Protein AF-A0A3D1BSA5-F1 (afdb_monomer_lite)

Foldseek 3Di:
DWADDDPDPDDDDGHDDDDDDDDDPQDDPVDDPFPEADQDQDPPPRDHRPGDDHDPDPPDDDDPDDDDDPDDDDPPQFQEAWAKDAQDAEDEAQDKTKIFTDDRVVSQFQKKWKWKDQDQVCPPTDIDIGRDGMDMDHHHDLAWTKMKMKMKGAHPVVGHIYDIHNIHIYTHHYPPDAAQEEEEEEALALDPLQVLVVVLVLLQLCQFADSRYWYKYWHQHHPPQKIFIFTRPNADFDPDPPTSVVRTPDIGGRDQSQALQNVLVRQAVSCVSRGHPAYEYEQDDAADAQFAPQGGGSFNPPVPRHHRHLLRPLVSQLNHDAHQEYEYQYAQHQALLSLLSQQPDPSRPHGHQKYKDWNAGAPDSTFSNNQLSVVCNVPVVDDPLVSSVSRQCRRQVVCPQHWTKMFMFSRNPQSVCVQVLQQLLLLQQLPFPPVVQLLVLLQPFQFYAHPPPRGDSFKGAQLSSLVSCLVRGVSRVVSSVSSNVSLVRGTPDMDTHHPSCPRHSRYIYGRDSALVVDDCSSPPRPSNVSHCNNCSSNVDAAEEEEQEFADEPPDASASLVLSVLVLLQQQLFQDDPRRDGHPYHHYQYAPRFFLVNVLCCLQPPQQPDQRQAYEYEYEHRAEWDQDPVVRATWGATHPDPVPDPVRTDGLVNVCVSVDCVRRNNHAYEYEYHYFQCCCNQAPDDDPDPDDDPVVSNVRSVVVVPPPDPPDPDNRYKYKYWANHGWDFADADPNGTYTLQSVQLCQQQVSVPLFPPRNLCDPPNPQFHWSQSSQVRSQVRSCVVPVRIGMDIPPHPGRHTPGHD

Sequence (804 aa):
MDLNYNKIFDNYEYGCYNNGADVDATHNWWGASNGPSGGVSDPVTGRVADGTGDRISSNVQFDPFCTDEICSEFYEEYPNTPEISDPGASIPTGMAYTVNWTDESASGATIYLLQEDTHPNFLNPQEFYRSGISDVFQHTVLEDTNYYYRVRSENENNGLHSVWSDPVDILVQKSSGIAEWTVMVYMGVDNNREGPGWDDLAEMESIGSSDKVNFVVQFDPRGDGSTYRYYLEGASHGWLFPYFSDDIVATLPETNMSLGVSLSGFVNWATDNYSAENYMLILYDHGDGWRNNSRGTLVDDTSGSVIMTNAAIADALSYTEKIDILGFDGCVMQMIETAYALGNNIDLIYPPDYMIGSETFEYGDGWPYDIIFGDIKAWPELNPADFCLKIVNAYVSWGGLSNVNLSVLKLNEYIDDAPTIINAFSTALLNSNYQSEIASARFSAQRFTSVLTGNDPMIKDLYHFAQIINANVPDCQTESQEVMDFVSNIVLYHDFSGIELENSHGLSIYLPDTPSDYNMDYFGIPFDQDTIWSDFLSQQVDYRALFVGTDYNGVAQRHILDAQKMNDLFDHCKYGLFQTGFSSAVNLVGDYATKSEIYSWIDNYLGDTTDKNDILLFYMGCHGGYSSVLDEYVLAPYDYDGTNSDKLITVSDLEDKLSESSIGGAKVIVILNSCHTGGFIGKNGDLITAVSPEEFDNAVINTFVSKDLTQPSNRYEVITACHSSETSNAVENGEAFTWFAKYFLEGCNYEIYSAPIPADNSPKNGKVGLQEIYQYTYDHVLSEYPDQHVQVHPVDSDFTIVEY

Secondary structure (DSSP, 8-state):
--------TT--S-----SSS----TTSSS--SS-B---PBPTTT--B----BPP--TT--------SS--------PPPPPPBPP--SEEETT-EEEEEB---GGGT--EEEEEEESSTT-SS-EEEEESSSEEEEE---SS-EEEEEEEEEEETTTTEE-PPPPPEEEEEEPP-S-EEEEEEEEEEESSTTHHHHHHHHHHHHTT--BTTEEEEEEEEETTSSEEEEEE-S-----SSSSTTGGGEEEEEE---TTSHHHHHHHHHHHHHHS-EEEEEEEEES---TT--SS--EEEETTTTSEEE-HHHHHHHHTTSPPPSEEEEESTT--BHHHHHHHHS-TT-SS--SEEEE-SSPPPTTSS-HHHHHHHHHH-TT--HHHHHHHHHHHHHHHHTTSSEEEEEEEHHHHGGGHHHHHHHHHHHHHH-S-HHHHHHHHHHS-B---TTTSS-TTEEEHHHHHHHHHHH-GGGHHHHHHHHHHHHHHEEEEEEESGGGTT--S-EEE--SSGGG--GGGTTSHHHHH-SHHHHHH-PPPEEEEEEE---TTS--HHHHHHHHHHHHHHT--BTTTTB--SEEEEEEGGG--HHHHHHHIIIIIS----TT-EEEEEEE-EEEEETTTTEEEEE-TT--SS-GGGSEEHHHHHHHTSTTTTTT-EEEEEEESTTGGGGS-------SS--HHHHHHHHTTTSTTS---S--TTEEEEES-SS-----EEETTEEE-HHHHHHHHHTTTTT--SSPTT--SS-SSEEEHHHHHHHHHHHHHHH-TT---EEESTT---EEEE-

Radius of gyration: 49.4 Å; chains: 1; bounding box: 111×66×158 Å

Structure (mmCIF, N/CA/C/O backbone):
data_AF-A0A3D1BSA5-F1
#
_entry.id   AF-A0A3D1BSA5-F1
#
loop_
_atom_site.group_PDB
_atom_site.id
_atom_site.type_symbol
_atom_site.label_atom_id
_atom_site.label_alt_id
_atom_site.label_comp_id
_atom_site.label_asym_id
_atom_site.label_entity_id
_atom_site.label_seq_id
_atom_site.pdbx_PDB_ins_code
_atom_site.Cartn_x
_atom_site.Cartn_y
_atom_site.Cartn_z
_atom_site.occupancy
_atom_site.B_iso_or_equiv
_atom_site.auth_seq_id
_atom_site.auth_comp_id
_atom_site.auth_asym_id
_atom_site.auth_atom_id
_atom_site.pdbx_PDB_model_num
ATOM 1 N N . MET A 1 1 ? 40.379 42.357 -68.332 1.00 44.78 1 MET A N 1
ATOM 2 C CA . MET A 1 1 ? 41.524 42.638 -69.214 1.00 44.78 1 MET A CA 1
ATOM 3 C C . MET A 1 1 ? 42.760 42.388 -68.374 1.00 44.78 1 MET A C 1
ATOM 5 O O . MET A 1 1 ? 43.131 43.253 -67.603 1.00 44.78 1 MET A O 1
ATOM 9 N N . ASP A 1 2 ? 43.223 41.144 -68.406 1.00 23.81 2 ASP A N 1
ATOM 10 C CA . ASP A 1 2 ? 44.572 40.642 -68.128 1.00 23.81 2 ASP A CA 1
ATOM 11 C C . ASP A 1 2 ? 44.543 39.138 -68.467 1.00 23.81 2 ASP A C 1
ATOM 13 O O . ASP A 1 2 ? 43.478 38.521 -68.452 1.00 23.81 2 ASP A O 1
ATOM 17 N N . LEU A 1 3 ? 45.693 38.643 -68.919 1.00 27.36 3 LEU A N 1
ATOM 18 C CA . LEU A 1 3 ? 45.938 37.607 -69.937 1.00 27.36 3 LEU A CA 1
ATOM 19 C C . LEU A 1 3 ? 45.663 36.134 -69.547 1.00 27.36 3 LEU A C 1
ATOM 21 O O . LEU A 1 3 ? 45.026 35.888 -68.538 1.00 27.36 3 LEU A O 1
ATOM 25 N N . ASN A 1 4 ? 46.099 35.217 -70.438 1.00 30.98 4 ASN A N 1
ATOM 26 C CA . ASN A 1 4 ? 45.782 33.808 -70.791 1.00 30.98 4 ASN A CA 1
ATOM 27 C C . ASN A 1 4 ? 46.282 32.605 -69.950 1.00 30.98 4 ASN A C 1
ATOM 29 O O . ASN A 1 4 ? 47.432 32.604 -69.550 1.00 30.98 4 ASN A O 1
ATOM 33 N N . TYR A 1 5 ? 45.538 31.488 -70.005 1.00 24.83 5 TYR A N 1
ATOM 34 C CA . TYR A 1 5 ? 45.976 30.103 -70.190 1.00 24.83 5 TYR A CA 1
ATOM 35 C C . TYR A 1 5 ? 45.014 29.442 -71.146 1.00 24.83 5 TYR A C 1
ATOM 37 O O . TYR A 1 5 ? 43.819 29.717 -71.253 1.00 24.83 5 TYR A O 1
ATOM 45 N N . ASN A 1 6 ? 45.688 28.591 -71.877 1.00 32.72 6 ASN A N 1
ATOM 46 C CA . ASN A 1 6 ? 45.349 27.806 -73.017 1.00 32.72 6 ASN A CA 1
ATOM 47 C C . ASN A 1 6 ? 45.701 26.391 -72.543 1.00 32.72 6 ASN A C 1
ATOM 49 O O . ASN A 1 6 ? 46.765 26.221 -71.941 1.00 32.72 6 ASN A O 1
ATOM 53 N N . LYS A 1 7 ? 44.825 25.402 -72.748 1.00 33.28 7 LYS A N 1
ATOM 54 C CA . LYS A 1 7 ? 45.131 24.000 -72.433 1.00 33.28 7 LYS A CA 1
ATOM 55 C C . LYS A 1 7 ? 46.140 23.469 -73.456 1.00 33.28 7 LYS A C 1
ATOM 57 O O . LYS A 1 7 ? 45.796 22.755 -74.389 1.00 33.28 7 LYS A O 1
ATOM 62 N N . ILE A 1 8 ? 47.395 23.846 -73.262 1.00 34.59 8 ILE A N 1
ATOM 63 C CA . ILE A 1 8 ? 48.533 22.992 -73.575 1.00 34.59 8 ILE A CA 1
ATOM 64 C C . ILE A 1 8 ? 48.784 22.190 -72.296 1.00 34.59 8 ILE A C 1
ATOM 66 O O . ILE A 1 8 ? 48.678 22.731 -71.196 1.00 34.59 8 ILE A O 1
ATOM 70 N N . PHE A 1 9 ? 49.076 20.905 -72.443 1.00 33.34 9 PHE A N 1
ATOM 71 C CA . PHE A 1 9 ? 49.500 20.034 -71.351 1.00 33.34 9 PHE A CA 1
ATOM 72 C C . PHE A 1 9 ? 50.630 20.718 -70.532 1.00 33.34 9 PHE A C 1
ATOM 74 O O . PHE A 1 9 ? 51.618 21.151 -71.124 1.00 33.34 9 PHE A O 1
ATOM 81 N N . ASP A 1 10 ? 50.440 20.853 -69.207 1.00 35.84 10 ASP A N 1
ATOM 82 C CA . ASP A 1 10 ? 51.324 21.482 -68.191 1.00 35.84 10 ASP A CA 1
ATOM 83 C C . ASP A 1 10 ? 51.395 23.037 -68.042 1.00 35.84 10 ASP A C 1
ATOM 85 O O . ASP A 1 10 ? 52.480 23.577 -67.814 1.00 35.84 10 ASP A O 1
ATOM 89 N N . ASN A 1 11 ? 50.287 23.811 -68.077 1.00 32.78 11 ASN A N 1
ATOM 90 C CA . ASN A 1 11 ? 50.329 25.255 -67.699 1.00 32.78 11 ASN A CA 1
ATOM 91 C C . ASN A 1 11 ? 48.964 25.874 -67.228 1.00 32.78 11 ASN A C 1
ATOM 93 O O . ASN A 1 11 ? 47.995 25.760 -67.975 1.00 32.78 11 ASN A O 1
ATOM 97 N N . TYR A 1 12 ? 48.847 26.543 -66.048 1.00 37.25 12 TYR A N 1
ATOM 98 C CA . TYR A 1 12 ? 47.547 26.707 -65.305 1.00 37.25 12 TYR A CA 1
ATOM 99 C C . TYR A 1 12 ? 47.045 28.078 -64.710 1.00 37.25 12 TYR A C 1
ATOM 101 O O . TYR A 1 12 ? 45.935 28.117 -64.200 1.00 37.25 12 TYR A O 1
ATOM 109 N N . GLU A 1 13 ? 47.728 29.219 -64.702 1.00 35.47 13 GLU A N 1
ATOM 110 C CA . GLU A 1 13 ? 47.422 30.439 -63.854 1.00 35.47 13 GLU A CA 1
ATOM 111 C C . GLU A 1 13 ? 46.729 31.811 -64.364 1.00 35.47 13 GLU A C 1
ATOM 113 O O . GLU A 1 13 ? 47.016 32.842 -63.783 1.00 35.47 13 GLU A O 1
ATOM 118 N N . TYR A 1 14 ? 45.921 31.956 -65.442 1.00 31.97 14 TYR A N 1
ATOM 119 C CA . TYR A 1 14 ? 45.581 33.135 -66.334 1.00 31.97 14 TYR A CA 1
ATOM 120 C C . TYR A 1 14 ? 44.604 32.655 -67.477 1.00 31.97 14 TYR A C 1
ATOM 122 O O . TYR A 1 14 ? 44.444 31.460 -67.649 1.00 31.97 14 TYR A O 1
ATOM 130 N N . GLY A 1 15 ? 43.874 33.468 -68.267 1.00 40.97 15 GLY A N 1
ATOM 131 C CA . GLY A 1 15 ? 42.868 33.019 -69.285 1.00 40.97 15 GLY A CA 1
ATOM 132 C C . GLY A 1 15 ? 41.790 34.059 -69.623 1.00 40.97 15 GLY A C 1
ATOM 133 O O . GLY A 1 15 ? 41.120 34.500 -68.703 1.00 40.97 15 GLY A O 1
ATOM 134 N N . CYS A 1 16 ? 41.555 34.457 -70.890 1.00 34.78 16 CYS A N 1
ATOM 135 C CA . CYS A 1 16 ? 40.557 35.497 -71.249 1.00 34.78 16 CYS A CA 1
ATOM 136 C C . CYS A 1 16 ? 39.302 34.955 -71.979 1.00 34.78 16 CYS A C 1
ATOM 138 O O . CYS A 1 16 ? 39.424 34.294 -73.005 1.00 34.78 16 CYS A O 1
ATOM 140 N N . TYR A 1 17 ? 38.102 35.328 -71.502 1.00 36.81 17 TYR A N 1
ATOM 141 C CA . TYR A 1 17 ? 36.783 35.098 -72.132 1.00 36.81 17 TYR A CA 1
ATOM 142 C C . TYR A 1 17 ? 36.215 36.408 -72.722 1.00 36.81 17 TYR A C 1
ATOM 144 O O . TYR A 1 17 ? 36.393 37.472 -72.126 1.00 36.81 17 TYR A O 1
ATOM 152 N N . ASN A 1 18 ? 35.503 36.351 -73.858 1.00 36.75 18 ASN A N 1
ATOM 153 C CA . ASN A 1 18 ? 34.802 37.495 -74.465 1.00 36.75 18 ASN A CA 1
ATOM 154 C C . ASN A 1 18 ? 33.359 37.123 -74.842 1.00 36.75 18 ASN A C 1
ATOM 156 O O . ASN A 1 18 ? 33.126 36.125 -75.518 1.00 36.75 18 ASN A O 1
ATOM 160 N N . ASN A 1 19 ? 32.404 37.961 -74.438 1.00 34.41 19 ASN A N 1
ATOM 161 C CA . ASN A 1 19 ? 30.977 37.763 -74.654 1.00 34.41 19 ASN A CA 1
ATOM 162 C C . ASN A 1 19 ? 30.456 38.644 -75.810 1.00 34.41 19 ASN A C 1
ATOM 164 O O . ASN A 1 19 ? 29.711 39.599 -75.592 1.00 34.41 19 ASN A O 1
ATOM 168 N N . GLY A 1 20 ? 30.856 38.312 -77.045 1.00 41.44 20 GLY A N 1
ATOM 169 C CA . GLY A 1 20 ? 30.104 38.703 -78.248 1.00 41.44 20 GLY A CA 1
ATOM 170 C C . GLY A 1 20 ? 30.554 39.936 -79.048 1.00 41.44 20 GLY A C 1
ATOM 171 O O . GLY A 1 20 ? 29.720 40.515 -79.739 1.00 41.44 20 GLY A O 1
ATOM 172 N N . ALA A 1 21 ? 31.833 40.329 -79.028 1.00 39.25 21 ALA A N 1
ATOM 173 C CA . ALA A 1 21 ? 32.392 41.283 -80.007 1.00 39.25 21 ALA A CA 1
ATOM 174 C C . ALA A 1 21 ? 33.691 40.755 -80.649 1.00 39.25 21 ALA A C 1
ATOM 176 O O . ALA A 1 21 ? 34.385 39.957 -80.028 1.00 39.25 21 ALA A O 1
ATOM 177 N N . ASP A 1 22 ? 34.036 41.198 -81.864 1.00 40.38 22 ASP A N 1
ATOM 178 C CA . ASP A 1 22 ? 35.247 40.755 -82.577 1.00 40.38 22 ASP A CA 1
ATOM 179 C C . ASP A 1 22 ? 36.535 41.064 -81.787 1.00 40.38 22 ASP A C 1
ATOM 181 O O . ASP A 1 22 ? 36.734 42.183 -81.306 1.00 40.38 22 ASP A O 1
ATOM 185 N N . VAL A 1 23 ? 37.426 40.071 -81.665 1.00 40.38 23 VAL A N 1
ATOM 186 C CA . VAL A 1 23 ? 38.738 40.205 -81.006 1.00 40.38 23 VAL A CA 1
ATOM 187 C C . VAL A 1 23 ? 39.834 40.299 -82.063 1.00 40.38 23 VAL A C 1
ATOM 189 O O . VAL A 1 23 ? 40.058 39.350 -82.810 1.00 40.38 23 VAL A O 1
ATOM 192 N N . ASP A 1 24 ? 40.562 41.415 -82.087 1.00 41.81 24 ASP A N 1
ATOM 193 C CA . ASP A 1 24 ? 41.804 41.546 -82.852 1.00 41.81 24 ASP A CA 1
ATOM 194 C C . ASP A 1 24 ? 42.984 40.984 -82.038 1.00 41.81 24 ASP A C 1
ATOM 196 O O . ASP A 1 24 ? 43.368 41.530 -81.002 1.00 41.81 24 ASP A O 1
ATOM 200 N N . ALA A 1 25 ? 43.545 39.867 -82.508 1.00 41.81 25 ALA A N 1
ATOM 201 C CA . ALA A 1 25 ? 44.639 39.135 -81.868 1.00 41.81 25 ALA A CA 1
ATOM 202 C C . ALA A 1 25 ? 46.002 39.343 -82.557 1.00 41.81 25 ALA A C 1
ATOM 204 O O . ALA A 1 25 ? 46.923 38.547 -82.353 1.00 41.81 25 ALA A O 1
ATOM 205 N N . THR A 1 26 ? 46.163 40.404 -83.356 1.00 35.66 26 THR A N 1
ATOM 206 C CA . THR A 1 26 ? 47.385 40.663 -84.146 1.00 35.66 26 THR A CA 1
ATOM 207 C C . THR A 1 26 ? 48.688 40.732 -83.338 1.00 35.66 26 THR A C 1
ATOM 209 O O . THR A 1 26 ? 49.761 40.696 -83.944 1.00 35.66 26 THR A O 1
ATOM 212 N N . HIS A 1 27 ? 48.654 40.830 -82.003 1.00 34.56 27 HIS A N 1
ATOM 213 C CA . HIS A 1 27 ? 49.845 40.980 -81.149 1.00 34.56 27 HIS A CA 1
ATOM 214 C C . HIS A 1 27 ? 49.987 39.917 -80.036 1.00 34.56 27 HIS A C 1
ATOM 216 O O . HIS A 1 27 ? 50.688 40.158 -79.054 1.00 34.56 27 HIS A O 1
ATOM 222 N N . ASN A 1 28 ? 49.376 38.730 -80.171 1.00 35.66 28 ASN A N 1
ATOM 223 C CA . ASN A 1 28 ? 49.649 37.611 -79.252 1.00 35.66 28 ASN A CA 1
ATOM 224 C C . ASN A 1 28 ? 51.021 36.956 -79.551 1.00 35.66 28 ASN A C 1
ATOM 226 O O . ASN A 1 28 ? 51.447 36.871 -80.705 1.00 35.66 28 ASN A O 1
ATOM 230 N N . TRP A 1 29 ? 51.732 36.486 -78.521 1.00 38.09 29 TRP A N 1
ATOM 231 C CA . TRP A 1 29 ? 53.076 35.898 -78.635 1.00 38.09 29 TRP A CA 1
ATOM 232 C C . TRP A 1 29 ? 53.055 34.460 -79.182 1.00 38.09 29 TRP A C 1
ATOM 234 O O . TRP A 1 29 ? 53.304 33.502 -78.464 1.00 38.09 29 TRP A O 1
ATOM 244 N N . TRP A 1 30 ? 52.817 34.353 -80.492 1.00 35.38 30 TRP A N 1
ATOM 245 C CA . TRP A 1 30 ? 53.437 33.378 -81.411 1.00 35.38 30 TRP A CA 1
ATOM 246 C C . TRP A 1 30 ? 53.833 34.096 -82.721 1.00 35.38 30 TRP A C 1
ATOM 248 O O . TRP A 1 30 ? 53.595 33.617 -83.825 1.00 35.38 30 TRP A O 1
ATOM 258 N N . GLY A 1 31 ? 54.368 35.317 -82.603 1.00 33.84 31 GLY A N 1
ATOM 259 C CA . GLY A 1 31 ? 54.518 36.261 -83.713 1.00 33.84 31 GLY A CA 1
ATOM 260 C C . GLY A 1 31 ? 55.382 35.780 -84.887 1.00 33.84 31 GLY A C 1
ATOM 261 O O . GLY A 1 31 ? 56.595 35.683 -84.742 1.00 33.84 31 GLY A O 1
ATOM 262 N N . ALA A 1 32 ? 54.757 35.558 -86.053 1.00 33.31 32 ALA A N 1
ATOM 263 C CA . ALA A 1 32 ? 55.078 36.114 -87.384 1.00 33.31 32 ALA A CA 1
ATOM 264 C C . ALA A 1 32 ? 54.136 35.504 -88.456 1.00 33.31 32 ALA A C 1
ATOM 266 O O . ALA A 1 32 ? 53.562 34.441 -88.243 1.00 33.31 32 ALA A O 1
ATOM 267 N N . SER A 1 33 ? 53.996 36.122 -89.636 1.00 38.78 33 SER A N 1
ATOM 268 C CA . SER A 1 33 ? 53.184 35.633 -90.779 1.00 38.78 33 SER A CA 1
ATOM 269 C C . SER A 1 33 ? 53.715 34.347 -91.456 1.00 38.78 33 SER A C 1
ATOM 271 O O . SER A 1 33 ? 53.383 34.060 -92.602 1.00 38.78 33 SER A O 1
ATOM 273 N N . ASN A 1 34 ? 54.599 33.609 -90.788 1.00 46.44 34 ASN A N 1
ATOM 274 C CA . ASN A 1 34 ? 55.444 32.548 -91.329 1.00 46.44 34 ASN A CA 1
ATOM 275 C C . ASN A 1 34 ? 55.934 31.639 -90.185 1.00 46.44 34 ASN A C 1
ATOM 277 O O . ASN A 1 34 ? 57.107 31.685 -89.821 1.00 46.44 34 ASN A O 1
ATOM 281 N N . GLY A 1 35 ? 55.026 30.826 -89.627 1.00 49.41 35 GLY A N 1
ATOM 282 C CA . GLY A 1 35 ? 55.315 29.769 -88.639 1.00 49.41 35 GLY A CA 1
ATOM 283 C C . GLY A 1 35 ? 56.424 28.774 -89.060 1.00 49.41 35 GLY A C 1
ATOM 284 O O . GLY A 1 35 ? 57.033 28.941 -90.120 1.00 49.41 35 GLY A O 1
ATOM 285 N N . PRO A 1 36 ? 56.746 27.760 -88.230 1.00 43.94 36 PRO A N 1
ATOM 286 C CA . PRO A 1 36 ? 58.032 27.051 -88.277 1.00 43.94 36 PRO A CA 1
ATOM 287 C C . PRO A 1 36 ? 58.381 26.476 -89.665 1.00 43.94 36 PRO A C 1
ATOM 289 O O . PRO A 1 36 ? 57.562 25.835 -90.318 1.00 43.94 36 PRO A O 1
ATOM 292 N N . SER A 1 37 ? 59.627 26.702 -90.098 1.00 48.69 37 SER A N 1
ATOM 293 C CA . SER A 1 37 ? 60.209 26.266 -91.375 1.00 48.69 37 SER A CA 1
ATOM 294 C C . SER A 1 37 ? 61.006 24.968 -91.263 1.00 48.69 37 SER A C 1
ATOM 296 O O . SER A 1 37 ? 61.385 24.517 -90.178 1.00 48.69 37 SER A O 1
ATOM 298 N N . GLY A 1 38 ? 61.334 24.409 -92.429 1.00 50.84 38 GLY A N 1
ATOM 299 C CA . GLY A 1 38 ? 62.425 23.447 -92.544 1.00 50.84 38 GLY A CA 1
ATOM 300 C C . GLY A 1 38 ? 62.609 22.839 -93.929 1.00 50.84 38 GLY A C 1
ATOM 301 O O . GLY A 1 38 ? 63.639 22.212 -94.160 1.00 50.84 38 GLY A O 1
ATOM 302 N N . GLY A 1 39 ? 61.640 22.962 -94.849 1.00 53.56 39 GLY A N 1
ATOM 303 C CA . GLY A 1 39 ? 61.696 22.239 -96.129 1.00 53.56 39 GLY A CA 1
ATOM 304 C C . GLY A 1 39 ? 61.788 20.712 -95.961 1.00 53.56 39 GLY A C 1
ATOM 305 O O . GLY A 1 39 ? 62.072 19.992 -96.917 1.00 53.56 39 GLY A O 1
ATOM 306 N N . VAL A 1 40 ? 61.575 20.217 -94.738 1.00 51.41 40 VAL A N 1
ATOM 307 C CA . VAL A 1 40 ? 61.605 18.805 -94.384 1.00 51.41 40 VAL A CA 1
ATOM 308 C C . VAL A 1 40 ? 60.202 18.273 -94.598 1.00 51.41 40 VAL A C 1
ATOM 310 O O . VAL A 1 40 ? 59.237 18.819 -94.066 1.00 51.41 40 VAL A O 1
ATOM 313 N N . SER A 1 41 ? 60.104 17.226 -95.407 1.00 54.28 41 SER A N 1
ATOM 314 C CA . SER A 1 41 ? 58.861 16.492 -95.579 1.00 54.28 41 SER A CA 1
ATOM 315 C C . SER A 1 41 ? 58.520 15.784 -94.277 1.00 54.28 41 SER A C 1
ATOM 317 O O . SER A 1 41 ? 59.365 15.080 -93.717 1.00 54.28 41 SER A O 1
ATOM 319 N N . ASP A 1 42 ? 57.283 15.932 -93.826 1.00 50.72 42 ASP A N 1
ATOM 320 C CA . ASP A 1 42 ? 56.749 15.089 -92.770 1.00 50.72 42 ASP A CA 1
ATOM 321 C C . ASP A 1 42 ? 56.827 13.609 -93.221 1.00 50.72 42 ASP A C 1
ATOM 323 O O . ASP A 1 42 ? 56.401 13.292 -94.340 1.00 50.72 42 ASP A O 1
ATOM 327 N N . PRO A 1 43 ? 57.422 12.703 -92.421 1.00 46.97 43 PRO A N 1
ATOM 328 C CA . PRO A 1 43 ? 57.666 11.321 -92.832 1.00 46.97 43 PRO A CA 1
ATOM 329 C C . PRO A 1 43 ? 56.402 10.447 -92.854 1.00 46.97 43 PRO A C 1
ATOM 331 O O . PRO A 1 43 ? 56.463 9.334 -93.375 1.00 46.97 43 PRO A O 1
ATOM 334 N N . VAL A 1 44 ? 55.281 10.928 -92.308 1.00 45.41 44 VAL A N 1
ATOM 335 C CA . VAL A 1 44 ? 54.001 10.206 -92.249 1.00 45.41 44 VAL A CA 1
ATOM 336 C C . VAL A 1 44 ? 53.061 10.681 -93.361 1.00 45.41 44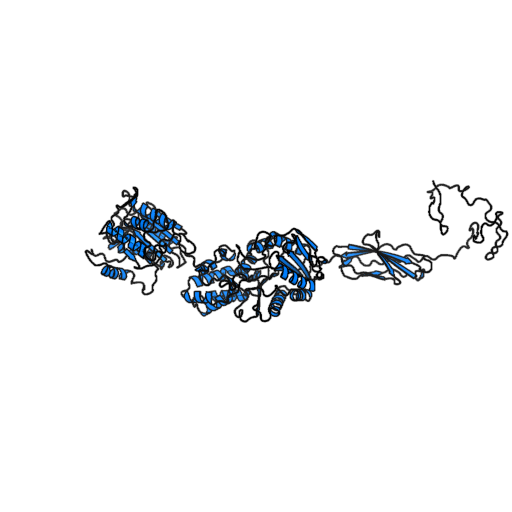 VAL A C 1
ATOM 338 O O . VAL A 1 44 ? 52.398 9.868 -93.999 1.00 45.41 44 VAL A O 1
ATOM 341 N N . THR A 1 45 ? 53.037 11.984 -93.646 1.00 50.72 45 THR A N 1
ATOM 342 C CA . THR A 1 45 ? 52.076 12.611 -94.572 1.00 50.72 45 THR A CA 1
ATOM 343 C C . THR A 1 45 ? 52.692 13.084 -95.891 1.00 50.72 45 THR A C 1
ATOM 345 O O . THR A 1 45 ? 51.967 13.318 -96.857 1.00 50.72 45 THR A O 1
ATOM 348 N N . GLY A 1 46 ? 54.019 13.234 -95.971 1.00 55.25 46 GLY A N 1
ATOM 349 C CA . GLY A 1 46 ? 54.715 13.672 -97.187 1.00 55.25 46 GLY A CA 1
ATOM 350 C C . GLY A 1 46 ? 54.599 15.171 -97.509 1.00 55.25 46 GLY A C 1
ATOM 351 O O . GLY A 1 46 ? 55.053 15.598 -98.573 1.00 55.25 46 GLY A O 1
ATOM 352 N N . ARG A 1 47 ? 53.986 15.984 -96.635 1.00 52.81 47 ARG A N 1
ATOM 353 C CA . ARG A 1 47 ? 53.835 17.437 -96.836 1.00 52.81 47 ARG A CA 1
ATOM 354 C C . ARG A 1 47 ? 55.060 18.199 -96.325 1.00 52.81 47 ARG A C 1
ATOM 356 O O . ARG A 1 47 ? 55.678 17.815 -95.336 1.00 52.81 47 ARG A O 1
ATOM 363 N N . VAL A 1 48 ? 55.418 19.278 -97.019 1.00 55.38 48 VAL A N 1
ATOM 364 C CA . VAL A 1 48 ? 56.612 20.094 -96.750 1.00 55.38 48 VAL A CA 1
ATOM 365 C C . VAL A 1 48 ? 56.175 21.446 -96.191 1.00 55.38 48 VAL A C 1
ATOM 367 O O . VAL A 1 48 ? 55.393 22.137 -96.837 1.00 55.38 48 VAL A O 1
ATOM 370 N N . ALA A 1 49 ? 56.686 21.835 -95.021 1.00 52.56 49 ALA A N 1
ATOM 371 C CA . ALA A 1 49 ? 56.417 23.152 -94.437 1.00 52.56 49 ALA A CA 1
ATOM 372 C C . ALA A 1 49 ? 57.032 24.278 -95.298 1.00 52.56 49 ALA A C 1
ATOM 374 O O . ALA A 1 49 ? 58.231 24.237 -95.597 1.00 52.56 49 ALA A O 1
ATOM 375 N N . ASP A 1 50 ? 56.231 25.280 -95.677 1.00 49.44 50 ASP A N 1
ATOM 376 C CA . ASP A 1 50 ? 56.567 26.355 -96.630 1.00 49.44 50 ASP A CA 1
ATOM 377 C C . ASP A 1 50 ? 56.847 27.732 -95.979 1.00 49.44 50 ASP A C 1
ATOM 379 O O . ASP A 1 50 ? 57.009 28.738 -96.672 1.00 49.44 50 ASP A O 1
ATOM 383 N N . GLY A 1 51 ? 56.978 27.777 -94.646 1.00 52.03 51 GLY A N 1
ATOM 384 C CA . GLY A 1 51 ? 57.398 28.960 -93.879 1.00 52.03 51 GLY A CA 1
ATOM 385 C C . GLY A 1 51 ? 58.911 29.251 -93.927 1.00 52.03 51 GLY A C 1
ATOM 386 O O . GLY A 1 51 ? 59.702 28.445 -94.413 1.00 52.03 51 GLY A O 1
ATOM 387 N N . THR A 1 52 ? 59.343 30.405 -93.390 1.00 45.47 52 THR A N 1
ATOM 388 C CA . THR A 1 52 ? 60.749 30.892 -93.432 1.00 45.47 52 THR A CA 1
ATOM 389 C C . THR A 1 52 ? 61.431 31.094 -92.061 1.00 45.47 52 THR A C 1
ATOM 391 O O . THR A 1 52 ? 62.528 31.647 -92.025 1.00 45.47 52 THR A O 1
ATOM 394 N N . GLY A 1 53 ? 60.823 30.687 -90.935 1.00 47.28 53 GLY A N 1
ATOM 395 C CA . GLY A 1 53 ? 61.399 30.837 -89.578 1.00 47.28 53 GLY A CA 1
ATOM 396 C C . GLY A 1 53 ? 62.044 29.564 -88.999 1.00 47.28 53 GLY A C 1
ATOM 397 O O . GLY A 1 53 ? 61.525 28.476 -89.202 1.00 47.28 53 GLY A O 1
ATOM 398 N N . ASP A 1 54 ? 63.153 29.651 -88.262 1.00 42.12 54 ASP A N 1
ATOM 399 C CA . ASP A 1 54 ? 63.885 28.470 -87.756 1.00 42.12 54 ASP A CA 1
ATOM 400 C C . ASP A 1 54 ? 63.083 27.595 -86.767 1.00 42.12 54 ASP A C 1
ATOM 402 O O . ASP A 1 54 ? 62.310 28.079 -85.937 1.00 42.12 54 ASP A O 1
ATOM 406 N N . ARG A 1 55 ? 63.299 26.273 -86.823 1.00 45.38 55 ARG A N 1
ATOM 407 C CA . ARG A 1 55 ? 62.668 25.294 -85.924 1.00 45.38 55 ARG A CA 1
ATOM 408 C C . ARG A 1 55 ? 63.231 25.407 -84.502 1.00 45.38 55 ARG A C 1
ATOM 410 O O . ARG A 1 55 ? 64.428 25.246 -84.294 1.00 45.38 55 ARG A O 1
ATOM 417 N N . ILE A 1 56 ? 62.352 25.600 -83.516 1.00 44.06 56 ILE A N 1
ATOM 418 C CA . ILE A 1 56 ? 62.738 25.849 -82.113 1.00 44.06 56 ILE A CA 1
ATOM 419 C C . ILE A 1 56 ? 62.938 24.538 -81.315 1.00 44.06 56 ILE A C 1
ATOM 421 O O . ILE A 1 56 ? 63.637 24.525 -80.307 1.00 44.06 56 ILE A O 1
ATOM 425 N N . SER A 1 57 ? 62.368 23.407 -81.759 1.00 45.47 57 SER A N 1
ATOM 426 C CA . SER A 1 57 ? 62.512 22.100 -81.090 1.00 45.47 57 SER A CA 1
ATOM 427 C C . SER A 1 57 ? 62.145 20.923 -81.998 1.00 45.47 57 SER A C 1
ATOM 429 O O . SER A 1 57 ? 61.297 21.051 -82.884 1.00 45.47 57 SER A O 1
ATOM 431 N N . SER A 1 58 ? 62.746 19.751 -81.746 1.00 45.31 58 SER A N 1
ATOM 432 C CA . SER A 1 58 ? 62.388 18.493 -82.408 1.00 45.31 58 SER A CA 1
ATOM 433 C C . SER A 1 58 ? 61.018 17.931 -82.034 1.00 45.31 58 SER A C 1
ATOM 435 O O . SER A 1 58 ? 60.521 17.050 -82.734 1.00 45.31 58 SER A O 1
ATOM 437 N N . ASN A 1 59 ? 60.421 18.447 -80.962 1.00 40.72 59 ASN A N 1
ATOM 438 C CA . ASN A 1 59 ? 59.231 17.878 -80.333 1.00 40.72 59 ASN A CA 1
ATOM 439 C C . ASN A 1 59 ? 57.941 18.615 -80.717 1.00 40.72 59 ASN A C 1
ATOM 441 O O . ASN A 1 59 ? 56.874 18.276 -80.225 1.00 40.72 59 ASN A O 1
ATOM 445 N N . VAL A 1 60 ? 58.030 19.626 -81.586 1.00 41.12 60 VAL A N 1
ATOM 446 C CA . VAL A 1 60 ? 56.867 20.356 -82.102 1.00 41.12 60 VAL A CA 1
ATOM 447 C C . VAL A 1 60 ? 56.503 19.787 -83.476 1.00 41.12 60 VAL A C 1
ATOM 449 O O . VAL A 1 60 ? 57.331 19.826 -84.395 1.00 41.12 60 VAL A O 1
ATOM 452 N N . GLN A 1 61 ? 55.292 19.235 -83.588 1.00 41.47 61 GLN A N 1
ATOM 453 C CA . GLN A 1 61 ? 54.623 18.861 -84.842 1.00 41.47 61 GLN A CA 1
ATOM 454 C C . GLN A 1 61 ? 53.761 20.040 -85.327 1.00 41.47 61 GLN A C 1
ATOM 456 O O . GLN A 1 61 ? 53.287 20.827 -84.510 1.00 41.47 61 GLN A O 1
ATOM 461 N N . PHE A 1 62 ? 53.591 20.201 -86.641 1.00 44.44 62 PHE A N 1
ATOM 462 C CA . PHE A 1 62 ? 52.876 21.339 -87.230 1.00 44.44 62 PHE A CA 1
ATOM 463 C C . PHE A 1 62 ? 51.880 20.886 -88.303 1.00 44.44 62 PHE A C 1
ATOM 465 O O . PHE A 1 62 ? 52.266 20.141 -89.200 1.00 44.44 62 PHE A O 1
ATOM 472 N N . ASP A 1 63 ? 50.650 21.409 -88.239 1.00 42.75 63 ASP A N 1
ATOM 473 C CA . ASP A 1 63 ? 49.676 21.442 -89.340 1.00 42.75 63 ASP A CA 1
ATOM 474 C C . ASP A 1 63 ? 48.937 22.803 -89.323 1.00 42.75 63 ASP A C 1
ATOM 476 O O . ASP A 1 63 ? 48.299 23.134 -88.316 1.00 42.75 63 ASP A O 1
ATOM 480 N N . PRO A 1 64 ? 49.056 23.651 -90.365 1.00 40.06 64 PRO A N 1
ATOM 481 C CA . PRO A 1 64 ? 48.357 24.924 -90.430 1.00 40.06 64 PRO A CA 1
ATOM 482 C C . PRO A 1 64 ? 46.970 24.748 -91.054 1.00 40.06 64 PRO A C 1
ATOM 484 O O . PRO A 1 64 ? 46.831 24.613 -92.264 1.00 40.06 64 PRO A O 1
ATOM 487 N N . PHE A 1 65 ? 45.945 24.887 -90.216 1.00 37.94 65 PHE A N 1
ATOM 488 C CA . PHE A 1 65 ? 44.544 25.100 -90.591 1.00 37.94 65 PHE A CA 1
ATOM 489 C C . PHE A 1 65 ? 43.877 23.949 -91.363 1.00 37.94 65 PHE A C 1
ATOM 491 O O . PHE A 1 65 ? 43.900 23.859 -92.589 1.00 37.94 65 PHE A O 1
ATOM 498 N N . CYS A 1 66 ? 43.165 23.125 -90.592 1.00 38.16 66 CYS A N 1
ATOM 499 C CA . CYS A 1 66 ? 42.250 22.094 -91.062 1.00 38.16 66 CYS A CA 1
ATOM 500 C C . CYS A 1 66 ? 41.159 22.712 -91.958 1.00 38.16 66 CYS A C 1
ATOM 502 O O . CYS A 1 66 ? 40.238 23.380 -91.485 1.00 38.16 66 CYS A O 1
ATOM 504 N N . THR A 1 67 ? 41.288 22.506 -93.266 1.00 41.31 67 THR A N 1
ATOM 505 C CA . THR A 1 67 ? 40.225 22.713 -94.250 1.00 41.31 67 THR A CA 1
ATOM 506 C C . THR A 1 67 ? 40.136 21.424 -95.067 1.00 41.31 67 THR A C 1
ATOM 508 O O . THR A 1 67 ? 41.121 21.007 -95.667 1.00 41.31 67 THR A O 1
ATOM 511 N N . ASP A 1 68 ? 38.966 20.790 -95.010 1.00 35.22 68 ASP A N 1
ATOM 512 C CA . ASP A 1 68 ? 38.548 19.517 -95.624 1.00 35.22 68 ASP A CA 1
ATOM 513 C C . ASP A 1 68 ? 38.800 18.199 -94.850 1.00 35.22 68 ASP A C 1
ATOM 515 O O . ASP A 1 68 ? 39.887 17.628 -94.812 1.00 35.22 68 ASP A O 1
ATOM 519 N N . GLU A 1 69 ? 37.688 17.722 -94.271 1.00 43.66 69 GLU A N 1
ATOM 520 C CA . GLU A 1 69 ? 37.102 16.362 -94.260 1.00 43.66 69 GLU A CA 1
ATOM 521 C C . GLU A 1 69 ? 37.942 15.101 -93.976 1.00 43.66 69 GLU A C 1
ATOM 523 O O . GLU A 1 69 ? 37.412 13.996 -94.080 1.00 43.66 69 GLU A O 1
ATOM 528 N N . ILE A 1 70 ? 39.194 15.210 -93.527 1.00 40.97 70 ILE A N 1
ATOM 529 C CA . ILE A 1 70 ? 39.953 14.057 -93.005 1.00 40.97 70 ILE A CA 1
ATOM 530 C C . ILE A 1 70 ? 40.694 14.443 -91.715 1.00 40.97 70 ILE A C 1
ATOM 532 O O . ILE A 1 70 ? 41.917 14.513 -91.672 1.00 40.97 70 ILE A O 1
ATOM 536 N N . CYS A 1 71 ? 39.926 14.679 -90.650 1.00 37.34 71 CYS A N 1
ATOM 537 C CA . CYS A 1 71 ? 40.374 14.566 -89.258 1.00 37.34 71 CYS A CA 1
ATOM 538 C C . CYS A 1 71 ? 39.345 13.721 -88.500 1.00 37.34 71 CYS A C 1
ATOM 540 O O . CYS A 1 71 ? 38.533 14.233 -87.736 1.00 37.34 71 CYS A O 1
ATOM 542 N N . SER A 1 72 ? 39.350 12.418 -88.754 1.00 37.72 72 SER A N 1
ATOM 543 C CA . SER A 1 72 ? 38.667 11.433 -87.922 1.00 37.72 72 SER A CA 1
ATOM 544 C C . SER A 1 72 ? 39.708 10.442 -87.419 1.00 37.72 72 SER A C 1
ATOM 546 O O . SER A 1 72 ? 40.491 9.942 -88.222 1.00 37.72 72 SER A O 1
ATOM 548 N N . GLU A 1 73 ? 39.651 10.160 -86.116 1.00 41.47 73 GLU A N 1
ATOM 549 C CA . GLU A 1 73 ? 40.403 9.128 -85.380 1.00 41.47 73 GLU A CA 1
ATOM 550 C C . GLU A 1 73 ? 41.716 9.572 -84.715 1.00 41.47 73 GLU A C 1
ATOM 552 O O . GLU A 1 73 ? 42.797 9.080 -85.007 1.00 41.47 73 GLU A O 1
ATOM 557 N N . PHE A 1 74 ? 41.579 10.457 -83.727 1.00 38.81 74 PHE A N 1
ATOM 558 C CA . PHE A 1 74 ? 42.078 10.196 -82.370 1.00 38.81 74 PHE A CA 1
ATOM 559 C C . PHE A 1 74 ? 41.026 10.745 -81.399 1.00 38.81 74 PHE A C 1
ATOM 561 O O . PHE A 1 74 ? 41.178 11.819 -80.825 1.00 38.81 74 PHE A O 1
ATOM 568 N N . TYR A 1 75 ? 39.894 10.045 -81.293 1.00 42.06 75 TYR A N 1
ATOM 569 C CA . TYR A 1 75 ? 39.013 10.243 -80.149 1.00 42.06 75 TYR A CA 1
ATOM 570 C C . TYR A 1 75 ? 39.689 9.538 -78.975 1.00 42.06 75 TYR A C 1
ATOM 572 O O . TYR A 1 75 ? 39.764 8.313 -78.943 1.00 42.06 75 TYR A O 1
ATOM 580 N N . GLU A 1 76 ? 40.224 10.308 -78.031 1.00 53.97 76 GLU A N 1
ATOM 581 C CA . GLU A 1 76 ? 40.261 9.838 -76.651 1.00 53.97 76 GLU A CA 1
ATOM 582 C C . GLU A 1 76 ? 38.795 9.645 -76.254 1.00 53.97 76 GLU A C 1
ATOM 584 O O . GLU A 1 76 ? 38.063 10.604 -76.009 1.00 53.97 76 GLU A O 1
ATOM 589 N N . GLU A 1 77 ? 38.327 8.405 -76.380 1.00 57.88 77 GLU A N 1
ATOM 590 C CA . GLU A 1 77 ? 36.952 8.030 -76.087 1.00 57.88 77 GLU A CA 1
ATOM 591 C C . GLU A 1 77 ? 36.786 8.149 -74.570 1.00 57.88 77 GLU A C 1
ATOM 593 O O . GLU A 1 77 ? 37.284 7.328 -73.797 1.00 57.88 77 GLU A O 1
ATOM 598 N N . TYR A 1 78 ? 36.189 9.261 -74.135 1.00 72.06 78 TYR A N 1
ATOM 599 C CA . TYR A 1 78 ? 35.731 9.394 -72.763 1.00 72.06 78 TYR A CA 1
ATOM 600 C C . TYR A 1 78 ? 34.690 8.305 -72.530 1.00 72.06 78 TYR A C 1
ATOM 602 O O . TYR A 1 78 ? 33.784 8.172 -73.360 1.00 72.06 78 TYR A O 1
ATOM 610 N N . PRO A 1 79 ? 34.782 7.560 -71.420 1.00 83.12 79 PRO A N 1
ATOM 611 C CA . PRO A 1 79 ? 33.706 6.657 -71.078 1.00 83.12 79 PRO A CA 1
ATOM 612 C C . PRO A 1 79 ? 32.416 7.469 -70.891 1.00 83.12 79 PRO A C 1
ATOM 614 O O . PRO A 1 79 ? 32.441 8.624 -70.445 1.00 83.12 79 PRO A O 1
ATOM 617 N N . ASN A 1 80 ? 31.296 6.889 -71.308 1.00 90.69 80 ASN A N 1
ATOM 618 C CA . ASN A 1 80 ? 29.983 7.509 -71.198 1.00 90.69 80 ASN A CA 1
ATOM 619 C C . ASN A 1 80 ? 29.601 7.687 -69.726 1.00 90.69 80 ASN A C 1
ATOM 621 O O . ASN A 1 80 ? 29.984 6.895 -68.873 1.00 90.69 80 ASN A O 1
ATOM 625 N N . THR A 1 81 ? 28.797 8.706 -69.425 1.00 93.75 81 THR A N 1
ATOM 626 C CA . THR A 1 81 ? 28.234 8.867 -68.080 1.00 93.75 81 THR A CA 1
ATOM 627 C C . THR A 1 81 ? 27.236 7.745 -67.787 1.00 93.75 81 THR A C 1
ATOM 629 O O . THR A 1 81 ? 26.274 7.619 -68.546 1.00 93.75 81 THR A O 1
ATOM 632 N N . PRO A 1 82 ? 27.415 6.977 -66.696 1.00 95.12 82 PRO A N 1
ATOM 633 C CA . PRO A 1 82 ? 26.451 5.957 -66.304 1.00 95.12 82 PRO A CA 1
ATOM 634 C C . PRO A 1 82 ? 25.121 6.582 -65.876 1.00 95.12 82 PRO A C 1
ATOM 636 O O . PRO A 1 82 ? 25.096 7.629 -65.223 1.00 95.12 82 PRO A O 1
ATOM 639 N N . GLU A 1 83 ? 24.017 5.911 -66.187 1.00 96.06 83 GLU A N 1
ATOM 640 C CA . GLU A 1 83 ? 22.699 6.235 -65.643 1.00 96.06 83 GLU A CA 1
ATOM 641 C C . GLU A 1 83 ? 22.521 5.482 -64.319 1.00 96.06 83 GLU A C 1
ATOM 643 O O . GLU A 1 83 ? 22.544 4.249 -64.283 1.00 96.06 83 GLU A O 1
ATOM 648 N N . ILE A 1 84 ? 22.395 6.223 -63.217 1.00 97.19 84 ILE A N 1
ATOM 649 C CA . ILE A 1 84 ? 22.156 5.660 -61.886 1.00 97.19 84 ILE A CA 1
ATOM 650 C C . ILE A 1 84 ? 20.654 5.424 -61.698 1.00 97.19 84 ILE A C 1
ATOM 652 O O . ILE A 1 84 ? 19.828 6.281 -62.009 1.00 97.19 84 ILE A O 1
ATOM 656 N N . SER A 1 85 ? 20.291 4.229 -61.243 1.00 95.31 85 SER A N 1
ATOM 657 C CA . SER A 1 85 ? 18.896 3.853 -61.007 1.00 95.31 85 SER A CA 1
ATOM 658 C C . SER A 1 85 ? 18.431 4.356 -59.645 1.00 95.31 85 SER A C 1
ATOM 660 O O . SER A 1 85 ? 19.183 4.279 -58.676 1.00 95.31 85 SER A O 1
ATOM 662 N N . ASP A 1 86 ? 17.178 4.806 -59.577 1.00 92.62 86 ASP A N 1
ATOM 663 C CA . ASP A 1 86 ? 16.506 5.159 -58.325 1.00 92.62 86 ASP A CA 1
ATOM 664 C C . ASP A 1 86 ? 16.533 3.955 -57.352 1.00 92.62 86 ASP A C 1
ATOM 666 O O . ASP A 1 86 ? 15.977 2.898 -57.683 1.00 92.62 86 ASP A O 1
ATOM 670 N N . PRO A 1 87 ? 17.202 4.068 -56.186 1.00 92.19 87 PRO A N 1
ATOM 671 C CA . PRO A 1 87 ? 17.267 3.002 -55.185 1.00 92.19 87 PRO A CA 1
ATOM 672 C C . PRO A 1 87 ? 15.938 2.794 -54.432 1.00 92.19 87 PRO A C 1
ATOM 674 O O . PRO A 1 87 ? 15.804 1.804 -53.707 1.00 92.19 87 PRO A O 1
ATOM 677 N N . GLY A 1 88 ? 14.953 3.678 -54.623 1.00 91.12 88 GLY A N 1
ATOM 678 C CA . GLY A 1 88 ? 13.653 3.678 -53.960 1.00 91.12 88 GLY A CA 1
ATOM 679 C C . GLY A 1 88 ? 13.429 4.950 -53.139 1.00 91.12 88 GLY A C 1
ATOM 680 O O . GLY A 1 88 ? 14.367 5.627 -52.744 1.00 91.12 88 GLY A O 1
ATOM 681 N N . ALA A 1 89 ? 12.163 5.256 -52.835 1.00 88.25 89 ALA A N 1
ATOM 682 C CA . ALA A 1 89 ? 11.805 6.489 -52.129 1.00 88.25 89 ALA A CA 1
ATOM 683 C C . ALA A 1 89 ? 12.244 6.508 -50.652 1.00 88.25 89 ALA A C 1
ATOM 685 O O . ALA A 1 89 ? 12.647 7.550 -50.142 1.00 88.25 89 ALA A O 1
ATOM 686 N N . SER A 1 90 ? 12.134 5.377 -49.949 1.00 91.81 90 SER A N 1
ATOM 687 C CA . SER A 1 90 ? 12.552 5.262 -48.552 1.00 91.81 90 SER A CA 1
ATOM 688 C C . SER A 1 90 ? 12.841 3.820 -48.135 1.00 91.81 90 SER A C 1
ATOM 690 O O . SER A 1 90 ? 12.354 2.870 -48.757 1.00 91.81 90 SER A O 1
ATOM 692 N N . ILE A 1 91 ? 13.620 3.662 -47.064 1.00 90.50 91 ILE A N 1
ATOM 693 C CA . ILE A 1 91 ? 13.912 2.377 -46.426 1.00 90.50 91 ILE A CA 1
ATOM 694 C C . ILE A 1 91 ? 14.067 2.542 -44.901 1.00 90.50 91 ILE A C 1
ATOM 696 O O . ILE A 1 91 ? 14.562 3.581 -44.465 1.00 90.50 91 ILE A O 1
ATOM 700 N N . PRO A 1 92 ? 13.657 1.567 -44.065 1.00 82.94 92 PRO A N 1
ATOM 701 C CA . PRO A 1 92 ? 13.905 1.632 -42.625 1.00 82.94 92 PRO A CA 1
ATOM 702 C C . PRO A 1 92 ? 15.398 1.607 -42.273 1.00 82.94 92 PRO A C 1
ATOM 704 O O . PRO A 1 92 ? 16.192 0.943 -42.944 1.00 82.94 92 PRO A O 1
ATOM 707 N N . THR A 1 93 ? 15.753 2.282 -41.179 1.00 86.69 93 THR A N 1
ATOM 708 C CA . THR A 1 93 ? 17.060 2.184 -40.515 1.00 86.69 93 THR A CA 1
ATOM 709 C C . THR A 1 93 ? 17.495 0.720 -40.345 1.00 86.69 93 THR A C 1
ATOM 711 O O . THR A 1 93 ? 16.672 -0.165 -40.111 1.00 86.69 93 THR A O 1
ATOM 714 N N . GLY A 1 94 ? 18.782 0.437 -40.540 1.00 77.12 94 GLY A N 1
ATOM 715 C CA . GLY A 1 94 ? 19.357 -0.903 -40.417 1.00 77.12 94 GLY A CA 1
ATOM 716 C C . GLY A 1 94 ? 19.044 -1.869 -41.569 1.00 77.12 94 GLY A C 1
ATOM 717 O O . GLY A 1 94 ? 19.630 -2.950 -41.609 1.00 77.12 94 GLY A O 1
ATOM 718 N N . MET A 1 95 ? 18.194 -1.515 -42.540 1.00 81.62 95 MET A N 1
ATOM 719 C CA . MET A 1 95 ? 17.906 -2.365 -43.703 1.00 81.62 95 MET A CA 1
ATOM 720 C C . MET A 1 95 ? 18.835 -2.051 -44.880 1.00 81.62 95 MET A C 1
ATOM 722 O O . MET A 1 95 ? 19.116 -0.897 -45.194 1.00 81.62 95 MET A O 1
ATOM 726 N N . ALA A 1 96 ? 19.304 -3.098 -45.560 1.00 90.88 96 ALA A N 1
ATOM 727 C CA . ALA A 1 96 ? 20.189 -2.948 -46.708 1.00 90.88 96 ALA A CA 1
ATOM 728 C C . ALA A 1 96 ? 19.415 -2.606 -47.994 1.00 90.88 96 ALA A C 1
ATOM 730 O O . ALA A 1 96 ? 18.392 -3.225 -48.297 1.00 90.88 96 ALA A O 1
ATOM 731 N N . TYR A 1 97 ? 19.955 -1.689 -48.795 1.00 94.12 97 TYR A N 1
ATOM 732 C CA . TYR A 1 97 ? 19.480 -1.362 -50.142 1.00 94.12 97 TYR A CA 1
ATOM 733 C C . TYR A 1 97 ? 20.631 -1.367 -51.145 1.00 94.12 97 TYR A C 1
ATOM 735 O O . TYR A 1 97 ? 21.807 -1.346 -50.787 1.00 94.12 97 TYR A O 1
ATOM 743 N N . THR A 1 98 ? 20.292 -1.452 -52.430 1.00 96.50 98 THR A N 1
ATOM 744 C CA . THR A 1 98 ? 21.275 -1.538 -53.514 1.00 96.50 98 THR A CA 1
ATOM 745 C C . THR A 1 98 ? 21.166 -0.329 -54.426 1.00 96.50 98 THR A C 1
ATOM 747 O O . THR A 1 98 ? 20.101 -0.061 -54.979 1.00 96.50 98 THR A O 1
ATOM 750 N N . VAL A 1 99 ? 22.289 0.347 -54.639 1.00 96.75 99 VAL A N 1
ATOM 751 C CA . VAL A 1 99 ? 22.434 1.398 -55.649 1.00 96.75 99 VAL A CA 1
ATOM 752 C C . VAL A 1 99 ? 23.012 0.753 -56.905 1.00 96.75 99 VAL A C 1
ATOM 754 O O . VAL A 1 99 ? 24.036 0.078 -56.830 1.00 96.75 99 VAL A O 1
ATOM 757 N N . ASN A 1 100 ? 22.351 0.926 -58.051 1.00 97.25 100 ASN A N 1
ATOM 758 C CA . ASN A 1 100 ? 22.732 0.307 -59.326 1.00 97.25 100 ASN A CA 1
ATOM 759 C C . ASN A 1 100 ? 22.941 1.374 -60.405 1.00 97.25 100 ASN A C 1
ATOM 761 O O . ASN A 1 100 ? 22.276 2.408 -60.382 1.00 97.25 100 ASN A O 1
ATOM 765 N N . TRP A 1 101 ? 23.806 1.108 -61.381 1.00 97.62 101 TRP A N 1
ATOM 766 C CA . TRP A 1 101 ? 24.018 1.978 -62.543 1.00 97.62 101 TRP A CA 1
ATOM 767 C C . TRP A 1 101 ? 24.259 1.179 -63.831 1.00 97.62 101 TRP A C 1
ATOM 769 O O . TRP A 1 101 ? 24.412 -0.042 -63.800 1.00 97.62 101 TRP A O 1
ATOM 779 N N . THR A 1 102 ? 24.237 1.846 -64.987 1.00 96.19 102 THR A N 1
ATOM 780 C CA . THR A 1 102 ? 24.460 1.195 -66.290 1.00 96.19 102 THR A CA 1
ATOM 781 C C . THR A 1 102 ? 25.916 0.770 -66.501 1.00 96.19 102 THR A C 1
ATOM 783 O O . THR A 1 102 ? 26.851 1.387 -65.994 1.00 96.19 102 THR A O 1
ATOM 786 N N . ASP A 1 103 ? 26.112 -0.313 -67.263 1.00 93.38 103 ASP A N 1
ATOM 787 C CA . ASP A 1 103 ? 27.444 -0.773 -67.662 1.00 93.38 103 ASP A CA 1
ATOM 788 C C . ASP A 1 103 ? 27.959 0.016 -68.872 1.00 93.38 103 ASP A C 1
ATOM 790 O O . ASP A 1 103 ? 27.499 -0.170 -69.999 1.00 93.38 103 ASP A O 1
ATOM 794 N N . GLU A 1 104 ? 28.970 0.844 -68.638 1.00 92.19 104 GLU A N 1
ATOM 795 C CA . GLU A 1 104 ? 29.653 1.663 -69.635 1.00 92.19 104 GLU A CA 1
ATOM 796 C C . GLU A 1 104 ? 31.003 1.074 -70.079 1.00 92.19 104 GLU A C 1
ATOM 798 O O . GLU A 1 104 ? 31.796 1.749 -70.746 1.00 92.19 104 GLU A O 1
ATOM 803 N N . SER A 1 105 ? 31.281 -0.201 -69.776 1.00 85.56 105 SER A N 1
ATOM 804 C CA . SER A 1 105 ? 32.522 -0.880 -70.188 1.00 85.56 105 SER A CA 1
ATOM 805 C C . SER A 1 105 ? 32.739 -0.877 -71.707 1.00 85.56 105 SER A C 1
ATOM 807 O O . SER A 1 105 ? 33.871 -0.760 -72.181 1.00 85.56 105 SER A O 1
ATOM 809 N N . ALA A 1 106 ? 31.655 -0.910 -72.490 1.00 84.31 106 ALA A N 1
ATOM 810 C CA . ALA A 1 106 ? 31.695 -0.813 -73.950 1.00 84.31 106 ALA A CA 1
ATOM 811 C C . ALA A 1 106 ? 32.177 0.557 -74.471 1.00 84.31 106 ALA A C 1
ATOM 813 O O . ALA A 1 106 ? 32.605 0.640 -75.619 1.00 84.31 106 ALA A O 1
ATOM 814 N N . SER A 1 107 ? 32.127 1.601 -73.637 1.00 80.75 107 SER A N 1
ATOM 815 C CA . SER A 1 107 ? 32.625 2.954 -73.935 1.00 80.75 107 SER A CA 1
ATOM 816 C C . SER A 1 107 ? 34.019 3.229 -73.353 1.00 80.75 107 SER A C 1
ATOM 818 O O . SER A 1 107 ? 34.525 4.343 -73.437 1.00 80.75 107 SER A O 1
ATOM 820 N N . GLY A 1 108 ? 34.656 2.212 -72.760 1.00 80.12 108 GLY A N 1
ATOM 821 C CA . GLY A 1 108 ? 36.008 2.309 -72.213 1.00 80.12 108 GLY A CA 1
ATOM 822 C C . GLY A 1 108 ? 36.086 2.494 -70.697 1.00 80.12 108 GLY A C 1
ATOM 823 O O . GLY A 1 108 ? 37.189 2.697 -70.193 1.00 80.12 108 GLY A O 1
ATOM 824 N N . ALA A 1 109 ? 34.973 2.404 -69.958 1.00 87.31 109 ALA A N 1
ATOM 825 C CA . ALA A 1 109 ? 35.007 2.390 -68.495 1.00 87.31 109 ALA A CA 1
ATOM 826 C C . ALA A 1 109 ? 35.715 1.123 -67.985 1.00 87.31 109 ALA A C 1
ATOM 828 O O . ALA A 1 109 ? 35.387 0.010 -68.403 1.00 87.31 109 ALA A O 1
ATOM 829 N N . THR A 1 110 ? 36.671 1.273 -67.069 1.00 90.12 110 THR A N 1
ATOM 830 C CA . THR A 1 110 ? 37.325 0.140 -66.388 1.00 90.12 110 THR A CA 1
ATOM 831 C C . THR A 1 110 ? 36.967 0.064 -64.908 1.00 90.12 110 THR A C 1
ATOM 833 O O . THR A 1 110 ? 37.076 -1.008 -64.315 1.00 90.12 110 THR A O 1
ATOM 836 N N . ILE A 1 111 ? 36.524 1.177 -64.321 1.00 93.88 111 ILE A N 1
ATOM 837 C CA . ILE A 1 111 ? 36.072 1.282 -62.933 1.00 93.88 111 ILE A CA 1
ATOM 838 C C . ILE A 1 111 ? 35.021 2.393 -62.807 1.00 93.88 111 ILE A C 1
ATOM 840 O O . ILE A 1 111 ? 34.897 3.248 -63.686 1.00 93.88 111 ILE A O 1
ATOM 844 N N . TYR A 1 112 ? 34.271 2.395 -61.710 1.00 96.88 112 TYR A N 1
ATOM 845 C CA . TYR A 1 112 ? 33.319 3.443 -61.361 1.00 96.88 112 TYR A CA 1
ATOM 846 C C . TYR A 1 112 ? 33.690 4.061 -60.018 1.00 96.88 112 TYR A C 1
ATOM 848 O O . TYR A 1 112 ? 34.013 3.339 -59.072 1.00 96.88 112 TYR A O 1
ATOM 856 N N . LEU A 1 113 ? 33.616 5.388 -59.936 1.00 96.94 113 LEU A N 1
ATOM 857 C CA . LEU A 1 113 ? 33.698 6.124 -58.679 1.00 96.94 113 LEU A CA 1
ATOM 858 C C . LEU A 1 113 ? 32.283 6.535 -58.274 1.00 96.94 113 LEU A C 1
ATOM 860 O O . LEU A 1 113 ? 31.649 7.332 -58.965 1.00 96.94 113 LEU A O 1
ATOM 864 N N . LEU A 1 114 ? 31.802 5.975 -57.169 1.00 97.50 114 LEU A N 1
ATOM 865 C CA . LEU A 1 114 ? 30.523 6.289 -56.539 1.00 97.50 114 LEU A CA 1
ATOM 866 C C . LEU A 1 114 ? 30.765 7.222 -55.348 1.00 97.50 114 LEU A C 1
ATOM 868 O O . LEU A 1 114 ? 31.695 7.006 -54.572 1.00 97.50 114 LEU A O 1
ATOM 872 N N . GLN A 1 115 ? 29.932 8.248 -55.205 1.00 98.12 115 GLN A N 1
ATOM 873 C CA . GLN A 1 115 ? 29.940 9.152 -54.059 1.00 98.12 115 GLN A CA 1
ATOM 874 C C . GLN A 1 115 ? 28.648 9.042 -53.258 1.00 98.12 115 GLN A C 1
ATOM 876 O O . GLN A 1 115 ? 27.580 8.946 -53.858 1.00 98.12 115 GLN A O 1
ATOM 881 N N . GLU A 1 116 ? 28.768 9.116 -51.933 1.00 97.50 116 GLU A N 1
ATOM 882 C CA . GLU A 1 116 ? 27.670 9.219 -50.963 1.00 97.50 116 GLU A CA 1
ATOM 883 C C . GLU A 1 116 ? 27.829 10.505 -50.142 1.00 97.50 116 GLU A C 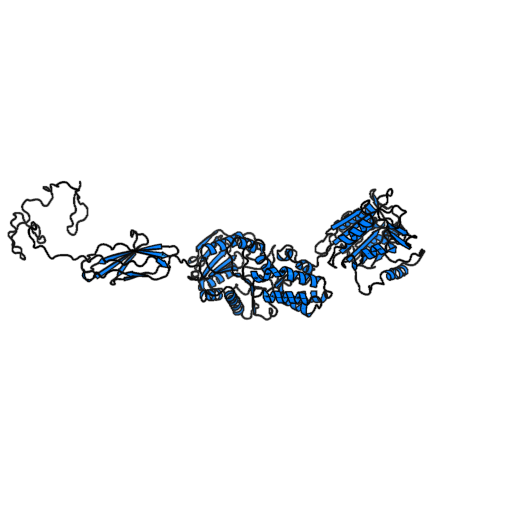1
ATOM 885 O O . GLU A 1 116 ? 28.932 10.815 -49.692 1.00 97.50 116 GLU A O 1
ATOM 890 N N . ASP A 1 117 ? 26.749 11.249 -49.923 1.00 96.12 117 ASP A N 1
ATOM 891 C CA . ASP A 1 117 ? 26.715 12.376 -48.982 1.00 96.12 117 ASP A CA 1
ATOM 892 C C . ASP A 1 117 ? 25.294 12.526 -48.412 1.00 96.12 117 ASP A C 1
ATOM 894 O O . ASP A 1 117 ? 24.319 12.145 -49.058 1.00 96.12 117 ASP A O 1
ATOM 898 N N . THR A 1 118 ? 25.146 13.112 -47.227 1.00 93.81 118 THR A N 1
ATOM 899 C CA . THR A 1 118 ? 23.837 13.501 -46.670 1.00 93.81 118 THR A CA 1
ATOM 900 C C . THR A 1 118 ? 23.402 14.898 -47.127 1.00 93.81 118 THR A C 1
ATOM 902 O O . THR A 1 118 ? 22.270 15.322 -46.887 1.00 93.81 118 THR A O 1
ATOM 905 N N . HIS A 1 119 ? 24.270 15.627 -47.841 1.00 92.38 119 HIS A N 1
ATOM 906 C CA . HIS A 1 119 ? 23.942 16.895 -48.487 1.00 92.38 119 HIS A CA 1
ATOM 907 C C . HIS A 1 119 ? 23.796 16.733 -50.017 1.00 92.38 119 HIS A C 1
ATOM 909 O O . HIS A 1 119 ? 24.743 16.298 -50.673 1.00 92.38 119 HIS A O 1
ATOM 915 N N . PRO A 1 120 ? 22.721 17.247 -50.657 1.00 91.62 120 PRO A N 1
ATOM 916 C CA . PRO A 1 120 ? 22.458 17.082 -52.103 1.00 91.62 120 PRO A CA 1
ATOM 917 C C . PRO A 1 120 ? 23.516 17.677 -53.051 1.00 91.62 120 PRO A C 1
ATOM 919 O O . PRO A 1 120 ? 23.470 17.470 -54.260 1.00 91.62 120 PRO A O 1
ATOM 922 N N . ASN A 1 121 ? 24.466 18.447 -52.515 1.00 91.44 121 ASN A N 1
ATOM 923 C CA . ASN A 1 121 ? 25.522 19.105 -53.285 1.00 91.44 121 ASN A CA 1
ATOM 924 C C . ASN A 1 121 ? 26.878 18.411 -53.120 1.00 91.44 121 ASN A C 1
ATOM 926 O O . ASN A 1 121 ? 27.859 18.909 -53.673 1.00 91.44 121 ASN A O 1
ATOM 930 N N . PHE A 1 122 ? 26.935 17.291 -52.387 1.00 94.06 122 PHE A N 1
ATOM 931 C CA . PHE A 1 122 ? 28.157 16.531 -52.127 1.00 94.06 122 PHE A CA 1
ATOM 932 C C . PHE A 1 122 ? 29.263 17.439 -51.562 1.00 94.06 122 PHE A C 1
ATOM 934 O O . PHE A 1 122 ? 30.296 17.650 -52.203 1.00 94.06 122 PHE A O 1
ATOM 941 N N . LEU A 1 123 ? 28.994 18.069 -50.410 1.00 90.94 123 LEU A N 1
ATOM 942 C CA . LEU A 1 123 ? 29.917 19.012 -49.768 1.00 90.94 123 LEU A CA 1
ATOM 943 C C . LEU A 1 123 ? 31.107 18.296 -49.120 1.00 90.94 123 LEU A C 1
ATOM 945 O O . LEU A 1 123 ? 32.208 18.844 -49.135 1.00 90.94 123 LEU A O 1
ATOM 949 N N . ASN A 1 124 ? 30.883 17.100 -48.570 1.00 89.88 124 ASN A N 1
ATOM 950 C CA . ASN A 1 124 ? 31.898 16.247 -47.951 1.00 89.88 124 ASN A CA 1
ATOM 951 C C . ASN A 1 124 ? 31.624 14.767 -48.290 1.00 89.88 124 ASN A C 1
ATOM 953 O O . ASN A 1 124 ? 31.346 13.974 -47.388 1.00 89.88 124 ASN A O 1
ATOM 957 N N . PRO A 1 125 ? 31.676 14.380 -49.577 1.00 94.88 125 PRO A N 1
ATOM 958 C CA . PRO A 1 125 ? 31.235 13.061 -49.996 1.00 94.88 125 PRO A CA 1
ATOM 959 C C . PRO A 1 125 ? 32.225 11.969 -49.586 1.00 94.88 125 PRO A C 1
ATOM 961 O O . PRO A 1 125 ? 33.442 12.146 -49.687 1.00 94.88 125 PRO A O 1
ATOM 964 N N . GLN A 1 126 ? 31.697 10.812 -49.196 1.00 95.56 126 GLN A N 1
ATOM 965 C CA . GLN A 1 126 ? 32.464 9.572 -49.133 1.00 95.56 126 GLN A CA 1
ATOM 966 C C . GLN A 1 126 ? 32.610 8.981 -50.537 1.00 95.56 126 GLN A C 1
ATOM 968 O O . GLN A 1 126 ? 31.695 9.075 -51.350 1.00 95.56 126 GLN A O 1
ATOM 973 N N . GLU A 1 127 ? 33.763 8.379 -50.830 1.00 97.31 127 GLU A N 1
ATOM 974 C CA . GLU A 1 127 ? 34.122 7.884 -52.162 1.00 97.31 127 GLU A CA 1
ATOM 975 C C . GLU A 1 127 ? 34.350 6.370 -52.174 1.00 97.31 127 GLU A C 1
ATOM 977 O O . GLU A 1 127 ? 35.129 5.827 -51.387 1.00 97.31 127 GLU A O 1
ATOM 982 N N . PHE A 1 128 ? 33.713 5.694 -53.129 1.00 95.69 128 PHE A N 1
ATOM 983 C CA . PHE A 1 128 ? 33.725 4.245 -53.277 1.00 95.69 128 PHE A CA 1
ATOM 984 C C . PHE A 1 128 ? 34.084 3.858 -54.713 1.00 95.69 128 PHE A C 1
ATOM 986 O O . PHE A 1 128 ? 33.313 4.074 -55.645 1.00 95.69 128 PHE A O 1
ATOM 993 N N . TYR A 1 129 ? 35.245 3.231 -54.901 1.00 94.88 129 TYR A N 1
ATOM 994 C CA . TYR A 1 129 ? 35.626 2.662 -56.194 1.00 94.88 129 TYR A CA 1
ATOM 995 C C . TYR A 1 129 ? 35.030 1.260 -56.351 1.00 94.88 129 TYR A C 1
ATOM 997 O O . TYR A 1 129 ? 35.172 0.412 -55.459 1.00 94.88 129 TYR A O 1
ATOM 1005 N N . ARG A 1 130 ? 34.354 1.001 -57.473 1.00 94.62 130 ARG A N 1
ATOM 1006 C CA . ARG A 1 130 ? 33.684 -0.273 -57.768 1.00 94.62 130 ARG A CA 1
ATOM 1007 C C . ARG A 1 130 ? 33.980 -0.718 -59.195 1.00 94.62 130 ARG A C 1
ATOM 1009 O O . ARG A 1 130 ? 33.876 0.057 -60.136 1.00 94.62 130 ARG A O 1
ATOM 1016 N N . SER A 1 131 ? 34.341 -1.989 -59.355 1.00 90.81 131 SER A N 1
ATOM 1017 C CA . SER A 1 131 ? 34.499 -2.633 -60.669 1.00 90.81 131 SER A CA 1
ATOM 1018 C C . SER A 1 131 ? 33.191 -3.226 -61.203 1.00 90.81 131 SER A C 1
ATOM 1020 O O . SER A 1 131 ? 33.102 -3.564 -62.379 1.00 90.81 131 SER A O 1
ATOM 1022 N N . GLY A 1 132 ? 32.188 -3.383 -60.333 1.00 90.75 132 GLY A N 1
ATOM 1023 C CA . GLY A 1 132 ? 30.831 -3.784 -60.692 1.00 90.75 132 GLY A CA 1
ATOM 1024 C C . GLY A 1 132 ? 29.928 -2.587 -60.981 1.00 90.75 132 GLY A C 1
ATOM 1025 O O . GLY A 1 132 ? 30.352 -1.441 -60.891 1.00 90.75 132 GLY A O 1
ATOM 1026 N N . ILE A 1 133 ? 28.668 -2.881 -61.295 1.00 96.12 133 ILE A N 1
ATOM 1027 C CA . ILE A 1 133 ? 27.633 -1.894 -61.645 1.00 96.12 133 ILE A CA 1
ATOM 1028 C C . ILE A 1 133 ? 26.616 -1.651 -60.519 1.00 96.12 133 ILE A C 1
ATOM 1030 O O . ILE A 1 133 ? 25.506 -1.178 -60.751 1.00 96.12 133 ILE A O 1
ATOM 1034 N N . SER A 1 134 ? 26.965 -2.058 -59.301 1.00 96.12 134 SER A N 1
ATOM 1035 C CA . SER A 1 134 ? 26.100 -1.958 -58.133 1.00 96.12 134 SER A CA 1
ATOM 1036 C C . SER A 1 134 ? 26.907 -1.945 -56.843 1.00 96.12 134 SER A C 1
ATOM 1038 O O . SER A 1 134 ? 28.005 -2.511 -56.793 1.00 96.12 134 SER A O 1
ATOM 1040 N N . ASP A 1 135 ? 26.316 -1.403 -55.786 1.00 96.94 135 ASP A N 1
ATOM 1041 C CA . ASP A 1 135 ? 26.844 -1.468 -54.428 1.00 96.94 135 ASP A CA 1
ATOM 1042 C C . ASP A 1 135 ? 25.716 -1.557 -53.394 1.00 96.94 135 ASP A C 1
ATOM 1044 O O . ASP A 1 135 ? 24.584 -1.152 -53.674 1.00 96.94 135 ASP A O 1
ATOM 1048 N N . VAL A 1 136 ? 26.010 -2.120 -52.220 1.00 95.75 136 VAL A N 1
ATOM 1049 C CA . VAL A 1 136 ? 25.024 -2.334 -51.149 1.00 95.75 136 VAL A CA 1
ATOM 1050 C C . VAL A 1 136 ? 25.356 -1.442 -49.962 1.00 95.75 136 VAL A C 1
ATOM 1052 O O . VAL A 1 136 ? 26.474 -1.482 -49.453 1.00 95.75 136 VAL A O 1
ATOM 1055 N N . PHE A 1 137 ? 24.360 -0.689 -49.509 1.00 94.69 137 PHE A N 1
ATOM 1056 C CA . PHE A 1 137 ? 24.453 0.221 -48.373 1.00 94.69 137 PHE A CA 1
ATOM 1057 C C . PHE A 1 137 ? 23.467 -0.193 -47.286 1.00 94.69 137 PHE A C 1
ATOM 1059 O O . PHE A 1 137 ? 22.402 -0.739 -47.576 1.00 94.69 137 PHE A O 1
ATOM 1066 N N . GLN A 1 138 ? 23.839 0.058 -46.035 1.00 93.38 138 GLN A N 1
ATOM 1067 C CA . GLN A 1 138 ? 23.027 -0.166 -44.846 1.00 93.38 138 GLN A CA 1
ATOM 1068 C C . GLN A 1 138 ? 23.422 0.906 -43.834 1.00 93.38 138 GLN A C 1
ATOM 1070 O O . GLN A 1 138 ? 24.594 0.995 -43.469 1.00 93.38 138 GLN A O 1
ATOM 1075 N N . HIS A 1 139 ? 22.453 1.703 -43.393 1.00 87.19 139 HIS A N 1
ATOM 1076 C CA . HIS A 1 139 ? 22.685 2.818 -42.476 1.00 87.19 139 HIS A CA 1
ATOM 1077 C C . HIS A 1 139 ? 21.772 2.709 -41.269 1.00 87.19 139 HIS A C 1
ATOM 1079 O O . HIS A 1 139 ? 20.591 2.395 -41.422 1.00 87.19 139 HIS A O 1
ATOM 1085 N N . THR A 1 140 ? 22.313 3.010 -40.092 1.00 81.88 140 THR A N 1
ATOM 1086 C CA . THR A 1 140 ? 21.544 3.149 -38.855 1.00 81.88 140 THR A CA 1
ATOM 1087 C C . THR A 1 140 ? 21.455 4.629 -38.505 1.00 81.88 140 THR A C 1
ATOM 1089 O O . THR A 1 140 ? 22.483 5.280 -38.329 1.00 81.88 140 THR A O 1
ATOM 1092 N N . VAL A 1 141 ? 20.238 5.170 -38.442 1.00 73.75 141 VAL A N 1
ATOM 1093 C CA . VAL A 1 141 ? 19.972 6.596 -38.206 1.00 73.75 141 VAL A CA 1
ATOM 1094 C C . VAL A 1 141 ? 18.969 6.792 -37.068 1.00 73.75 141 VAL A C 1
ATOM 1096 O O . VAL A 1 141 ? 17.999 6.042 -36.948 1.00 73.75 141 VAL A O 1
ATOM 1099 N N . LEU A 1 142 ? 19.207 7.816 -36.244 1.00 63.75 142 LEU A N 1
ATOM 1100 C CA . LEU A 1 142 ? 18.335 8.219 -35.128 1.00 63.75 142 LEU A CA 1
ATOM 1101 C C . LEU A 1 142 ? 17.264 9.240 -35.557 1.00 63.75 142 LEU A C 1
ATOM 1103 O O . LEU A 1 142 ? 16.261 9.443 -34.874 1.00 63.75 142 LEU A O 1
ATOM 1107 N N . GLU A 1 143 ? 17.449 9.862 -36.720 1.00 71.50 143 GLU A N 1
ATOM 1108 C CA . GLU A 1 143 ? 16.502 10.769 -37.359 1.00 71.50 143 GLU A CA 1
ATOM 1109 C C . GLU A 1 143 ? 16.401 10.475 -38.860 1.00 71.50 143 GLU A C 1
ATOM 1111 O O . GLU A 1 143 ? 17.339 9.958 -39.469 1.00 71.50 143 GLU A O 1
ATOM 1116 N N . ASP A 1 144 ? 15.251 10.796 -39.455 1.00 83.31 144 ASP A N 1
ATOM 1117 C CA . ASP A 1 144 ? 15.008 10.652 -40.892 1.00 83.31 144 ASP A CA 1
ATOM 1118 C C . ASP A 1 144 ? 16.105 11.370 -41.692 1.00 83.31 144 ASP A C 1
ATOM 1120 O O . ASP A 1 144 ? 16.212 12.598 -41.661 1.00 83.31 144 ASP A O 1
ATOM 1124 N N . THR A 1 145 ? 16.918 10.604 -42.421 1.00 92.00 145 THR A N 1
ATOM 1125 C CA . THR A 1 145 ? 18.120 11.110 -43.096 1.00 92.00 145 THR A CA 1
ATOM 1126 C C . THR A 1 145 ? 18.103 10.727 -44.570 1.00 92.00 145 THR A C 1
ATOM 1128 O O . THR A 1 145 ? 17.973 9.556 -44.920 1.00 92.00 145 THR A O 1
ATOM 1131 N N . ASN A 1 146 ? 18.267 11.712 -45.456 1.00 96.56 146 ASN A N 1
ATOM 1132 C CA . ASN A 1 146 ? 18.435 11.456 -46.886 1.00 96.56 146 ASN A CA 1
ATOM 1133 C C . ASN A 1 146 ? 19.905 11.203 -47.218 1.00 96.56 146 ASN A C 1
ATOM 1135 O O . ASN A 1 146 ? 20.763 12.019 -46.875 1.00 96.56 146 ASN A O 1
ATOM 1139 N N . TYR A 1 147 ? 20.167 10.121 -47.945 1.00 97.00 147 TYR A N 1
ATOM 1140 C CA . TYR A 1 147 ? 21.475 9.816 -48.520 1.00 97.00 147 TYR A CA 1
ATOM 1141 C C . TYR A 1 147 ? 21.426 10.019 -50.030 1.00 97.00 147 TYR A C 1
ATOM 1143 O O . TYR A 1 147 ? 20.565 9.461 -50.707 1.00 97.00 147 TYR A O 1
ATOM 1151 N N . TYR A 1 148 ? 22.357 10.817 -50.547 1.00 97.62 148 TYR A N 1
ATOM 1152 C CA . TYR A 1 148 ? 22.480 11.157 -51.959 1.00 97.62 148 TYR A CA 1
ATOM 1153 C C . TYR A 1 148 ? 23.643 10.398 -52.584 1.00 97.62 148 TYR A C 1
ATOM 1155 O O . TYR A 1 148 ? 24.748 10.381 -52.039 1.00 97.62 148 TYR A O 1
ATOM 1163 N N . TYR A 1 149 ? 23.412 9.846 -53.771 1.00 98.06 149 TYR A N 1
ATOM 1164 C CA . TYR A 1 149 ? 24.379 9.071 -54.533 1.00 98.06 149 TYR A CA 1
ATOM 1165 C C . TYR A 1 149 ? 24.580 9.637 -55.929 1.00 98.06 149 TYR A C 1
ATOM 1167 O O . TYR A 1 149 ? 23.624 10.010 -56.606 1.00 98.06 149 TYR A O 1
ATOM 1175 N N . ARG A 1 150 ? 25.830 9.648 -56.395 1.00 97.75 150 ARG A N 1
ATOM 1176 C CA . ARG A 1 150 ? 26.166 9.904 -57.804 1.00 97.75 150 ARG A CA 1
ATOM 1177 C C . ARG A 1 150 ? 27.362 9.073 -58.229 1.00 97.75 150 ARG A C 1
ATOM 1179 O O . ARG A 1 150 ? 28.257 8.820 -57.426 1.00 97.75 150 ARG A O 1
ATOM 1186 N N . VAL A 1 151 ? 27.409 8.694 -59.498 1.00 97.62 151 VAL A N 1
ATOM 1187 C CA . VAL A 1 151 ? 28.472 7.838 -60.034 1.00 97.62 151 VAL A CA 1
ATOM 1188 C C . VAL A 1 151 ? 29.074 8.439 -61.298 1.00 97.62 151 VAL A C 1
ATOM 1190 O O . VAL A 1 151 ? 28.408 9.151 -62.050 1.00 97.62 151 VAL A O 1
ATOM 1193 N N . ARG A 1 152 ? 30.353 8.165 -61.541 1.00 96.00 152 ARG A N 1
ATOM 1194 C CA . ARG A 1 152 ? 31.000 8.402 -62.834 1.00 96.00 152 ARG A CA 1
ATOM 1195 C C . ARG A 1 152 ? 31.827 7.191 -63.233 1.00 96.00 152 ARG A C 1
ATOM 1197 O O . ARG A 1 152 ? 32.345 6.476 -62.376 1.00 96.00 152 ARG A O 1
ATOM 1204 N N . SER A 1 153 ? 31.979 6.983 -64.531 1.00 95.00 153 SER A N 1
ATOM 1205 C CA . SER A 1 153 ? 32.900 5.982 -65.066 1.00 95.00 153 SER A CA 1
ATOM 1206 C C . SER A 1 153 ? 34.306 6.558 -65.191 1.00 95.00 153 SER A C 1
ATOM 1208 O O . SER A 1 153 ? 34.462 7.704 -65.622 1.00 95.00 153 SER A O 1
ATOM 1210 N N . GLU A 1 154 ? 35.318 5.749 -64.910 1.00 91.94 154 GLU A N 1
ATOM 1211 C CA . GLU A 1 154 ? 36.725 6.083 -65.110 1.00 91.94 154 GLU A CA 1
ATOM 1212 C C . GLU A 1 154 ? 37.426 4.997 -65.932 1.00 91.94 154 GLU A C 1
ATOM 1214 O O . GLU A 1 154 ? 37.099 3.809 -65.860 1.00 91.94 154 GLU A O 1
ATOM 1219 N N . ASN A 1 155 ? 38.404 5.415 -66.726 1.00 86.25 155 ASN A N 1
ATOM 1220 C CA . ASN A 1 155 ? 39.307 4.540 -67.452 1.00 86.25 155 ASN A CA 1
ATOM 1221 C C . ASN A 1 155 ? 40.698 4.653 -66.828 1.00 86.25 155 ASN A C 1
ATOM 1223 O O . ASN A 1 155 ? 41.449 5.595 -67.078 1.00 86.25 155 ASN A O 1
ATOM 1227 N N . GLU A 1 156 ? 41.064 3.665 -66.021 1.00 78.81 156 GLU A N 1
ATOM 1228 C CA . GLU A 1 156 ? 42.336 3.638 -65.293 1.00 78.81 156 GLU A CA 1
ATOM 1229 C C . GLU A 1 156 ? 43.554 3.605 -66.230 1.00 78.81 156 GLU A C 1
ATOM 1231 O O . GLU A 1 156 ? 44.651 3.994 -65.831 1.00 78.81 156 GLU A O 1
ATOM 1236 N N . ASN A 1 157 ? 43.388 3.177 -67.490 1.00 76.75 157 ASN A N 1
ATOM 1237 C CA . ASN A 1 157 ? 44.502 3.076 -68.436 1.00 76.75 157 ASN A CA 1
ATOM 1238 C C . ASN A 1 157 ? 44.975 4.438 -68.956 1.00 76.75 157 ASN A C 1
ATOM 1240 O O . ASN A 1 157 ? 46.133 4.563 -69.357 1.00 76.75 157 ASN A O 1
ATOM 1244 N N . ASN A 1 158 ? 44.092 5.440 -68.998 1.00 74.81 158 ASN A N 1
ATOM 1245 C CA . ASN A 1 158 ? 44.404 6.773 -69.524 1.00 74.81 158 ASN A CA 1
ATOM 1246 C C . ASN A 1 158 ? 43.976 7.927 -68.598 1.00 74.81 158 ASN A C 1
ATOM 1248 O O . ASN A 1 158 ? 44.272 9.080 -68.901 1.00 74.81 158 ASN A O 1
ATOM 1252 N N . GLY A 1 159 ? 43.333 7.633 -67.464 1.00 77.81 159 GLY A N 1
ATOM 1253 C CA . GLY A 1 159 ? 42.893 8.619 -66.476 1.00 77.81 159 GLY A CA 1
ATOM 1254 C C . GLY A 1 159 ? 41.688 9.457 -66.912 1.00 77.81 159 GLY A C 1
ATOM 1255 O O . GLY A 1 159 ? 41.359 10.436 -66.240 1.00 77.81 159 GLY A O 1
ATOM 1256 N N . LEU A 1 160 ? 41.039 9.114 -68.029 1.00 83.31 160 LEU A N 1
ATOM 1257 C CA . LEU A 1 160 ? 39.835 9.801 -68.490 1.00 83.31 160 LEU A CA 1
ATOM 1258 C C . LEU A 1 160 ? 38.616 9.317 -67.710 1.00 83.31 160 LEU A C 1
ATOM 1260 O O . LEU A 1 160 ? 38.498 8.141 -67.374 1.00 83.31 160 LEU A O 1
ATOM 1264 N N . HIS A 1 161 ? 37.678 10.221 -67.460 1.00 89.38 161 HIS A N 1
ATOM 1265 C CA . HIS A 1 161 ? 36.445 9.920 -66.746 1.00 89.38 161 HIS A CA 1
ATOM 1266 C C . HIS A 1 161 ? 35.267 10.679 -67.355 1.00 89.38 161 HIS A C 1
ATOM 1268 O O . HIS A 1 161 ? 35.441 11.738 -67.965 1.00 89.38 161 HIS A O 1
ATOM 1274 N N . SER A 1 162 ? 34.062 10.157 -67.157 1.00 91.44 162 SER A N 1
ATOM 1275 C CA . SER A 1 162 ? 32.832 10.839 -67.550 1.00 91.44 162 SER A CA 1
ATOM 1276 C C . SER A 1 162 ? 32.553 12.049 -66.646 1.00 91.44 162 SER A C 1
ATOM 1278 O O . SER A 1 162 ? 33.230 12.279 -65.633 1.00 91.44 162 SER A O 1
ATOM 1280 N N . VAL A 1 163 ? 31.516 12.825 -66.976 1.00 93.44 163 VAL A N 1
ATOM 1281 C CA . VAL A 1 163 ? 30.865 13.676 -65.965 1.00 93.44 163 VAL A CA 1
ATOM 1282 C C . VAL A 1 163 ? 30.082 12.799 -64.981 1.00 93.44 163 VAL A C 1
ATOM 1284 O O . VAL A 1 163 ? 29.817 11.630 -65.274 1.00 93.44 163 VAL A O 1
ATOM 1287 N N . TRP A 1 164 ? 29.733 13.354 -63.820 1.00 96.50 164 TRP A N 1
ATOM 1288 C CA . TRP A 1 164 ? 28.865 12.693 -62.845 1.00 96.50 164 TRP A CA 1
ATOM 1289 C C . TRP A 1 164 ? 27.469 12.447 -63.417 1.00 96.50 164 TRP A C 1
ATOM 1291 O O . TRP A 1 164 ? 26.971 13.270 -64.188 1.00 96.50 164 TRP A O 1
ATOM 1301 N N . SER A 1 165 ? 26.848 11.342 -63.009 1.00 96.69 165 SER A N 1
ATOM 1302 C CA . SER A 1 165 ? 25.416 11.121 -63.183 1.00 96.69 165 SER A CA 1
ATOM 1303 C C . SER A 1 165 ? 24.612 12.214 -62.474 1.00 96.69 165 SER A C 1
ATOM 1305 O O . SER A 1 165 ? 25.102 12.855 -61.534 1.00 96.69 165 SER A O 1
ATOM 1307 N N . ASP A 1 166 ? 23.353 12.382 -62.876 1.00 96.06 166 ASP A N 1
ATOM 1308 C CA . ASP A 1 166 ? 22.391 13.065 -62.015 1.00 96.06 166 ASP A CA 1
ATOM 1309 C C . ASP A 1 166 ? 22.312 12.308 -60.675 1.00 96.06 166 ASP A C 1
ATOM 1311 O O . ASP A 1 166 ? 22.411 11.074 -60.666 1.00 96.06 166 ASP A O 1
ATOM 1315 N N . PRO A 1 167 ? 22.232 13.016 -59.536 1.00 96.06 167 PRO A N 1
ATOM 1316 C CA . PRO A 1 167 ? 22.181 12.357 -58.246 1.00 96.06 167 PRO A CA 1
ATOM 1317 C C . PRO A 1 167 ? 20.816 11.707 -58.022 1.00 96.06 167 PRO A C 1
ATOM 1319 O O . PRO A 1 167 ? 19.788 12.250 -58.426 1.00 96.06 167 PRO A O 1
ATOM 1322 N N . VAL A 1 168 ? 20.824 10.573 -57.332 1.00 97.19 168 VAL A N 1
ATOM 1323 C CA . VAL A 1 168 ? 19.627 9.936 -56.768 1.00 97.19 168 VAL A CA 1
ATOM 1324 C C . VAL A 1 168 ? 19.712 9.971 -55.256 1.00 97.19 168 VAL A C 1
ATOM 1326 O O . VAL A 1 168 ? 20.804 10.079 -54.697 1.00 97.19 168 VAL A O 1
ATOM 1329 N N . ASP A 1 169 ? 18.571 9.876 -54.596 1.00 96.94 169 ASP A N 1
ATOM 1330 C CA . ASP A 1 169 ? 18.482 9.866 -53.147 1.00 96.94 169 ASP A CA 1
ATOM 1331 C C . ASP A 1 169 ? 17.620 8.715 -52.643 1.00 96.94 169 ASP A C 1
ATOM 1333 O O . ASP A 1 169 ? 16.833 8.129 -53.383 1.00 96.94 169 ASP A O 1
ATOM 1337 N N . ILE A 1 170 ? 17.816 8.387 -51.372 1.00 97.06 170 ILE A N 1
ATOM 1338 C CA . ILE A 1 170 ? 16.922 7.531 -50.605 1.00 97.06 170 ILE A CA 1
ATOM 1339 C C . ILE A 1 170 ? 16.788 8.095 -49.198 1.00 97.06 170 ILE A C 1
ATOM 1341 O O . ILE A 1 170 ? 17.781 8.467 -48.561 1.00 97.06 170 ILE A O 1
ATOM 1345 N N . LEU A 1 171 ? 15.554 8.130 -48.704 1.00 94.94 171 LEU A N 1
ATOM 1346 C CA . LEU A 1 171 ? 15.280 8.447 -47.313 1.00 94.94 171 LEU A CA 1
ATOM 1347 C C . LEU A 1 171 ? 15.500 7.200 -46.454 1.00 94.94 171 LEU A C 1
ATOM 1349 O O . LEU A 1 171 ? 14.698 6.264 -46.503 1.00 94.94 171 LEU A O 1
ATOM 1353 N N . VAL A 1 172 ? 16.544 7.196 -45.629 1.00 92.31 172 VAL A N 1
ATOM 1354 C CA . VAL A 1 172 ? 16.651 6.228 -44.535 1.00 92.31 172 VAL A CA 1
ATOM 1355 C C . VAL A 1 172 ? 15.802 6.766 -43.395 1.00 92.31 172 VAL A C 1
ATOM 1357 O O . VAL A 1 172 ? 16.121 7.784 -42.778 1.00 92.31 172 VAL A O 1
ATOM 1360 N N . GLN A 1 173 ? 14.666 6.119 -43.175 1.00 83.75 173 GLN A N 1
ATOM 1361 C CA . GLN A 1 173 ? 13.732 6.512 -42.135 1.00 83.75 173 GLN A CA 1
ATOM 1362 C C . GLN A 1 173 ? 14.275 6.028 -40.799 1.00 83.75 173 GLN A C 1
ATOM 1364 O O . GLN A 1 173 ? 14.668 4.861 -40.679 1.00 83.75 173 GLN A O 1
ATOM 1369 N N . LYS A 1 174 ? 14.237 6.891 -39.781 1.00 75.19 174 LYS A N 1
ATOM 1370 C CA . LYS A 1 174 ? 14.358 6.410 -38.402 1.00 75.19 174 LYS A CA 1
ATOM 1371 C C . LYS A 1 174 ? 13.314 5.311 -38.182 1.00 75.19 174 LYS A C 1
ATOM 1373 O O . LYS A 1 174 ? 12.304 5.269 -38.894 1.00 75.19 174 LYS A O 1
ATOM 1378 N N . SER A 1 175 ? 13.536 4.421 -37.216 1.00 62.53 175 SER A N 1
ATOM 1379 C CA . SER A 1 175 ? 12.503 3.445 -36.849 1.00 62.53 175 SER A CA 1
ATOM 1380 C C . SER A 1 175 ? 11.164 4.172 -36.669 1.00 62.53 175 SER A C 1
ATOM 1382 O O . SER A 1 175 ? 11.052 5.104 -35.873 1.00 62.53 175 SER A O 1
ATOM 1384 N N . SER A 1 176 ? 10.162 3.793 -37.466 1.00 57.62 176 SER A N 1
ATOM 1385 C CA . SER A 1 176 ? 8.802 4.323 -37.352 1.00 57.62 176 SER A CA 1
ATOM 1386 C C . SER A 1 176 ? 7.887 3.392 -36.556 1.00 57.62 176 SER A C 1
ATOM 1388 O O . SER A 1 176 ? 6.670 3.549 -36.627 1.00 57.62 176 SER A O 1
ATOM 1390 N N . GLY A 1 177 ? 8.422 2.369 -35.894 1.00 59.91 177 GLY A N 1
ATOM 1391 C CA . GLY A 1 177 ? 7.625 1.340 -35.241 1.00 59.91 177 GLY A CA 1
ATOM 1392 C C . GLY A 1 177 ? 7.822 1.423 -33.747 1.00 59.91 177 GLY A C 1
ATOM 1393 O O . GLY A 1 177 ? 8.925 1.178 -33.278 1.00 59.91 177 GLY A O 1
ATOM 1394 N N . ILE A 1 178 ? 6.756 1.778 -33.039 1.00 74.31 178 ILE A N 1
ATOM 1395 C CA . ILE A 1 178 ? 6.581 1.519 -31.613 1.00 74.31 178 ILE A CA 1
ATOM 1396 C C . ILE A 1 178 ? 7.214 0.147 -31.293 1.00 74.31 178 ILE A C 1
ATOM 1398 O O . ILE A 1 178 ? 6.895 -0.841 -31.959 1.00 74.31 178 ILE A O 1
ATOM 1402 N N . ALA A 1 179 ? 8.172 0.104 -30.364 1.00 91.81 179 ALA A N 1
ATOM 1403 C CA . ALA A 1 179 ? 8.793 -1.150 -29.936 1.00 91.81 179 ALA A CA 1
ATOM 1404 C C . ALA A 1 179 ? 7.739 -2.062 -29.283 1.00 91.81 179 ALA A C 1
ATOM 1406 O O . ALA A 1 179 ? 6.699 -1.588 -28.838 1.00 91.81 179 ALA A O 1
ATOM 1407 N N . GLU A 1 180 ? 7.982 -3.367 -29.178 1.00 95.31 180 GLU A N 1
ATOM 1408 C CA . GLU A 1 180 ? 7.053 -4.225 -28.424 1.00 95.31 180 GLU A CA 1
ATOM 1409 C C . GLU A 1 180 ? 7.102 -3.863 -26.930 1.00 95.31 180 GLU A C 1
ATOM 1411 O O . GLU A 1 180 ? 6.071 -3.834 -26.256 1.00 95.31 180 GLU A O 1
ATOM 1416 N N . TRP A 1 181 ? 8.303 -3.526 -26.440 1.00 98.06 181 TRP A N 1
ATOM 1417 C CA . TRP A 1 181 ? 8.567 -3.210 -25.041 1.00 98.06 181 TRP A CA 1
ATOM 1418 C C . TRP A 1 181 ? 9.513 -2.024 -24.866 1.00 98.06 181 TRP A C 1
ATOM 1420 O O . TRP A 1 181 ? 10.547 -1.927 -25.530 1.00 98.06 181 TRP A O 1
ATOM 1430 N N . THR A 1 182 ? 9.200 -1.183 -23.885 1.00 98.25 182 THR A N 1
ATOM 1431 C CA . THR A 1 182 ? 10.171 -0.299 -23.238 1.00 98.25 182 THR A CA 1
ATOM 1432 C C . THR A 1 182 ? 10.199 -0.640 -21.756 1.00 98.25 182 THR A C 1
ATOM 1434 O O . THR A 1 182 ? 9.196 -0.511 -21.053 1.00 98.25 182 THR A O 1
ATOM 1437 N N . VAL A 1 183 ? 11.359 -1.096 -21.290 1.00 98.69 183 VAL A N 1
ATOM 1438 C CA . VAL A 1 183 ? 11.617 -1.425 -19.888 1.00 98.69 183 VAL A CA 1
ATOM 1439 C C . VAL A 1 183 ? 12.458 -0.304 -19.286 1.00 98.69 183 VAL A C 1
ATOM 1441 O O . VAL A 1 183 ? 13.569 -0.017 -19.737 1.00 98.69 183 VAL A O 1
ATOM 1444 N N . MET A 1 184 ? 11.891 0.352 -18.281 1.00 98.81 184 MET A N 1
ATOM 1445 C CA . MET A 1 184 ? 12.450 1.499 -17.577 1.00 98.81 184 MET A CA 1
ATOM 1446 C C . MET A 1 184 ? 12.929 1.062 -16.198 1.00 98.81 184 MET A C 1
ATOM 1448 O O . MET A 1 184 ? 12.136 0.525 -15.429 1.00 98.81 184 MET A O 1
ATOM 1452 N N . VAL A 1 185 ? 14.185 1.340 -15.855 1.00 98.62 185 VAL A N 1
ATOM 1453 C CA . VAL A 1 185 ? 14.719 1.100 -14.505 1.00 98.62 185 VAL A CA 1
ATOM 1454 C C . VAL A 1 185 ? 15.070 2.434 -13.855 1.00 98.62 185 VAL A C 1
ATOM 1456 O O . VAL A 1 185 ? 15.904 3.190 -14.354 1.00 98.62 185 VAL A O 1
ATOM 1459 N N . TYR A 1 186 ? 14.400 2.746 -12.751 1.00 97.88 186 TYR A N 1
ATOM 1460 C CA . TYR A 1 186 ? 14.616 3.962 -11.975 1.00 97.88 186 TYR A CA 1
ATOM 1461 C C . TYR A 1 186 ? 15.425 3.616 -10.721 1.00 97.88 186 TYR A C 1
ATOM 1463 O O . TYR A 1 186 ? 14.879 3.105 -9.743 1.00 97.88 186 TYR A O 1
ATOM 1471 N N . MET A 1 187 ? 16.736 3.860 -10.784 1.00 95.56 187 MET A N 1
ATOM 1472 C CA . MET A 1 187 ? 17.720 3.446 -9.781 1.00 95.56 187 MET A CA 1
ATOM 1473 C C . MET A 1 187 ? 18.134 4.640 -8.916 1.00 95.56 187 MET A C 1
ATOM 1475 O O . MET A 1 187 ? 19.060 5.387 -9.250 1.00 95.56 187 MET A O 1
ATOM 1479 N N . GLY A 1 188 ? 17.420 4.825 -7.804 1.00 89.62 188 GLY A N 1
ATOM 1480 C CA . GLY A 1 188 ? 17.749 5.821 -6.784 1.00 89.62 188 GLY A CA 1
ATOM 1481 C C . GLY A 1 188 ? 18.768 5.263 -5.802 1.00 89.62 188 GLY A C 1
ATOM 1482 O O . GLY A 1 188 ? 18.389 4.796 -4.735 1.00 89.62 188 GLY A O 1
ATOM 1483 N N . VAL A 1 189 ? 20.046 5.266 -6.182 1.00 88.44 189 VAL A N 1
ATOM 1484 C CA . VAL A 1 189 ? 21.111 4.588 -5.427 1.00 88.44 189 VAL A CA 1
ATOM 1485 C C . VAL A 1 189 ? 22.094 5.547 -4.759 1.00 88.44 189 VAL A C 1
ATOM 1487 O O . VAL A 1 189 ? 23.190 5.134 -4.365 1.00 88.44 189 VAL A O 1
ATOM 1490 N N . ASP A 1 190 ? 21.688 6.802 -4.539 1.00 87.44 190 ASP A N 1
ATOM 1491 C CA . ASP A 1 190 ? 22.367 7.742 -3.643 1.00 87.44 190 ASP A CA 1
ATOM 1492 C C . ASP A 1 190 ? 22.162 7.347 -2.168 1.00 87.44 190 ASP A C 1
ATOM 1494 O O . ASP A 1 190 ? 21.592 8.056 -1.339 1.00 87.44 190 ASP A O 1
ATOM 1498 N N . ASN A 1 191 ? 22.600 6.135 -1.842 1.00 84.62 191 ASN A N 1
ATOM 1499 C CA . ASN A 1 191 ? 22.571 5.532 -0.522 1.00 84.62 191 ASN A CA 1
ATOM 1500 C C . ASN A 1 191 ? 23.607 4.384 -0.475 1.00 84.62 191 ASN A C 1
ATOM 1502 O O . ASN A 1 191 ? 24.657 4.437 -1.120 1.00 84.62 191 ASN A O 1
ATOM 1506 N N . ASN A 1 192 ? 23.403 3.356 0.348 1.00 85.12 192 ASN A N 1
ATOM 1507 C CA . ASN A 1 192 ? 24.303 2.200 0.441 1.00 85.12 192 ASN A CA 1
ATOM 1508 C C . ASN A 1 192 ? 24.105 1.130 -0.657 1.00 85.12 192 ASN A C 1
ATOM 1510 O O . ASN A 1 192 ? 24.820 0.125 -0.622 1.00 85.12 192 ASN A O 1
ATOM 1514 N N . ARG A 1 193 ? 23.173 1.324 -1.596 1.00 87.00 193 ARG A N 1
ATOM 1515 C CA . ARG A 1 193 ? 22.895 0.449 -2.749 1.00 87.00 193 ARG A CA 1
ATOM 1516 C C . ARG A 1 193 ? 23.656 0.857 -4.013 1.00 87.00 193 ARG A C 1
ATOM 1518 O O . ARG A 1 193 ? 23.560 0.151 -5.004 1.00 87.00 193 ARG A O 1
ATOM 1525 N N . GLU A 1 194 ? 24.477 1.911 -3.969 1.00 88.62 194 GLU A N 1
ATOM 1526 C CA . GLU A 1 194 ? 25.284 2.363 -5.117 1.00 88.62 194 GLU A CA 1
ATOM 1527 C C . GLU A 1 194 ? 26.149 1.242 -5.720 1.00 88.62 194 GLU A C 1
ATOM 1529 O O . GLU A 1 194 ? 26.158 1.044 -6.928 1.00 88.62 194 GLU A O 1
ATOM 1534 N N . GLY A 1 195 ? 26.869 0.495 -4.874 1.00 89.31 195 GLY A N 1
ATOM 1535 C CA . GLY A 1 195 ? 27.727 -0.610 -5.315 1.00 89.31 195 GLY A CA 1
ATOM 1536 C C . GLY A 1 195 ? 26.944 -1.696 -6.064 1.00 89.31 195 GLY A C 1
ATOM 1537 O O . GLY A 1 195 ? 27.232 -1.903 -7.239 1.00 89.31 195 GLY A O 1
ATOM 1538 N N . PRO A 1 196 ? 25.943 -2.328 -5.417 1.00 91.12 196 PRO A N 1
ATOM 1539 C CA . PRO A 1 196 ? 25.024 -3.265 -6.068 1.00 91.12 196 PRO A CA 1
ATOM 1540 C C . PRO A 1 196 ? 24.382 -2.709 -7.343 1.00 91.12 196 PRO A C 1
ATOM 1542 O O . PRO A 1 196 ? 24.379 -3.382 -8.364 1.00 91.12 196 PRO A O 1
ATOM 1545 N N . GLY A 1 197 ? 23.948 -1.445 -7.336 1.00 92.81 197 GLY A N 1
ATOM 1546 C CA . GLY A 1 197 ? 23.350 -0.817 -8.511 1.00 92.81 197 GLY A CA 1
ATOM 1547 C C . GLY A 1 197 ? 24.290 -0.782 -9.722 1.00 92.81 197 GLY A C 1
ATOM 1548 O O . GLY A 1 197 ? 23.841 -0.970 -10.850 1.00 92.81 197 GLY A O 1
ATOM 1549 N N . TRP A 1 198 ? 25.596 -0.580 -9.520 1.00 93.12 198 TRP A N 1
ATOM 1550 C CA . TRP A 1 198 ? 26.569 -0.662 -10.616 1.00 93.12 198 TRP A CA 1
ATOM 1551 C C . TRP A 1 198 ? 26.759 -2.088 -11.145 1.00 93.12 198 TRP A C 1
ATOM 1553 O O . TRP A 1 198 ? 27.001 -2.247 -12.345 1.00 93.12 198 TRP A O 1
ATOM 1563 N N . ASP A 1 199 ? 26.665 -3.097 -10.276 1.00 93.69 199 ASP A N 1
ATOM 1564 C CA . ASP A 1 199 ? 26.722 -4.507 -10.671 1.00 93.69 199 ASP A CA 1
ATOM 1565 C C . ASP A 1 199 ? 25.460 -4.886 -11.471 1.00 93.69 199 ASP A C 1
ATOM 1567 O O . ASP A 1 199 ? 25.585 -5.440 -12.564 1.00 93.69 199 ASP A O 1
ATOM 1571 N N . ASP A 1 200 ? 24.272 -4.464 -11.027 1.00 95.50 200 ASP A N 1
ATOM 1572 C CA . ASP A 1 200 ? 23.005 -4.682 -11.742 1.00 95.50 200 ASP A CA 1
ATOM 1573 C C . ASP A 1 200 ? 22.969 -3.950 -13.093 1.00 95.50 200 ASP A C 1
ATOM 1575 O O . ASP A 1 200 ? 22.563 -4.520 -14.107 1.00 95.50 200 ASP A O 1
ATOM 1579 N N . LEU A 1 201 ? 23.478 -2.712 -13.169 1.00 96.19 201 LEU A N 1
ATOM 1580 C CA . LEU A 1 201 ? 23.625 -2.019 -14.454 1.00 96.19 201 LEU A CA 1
ATOM 1581 C C . LEU A 1 201 ? 24.568 -2.787 -15.397 1.00 96.19 201 LEU A C 1
ATOM 1583 O O . LEU A 1 201 ? 24.311 -2.854 -16.598 1.00 96.19 201 LEU A O 1
ATOM 1587 N N . ALA A 1 202 ? 25.625 -3.418 -14.874 1.00 95.75 202 ALA A N 1
ATOM 1588 C CA . ALA A 1 202 ? 26.512 -4.263 -15.673 1.00 95.75 202 ALA A CA 1
ATOM 1589 C C . ALA A 1 202 ? 25.813 -5.536 -16.187 1.00 95.75 202 ALA A C 1
ATOM 1591 O O . ALA A 1 202 ? 26.084 -5.969 -17.313 1.00 95.75 202 ALA A O 1
ATOM 1592 N N . GLU A 1 203 ? 24.916 -6.130 -15.393 1.00 96.25 203 GLU A N 1
ATOM 1593 C CA . GLU A 1 203 ? 24.067 -7.246 -15.829 1.00 96.25 203 GLU A CA 1
ATOM 1594 C C . GLU A 1 203 ? 23.152 -6.826 -16.985 1.00 96.25 203 GLU A C 1
ATOM 1596 O O . GLU A 1 203 ? 23.101 -7.514 -18.011 1.00 96.25 203 GLU A O 1
ATOM 1601 N N . MET A 1 204 ? 22.507 -5.660 -16.877 1.00 97.62 204 MET A N 1
ATOM 1602 C CA . MET A 1 204 ? 21.647 -5.111 -17.934 1.00 97.62 204 MET A CA 1
ATOM 1603 C C . MET A 1 204 ? 22.435 -4.791 -19.219 1.00 97.62 204 MET A C 1
ATOM 1605 O O . MET A 1 204 ? 22.008 -5.149 -20.324 1.00 97.62 204 MET A O 1
ATOM 1609 N N . GLU A 1 205 ? 23.611 -4.170 -19.084 1.00 95.94 205 GLU A N 1
ATOM 1610 C CA . GLU A 1 205 ? 24.531 -3.866 -20.193 1.00 95.94 205 GLU A CA 1
ATOM 1611 C C . GLU A 1 205 ? 25.020 -5.131 -20.906 1.00 95.94 205 GLU A C 1
ATOM 1613 O O . GLU A 1 205 ? 25.243 -5.138 -22.114 1.00 95.94 205 GLU A O 1
ATOM 1618 N N . SER A 1 206 ? 25.121 -6.266 -20.209 1.00 96.19 206 SER A N 1
ATOM 1619 C CA . SER A 1 206 ? 25.496 -7.528 -20.861 1.00 96.19 206 SER A CA 1
ATOM 1620 C C . SER A 1 206 ? 24.492 -7.983 -21.938 1.00 96.19 206 SER A C 1
ATOM 1622 O O . SER A 1 206 ? 24.849 -8.779 -22.817 1.00 96.19 206 SER A O 1
ATOM 1624 N N . ILE A 1 207 ? 23.258 -7.462 -21.892 1.00 97.12 207 ILE A N 1
ATOM 1625 C CA . ILE A 1 207 ? 22.176 -7.767 -22.830 1.00 97.12 207 ILE A CA 1
ATOM 1626 C C . ILE A 1 207 ? 21.981 -6.644 -23.855 1.00 97.12 207 ILE A C 1
ATOM 1628 O O . ILE A 1 207 ? 21.981 -6.934 -25.059 1.00 97.12 207 ILE A O 1
ATOM 1632 N N . GLY A 1 208 ? 21.799 -5.398 -23.403 1.00 93.62 208 GLY A N 1
ATOM 1633 C CA . GLY A 1 208 ? 21.544 -4.218 -24.243 1.00 93.62 208 GLY A CA 1
ATOM 1634 C C . GLY A 1 208 ? 20.214 -4.244 -25.018 1.00 93.62 208 GLY A C 1
ATOM 1635 O O . GLY A 1 208 ? 19.547 -5.275 -25.150 1.00 93.62 208 GLY A O 1
ATOM 1636 N N . SER A 1 209 ? 19.821 -3.108 -25.583 1.00 95.69 209 SER A N 1
ATOM 1637 C CA . SER A 1 209 ? 18.565 -2.901 -26.323 1.00 95.69 209 SER A CA 1
ATOM 1638 C C . SER A 1 209 ? 18.557 -3.585 -27.701 1.00 95.69 209 SER A C 1
ATOM 1640 O O . SER A 1 209 ? 19.525 -4.229 -28.128 1.00 95.69 209 SER A O 1
ATOM 1642 N N . SER A 1 210 ? 17.419 -3.515 -28.396 1.00 91.69 210 SER A N 1
ATOM 1643 C CA . SER A 1 210 ? 17.224 -3.986 -29.775 1.00 91.69 210 SER A CA 1
ATOM 1644 C C . SER A 1 210 ? 16.129 -3.183 -30.481 1.00 91.69 210 SER A C 1
ATOM 1646 O O . SER A 1 210 ? 15.379 -2.468 -29.829 1.00 91.69 210 SER A O 1
ATOM 1648 N N . ASP A 1 211 ? 15.931 -3.403 -31.784 1.00 87.94 211 ASP A N 1
ATOM 1649 C CA . ASP A 1 211 ? 14.864 -2.746 -32.563 1.00 87.94 211 ASP A CA 1
ATOM 1650 C C . ASP A 1 211 ? 13.431 -3.003 -32.042 1.00 87.94 211 ASP A C 1
ATOM 1652 O O . ASP A 1 211 ? 12.493 -2.341 -32.480 1.00 87.94 211 ASP A O 1
ATOM 1656 N N . LYS A 1 212 ? 13.234 -3.994 -31.158 1.00 92.56 212 LYS A N 1
ATOM 1657 C CA . LYS A 1 212 ? 11.923 -4.371 -30.601 1.00 92.56 212 LYS A CA 1
ATOM 1658 C C . LYS A 1 212 ? 11.784 -4.157 -29.097 1.00 92.56 212 LYS A C 1
ATOM 1660 O O . LYS A 1 212 ? 10.666 -4.251 -28.596 1.00 92.56 212 LYS A O 1
ATOM 1665 N N . VAL A 1 213 ? 12.888 -3.939 -28.390 1.00 97.00 213 VAL A N 1
ATOM 1666 C CA . VAL A 1 213 ? 12.909 -3.818 -26.928 1.00 97.00 213 VAL A CA 1
ATOM 1667 C C . VAL A 1 213 ? 13.911 -2.746 -26.548 1.00 97.00 213 VAL A C 1
ATOM 1669 O O . VAL A 1 213 ? 15.104 -2.908 -26.817 1.00 97.00 213 VAL A O 1
ATOM 1672 N N . ASN A 1 214 ? 13.425 -1.690 -25.906 1.00 97.69 214 ASN A N 1
ATOM 1673 C CA . ASN A 1 214 ? 14.257 -0.629 -25.356 1.00 97.69 214 ASN A CA 1
ATOM 1674 C C . ASN A 1 214 ? 14.514 -0.900 -23.871 1.00 97.69 214 ASN A C 1
ATOM 1676 O O . ASN A 1 214 ? 13.564 -1.111 -23.114 1.00 97.69 214 ASN A O 1
ATOM 1680 N N . PHE A 1 215 ? 15.775 -0.832 -23.452 1.00 98.62 215 PHE A N 1
ATOM 1681 C CA . PHE A 1 215 ? 16.158 -0.790 -22.043 1.00 98.62 215 PHE A CA 1
ATOM 1682 C C . PHE A 1 215 ? 16.729 0.589 -21.729 1.00 98.62 215 PHE A C 1
ATOM 1684 O O . PHE A 1 215 ? 17.720 1.015 -22.330 1.00 98.62 215 PHE A O 1
ATOM 1691 N N . VAL A 1 216 ? 16.091 1.292 -20.795 1.00 98.56 216 VAL A N 1
ATOM 1692 C CA . VAL A 1 216 ? 16.514 2.629 -20.367 1.00 98.56 216 VAL A CA 1
ATOM 1693 C C . VAL A 1 216 ? 16.615 2.707 -18.856 1.00 98.56 216 VAL A C 1
ATOM 1695 O O . VAL A 1 216 ? 15.762 2.190 -18.134 1.00 98.56 216 VAL A O 1
ATOM 1698 N N . VAL A 1 217 ? 17.653 3.386 -18.376 1.00 98.62 217 VAL A N 1
ATOM 1699 C CA . VAL A 1 217 ? 17.963 3.471 -16.944 1.00 98.62 217 VAL A CA 1
ATOM 1700 C C . VAL A 1 217 ? 18.163 4.927 -16.554 1.00 98.62 217 VAL A C 1
ATOM 1702 O O . VAL A 1 217 ? 18.891 5.644 -17.239 1.00 98.62 217 VAL A O 1
ATOM 1705 N N . GLN A 1 218 ? 17.547 5.374 -15.458 1.00 98.19 218 GLN A N 1
ATOM 1706 C CA . GLN A 1 218 ? 17.978 6.583 -14.753 1.00 98.19 218 GLN A CA 1
ATOM 1707 C C . GLN A 1 218 ? 18.702 6.164 -13.480 1.00 98.19 218 GLN A C 1
ATOM 1709 O O . GLN A 1 218 ? 18.104 5.538 -12.611 1.00 98.19 218 GLN A O 1
ATOM 1714 N N . PHE A 1 219 ? 19.981 6.514 -13.395 1.00 96.50 219 PHE A N 1
ATOM 1715 C CA . PHE A 1 219 ? 20.884 6.110 -12.328 1.00 96.50 219 PHE A CA 1
ATOM 1716 C C . PHE A 1 219 ? 21.384 7.339 -11.582 1.00 96.50 219 PHE A C 1
ATOM 1718 O O . PHE A 1 219 ? 22.001 8.221 -12.191 1.00 96.50 219 PHE A O 1
ATOM 1725 N N . ASP A 1 220 ? 21.135 7.383 -10.279 1.00 93.88 220 ASP A N 1
ATOM 1726 C CA . ASP A 1 220 ? 21.614 8.445 -9.399 1.00 93.88 220 ASP A CA 1
ATOM 1727 C C . ASP A 1 220 ? 22.680 7.905 -8.433 1.00 93.88 220 ASP A C 1
ATOM 1729 O O . ASP A 1 220 ? 22.339 7.238 -7.455 1.00 93.88 220 ASP A O 1
ATOM 1733 N N . PRO A 1 221 ? 23.976 8.088 -8.743 1.00 90.62 221 PRO A N 1
ATOM 1734 C CA . PRO A 1 221 ? 25.077 7.595 -7.930 1.00 90.62 221 PRO A CA 1
ATOM 1735 C C . PRO A 1 221 ? 25.407 8.532 -6.772 1.00 90.62 221 PRO A C 1
ATOM 1737 O O . PRO A 1 221 ? 25.438 9.755 -6.911 1.00 90.62 221 PRO A O 1
ATOM 1740 N N . ARG A 1 222 ? 25.828 7.951 -5.649 1.00 84.25 222 ARG A N 1
ATOM 1741 C CA . ARG A 1 222 ? 26.206 8.722 -4.470 1.00 84.25 222 ARG A CA 1
ATOM 1742 C C . ARG A 1 222 ? 27.425 9.621 -4.681 1.00 84.25 222 ARG A C 1
ATOM 1744 O O . ARG A 1 222 ? 28.551 9.161 -4.869 1.00 84.25 222 ARG A O 1
ATOM 1751 N N . GLY A 1 223 ? 27.238 10.922 -4.462 1.00 70.69 223 GLY A N 1
ATOM 1752 C CA . GLY A 1 223 ? 28.336 11.876 -4.261 1.00 70.69 223 GLY A CA 1
ATOM 1753 C C . GLY A 1 223 ? 29.028 12.389 -5.528 1.00 70.69 223 GLY A C 1
ATOM 1754 O O . GLY A 1 223 ? 30.072 13.041 -5.409 1.00 70.69 223 GLY A O 1
ATOM 1755 N N . ASP A 1 224 ? 28.459 12.141 -6.708 1.00 68.75 224 ASP A N 1
ATOM 1756 C CA . ASP A 1 224 ? 28.946 12.690 -7.980 1.00 68.75 224 ASP A CA 1
ATOM 1757 C C . ASP A 1 224 ? 28.321 14.055 -8.337 1.00 68.75 224 ASP A C 1
ATOM 1759 O O . ASP A 1 224 ? 28.929 14.871 -9.038 1.00 68.75 224 ASP A O 1
ATOM 1763 N N . GLY A 1 225 ? 27.143 14.366 -7.788 1.00 79.50 225 GLY A N 1
ATOM 1764 C CA . GLY A 1 225 ? 26.445 15.627 -8.037 1.00 79.50 225 GLY A CA 1
ATOM 1765 C C . GLY A 1 225 ? 25.715 15.677 -9.386 1.00 79.50 225 GLY A C 1
ATOM 1766 O O . GLY A 1 225 ? 25.373 16.780 -9.838 1.00 79.50 225 GLY A O 1
ATOM 1767 N N . SER A 1 226 ? 25.538 14.527 -10.046 1.00 91.31 226 SER A N 1
ATOM 1768 C CA . SER A 1 226 ? 24.850 14.361 -11.329 1.00 91.31 226 SER A CA 1
ATOM 1769 C C . SER A 1 226 ? 24.091 13.035 -11.382 1.00 91.31 226 SER A C 1
ATOM 1771 O O . SER A 1 226 ? 24.599 12.007 -10.949 1.00 91.31 226 SER A O 1
ATOM 1773 N N . THR A 1 227 ? 22.936 13.050 -12.045 1.00 94.94 227 THR A N 1
ATOM 1774 C CA . THR A 1 227 ? 22.129 11.861 -12.348 1.00 94.94 227 THR A CA 1
ATOM 1775 C C . THR A 1 227 ? 22.244 11.531 -13.837 1.00 94.94 227 THR A C 1
ATOM 1777 O O . THR A 1 227 ? 22.232 12.426 -14.690 1.00 94.94 227 THR A O 1
ATOM 1780 N N . TYR A 1 228 ? 22.328 10.252 -14.189 1.00 96.50 228 TYR A N 1
ATOM 1781 C CA . TYR A 1 228 ? 22.613 9.799 -15.552 1.00 96.50 228 TYR A CA 1
ATOM 1782 C C . TYR A 1 228 ? 21.437 9.042 -16.154 1.00 96.50 228 TYR A C 1
ATOM 1784 O O . TYR A 1 228 ? 20.814 8.222 -15.486 1.00 96.50 228 TYR A O 1
ATOM 1792 N N . ARG A 1 229 ? 21.143 9.292 -17.432 1.00 97.94 229 ARG A N 1
ATOM 1793 C CA . ARG A 1 229 ? 20.196 8.494 -18.215 1.00 97.94 229 ARG A CA 1
ATOM 1794 C C . ARG A 1 229 ? 20.940 7.696 -19.268 1.00 97.94 229 ARG A C 1
ATOM 1796 O O . ARG A 1 229 ? 21.662 8.288 -20.072 1.00 97.94 229 ARG A O 1
ATOM 1803 N N . TYR A 1 230 ? 20.702 6.393 -19.277 1.00 97.94 230 TYR A N 1
ATOM 1804 C CA . TYR A 1 230 ? 21.305 5.440 -20.195 1.00 97.94 230 TYR A CA 1
ATOM 1805 C C . TYR A 1 230 ? 20.267 4.905 -21.176 1.00 97.94 230 TYR A C 1
ATOM 1807 O O . TYR A 1 230 ? 19.107 4.685 -20.812 1.00 97.94 230 TYR A O 1
ATOM 1815 N N . TYR A 1 231 ? 20.711 4.673 -22.406 1.00 97.50 231 TYR A N 1
ATOM 1816 C CA . TYR A 1 231 ? 20.068 3.763 -23.344 1.00 97.50 231 TYR A CA 1
ATOM 1817 C C . TYR A 1 231 ? 21.057 2.635 -23.597 1.00 97.50 231 TYR A C 1
ATOM 1819 O O . TYR A 1 231 ? 22.123 2.882 -24.148 1.00 97.50 231 TYR A O 1
ATOM 1827 N N . LEU A 1 232 ? 20.729 1.430 -23.136 1.00 96.69 232 LEU A N 1
ATOM 1828 C CA . LEU A 1 232 ? 21.715 0.353 -23.073 1.00 96.69 232 LEU A CA 1
ATOM 1829 C C . LEU A 1 232 ? 21.977 -0.188 -24.480 1.00 96.69 232 LEU A C 1
ATOM 1831 O O . LEU A 1 232 ? 21.060 -0.715 -25.113 1.00 96.69 232 LEU A O 1
ATOM 1835 N N . GLU A 1 233 ? 23.210 -0.099 -24.959 1.00 91.50 233 GLU A N 1
ATOM 1836 C CA . GLU A 1 233 ? 23.699 -0.635 -26.237 1.00 91.50 233 GLU A CA 1
ATOM 1837 C C . GLU A 1 233 ? 24.754 -1.735 -26.032 1.00 91.50 233 GLU A C 1
ATOM 1839 O O . GLU A 1 233 ? 25.184 -2.381 -26.997 1.00 91.50 233 GLU A O 1
ATOM 1844 N N . GLY A 1 234 ? 25.112 -2.017 -24.778 1.00 89.19 234 GLY A N 1
ATOM 1845 C CA . GLY A 1 234 ? 26.080 -3.034 -24.399 1.00 89.19 234 GLY A CA 1
ATOM 1846 C C . GLY A 1 234 ? 27.478 -2.468 -24.213 1.00 89.19 234 GLY A C 1
ATOM 1847 O O . GLY A 1 234 ? 28.468 -3.068 -24.665 1.00 89.19 234 GLY A O 1
ATOM 1848 N N . ALA A 1 235 ? 27.568 -1.302 -23.573 1.00 86.69 235 ALA A N 1
ATOM 1849 C CA . ALA A 1 235 ? 28.830 -0.653 -23.274 1.00 86.69 235 ALA A CA 1
ATOM 1850 C C . ALA A 1 235 ? 29.732 -1.532 -22.397 1.00 86.69 235 ALA A C 1
ATOM 1852 O O . ALA A 1 235 ? 29.328 -2.213 -21.454 1.00 86.69 235 ALA A O 1
ATOM 1853 N N . SER A 1 236 ? 31.035 -1.477 -22.673 1.00 87.06 236 SER A N 1
ATOM 1854 C CA . SER A 1 236 ? 32.020 -2.093 -21.786 1.00 87.06 236 SER A CA 1
ATOM 1855 C C . SER A 1 236 ? 32.220 -1.246 -20.531 1.00 87.06 236 SER A C 1
ATOM 1857 O O . SER A 1 236 ? 32.356 -0.026 -20.627 1.00 87.06 236 SER A O 1
ATOM 1859 N N . HIS A 1 237 ? 32.356 -1.891 -19.371 1.00 86.25 237 HIS A N 1
ATOM 1860 C CA . HIS A 1 237 ? 32.647 -1.197 -18.118 1.00 86.25 237 HIS A CA 1
ATOM 1861 C C . HIS A 1 237 ? 33.986 -0.437 -18.202 1.00 86.25 237 HIS A C 1
ATOM 1863 O O . HIS A 1 237 ? 35.071 -1.029 -18.250 1.00 86.25 237 HIS A O 1
ATOM 1869 N N . GLY A 1 238 ? 33.901 0.892 -18.265 1.00 81.25 238 GLY A N 1
ATOM 1870 C CA . GLY A 1 238 ? 35.049 1.792 -18.341 1.00 81.25 238 GLY A CA 1
ATOM 1871 C C . GLY A 1 238 ? 35.837 1.880 -17.029 1.00 81.25 238 GLY A C 1
ATOM 1872 O O . GLY A 1 238 ? 35.380 1.488 -15.965 1.00 81.25 238 GLY A O 1
ATOM 1873 N N . TRP A 1 239 ? 37.052 2.435 -17.089 1.00 82.06 239 TRP A N 1
ATOM 1874 C CA . TRP A 1 239 ? 37.894 2.651 -15.896 1.00 82.06 239 TRP A CA 1
ATOM 1875 C C . TRP A 1 239 ? 37.609 3.964 -15.163 1.00 82.06 239 TRP A C 1
ATOM 1877 O O . TRP A 1 239 ? 38.121 4.178 -14.063 1.00 82.06 239 TRP A O 1
ATOM 1887 N N . LEU A 1 240 ? 36.893 4.876 -15.816 1.00 83.81 240 LEU A N 1
ATOM 1888 C CA . LEU A 1 240 ? 36.587 6.199 -15.298 1.00 83.81 240 LEU A CA 1
ATOM 1889 C C . LEU A 1 240 ? 35.107 6.270 -14.975 1.00 83.81 240 LEU A C 1
ATOM 1891 O O . LEU A 1 240 ? 34.289 5.713 -15.693 1.00 83.81 240 LEU A O 1
ATOM 1895 N N . PHE A 1 241 ? 34.822 6.980 -13.895 1.00 81.50 241 PHE A N 1
ATOM 1896 C CA . PHE A 1 241 ? 33.481 7.373 -13.524 1.00 81.50 241 PHE A CA 1
ATOM 1897 C C . PHE A 1 241 ? 33.022 8.563 -14.405 1.00 81.50 241 PHE A C 1
ATOM 1899 O O . PHE A 1 241 ? 33.859 9.445 -14.658 1.00 81.50 241 PHE A O 1
ATOM 1906 N N . PRO A 1 242 ? 31.744 8.636 -14.837 1.00 87.38 242 PRO A N 1
ATOM 1907 C CA . PRO A 1 242 ? 30.686 7.630 -14.655 1.00 87.38 242 PRO A CA 1
ATOM 1908 C C . PRO A 1 242 ? 30.940 6.368 -15.492 1.00 87.38 242 PRO A C 1
ATOM 1910 O O . PRO A 1 242 ? 31.506 6.446 -16.584 1.00 87.38 242 PRO A O 1
ATOM 1913 N N . TYR A 1 243 ? 30.557 5.201 -14.965 1.00 90.19 243 TYR A N 1
ATOM 1914 C CA . TYR A 1 243 ? 30.720 3.932 -15.677 1.00 90.19 243 TYR A CA 1
ATOM 1915 C C . TYR A 1 243 ? 29.744 3.826 -16.853 1.00 90.19 243 TYR A C 1
ATOM 1917 O O . TYR A 1 243 ? 28.727 4.506 -16.876 1.00 90.19 243 TYR A O 1
ATOM 1925 N N . PHE A 1 244 ? 30.088 3.001 -17.849 1.00 92.12 244 PHE A N 1
ATOM 1926 C CA . PHE A 1 244 ? 29.287 2.817 -19.071 1.00 92.12 244 PHE A CA 1
ATOM 1927 C C . PHE A 1 244 ? 28.993 4.132 -19.818 1.00 92.12 244 PHE A C 1
ATOM 1929 O O . PHE A 1 244 ? 27.942 4.315 -20.419 1.00 92.12 244 PHE A O 1
ATOM 1936 N N . SER A 1 245 ? 29.949 5.069 -19.799 1.00 90.38 245 SER A N 1
ATOM 1937 C CA . SER A 1 245 ? 29.761 6.430 -20.317 1.00 90.38 245 SER A CA 1
ATOM 1938 C C . SER A 1 245 ? 29.381 6.527 -21.796 1.00 90.38 245 SER A C 1
ATOM 1940 O O . SER A 1 245 ? 28.898 7.575 -22.218 1.00 90.38 245 SER A O 1
ATOM 1942 N N . ASP A 1 246 ? 29.653 5.480 -22.576 1.00 88.75 246 ASP A N 1
ATOM 1943 C CA . ASP A 1 246 ? 29.337 5.424 -24.006 1.00 88.75 246 ASP A CA 1
ATOM 1944 C C . ASP A 1 246 ? 27.815 5.377 -24.254 1.00 88.75 246 ASP A C 1
ATOM 1946 O O . ASP A 1 246 ? 27.361 5.917 -25.260 1.00 88.75 246 ASP A O 1
ATOM 1950 N N . ASP A 1 247 ? 27.044 4.863 -23.288 1.00 93.19 247 ASP A N 1
ATOM 1951 C CA . ASP A 1 247 ? 25.591 4.656 -23.385 1.00 93.19 247 ASP A CA 1
ATOM 1952 C C . ASP A 1 247 ? 24.788 5.757 -22.657 1.00 93.19 247 ASP A C 1
ATOM 1954 O O . ASP A 1 247 ? 23.553 5.740 -22.610 1.00 93.19 247 ASP A O 1
ATOM 1958 N N . ILE A 1 248 ? 25.475 6.766 -22.101 1.00 94.94 248 ILE A N 1
ATOM 1959 C CA . ILE A 1 248 ? 24.837 7.935 -21.482 1.00 94.94 248 ILE A CA 1
ATOM 1960 C C . ILE A 1 248 ? 24.229 8.821 -22.571 1.00 94.94 248 ILE A C 1
ATOM 1962 O O . ILE A 1 248 ? 24.927 9.497 -23.329 1.00 94.94 248 ILE A O 1
ATOM 1966 N N . VAL A 1 249 ? 22.901 8.910 -22.570 1.00 94.56 249 VAL A N 1
ATOM 1967 C CA . VAL A 1 249 ? 22.118 9.742 -23.497 1.00 94.56 249 VAL A CA 1
ATOM 1968 C C . VAL A 1 249 ? 21.701 11.083 -22.891 1.00 94.56 249 VAL A C 1
ATOM 1970 O O . VAL A 1 249 ? 21.387 12.023 -23.625 1.00 94.56 249 VAL A O 1
ATOM 1973 N N . ALA A 1 250 ? 21.718 11.214 -21.560 1.00 93.44 250 ALA A N 1
ATOM 1974 C CA . ALA A 1 250 ? 21.575 12.503 -20.888 1.00 93.44 250 ALA A CA 1
ATOM 1975 C C . ALA A 1 250 ? 22.274 12.532 -19.521 1.00 93.44 250 ALA A C 1
ATOM 1977 O O . ALA A 1 250 ? 22.240 11.565 -18.765 1.00 93.44 250 ALA A O 1
ATOM 1978 N N . THR A 1 251 ? 22.842 13.689 -19.180 1.00 95.31 251 THR A N 1
ATOM 1979 C CA . THR A 1 251 ? 23.363 13.993 -17.842 1.00 95.31 251 THR A CA 1
ATOM 1980 C C . THR A 1 251 ? 22.527 15.109 -17.234 1.00 95.31 251 THR A C 1
ATOM 1982 O O . THR A 1 251 ? 22.420 16.202 -17.801 1.00 95.31 251 THR A O 1
ATOM 1985 N N . LEU A 1 252 ? 21.922 14.823 -16.091 1.00 93.69 252 LEU A N 1
ATOM 1986 C CA . LEU A 1 252 ? 21.137 15.748 -15.291 1.00 93.69 252 LEU A CA 1
ATOM 1987 C C . LEU A 1 252 ? 21.990 16.254 -14.119 1.00 93.69 252 LEU A C 1
ATOM 1989 O O . LEU A 1 252 ? 22.938 15.580 -13.715 1.00 93.69 252 LEU A O 1
ATOM 1993 N N . PRO A 1 253 ? 21.675 17.429 -13.548 1.00 92.38 253 PRO A N 1
ATOM 1994 C CA . PRO A 1 253 ? 22.179 17.755 -12.215 1.00 92.38 253 PRO A CA 1
ATOM 1995 C C . PRO A 1 253 ? 21.706 16.708 -11.194 1.00 92.38 253 PRO A C 1
ATOM 1997 O O . PRO A 1 253 ? 20.744 15.993 -11.474 1.00 92.38 253 PRO A O 1
ATOM 2000 N N . GLU A 1 254 ? 22.341 16.674 -10.018 1.00 90.19 254 GLU A N 1
ATOM 2001 C CA . GLU A 1 254 ? 21.876 15.870 -8.877 1.00 90.19 254 GLU A CA 1
ATOM 2002 C C . GLU A 1 254 ? 20.355 15.971 -8.724 1.00 90.19 254 GLU A C 1
ATOM 2004 O O . GLU A 1 254 ? 19.798 17.072 -8.580 1.00 90.19 254 GLU A O 1
ATOM 2009 N N . THR A 1 255 ? 19.689 14.826 -8.815 1.00 90.69 255 THR A N 1
ATOM 2010 C CA . THR A 1 255 ? 18.235 14.730 -8.835 1.00 90.69 255 THR A CA 1
ATOM 2011 C C . THR A 1 255 ? 17.787 14.013 -7.585 1.00 90.69 255 THR A C 1
ATOM 2013 O O . THR A 1 255 ? 18.149 12.869 -7.390 1.00 90.69 255 THR A O 1
ATOM 2016 N N . ASN A 1 256 ? 16.921 14.641 -6.786 1.00 90.75 256 ASN A N 1
ATOM 2017 C CA . ASN A 1 256 ? 16.334 13.931 -5.658 1.00 90.75 256 ASN A CA 1
ATOM 2018 C C . ASN A 1 256 ? 15.426 12.808 -6.177 1.00 90.75 256 ASN A C 1
ATOM 2020 O O . ASN A 1 256 ? 14.342 13.088 -6.717 1.00 90.75 256 ASN A O 1
ATOM 2024 N N . MET A 1 257 ? 15.869 11.561 -6.028 1.00 90.75 257 MET A N 1
ATOM 2025 C CA . MET A 1 257 ? 15.190 10.408 -6.621 1.00 90.75 257 MET A CA 1
ATOM 2026 C C . MET A 1 257 ? 13.910 10.028 -5.876 1.00 90.75 257 MET A C 1
ATOM 2028 O O . MET A 1 257 ? 13.048 9.374 -6.462 1.00 90.75 257 MET A O 1
ATOM 2032 N N . SER A 1 258 ? 13.727 10.521 -4.650 1.00 89.50 258 SER A N 1
ATOM 2033 C CA . SER A 1 258 ? 12.550 10.302 -3.802 1.00 89.50 258 SER A CA 1
ATOM 2034 C C . SER A 1 258 ? 11.372 11.241 -4.103 1.00 89.50 258 SER A C 1
ATOM 2036 O O . SER A 1 258 ? 10.340 11.172 -3.432 1.00 89.50 258 SER A O 1
ATOM 2038 N N . LEU A 1 259 ? 11.492 12.143 -5.087 1.00 90.25 259 LEU A N 1
ATOM 2039 C CA . LEU A 1 259 ? 10.418 13.061 -5.484 1.00 90.25 259 LEU A CA 1
ATOM 2040 C C . LEU A 1 259 ? 9.598 12.523 -6.661 1.00 90.25 259 LEU A C 1
ATOM 2042 O O . LEU A 1 259 ? 10.145 12.149 -7.697 1.00 90.25 259 LEU A O 1
ATOM 2046 N N . GLY A 1 260 ? 8.267 12.609 -6.562 1.00 90.44 260 GLY A N 1
ATOM 2047 C CA . GLY A 1 260 ? 7.365 12.201 -7.648 1.00 90.44 260 GLY A CA 1
ATOM 2048 C C . GLY A 1 260 ? 7.594 12.958 -8.968 1.00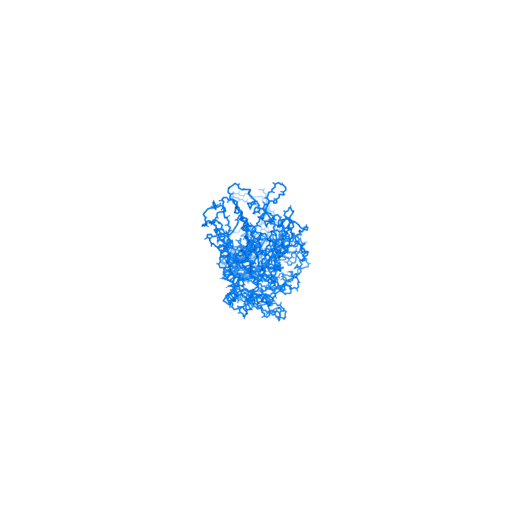 90.44 260 GLY A C 1
ATOM 2049 O O . GLY A 1 260 ? 7.396 12.413 -10.053 1.00 90.44 260 GLY A O 1
ATOM 2050 N N . VAL A 1 261 ? 8.103 14.196 -8.908 1.00 91.50 261 VAL A N 1
ATOM 2051 C CA . VAL A 1 261 ? 8.456 14.982 -10.108 1.00 91.50 261 VAL A CA 1
ATOM 2052 C C . VAL A 1 261 ? 9.642 14.380 -10.868 1.00 91.50 261 VAL A C 1
ATOM 2054 O O . VAL A 1 261 ? 9.704 14.472 -12.092 1.00 91.50 261 VAL A O 1
ATOM 2057 N N . SER A 1 262 ? 10.582 13.765 -10.148 1.00 94.00 262 SER A N 1
ATOM 2058 C CA . SER A 1 262 ? 11.759 13.114 -10.723 1.00 94.00 262 SER A CA 1
ATOM 2059 C C . SER A 1 262 ? 11.355 11.814 -11.413 1.00 94.00 262 SER A C 1
ATOM 2061 O O . SER A 1 262 ? 11.762 11.573 -12.550 1.00 94.00 262 SER A O 1
ATOM 2063 N N . LEU A 1 263 ? 10.475 11.037 -10.768 1.00 96.06 263 LEU A N 1
ATOM 2064 C CA . LEU A 1 263 ? 9.930 9.798 -11.317 1.00 96.06 263 LEU A CA 1
ATOM 2065 C C . LEU A 1 263 ? 9.092 10.049 -12.578 1.00 96.06 263 LEU A C 1
ATOM 2067 O O . LEU A 1 263 ? 9.396 9.510 -13.641 1.00 96.06 263 LEU A O 1
ATOM 2071 N N . SER A 1 264 ? 8.085 10.923 -12.496 1.00 94.69 264 SER A N 1
ATOM 2072 C CA . SER A 1 264 ? 7.255 11.281 -13.659 1.00 94.69 264 SER A CA 1
ATOM 2073 C C . SER A 1 264 ? 8.088 11.888 -14.794 1.00 94.69 264 SER A C 1
ATOM 2075 O O . SER A 1 264 ? 7.879 11.570 -15.963 1.00 94.69 264 SER A O 1
ATOM 2077 N N . GLY A 1 265 ? 9.098 12.705 -14.469 1.00 96.00 265 GLY A N 1
ATOM 2078 C CA . GLY A 1 265 ? 10.033 13.264 -15.445 1.00 96.00 265 GLY A CA 1
ATOM 2079 C C . GLY A 1 265 ? 10.929 12.225 -16.130 1.00 96.00 265 GLY A C 1
ATOM 2080 O O . GLY A 1 265 ? 11.378 12.462 -17.256 1.00 96.00 265 GLY A O 1
ATOM 2081 N N . PHE A 1 266 ? 11.212 11.093 -15.483 1.00 98.00 266 PHE A N 1
ATOM 2082 C CA . PHE A 1 266 ? 11.902 9.962 -16.106 1.00 98.00 266 PHE A CA 1
ATOM 2083 C C . PHE A 1 266 ? 10.970 9.171 -17.019 1.00 98.00 266 PHE A C 1
ATOM 2085 O O . PHE A 1 266 ? 11.304 8.979 -18.186 1.00 98.00 266 PHE A O 1
ATOM 2092 N N . VAL A 1 267 ? 9.791 8.787 -16.526 1.00 97.56 267 VAL A N 1
ATOM 2093 C CA . VAL A 1 267 ? 8.812 8.007 -17.299 1.00 97.56 267 VAL A CA 1
ATOM 2094 C C . VAL A 1 267 ? 8.374 8.762 -18.556 1.00 97.56 267 VAL A C 1
ATOM 2096 O O . VAL A 1 267 ? 8.369 8.198 -19.649 1.00 97.56 267 VAL A O 1
ATOM 2099 N N . ASN A 1 268 ? 8.085 10.061 -18.440 1.00 94.31 268 ASN A N 1
ATOM 2100 C CA . ASN A 1 268 ? 7.710 10.892 -19.588 1.00 94.31 268 ASN A CA 1
ATOM 2101 C C . ASN A 1 268 ? 8.855 11.027 -20.594 1.00 94.31 268 ASN A C 1
ATOM 2103 O O . ASN A 1 268 ? 8.651 10.900 -21.794 1.00 94.31 268 ASN A O 1
ATOM 2107 N N . TRP A 1 269 ? 10.092 11.201 -20.121 1.00 95.62 269 TRP A N 1
ATOM 2108 C CA . TRP A 1 269 ? 11.241 11.197 -21.023 1.00 95.62 269 TRP A CA 1
ATOM 2109 C C . TRP A 1 269 ? 11.412 9.853 -21.739 1.00 95.62 269 TRP A C 1
ATOM 2111 O O . TRP A 1 269 ? 11.680 9.839 -22.940 1.00 95.62 269 TRP A O 1
ATOM 2121 N N . ALA A 1 270 ? 11.264 8.738 -21.028 1.00 96.50 270 ALA A N 1
ATOM 2122 C CA . ALA A 1 270 ? 11.421 7.412 -21.605 1.00 96.50 270 ALA A CA 1
ATOM 2123 C C . ALA A 1 270 ? 10.343 7.137 -22.664 1.00 96.50 270 ALA A C 1
ATOM 2125 O O . ALA A 1 270 ? 10.671 6.725 -23.771 1.00 96.50 270 ALA A O 1
ATOM 2126 N N . THR A 1 271 ? 9.081 7.439 -22.366 1.00 92.12 271 THR A N 1
ATOM 2127 C CA . THR A 1 271 ? 7.942 7.239 -23.282 1.00 92.12 271 THR A CA 1
ATOM 2128 C C . THR A 1 271 ? 7.993 8.170 -24.505 1.00 92.12 271 THR A C 1
ATOM 2130 O O . THR A 1 271 ? 7.709 7.723 -25.622 1.00 92.12 271 THR A O 1
ATOM 2133 N N . ASP A 1 272 ? 8.456 9.417 -24.336 1.00 88.69 272 ASP A N 1
ATOM 2134 C CA . ASP A 1 272 ? 8.651 10.387 -25.429 1.00 88.69 272 ASP A CA 1
ATOM 2135 C C . ASP A 1 272 ? 9.783 9.992 -26.397 1.00 88.69 272 ASP A C 1
ATOM 2137 O O . ASP A 1 272 ? 9.706 10.277 -27.595 1.00 88.69 272 ASP A O 1
ATOM 2141 N N . ASN A 1 273 ? 10.863 9.381 -25.891 1.00 88.06 273 ASN A N 1
ATOM 2142 C CA . ASN A 1 273 ? 12.053 9.056 -26.693 1.00 88.06 273 ASN A CA 1
ATOM 2143 C C . ASN A 1 273 ? 12.067 7.602 -27.190 1.00 88.06 273 ASN A C 1
ATOM 2145 O O . ASN A 1 273 ? 12.640 7.328 -28.244 1.00 88.06 273 ASN A O 1
ATOM 2149 N N . TYR A 1 274 ? 11.417 6.691 -26.465 1.00 92.69 274 TYR A N 1
ATOM 2150 C CA . TYR A 1 274 ? 11.444 5.246 -26.690 1.00 92.69 274 TYR A CA 1
ATOM 2151 C C . TYR A 1 274 ? 10.027 4.673 -26.595 1.00 92.69 274 TYR A C 1
ATOM 2153 O O . TYR A 1 274 ? 9.687 3.930 -25.673 1.00 92.69 274 TYR A O 1
ATOM 2161 N N . SER A 1 275 ? 9.168 5.046 -27.543 1.00 90.62 275 SER A N 1
ATOM 2162 C CA . SER A 1 275 ? 7.774 4.602 -27.541 1.00 90.62 275 SER A CA 1
ATOM 2163 C C . SER A 1 275 ? 7.644 3.091 -27.791 1.00 90.62 275 SER A C 1
ATOM 2165 O O . SER A 1 275 ? 8.273 2.550 -28.706 1.00 90.62 275 SER A O 1
ATOM 2167 N N . ALA A 1 276 ? 6.788 2.429 -27.013 1.00 94.50 276 ALA A N 1
ATOM 2168 C CA . ALA A 1 276 ? 6.494 1.001 -27.088 1.00 94.50 276 ALA A CA 1
ATOM 2169 C C . ALA A 1 276 ? 4.997 0.687 -26.906 1.00 94.50 276 ALA A C 1
ATOM 2171 O O . ALA A 1 276 ? 4.226 1.540 -26.467 1.00 94.50 276 ALA A O 1
ATOM 2172 N N . GLU A 1 277 ? 4.597 -0.526 -27.293 1.00 94.12 277 GLU A N 1
ATOM 2173 C CA . GLU A 1 277 ? 3.237 -1.047 -27.118 1.00 94.12 277 GLU A CA 1
ATOM 2174 C C . GLU A 1 277 ? 2.989 -1.413 -25.652 1.00 94.12 277 GLU A C 1
ATOM 2176 O O . GLU A 1 277 ? 1.871 -1.257 -25.170 1.00 94.12 277 GLU A O 1
ATOM 2181 N N . ASN A 1 278 ? 4.034 -1.873 -24.951 1.00 96.94 278 ASN A N 1
ATOM 2182 C CA . ASN A 1 278 ? 3.990 -2.188 -23.530 1.00 96.94 278 ASN A CA 1
ATOM 2183 C C . ASN A 1 278 ? 5.116 -1.472 -22.773 1.00 96.94 278 ASN A C 1
ATOM 2185 O O . ASN A 1 278 ? 6.271 -1.440 -23.222 1.00 96.94 278 ASN A O 1
ATOM 2189 N N . TYR A 1 279 ? 4.793 -0.959 -21.589 1.00 98.06 279 TYR A N 1
ATOM 2190 C CA . TYR A 1 279 ? 5.744 -0.300 -20.699 1.00 98.06 279 TYR A CA 1
ATOM 2191 C C . TYR A 1 279 ? 5.881 -1.050 -19.379 1.00 98.06 279 TYR A C 1
ATOM 2193 O O . TYR A 1 279 ? 4.901 -1.326 -18.683 1.00 98.06 279 TYR A O 1
ATOM 2201 N N . MET A 1 280 ? 7.127 -1.320 -19.004 1.00 98.62 280 MET A N 1
ATOM 2202 C CA . MET A 1 280 ? 7.478 -1.802 -17.674 1.00 98.62 280 MET A CA 1
ATOM 2203 C C . MET A 1 280 ? 8.300 -0.738 -16.958 1.00 98.62 280 MET A C 1
ATOM 2205 O O . MET A 1 280 ? 9.263 -0.223 -17.521 1.00 98.62 280 MET A O 1
ATOM 2209 N N . LEU A 1 281 ? 7.939 -0.435 -15.716 1.00 98.62 281 LEU A N 1
ATOM 2210 C CA . LEU A 1 281 ? 8.697 0.441 -14.831 1.00 98.62 281 LEU A CA 1
ATOM 2211 C C . LEU A 1 281 ? 9.170 -0.358 -13.622 1.00 98.62 281 LEU A C 1
ATOM 2213 O O . LEU A 1 281 ? 8.352 -0.936 -12.914 1.00 98.62 281 LEU A O 1
ATOM 2217 N N . ILE A 1 282 ? 10.475 -0.365 -13.381 1.00 98.56 282 ILE A N 1
ATOM 2218 C CA . ILE A 1 282 ? 11.107 -0.992 -12.224 1.00 98.56 282 ILE A CA 1
ATOM 2219 C C . ILE A 1 282 ? 11.620 0.112 -11.308 1.00 98.56 282 ILE A C 1
ATOM 2221 O O . ILE A 1 282 ? 12.424 0.951 -11.724 1.00 98.56 282 ILE A O 1
ATOM 2225 N N . LEU A 1 283 ? 11.142 0.114 -10.068 1.00 97.19 283 LEU A N 1
ATOM 2226 C CA . LEU A 1 283 ? 11.644 0.969 -9.000 1.00 97.19 283 LEU A CA 1
ATOM 2227 C C . LEU A 1 283 ? 12.674 0.165 -8.208 1.00 97.19 283 LEU A C 1
ATOM 2229 O O . LEU A 1 283 ? 12.315 -0.819 -7.560 1.00 97.19 283 LEU A O 1
ATOM 2233 N N . TYR A 1 284 ? 13.938 0.572 -8.311 1.00 94.56 284 TYR A N 1
ATOM 2234 C CA . TYR A 1 284 ? 15.074 -0.105 -7.692 1.00 94.56 284 TYR A CA 1
ATOM 2235 C C . TYR A 1 284 ? 15.596 0.738 -6.539 1.00 94.56 284 TYR A C 1
ATOM 2237 O O . TYR A 1 284 ? 16.129 1.823 -6.792 1.00 94.56 284 TYR A O 1
ATOM 2245 N N . ASP A 1 285 ? 15.439 0.233 -5.311 1.00 88.25 285 ASP A N 1
ATOM 2246 C CA . ASP A 1 285 ? 16.148 0.668 -4.101 1.00 88.25 285 ASP A CA 1
ATOM 2247 C C . ASP A 1 285 ? 15.681 -0.165 -2.873 1.00 88.25 285 ASP A C 1
ATOM 2249 O O . ASP A 1 285 ? 15.121 -1.252 -2.995 1.00 88.25 285 ASP A O 1
ATOM 2253 N N . HIS A 1 286 ? 15.883 0.323 -1.647 1.00 86.62 286 HIS A N 1
ATOM 2254 C CA . HIS A 1 286 ? 15.179 -0.143 -0.456 1.00 86.62 286 HIS A CA 1
ATOM 2255 C C . HIS A 1 286 ? 13.655 -0.099 -0.618 1.00 86.62 286 HIS A C 1
ATOM 2257 O O . HIS A 1 286 ? 13.090 0.686 -1.380 1.00 86.62 286 HIS A O 1
ATOM 2263 N N . GLY A 1 287 ? 12.984 -0.917 0.186 1.00 85.31 287 GLY A N 1
ATOM 2264 C CA . GLY A 1 287 ? 11.540 -0.888 0.368 1.00 85.31 287 GLY A CA 1
ATOM 2265 C C . GLY A 1 287 ? 11.181 -1.207 1.816 1.00 85.31 287 GLY A C 1
ATOM 2266 O O . GLY A 1 287 ? 11.932 -1.888 2.523 1.00 85.31 287 GLY A O 1
ATOM 2267 N N . ASP A 1 288 ? 10.053 -0.669 2.274 1.00 84.94 288 ASP A N 1
ATOM 2268 C CA . ASP A 1 288 ? 9.498 -0.953 3.604 1.00 84.94 288 ASP A CA 1
ATOM 2269 C C . ASP A 1 288 ? 7.958 -0.853 3.605 1.00 84.94 288 ASP A C 1
ATOM 2271 O O . ASP A 1 288 ? 7.336 -0.418 4.579 1.00 84.94 288 ASP A O 1
ATOM 2275 N N . GLY A 1 289 ? 7.346 -1.232 2.477 1.00 87.50 289 GLY A N 1
ATOM 2276 C CA . GLY A 1 289 ? 5.899 -1.356 2.315 1.00 87.50 289 GLY A CA 1
ATOM 2277 C C . GLY A 1 289 ? 5.124 -0.049 2.492 1.00 87.50 289 GLY A C 1
ATOM 2278 O O . GLY A 1 289 ? 5.323 0.916 1.758 1.00 87.50 289 GLY A O 1
ATOM 2279 N N . TRP A 1 290 ? 4.195 -0.030 3.451 1.00 86.88 290 TRP A N 1
ATOM 2280 C CA . TRP A 1 290 ? 3.236 1.063 3.670 1.00 86.88 290 TRP A CA 1
ATOM 2281 C C . TRP A 1 290 ? 3.799 2.298 4.391 1.00 86.88 290 TRP A C 1
ATOM 2283 O O . TRP A 1 290 ? 3.123 3.327 4.464 1.00 86.88 290 TRP A O 1
ATOM 2293 N N . ARG A 1 291 ? 4.994 2.205 4.982 1.00 82.88 291 ARG A N 1
ATOM 2294 C CA . ARG A 1 291 ? 5.535 3.241 5.879 1.00 82.88 291 ARG A CA 1
ATOM 2295 C C . ARG A 1 291 ? 5.811 4.549 5.121 1.00 82.88 291 ARG A C 1
ATOM 2297 O O . ARG A 1 291 ? 6.116 4.536 3.931 1.00 82.88 291 ARG A O 1
ATOM 2304 N N . ASN A 1 292 ? 5.648 5.690 5.806 1.00 67.06 292 ASN A N 1
ATOM 2305 C CA . ASN A 1 292 ? 5.618 7.024 5.177 1.00 67.06 292 ASN A CA 1
ATOM 2306 C C . ASN A 1 292 ? 6.435 8.131 5.889 1.00 67.06 292 ASN A C 1
ATOM 2308 O O . ASN A 1 292 ? 6.818 9.094 5.232 1.00 67.06 292 ASN A O 1
ATOM 2312 N N . ASN A 1 293 ? 6.733 8.015 7.192 1.00 57.38 293 ASN A N 1
ATOM 2313 C CA . ASN A 1 293 ? 7.332 9.105 7.994 1.00 57.38 293 ASN A CA 1
ATOM 2314 C C . ASN A 1 293 ? 8.791 8.876 8.419 1.00 57.38 293 ASN A C 1
ATOM 2316 O O . ASN A 1 293 ? 9.398 9.707 9.096 1.00 57.38 293 ASN A O 1
ATOM 2320 N N . SER A 1 294 ? 9.374 7.743 8.037 1.00 56.34 294 SER A N 1
ATOM 2321 C CA . SER A 1 294 ? 10.794 7.450 8.285 1.00 56.34 294 SER A CA 1
ATOM 2322 C C . SER A 1 294 ? 11.377 6.367 7.379 1.00 56.34 294 SER A C 1
ATOM 2324 O O . SER A 1 294 ? 12.593 6.173 7.372 1.00 56.34 294 SER A O 1
ATOM 2326 N N . ARG A 1 295 ? 10.520 5.616 6.677 1.00 60.69 295 ARG A N 1
ATOM 2327 C CA . ARG A 1 295 ? 10.852 4.462 5.833 1.00 60.69 295 ARG A CA 1
ATOM 2328 C C . ARG A 1 295 ? 9.846 4.387 4.685 1.00 60.69 295 ARG A C 1
ATOM 2330 O O . ARG A 1 295 ? 8.696 4.730 4.918 1.00 60.69 295 ARG A O 1
ATOM 2337 N N . GLY A 1 296 ? 10.294 4.019 3.493 1.00 70.62 296 GLY A N 1
ATOM 2338 C CA . GLY A 1 296 ? 9.541 3.986 2.236 1.00 70.62 296 GLY A CA 1
ATOM 2339 C C . GLY A 1 296 ? 10.438 3.369 1.159 1.00 70.62 296 GLY A C 1
ATOM 2340 O O . GLY A 1 296 ? 11.380 2.657 1.513 1.00 70.62 296 GLY A O 1
ATOM 2341 N N . THR A 1 297 ? 10.198 3.652 -0.120 1.00 82.31 297 THR A N 1
ATOM 2342 C CA . THR A 1 297 ? 11.109 3.232 -1.202 1.00 82.31 297 THR A CA 1
ATOM 2343 C C . THR A 1 297 ? 11.905 4.411 -1.762 1.00 82.31 297 THR A C 1
ATOM 2345 O O . THR A 1 297 ? 11.570 5.562 -1.471 1.00 82.31 297 THR A O 1
ATOM 2348 N N . LEU A 1 298 ? 12.957 4.140 -2.544 1.00 84.56 298 LEU A N 1
ATOM 2349 C CA . LEU A 1 298 ? 13.777 5.150 -3.231 1.00 84.56 298 LEU A CA 1
ATOM 2350 C C . LEU A 1 298 ? 14.332 6.206 -2.255 1.00 84.56 298 LEU A C 1
ATOM 2352 O O . LEU A 1 298 ? 13.998 7.387 -2.344 1.00 84.56 298 LEU A O 1
ATOM 2356 N N . VAL A 1 299 ? 15.117 5.763 -1.276 1.00 80.88 299 VAL A N 1
ATOM 2357 C CA . VAL A 1 299 ? 15.824 6.557 -0.268 1.00 80.88 299 VAL A CA 1
ATOM 2358 C C . VAL A 1 299 ? 16.974 7.334 -0.907 1.00 80.88 299 VAL A C 1
ATOM 2360 O O . VAL A 1 299 ? 17.884 6.754 -1.495 1.00 80.88 299 VAL A O 1
ATOM 2363 N N . ASP A 1 300 ? 16.987 8.644 -0.689 1.00 80.38 300 ASP A N 1
ATOM 2364 C CA . ASP A 1 300 ? 18.056 9.536 -1.141 1.00 80.38 300 ASP A CA 1
ATOM 2365 C C . ASP A 1 300 ? 18.755 10.180 0.073 1.00 80.38 300 ASP A C 1
ATOM 2367 O O . ASP A 1 300 ? 18.201 11.047 0.772 1.00 80.38 300 ASP A O 1
ATOM 2371 N N . ASP A 1 301 ? 19.964 9.695 0.383 1.00 79.94 301 ASP A N 1
ATOM 2372 C CA . ASP A 1 301 ? 20.701 10.063 1.595 1.00 79.94 301 ASP A CA 1
ATOM 2373 C C . ASP A 1 301 ? 21.230 11.502 1.538 1.00 79.94 301 ASP A C 1
ATOM 2375 O O . ASP A 1 301 ? 21.323 12.155 2.590 1.00 79.94 301 ASP A O 1
ATOM 2379 N N . THR A 1 302 ? 21.618 12.014 0.363 1.00 76.31 302 THR A N 1
ATOM 2380 C CA . THR A 1 302 ? 22.270 13.332 0.272 1.00 76.31 302 THR A CA 1
ATOM 2381 C C . THR A 1 302 ? 21.296 14.476 0.002 1.00 76.31 302 THR A C 1
ATOM 2383 O O . THR A 1 302 ? 21.592 15.618 0.379 1.00 76.31 302 THR A O 1
ATOM 2386 N N . SER A 1 303 ? 20.083 14.180 -0.474 1.00 70.38 303 SER A N 1
ATOM 2387 C CA . SER A 1 303 ? 19.002 15.157 -0.675 1.00 70.38 303 SER A CA 1
ATOM 2388 C C . SER A 1 303 ? 18.131 15.415 0.563 1.00 70.38 303 SER A C 1
ATOM 2390 O O . SER A 1 303 ? 17.070 16.042 0.467 1.00 70.38 303 SER A O 1
ATOM 2392 N N . GLY A 1 304 ? 18.584 14.996 1.749 1.00 57.28 304 GLY A N 1
ATOM 2393 C CA . GLY A 1 304 ? 17.922 15.271 3.029 1.00 57.28 304 GLY A CA 1
ATOM 2394 C C . GLY A 1 304 ? 17.145 14.096 3.624 1.00 57.28 304 GLY A C 1
ATOM 2395 O O . GLY A 1 304 ? 16.259 14.345 4.443 1.00 57.28 304 GLY A O 1
ATOM 2396 N N . SER A 1 305 ? 17.487 12.854 3.251 1.00 56.47 305 SER A N 1
ATOM 2397 C CA . SER A 1 305 ? 16.841 11.619 3.726 1.00 56.47 305 SER A CA 1
ATOM 2398 C C . SER A 1 305 ? 15.340 11.599 3.435 1.00 56.47 305 SER A C 1
ATOM 2400 O O . SER A 1 305 ? 14.523 11.311 4.313 1.00 56.47 305 SER A O 1
ATOM 2402 N N . VAL A 1 306 ? 14.973 11.970 2.207 1.00 63.66 306 VAL A N 1
ATOM 2403 C CA . VAL A 1 306 ? 13.589 11.860 1.738 1.00 63.66 306 VAL A CA 1
ATOM 2404 C C . VAL A 1 306 ? 13.358 10.409 1.313 1.00 63.66 306 VAL A C 1
ATOM 2406 O O . VAL A 1 306 ? 14.252 9.742 0.807 1.00 63.66 306 VAL A O 1
ATOM 2409 N N . ILE A 1 307 ? 12.162 9.911 1.587 1.00 80.31 307 ILE A N 1
ATOM 2410 C CA . ILE A 1 307 ? 11.661 8.607 1.156 1.00 80.31 307 ILE A CA 1
ATOM 2411 C C . ILE A 1 307 ? 10.493 8.851 0.214 1.00 80.31 307 ILE A C 1
ATOM 2413 O O . ILE A 1 307 ? 9.685 9.755 0.458 1.00 80.31 307 ILE A O 1
ATOM 2417 N N . MET A 1 308 ? 10.377 8.055 -0.844 1.00 87.38 308 MET A N 1
ATOM 2418 C CA . MET A 1 308 ? 9.193 8.097 -1.687 1.00 87.38 308 MET A CA 1
ATOM 2419 C C . MET A 1 308 ? 8.092 7.250 -1.048 1.00 87.38 308 MET A C 1
ATOM 2421 O O . MET A 1 308 ? 8.267 6.061 -0.775 1.00 87.38 308 MET A O 1
ATOM 2425 N N . THR A 1 309 ? 6.950 7.881 -0.780 1.00 87.75 309 THR A N 1
ATOM 2426 C CA . THR A 1 309 ? 5.758 7.199 -0.266 1.00 87.75 309 THR A CA 1
ATOM 2427 C C . THR A 1 309 ? 4.953 6.599 -1.417 1.00 87.75 309 THR A C 1
ATOM 2429 O O . THR A 1 309 ? 4.991 7.107 -2.538 1.00 87.75 309 THR A O 1
ATOM 2432 N N . ASN A 1 310 ? 4.140 5.576 -1.140 1.00 88.81 310 ASN A N 1
ATOM 2433 C CA . ASN A 1 310 ? 3.255 4.987 -2.155 1.00 88.81 310 ASN A CA 1
ATOM 2434 C C . ASN A 1 310 ? 2.298 6.025 -2.768 1.00 88.81 310 ASN A C 1
ATOM 2436 O O . ASN A 1 310 ? 2.040 6.001 -3.967 1.00 88.81 310 ASN A O 1
ATOM 2440 N N . ALA A 1 311 ? 1.840 6.994 -1.966 1.00 85.00 311 ALA A N 1
ATOM 2441 C CA . ALA A 1 311 ? 1.030 8.110 -2.449 1.00 85.00 311 ALA A CA 1
ATOM 2442 C C . ALA A 1 311 ? 1.798 9.018 -3.427 1.00 85.00 311 ALA A C 1
ATOM 2444 O O . ALA A 1 311 ? 1.221 9.470 -4.410 1.00 85.00 311 ALA A O 1
ATOM 2445 N N . ALA A 1 312 ? 3.093 9.260 -3.193 1.00 87.56 312 ALA A N 1
ATOM 2446 C CA . ALA A 1 312 ? 3.929 10.045 -4.101 1.00 87.56 312 ALA A CA 1
ATOM 2447 C C . ALA A 1 312 ? 4.213 9.309 -5.422 1.00 87.56 312 ALA A C 1
ATOM 2449 O O . ALA A 1 312 ? 4.276 9.955 -6.466 1.00 87.56 312 ALA A O 1
ATOM 2450 N N . ILE A 1 313 ? 4.347 7.977 -5.391 1.00 91.44 313 ILE A N 1
ATOM 2451 C CA . ILE A 1 313 ? 4.449 7.154 -6.608 1.00 91.44 313 ILE A CA 1
ATOM 2452 C C . ILE A 1 313 ? 3.145 7.248 -7.402 1.00 91.44 313 ILE A C 1
ATOM 2454 O O . ILE A 1 313 ? 3.176 7.551 -8.591 1.00 91.44 313 ILE A O 1
ATOM 2458 N N . ALA A 1 314 ? 1.999 7.040 -6.748 1.00 90.12 314 ALA A N 1
ATOM 2459 C CA . ALA A 1 314 ? 0.698 7.124 -7.405 1.00 90.12 314 ALA A CA 1
ATOM 2460 C C . ALA A 1 314 ? 0.444 8.518 -8.012 1.00 90.12 314 ALA A C 1
ATOM 2462 O O . ALA A 1 314 ? 0.048 8.620 -9.170 1.00 90.12 314 ALA A O 1
ATOM 2463 N N . ASP A 1 315 ? 0.745 9.594 -7.276 1.00 88.19 315 ASP A N 1
ATOM 2464 C CA . ASP A 1 315 ? 0.661 10.964 -7.802 1.00 88.19 315 ASP A CA 1
ATOM 2465 C C . ASP A 1 315 ? 1.586 11.154 -9.012 1.00 88.19 315 ASP A C 1
ATOM 2467 O O . ASP A 1 315 ? 1.144 11.656 -10.042 1.00 88.19 315 ASP A O 1
ATOM 2471 N N . ALA A 1 316 ? 2.835 10.679 -8.956 1.00 90.50 316 ALA A N 1
ATOM 2472 C CA . ALA A 1 316 ? 3.762 10.772 -10.084 1.00 90.50 316 ALA A CA 1
ATOM 2473 C C . ALA A 1 316 ? 3.225 10.083 -11.347 1.00 90.50 316 ALA A C 1
ATOM 2475 O O . ALA A 1 316 ? 3.269 10.668 -12.431 1.00 90.50 316 ALA A O 1
ATOM 2476 N N . LEU A 1 317 ? 2.697 8.866 -11.205 1.00 91.75 317 LEU A N 1
ATOM 2477 C CA . LEU A 1 317 ? 2.164 8.075 -12.316 1.00 91.75 317 LEU A CA 1
ATOM 2478 C C . LEU A 1 317 ? 0.856 8.649 -12.888 1.00 91.75 317 LEU A C 1
ATOM 2480 O O . LEU A 1 317 ? 0.516 8.371 -14.035 1.00 91.75 317 LEU A O 1
ATOM 2484 N N . SER A 1 318 ? 0.148 9.518 -12.156 1.00 89.69 318 SER A N 1
ATOM 2485 C CA . SER A 1 318 ? -1.034 10.217 -12.693 1.00 89.69 318 SER A CA 1
ATOM 2486 C C . SER A 1 318 ? -0.702 11.176 -13.849 1.00 89.69 318 SER A C 1
ATOM 2488 O O . SER A 1 318 ? -1.582 11.533 -14.638 1.00 89.69 318 SER A O 1
ATOM 2490 N N . TYR A 1 319 ? 0.572 11.569 -13.980 1.00 87.56 319 TYR A N 1
ATOM 2491 C CA . TYR A 1 319 ? 1.076 12.482 -15.010 1.00 87.56 319 TYR A CA 1
ATOM 2492 C C . TYR A 1 319 ? 1.850 11.778 -16.132 1.00 87.56 319 TYR A C 1
ATOM 2494 O O . TYR A 1 319 ? 2.563 12.457 -16.881 1.00 87.56 319 TYR A O 1
ATOM 2502 N N . THR A 1 320 ? 1.762 10.450 -16.231 1.00 88.06 320 THR A N 1
ATOM 2503 C CA . THR A 1 320 ? 2.516 9.661 -17.212 1.00 88.06 320 THR A CA 1
ATOM 2504 C C . THR A 1 320 ? 1.611 8.908 -18.177 1.00 88.06 320 THR A C 1
ATOM 2506 O O . THR A 1 320 ? 0.409 8.761 -17.953 1.00 88.06 320 THR A O 1
ATOM 2509 N N . GLU A 1 321 ? 2.200 8.406 -19.264 1.00 85.06 321 GLU A N 1
ATOM 2510 C CA . GLU A 1 321 ? 1.577 7.342 -20.055 1.00 85.06 321 GLU A CA 1
ATOM 2511 C C . GLU A 1 321 ? 1.320 6.100 -19.186 1.00 85.06 321 GLU A C 1
ATOM 2513 O O . GLU A 1 321 ? 1.931 5.920 -18.124 1.00 85.06 321 GLU A O 1
ATOM 2518 N N . LYS A 1 322 ? 0.400 5.244 -19.643 1.00 88.25 322 LYS A N 1
ATOM 2519 C CA . LYS A 1 322 ? 0.055 4.007 -18.939 1.00 88.25 322 LYS A CA 1
ATOM 2520 C C . LYS A 1 322 ? 1.286 3.106 -18.818 1.00 88.25 322 LYS A C 1
ATOM 2522 O O . LYS A 1 322 ? 1.945 2.802 -19.808 1.00 88.25 322 LYS A O 1
ATOM 2527 N N . ILE A 1 323 ? 1.529 2.632 -17.601 1.00 94.75 323 ILE A N 1
ATOM 2528 C CA . ILE A 1 323 ? 2.477 1.559 -17.308 1.00 94.75 323 ILE A CA 1
ATOM 2529 C C . ILE A 1 323 ? 1.703 0.245 -17.257 1.00 94.75 323 ILE A C 1
ATOM 2531 O O . ILE A 1 323 ? 0.683 0.169 -16.581 1.00 94.75 323 ILE A O 1
ATOM 2535 N N . ASP A 1 324 ? 2.161 -0.795 -17.948 1.00 96.88 324 ASP A N 1
ATOM 2536 C CA . ASP A 1 324 ? 1.498 -2.104 -17.915 1.00 96.88 324 ASP A CA 1
ATOM 2537 C C . ASP A 1 324 ? 1.995 -2.944 -16.736 1.00 96.88 324 ASP A C 1
ATOM 2539 O O . ASP A 1 324 ? 1.201 -3.614 -16.076 1.00 96.88 324 ASP A O 1
ATOM 2543 N N . ILE A 1 325 ? 3.298 -2.879 -16.442 1.00 98.50 325 ILE A N 1
ATOM 2544 C CA . ILE A 1 325 ? 3.927 -3.608 -15.334 1.00 98.50 325 ILE A CA 1
ATOM 2545 C C . ILE A 1 325 ? 4.704 -2.635 -14.446 1.00 98.50 325 ILE A C 1
ATOM 2547 O O . ILE A 1 325 ? 5.676 -2.023 -14.891 1.00 98.50 325 ILE A O 1
ATOM 2551 N N . LEU A 1 326 ? 4.323 -2.550 -13.173 1.00 98.06 326 LEU A N 1
ATOM 2552 C CA . LEU A 1 326 ? 5.098 -1.879 -12.132 1.00 98.06 326 LEU A CA 1
ATOM 2553 C C . LEU A 1 326 ? 5.840 -2.923 -11.289 1.00 98.06 326 LEU A C 1
ATOM 2555 O O . LEU A 1 326 ? 5.224 -3.719 -10.584 1.00 98.06 326 LEU A O 1
ATOM 2559 N N . GLY A 1 327 ? 7.165 -2.935 -11.375 1.00 97.81 327 GLY A N 1
ATOM 2560 C CA . GLY A 1 327 ? 8.038 -3.791 -10.581 1.00 97.81 327 GLY A CA 1
ATOM 2561 C C . GLY A 1 327 ? 8.686 -3.028 -9.432 1.00 97.81 327 GLY A C 1
ATOM 2562 O O . GLY A 1 327 ? 9.170 -1.913 -9.618 1.00 97.81 327 GLY A O 1
ATOM 2563 N N . PHE A 1 328 ? 8.730 -3.651 -8.263 1.00 96.50 328 PHE A N 1
ATOM 2564 C CA . PHE A 1 328 ? 9.532 -3.206 -7.133 1.00 96.50 328 PHE A CA 1
ATOM 2565 C C . PHE A 1 328 ? 10.689 -4.180 -6.937 1.00 96.50 328 PHE A C 1
ATOM 2567 O O . PHE A 1 328 ? 10.475 -5.281 -6.431 1.00 96.50 328 PHE A O 1
ATOM 2574 N N . ASP A 1 329 ? 11.894 -3.756 -7.318 1.00 94.69 329 ASP A N 1
ATOM 2575 C CA . ASP A 1 329 ? 13.140 -4.406 -6.900 1.00 94.69 329 ASP A CA 1
ATOM 2576 C C . ASP A 1 329 ? 13.541 -3.787 -5.558 1.00 94.69 329 ASP A C 1
ATOM 2578 O O . ASP A 1 329 ? 14.354 -2.862 -5.461 1.00 94.69 329 ASP A O 1
ATOM 2582 N N . GLY A 1 330 ? 12.793 -4.198 -4.534 1.00 88.44 330 GLY A N 1
ATOM 2583 C CA . GLY A 1 330 ? 12.772 -3.564 -3.227 1.00 88.44 330 GLY A CA 1
ATOM 2584 C C . GLY A 1 330 ? 12.046 -4.418 -2.193 1.00 88.44 330 GLY A C 1
ATOM 2585 O O . GLY A 1 330 ? 11.054 -5.095 -2.467 1.00 88.44 330 GLY A O 1
ATOM 2586 N N . CYS A 1 331 ? 12.557 -4.390 -0.964 1.00 87.62 331 CYS A N 1
ATOM 2587 C CA . CYS A 1 331 ? 12.079 -5.258 0.107 1.00 87.62 331 CYS A CA 1
ATOM 2588 C C . CYS A 1 331 ? 10.632 -4.936 0.510 1.00 87.62 331 CYS A C 1
ATOM 2590 O O . CYS A 1 331 ? 10.266 -3.774 0.670 1.00 87.62 331 CYS A O 1
ATOM 2592 N N . VAL A 1 332 ? 9.840 -5.973 0.791 1.00 88.25 332 VAL A N 1
ATOM 2593 C CA . VAL A 1 332 ? 8.524 -5.860 1.448 1.00 88.25 332 VAL A CA 1
ATOM 2594 C C . VAL A 1 332 ? 7.539 -4.925 0.727 1.00 88.25 332 VAL A C 1
ATOM 2596 O O . VAL A 1 332 ? 6.714 -4.256 1.347 1.00 88.25 332 VAL A O 1
ATOM 2599 N N . MET A 1 333 ? 7.622 -4.849 -0.599 1.00 93.19 333 MET A N 1
ATOM 2600 C CA . MET A 1 333 ? 6.733 -3.992 -1.389 1.00 93.19 333 MET A CA 1
ATOM 2601 C C . MET A 1 333 ? 5.424 -4.689 -1.770 1.00 93.19 333 MET A C 1
ATOM 2603 O O . MET A 1 333 ? 4.447 -4.008 -2.075 1.00 93.19 333 MET A O 1
ATOM 2607 N N . GLN A 1 334 ? 5.351 -6.019 -1.664 1.00 95.69 334 GLN A N 1
ATOM 2608 C CA . GLN A 1 334 ? 4.158 -6.809 -1.979 1.00 95.69 334 GLN A CA 1
ATOM 2609 C C . GLN A 1 334 ? 3.135 -6.835 -0.829 1.00 95.69 334 GLN A C 1
ATOM 2611 O O . GLN A 1 334 ? 2.790 -7.886 -0.272 1.00 95.69 334 GLN A O 1
ATOM 2616 N N . MET A 1 335 ? 2.672 -5.648 -0.445 1.00 95.25 335 MET A N 1
ATOM 2617 C CA . MET A 1 335 ? 1.656 -5.440 0.587 1.00 95.25 335 MET A CA 1
ATOM 2618 C C . MET A 1 335 ? 0.340 -4.967 -0.031 1.00 95.25 335 MET A C 1
ATOM 2620 O O . MET A 1 335 ? 0.353 -4.203 -1.000 1.00 95.25 335 MET A O 1
ATOM 2624 N N . ILE A 1 336 ? -0.795 -5.351 0.557 1.00 97.19 336 ILE A N 1
ATOM 2625 C CA . ILE A 1 336 ? -2.116 -4.877 0.119 1.00 97.19 336 ILE A CA 1
ATOM 2626 C C . ILE A 1 336 ? -2.242 -3.356 0.241 1.00 97.19 336 ILE A C 1
ATOM 2628 O O . ILE A 1 336 ? -2.848 -2.729 -0.618 1.00 97.19 336 ILE A O 1
ATOM 2632 N N . GLU A 1 337 ? -1.609 -2.741 1.239 1.00 94.62 337 GLU A N 1
ATOM 2633 C CA . GLU A 1 337 ? -1.580 -1.289 1.410 1.00 94.62 337 GLU A CA 1
ATOM 2634 C C . GLU A 1 337 ? -0.832 -0.585 0.273 1.00 94.62 337 GLU A C 1
ATOM 2636 O O . GLU A 1 337 ? -1.262 0.470 -0.199 1.00 94.62 337 GLU A O 1
ATOM 2641 N N . THR A 1 338 ? 0.281 -1.174 -0.179 1.00 94.00 338 THR A N 1
ATOM 2642 C CA . THR A 1 338 ? 1.053 -0.681 -1.327 1.00 94.00 338 THR A CA 1
ATOM 2643 C C . THR A 1 338 ? 0.254 -0.850 -2.610 1.00 94.00 338 THR A C 1
ATOM 2645 O O . THR A 1 338 ? 0.080 0.118 -3.346 1.00 94.00 338 THR A O 1
ATOM 2648 N N . ALA A 1 339 ? -0.292 -2.047 -2.841 1.00 95.38 339 ALA A N 1
ATOM 2649 C CA . ALA A 1 339 ? -1.145 -2.326 -3.989 1.00 95.38 339 ALA A CA 1
ATOM 2650 C C . ALA A 1 339 ? -2.335 -1.354 -4.038 1.00 95.38 339 ALA A C 1
ATOM 2652 O O . ALA A 1 339 ? -2.556 -0.697 -5.048 1.00 95.38 339 ALA A O 1
ATOM 2653 N N . TYR A 1 340 ? -3.048 -1.171 -2.928 1.00 94.12 340 TYR A N 1
ATOM 2654 C CA . TYR A 1 340 ? -4.214 -0.292 -2.868 1.00 94.12 340 TYR A CA 1
ATOM 2655 C C . TYR A 1 340 ? -3.871 1.164 -3.187 1.00 94.12 340 TYR A C 1
ATOM 2657 O O . TYR A 1 340 ? -4.539 1.785 -4.012 1.00 94.12 340 TYR A O 1
ATOM 2665 N N . ALA A 1 341 ? -2.784 1.692 -2.615 1.00 90.31 341 ALA A N 1
ATOM 2666 C CA . ALA A 1 341 ? -2.339 3.057 -2.890 1.00 90.31 341 ALA A CA 1
ATOM 2667 C C . ALA A 1 341 ? -1.976 3.297 -4.369 1.00 90.31 341 ALA A C 1
ATOM 2669 O O . ALA A 1 341 ? -2.099 4.424 -4.847 1.00 90.31 341 ALA A O 1
ATOM 2670 N N . LEU A 1 342 ? -1.531 2.257 -5.080 1.00 90.81 342 LEU A N 1
ATOM 2671 C CA . LEU A 1 342 ? -1.096 2.320 -6.481 1.00 90.81 342 LEU A CA 1
ATOM 2672 C C . LEU A 1 342 ? -2.176 1.881 -7.479 1.00 90.81 342 LEU A C 1
ATOM 2674 O O . LEU A 1 342 ? -2.025 2.113 -8.674 1.00 90.81 342 LEU A O 1
ATOM 2678 N N . GLY A 1 343 ? -3.233 1.223 -7.002 1.00 84.62 343 GLY A N 1
ATOM 2679 C CA . GLY A 1 343 ? -4.294 0.653 -7.825 1.00 84.62 343 GLY A CA 1
ATOM 2680 C C . GLY A 1 343 ? -5.627 1.399 -7.741 1.00 84.62 343 GLY A C 1
ATOM 2681 O O . GLY A 1 343 ? -6.302 1.509 -8.756 1.00 84.62 343 GLY A O 1
ATOM 2682 N N . ASN A 1 344 ? -5.972 1.960 -6.574 1.00 72.88 344 ASN A N 1
ATOM 2683 C CA . ASN A 1 344 ? -7.245 2.652 -6.329 1.00 72.88 344 ASN A CA 1
ATOM 2684 C C . ASN A 1 344 ? -7.035 4.101 -5.850 1.00 72.88 344 ASN A C 1
ATOM 2686 O O . ASN A 1 344 ? -7.594 4.550 -4.849 1.00 72.88 344 ASN A O 1
ATOM 2690 N N . ASN A 1 345 ? -6.177 4.851 -6.542 1.00 63.59 345 ASN A N 1
ATOM 2691 C CA . ASN A 1 345 ? -6.020 6.280 -6.288 1.00 63.59 345 ASN A CA 1
ATOM 2692 C C . ASN A 1 345 ? -6.946 7.071 -7.222 1.00 63.59 345 ASN A C 1
ATOM 2694 O O . ASN A 1 345 ? -6.847 6.948 -8.440 1.00 63.59 345 ASN A O 1
ATOM 2698 N N . ILE A 1 346 ? -7.822 7.904 -6.649 1.00 56.91 346 ILE A N 1
ATOM 2699 C CA . ILE A 1 346 ? -8.837 8.689 -7.375 1.00 56.91 346 ILE A CA 1
ATOM 2700 C C . ILE A 1 346 ? -8.261 9.586 -8.485 1.00 56.91 346 ILE A C 1
ATOM 2702 O O . ILE A 1 346 ? -8.973 9.908 -9.438 1.00 56.91 346 ILE A O 1
ATOM 2706 N N . ASP A 1 347 ? -6.986 9.966 -8.376 1.00 58.94 347 ASP A N 1
ATOM 2707 C CA . ASP A 1 347 ? -6.300 10.822 -9.346 1.00 58.94 347 ASP A CA 1
ATOM 2708 C C . ASP A 1 347 ? -5.498 10.026 -10.398 1.00 58.94 347 ASP A C 1
ATOM 2710 O O . ASP A 1 347 ? -5.067 10.586 -11.409 1.00 58.94 347 ASP A O 1
ATOM 2714 N N . LEU A 1 348 ? -5.331 8.711 -10.221 1.00 68.19 348 LEU A N 1
ATOM 2715 C CA . LEU A 1 348 ? -4.596 7.844 -11.140 1.00 68.19 348 LEU A CA 1
ATOM 2716 C C . LEU A 1 348 ? -5.514 7.378 -12.283 1.00 68.19 348 LEU A C 1
ATOM 2718 O O . LEU A 1 348 ? -6.314 6.460 -12.138 1.00 68.19 348 LEU A O 1
ATOM 2722 N N . ILE A 1 349 ? -5.398 8.021 -13.450 1.00 70.44 349 ILE A N 1
ATOM 2723 C CA . ILE A 1 349 ? -6.261 7.738 -14.616 1.00 70.44 349 ILE A CA 1
ATOM 2724 C C . ILE A 1 349 ? -6.018 6.328 -15.183 1.00 70.44 349 ILE A C 1
ATOM 2726 O O . ILE A 1 349 ? -6.954 5.690 -15.668 1.00 70.44 349 ILE A O 1
ATOM 2730 N N . TYR A 1 350 ? -4.771 5.854 -15.135 1.00 79.56 350 TYR A N 1
ATOM 2731 C CA . TYR A 1 350 ? -4.359 4.552 -15.656 1.00 79.56 350 TYR A CA 1
ATOM 2732 C C . TYR A 1 350 ? -3.522 3.797 -14.609 1.00 79.56 350 TYR A C 1
ATOM 2734 O O . TYR A 1 350 ? -2.293 3.895 -14.638 1.00 79.56 350 TYR A O 1
ATOM 2742 N N . PRO A 1 351 ? -4.152 3.061 -13.675 1.00 87.12 351 PRO A N 1
ATOM 2743 C CA . PRO A 1 351 ? -3.427 2.142 -12.801 1.00 87.12 351 PRO A CA 1
ATOM 2744 C C . PRO A 1 351 ? -2.645 1.091 -13.597 1.00 87.12 351 PRO A C 1
ATOM 2746 O O . PRO A 1 351 ? -3.119 0.661 -14.655 1.00 87.12 351 PRO A O 1
ATOM 2749 N N . PRO A 1 352 ? -1.476 0.645 -13.094 1.00 94.19 352 PRO A N 1
ATOM 2750 C CA . PRO A 1 352 ? -0.768 -0.479 -13.684 1.00 94.19 352 PRO A CA 1
ATOM 2751 C C . PRO A 1 352 ? -1.637 -1.734 -13.730 1.00 94.19 352 PRO A C 1
ATOM 2753 O O . PRO A 1 352 ? -2.346 -2.040 -12.769 1.00 94.19 352 PRO A O 1
ATOM 2756 N N . ASP A 1 353 ? -1.562 -2.491 -14.825 1.00 94.81 353 ASP A N 1
ATOM 2757 C CA . ASP A 1 353 ? -2.297 -3.757 -14.923 1.00 94.81 353 ASP A CA 1
ATOM 2758 C C . ASP A 1 353 ? -1.702 -4.800 -13.971 1.00 94.81 353 ASP A C 1
ATOM 2760 O O . ASP A 1 353 ? -2.441 -5.537 -13.310 1.00 94.81 353 ASP A O 1
ATOM 2764 N N . TYR A 1 354 ? -0.368 -4.832 -13.880 1.00 98.25 354 TYR A N 1
ATOM 2765 C CA . TYR A 1 354 ? 0.371 -5.766 -13.044 1.00 98.25 354 TYR A CA 1
ATOM 2766 C C . TYR A 1 354 ? 1.315 -5.059 -12.078 1.00 98.25 354 TYR A C 1
ATOM 2768 O O . TYR A 1 354 ? 2.013 -4.113 -12.444 1.00 98.25 354 TYR A O 1
ATOM 2776 N N . MET A 1 355 ? 1.387 -5.583 -10.855 1.00 98.06 355 MET A N 1
ATOM 2777 C CA . MET A 1 355 ? 2.396 -5.210 -9.864 1.00 98.06 355 MET A CA 1
ATOM 2778 C C . MET A 1 355 ? 3.235 -6.431 -9.498 1.00 98.06 355 MET A C 1
ATOM 2780 O O . MET A 1 355 ? 2.675 -7.490 -9.212 1.00 98.06 355 MET A O 1
ATOM 2784 N N . ILE A 1 356 ? 4.559 -6.283 -9.498 1.00 98.44 356 ILE A N 1
ATOM 2785 C CA . ILE A 1 356 ? 5.507 -7.333 -9.114 1.00 98.44 356 ILE A CA 1
ATOM 2786 C C . ILE A 1 356 ? 6.312 -6.871 -7.906 1.00 98.44 356 ILE A C 1
ATOM 2788 O O . ILE A 1 356 ? 6.829 -5.755 -7.898 1.00 98.44 356 ILE A O 1
ATOM 2792 N N . GLY A 1 357 ? 6.465 -7.748 -6.922 1.00 96.19 357 GLY A N 1
ATOM 2793 C CA . GLY A 1 357 ? 7.265 -7.472 -5.739 1.00 96.19 357 GLY A CA 1
ATOM 2794 C C . GLY A 1 357 ? 7.375 -8.669 -4.803 1.00 96.19 357 GLY A C 1
ATOM 2795 O O . GLY A 1 357 ? 6.740 -9.717 -4.994 1.00 96.19 357 GLY A O 1
ATOM 2796 N N . SER A 1 358 ? 8.200 -8.488 -3.776 1.00 94.31 358 SER A N 1
ATOM 2797 C CA . SER A 1 358 ? 8.450 -9.459 -2.710 1.00 94.31 358 SER A CA 1
ATOM 2798 C C . SER A 1 358 ? 7.660 -9.116 -1.443 1.00 94.31 358 SER A C 1
ATOM 2800 O O . SER A 1 358 ? 7.537 -7.946 -1.067 1.00 94.31 358 SER A O 1
ATOM 2802 N N . GLU A 1 359 ? 7.131 -10.135 -0.756 1.00 92.75 359 GLU A N 1
ATOM 2803 C CA . GLU A 1 359 ? 6.531 -9.953 0.581 1.00 92.75 359 GLU A CA 1
ATOM 2804 C C . GLU A 1 359 ? 7.616 -9.868 1.664 1.00 92.75 359 GLU A C 1
ATOM 2806 O O . GLU A 1 359 ? 7.334 -9.545 2.818 1.00 92.75 359 GLU A O 1
ATOM 2811 N N . THR A 1 360 ? 8.866 -10.189 1.317 1.00 88.12 360 THR A N 1
ATOM 2812 C CA . THR A 1 360 ? 9.978 -10.282 2.257 1.00 88.12 360 THR A CA 1
ATOM 2813 C C . THR A 1 360 ? 11.195 -9.473 1.812 1.00 88.12 360 THR A C 1
ATOM 2815 O O . THR A 1 360 ? 11.118 -8.601 0.950 1.00 88.12 360 THR A O 1
ATOM 2818 N N . PHE A 1 361 ? 12.314 -9.692 2.496 1.00 81.94 361 PHE A N 1
ATOM 2819 C CA . PHE A 1 361 ? 13.603 -9.119 2.148 1.00 81.94 361 PHE A CA 1
ATOM 2820 C C . PHE A 1 361 ? 14.069 -9.640 0.776 1.00 81.94 361 PHE A C 1
ATOM 2822 O O . PHE A 1 361 ? 14.124 -10.852 0.567 1.00 81.94 361 PHE A O 1
ATOM 2829 N N . GLU A 1 362 ? 14.418 -8.725 -0.130 1.00 76.56 362 GLU A N 1
ATOM 2830 C CA . GLU A 1 362 ? 15.034 -9.021 -1.431 1.00 76.56 362 GLU A CA 1
ATOM 2831 C C . GLU A 1 362 ? 16.397 -9.701 -1.231 1.00 76.56 362 GLU A C 1
ATOM 2833 O O . GLU A 1 362 ? 17.213 -9.264 -0.419 1.00 76.56 362 GLU A O 1
ATOM 2838 N N . TYR A 1 363 ? 16.660 -10.794 -1.943 1.00 66.50 363 TYR A N 1
ATOM 2839 C CA . TYR A 1 363 ? 17.908 -11.542 -1.792 1.00 66.50 363 TYR A CA 1
ATOM 2840 C C . TYR A 1 363 ? 19.032 -10.988 -2.667 1.00 66.50 363 TYR A C 1
ATOM 2842 O O . TYR A 1 363 ? 18.840 -10.725 -3.845 1.00 66.50 363 TYR A O 1
ATOM 2850 N N . GLY A 1 364 ? 20.247 -10.940 -2.115 1.00 70.75 364 GLY A N 1
ATOM 2851 C CA . GLY A 1 364 ? 21.440 -10.564 -2.872 1.00 70.75 364 GLY A CA 1
ATOM 2852 C C . GLY A 1 364 ? 21.447 -9.083 -3.239 1.00 70.75 364 GLY A C 1
ATOM 2853 O O . GLY A 1 364 ? 21.208 -8.238 -2.374 1.00 70.75 364 GLY A O 1
ATOM 2854 N N . ASP A 1 365 ? 21.776 -8.795 -4.496 1.00 77.75 365 ASP A N 1
ATOM 2855 C CA . ASP A 1 365 ? 21.913 -7.432 -5.006 1.00 77.75 365 ASP A CA 1
ATOM 2856 C C . ASP A 1 365 ? 20.605 -6.896 -5.619 1.00 77.75 365 ASP A C 1
ATOM 2858 O O . ASP A 1 365 ? 20.349 -5.702 -5.489 1.00 77.75 365 ASP A O 1
ATOM 2862 N N . GLY A 1 366 ? 19.690 -7.768 -6.053 1.00 86.12 366 GLY A N 1
ATOM 2863 C CA . GLY A 1 366 ? 18.381 -7.409 -6.600 1.00 86.12 366 GLY A CA 1
ATOM 2864 C C . GLY A 1 366 ? 17.862 -8.508 -7.524 1.00 86.12 366 GLY A C 1
ATOM 2865 O O . GLY A 1 366 ? 18.129 -9.698 -7.310 1.00 86.12 366 GLY A O 1
ATOM 2866 N N . TRP A 1 367 ? 17.123 -8.124 -8.562 1.00 94.75 367 TRP A N 1
ATOM 2867 C CA . TRP A 1 367 ? 16.637 -9.053 -9.584 1.00 94.75 367 TRP A CA 1
ATOM 2868 C C . TRP A 1 367 ? 17.756 -9.490 -10.554 1.00 94.75 367 TRP A C 1
ATOM 2870 O O . TRP A 1 367 ? 18.627 -8.691 -10.863 1.00 94.75 367 TRP A O 1
ATOM 2880 N N . PRO A 1 368 ? 17.734 -10.725 -11.106 1.00 95.50 368 PRO A N 1
ATOM 2881 C CA . PRO A 1 368 ? 18.735 -11.176 -12.081 1.00 95.50 368 PRO A CA 1
ATOM 2882 C C . PRO A 1 368 ? 18.475 -10.554 -13.464 1.00 95.50 368 PRO A C 1
ATOM 2884 O O . PRO A 1 368 ? 17.773 -11.134 -14.310 1.00 95.50 368 PRO A O 1
ATOM 2887 N N . TYR A 1 369 ? 18.993 -9.346 -13.683 1.00 97.50 369 TYR A N 1
ATOM 2888 C CA . TYR A 1 369 ? 18.649 -8.520 -14.841 1.00 97.50 369 TYR A CA 1
ATOM 2889 C C . TYR A 1 369 ? 19.138 -9.115 -16.159 1.00 97.50 369 TYR A C 1
ATOM 2891 O O . TYR A 1 369 ? 18.437 -9.008 -17.166 1.00 97.50 369 TYR A O 1
ATOM 2899 N N . ASP A 1 370 ? 20.280 -9.801 -16.165 1.00 96.75 370 ASP A N 1
ATOM 2900 C CA . ASP A 1 370 ? 20.802 -10.488 -17.351 1.00 96.75 370 ASP A CA 1
ATOM 2901 C C . ASP A 1 370 ? 19.829 -11.568 -17.871 1.00 96.75 370 ASP A C 1
ATOM 2903 O O . ASP A 1 370 ? 19.589 -11.680 -19.079 1.00 96.75 370 ASP A O 1
ATOM 2907 N N . ILE A 1 371 ? 19.203 -12.325 -16.963 1.00 97.19 371 ILE A N 1
ATOM 2908 C CA . ILE A 1 371 ? 18.196 -13.343 -17.291 1.00 97.19 371 ILE A CA 1
ATOM 2909 C C . ILE A 1 371 ? 16.890 -12.678 -17.732 1.00 97.19 371 ILE A C 1
ATOM 2911 O O . ILE A 1 371 ? 16.341 -13.045 -18.773 1.00 97.19 371 ILE A O 1
ATOM 2915 N N . ILE A 1 372 ? 16.387 -11.704 -16.968 1.00 97.75 372 ILE A N 1
ATOM 2916 C CA . ILE A 1 372 ? 15.091 -11.059 -17.241 1.00 97.75 372 ILE A CA 1
ATOM 2917 C C . ILE A 1 372 ? 15.129 -10.294 -18.570 1.00 97.75 372 ILE A C 1
ATOM 2919 O O . ILE A 1 372 ? 14.235 -10.457 -19.408 1.00 97.75 372 ILE A O 1
ATOM 2923 N N . PHE A 1 373 ? 16.173 -9.492 -18.795 1.00 98.19 373 PHE A N 1
ATOM 2924 C CA . PHE A 1 373 ? 16.327 -8.716 -20.026 1.00 98.19 373 PHE A CA 1
ATOM 2925 C C . PHE A 1 373 ? 16.625 -9.641 -21.207 1.00 98.19 373 PHE A C 1
ATOM 2927 O O . PHE A 1 373 ? 16.110 -9.427 -22.308 1.00 98.19 373 PHE A O 1
ATOM 2934 N N . GLY A 1 374 ? 17.394 -10.712 -20.982 1.00 97.75 374 GLY A N 1
ATOM 2935 C CA . GLY A 1 374 ? 17.628 -11.757 -21.975 1.00 97.75 374 GLY A CA 1
ATOM 2936 C C . GLY A 1 374 ? 16.334 -12.433 -22.438 1.00 97.75 374 GLY A C 1
ATOM 2937 O O . GLY A 1 374 ? 16.138 -12.612 -23.643 1.00 97.75 374 GLY A O 1
ATOM 2938 N N . ASP A 1 375 ? 15.432 -12.753 -21.506 1.00 97.00 375 ASP A N 1
ATOM 2939 C CA . ASP A 1 375 ? 14.139 -13.378 -21.790 1.00 97.00 375 ASP A CA 1
ATOM 2940 C C . ASP A 1 375 ? 13.256 -12.475 -22.671 1.00 97.00 375 ASP A C 1
ATOM 2942 O O . ASP A 1 375 ? 12.805 -12.909 -23.735 1.00 97.00 375 ASP A O 1
ATOM 2946 N N . ILE A 1 376 ? 13.044 -11.208 -22.297 1.00 97.81 376 ILE A N 1
ATOM 2947 C CA . ILE A 1 376 ? 12.172 -10.315 -23.083 1.00 97.81 376 ILE A CA 1
ATOM 2948 C C . ILE A 1 376 ? 12.797 -9.896 -24.419 1.00 97.81 376 ILE A C 1
ATOM 2950 O O . ILE A 1 376 ? 12.090 -9.755 -25.415 1.00 97.81 376 ILE A O 1
ATOM 2954 N N . LYS A 1 377 ? 14.131 -9.790 -24.496 1.00 95.75 377 LYS A N 1
ATOM 2955 C CA . LYS A 1 377 ? 14.838 -9.564 -25.767 1.00 95.75 377 LYS A CA 1
ATOM 2956 C C . LYS A 1 377 ? 14.718 -10.764 -26.711 1.00 95.75 377 LYS A C 1
ATOM 2958 O O . LYS A 1 377 ? 14.649 -10.582 -27.927 1.00 95.75 377 LYS A O 1
ATOM 2963 N N . ALA A 1 378 ? 14.705 -11.987 -26.175 1.00 94.31 378 ALA A N 1
ATOM 2964 C CA . ALA A 1 378 ? 14.544 -13.206 -26.965 1.00 94.31 378 ALA A CA 1
ATOM 2965 C C . ALA A 1 378 ? 13.099 -13.423 -27.446 1.00 94.31 378 ALA A C 1
ATOM 2967 O O . ALA A 1 378 ? 12.908 -13.975 -28.535 1.00 94.31 378 ALA A O 1
ATOM 2968 N N . TRP A 1 379 ? 12.110 -12.986 -26.660 1.00 94.62 379 TRP A N 1
ATOM 2969 C CA . TRP A 1 379 ? 10.677 -13.135 -26.944 1.00 94.62 379 TRP A CA 1
ATOM 2970 C C . TRP A 1 379 ? 9.930 -11.803 -26.777 1.00 94.62 379 TRP A C 1
ATOM 2972 O O . TRP A 1 379 ? 9.109 -11.660 -25.871 1.00 94.62 379 TRP A O 1
ATOM 2982 N N . PRO A 1 380 ? 10.188 -10.815 -27.647 1.00 94.69 380 PRO A N 1
ATOM 2983 C CA . PRO A 1 380 ? 9.586 -9.489 -27.528 1.00 94.69 380 PRO A CA 1
ATOM 2984 C C . PRO A 1 380 ? 8.061 -9.503 -27.708 1.00 94.69 380 PRO A C 1
ATOM 2986 O O . PRO A 1 380 ? 7.384 -8.592 -27.262 1.00 94.69 380 PRO A O 1
ATOM 2989 N N . GLU A 1 381 ? 7.498 -10.544 -28.323 1.00 91.50 381 GLU A N 1
ATOM 2990 C CA . GLU A 1 381 ? 6.054 -10.727 -28.491 1.00 91.50 381 GLU A CA 1
ATOM 2991 C C . GLU A 1 381 ? 5.312 -11.226 -27.236 1.00 91.50 381 GLU A C 1
ATOM 2993 O O . GLU A 1 381 ? 4.107 -11.494 -27.309 1.00 91.50 381 GLU A O 1
ATOM 2998 N N . LEU A 1 382 ? 6.009 -11.429 -26.109 1.00 92.94 382 LEU A N 1
ATOM 2999 C CA . LEU A 1 382 ? 5.362 -11.816 -24.856 1.00 92.94 382 LEU A CA 1
ATOM 3000 C C . LEU A 1 382 ? 4.342 -10.750 -24.454 1.00 92.94 382 LEU A C 1
ATOM 3002 O O . LEU A 1 382 ? 4.647 -9.560 -24.411 1.00 92.94 382 LEU A O 1
ATOM 3006 N N . ASN A 1 383 ? 3.128 -11.195 -24.128 1.00 95.50 383 ASN A N 1
ATOM 3007 C CA . ASN A 1 383 ? 2.173 -10.319 -23.462 1.00 95.50 383 ASN A CA 1
ATOM 3008 C C . ASN A 1 383 ? 2.643 -10.040 -22.019 1.00 95.50 383 ASN A C 1
ATOM 3010 O O . ASN A 1 383 ? 3.427 -10.826 -21.472 1.00 95.50 383 ASN A O 1
ATOM 3014 N N . PRO A 1 384 ? 2.138 -8.971 -21.376 1.00 97.44 384 PRO A N 1
ATOM 3015 C CA . PRO A 1 384 ? 2.587 -8.593 -20.040 1.00 97.44 384 PRO A CA 1
ATOM 3016 C C . PRO A 1 384 ? 2.502 -9.707 -18.991 1.00 97.44 384 PRO A C 1
ATOM 3018 O O . PRO A 1 384 ? 3.473 -9.937 -18.278 1.00 97.44 384 PRO A O 1
ATOM 3021 N N . ALA A 1 385 ? 1.404 -10.468 -18.942 1.00 97.38 385 ALA A N 1
ATOM 3022 C CA . ALA A 1 385 ? 1.239 -11.552 -17.971 1.00 97.38 385 ALA A CA 1
ATOM 3023 C C . ALA A 1 385 ? 2.300 -12.655 -18.133 1.00 97.38 385 ALA A C 1
ATOM 3025 O O . ALA A 1 385 ? 2.890 -13.102 -17.148 1.00 97.38 385 ALA A O 1
ATOM 3026 N N . ASP A 1 386 ? 2.567 -13.094 -19.365 1.00 97.56 386 ASP A N 1
ATOM 3027 C CA . ASP A 1 386 ? 3.581 -14.120 -19.620 1.00 97.56 386 ASP A CA 1
ATOM 3028 C C . ASP A 1 386 ? 4.993 -13.611 -19.294 1.00 97.56 386 ASP A C 1
ATOM 3030 O O . ASP A 1 386 ? 5.821 -14.379 -18.796 1.00 97.56 386 ASP A O 1
ATOM 3034 N N . PHE A 1 387 ? 5.266 -12.318 -19.507 1.00 98.44 387 PHE A N 1
ATOM 3035 C CA . PHE A 1 387 ? 6.528 -11.718 -19.081 1.00 98.44 387 PHE A CA 1
ATOM 3036 C C . PHE A 1 387 ? 6.647 -11.661 -17.548 1.00 98.44 387 PHE A C 1
ATOM 3038 O O . PHE A 1 387 ? 7.675 -12.071 -17.006 1.00 98.44 387 PHE A O 1
ATOM 3045 N N . CYS A 1 388 ? 5.582 -11.292 -16.825 1.00 98.50 388 CYS A N 1
ATOM 3046 C CA . CYS A 1 388 ? 5.560 -11.357 -15.359 1.00 98.50 388 CYS A CA 1
ATOM 3047 C C . CYS A 1 388 ? 5.878 -12.771 -14.833 1.00 98.50 388 CYS A C 1
ATOM 3049 O O . CYS A 1 388 ? 6.648 -12.925 -13.884 1.00 98.50 388 CYS A O 1
ATOM 3051 N N . LEU A 1 389 ? 5.342 -13.821 -15.472 1.00 97.75 389 LEU A N 1
ATOM 3052 C CA . LEU A 1 389 ? 5.658 -15.211 -15.121 1.00 97.75 389 LEU A CA 1
ATOM 3053 C C . LEU A 1 389 ? 7.148 -15.532 -15.314 1.00 97.75 389 LEU A C 1
ATOM 3055 O O . LEU A 1 389 ? 7.733 -16.261 -14.508 1.00 97.75 389 LEU A O 1
ATOM 3059 N N . LYS A 1 390 ? 7.775 -15.025 -16.383 1.00 97.62 390 LYS A N 1
ATOM 3060 C CA . LYS A 1 390 ? 9.218 -15.208 -16.606 1.00 97.62 390 LYS A CA 1
ATOM 3061 C C . LYS A 1 390 ? 10.043 -14.568 -15.496 1.00 97.62 390 LYS A C 1
ATOM 3063 O O . LYS A 1 390 ? 10.961 -15.220 -15.005 1.00 97.62 390 LYS A O 1
ATOM 3068 N N . ILE A 1 391 ? 9.669 -13.365 -15.062 1.00 98.19 391 ILE A N 1
ATOM 3069 C CA . ILE A 1 391 ? 10.348 -12.633 -13.984 1.00 98.19 391 ILE A CA 1
ATOM 3070 C C . ILE A 1 391 ? 10.307 -13.428 -12.672 1.00 98.19 391 ILE A C 1
ATOM 3072 O O . ILE A 1 391 ? 11.361 -13.711 -12.104 1.00 98.19 391 ILE A O 1
ATOM 3076 N N . VAL A 1 392 ? 9.121 -13.877 -12.237 1.00 97.56 392 VAL A N 1
ATOM 3077 C CA . VAL A 1 392 ? 8.976 -14.682 -11.004 1.00 97.56 392 VAL A CA 1
ATOM 3078 C C . VAL A 1 392 ? 9.827 -15.950 -11.060 1.00 97.56 392 VAL A C 1
ATOM 3080 O O . VAL A 1 392 ? 10.589 -16.230 -10.135 1.00 97.56 392 VAL A O 1
ATOM 3083 N N . ASN A 1 393 ? 9.754 -16.693 -12.169 1.00 96.44 393 ASN A N 1
ATOM 3084 C CA . ASN A 1 393 ? 10.528 -17.925 -12.325 1.00 96.44 393 ASN A CA 1
ATOM 3085 C C . ASN A 1 393 ? 12.040 -17.669 -12.321 1.00 96.44 393 ASN A C 1
ATOM 3087 O O . ASN A 1 393 ? 12.783 -18.462 -11.737 1.00 96.44 393 ASN A O 1
ATOM 3091 N N . ALA A 1 394 ? 12.499 -16.602 -12.985 1.00 95.75 394 ALA A N 1
ATOM 3092 C CA . ALA A 1 394 ? 13.910 -16.234 -13.038 1.00 95.75 394 ALA A CA 1
ATOM 3093 C C . ALA A 1 394 ? 14.438 -15.907 -11.638 1.00 95.75 394 ALA A C 1
ATOM 3095 O O . ALA A 1 394 ? 15.437 -16.493 -11.220 1.00 95.75 394 ALA A O 1
ATOM 3096 N N . TYR A 1 395 ? 13.722 -15.061 -10.892 1.00 95.06 395 TYR A N 1
ATOM 3097 C CA . TYR A 1 395 ? 14.112 -14.642 -9.547 1.00 95.06 395 TYR A CA 1
ATOM 3098 C C . TYR A 1 395 ? 14.175 -15.812 -8.559 1.00 95.06 395 TYR A C 1
ATOM 3100 O O . TYR A 1 395 ? 15.207 -16.040 -7.925 1.00 95.06 395 TYR A O 1
ATOM 3108 N N . VAL A 1 396 ? 13.111 -16.619 -8.469 1.00 93.69 396 VAL A N 1
ATOM 3109 C CA . VAL A 1 396 ? 13.063 -17.751 -7.526 1.00 93.69 396 VAL A CA 1
ATOM 3110 C C . VAL A 1 396 ? 14.087 -18.829 -7.896 1.00 93.69 396 VAL A C 1
ATOM 3112 O O . VAL A 1 396 ? 14.770 -19.369 -7.023 1.00 93.69 396 VAL A O 1
ATOM 3115 N N . SER A 1 397 ? 14.279 -19.100 -9.193 1.00 93.44 397 SER A N 1
ATOM 3116 C CA . SER A 1 397 ? 15.314 -20.041 -9.646 1.00 93.44 397 SER A CA 1
ATOM 3117 C C . SER A 1 397 ? 16.726 -19.554 -9.322 1.00 93.44 397 SER A C 1
ATOM 3119 O O . SER A 1 397 ? 17.579 -20.364 -8.950 1.00 93.44 397 SER A O 1
ATOM 3121 N N . TRP A 1 398 ? 16.975 -18.250 -9.464 1.00 91.12 398 TRP A N 1
ATOM 3122 C CA . TRP A 1 398 ? 18.255 -17.619 -9.150 1.00 91.12 398 TRP A CA 1
ATOM 3123 C C . TRP A 1 398 ? 18.541 -17.618 -7.640 1.00 91.12 398 TRP A C 1
ATOM 3125 O O . TRP A 1 398 ? 19.644 -17.988 -7.230 1.00 91.12 398 TRP A O 1
ATOM 3135 N N . GLY A 1 399 ? 17.535 -17.330 -6.805 1.00 85.31 399 GLY A N 1
ATOM 3136 C CA . GLY A 1 399 ? 17.641 -17.386 -5.340 1.00 85.31 399 GLY A CA 1
ATOM 3137 C C . GLY A 1 399 ? 17.899 -18.796 -4.782 1.00 85.31 399 GLY A C 1
ATOM 3138 O O . GLY A 1 399 ? 18.512 -18.960 -3.718 1.00 85.31 399 GLY A O 1
ATOM 3139 N N . GLY A 1 400 ? 17.511 -19.842 -5.518 1.00 84.88 400 GLY A N 1
ATOM 3140 C CA . GLY A 1 400 ? 17.918 -21.224 -5.273 1.00 84.88 400 GLY A CA 1
ATOM 3141 C C . GLY A 1 400 ? 17.343 -21.832 -3.988 1.00 84.88 400 GLY A C 1
ATOM 3142 O O . GLY A 1 400 ? 16.189 -22.237 -3.946 1.00 84.88 400 GLY A O 1
ATOM 3143 N N . LEU A 1 401 ? 18.179 -22.014 -2.956 1.00 79.88 401 LEU A N 1
ATOM 3144 C CA . LEU A 1 401 ? 17.749 -22.531 -1.639 1.00 79.88 401 LEU A CA 1
ATOM 3145 C C . LEU A 1 401 ? 17.591 -21.425 -0.588 1.00 79.88 401 LEU A C 1
ATOM 3147 O O . LEU A 1 401 ? 17.333 -21.725 0.581 1.00 79.88 401 LEU A O 1
ATOM 3151 N N . SER A 1 402 ? 17.800 -20.172 -0.983 1.00 85.19 402 SER A N 1
ATOM 3152 C CA . SER A 1 402 ? 17.605 -19.011 -0.122 1.00 85.19 402 SER A CA 1
ATOM 3153 C C . SER A 1 402 ? 16.114 -18.763 0.109 1.00 85.19 402 SER A C 1
ATOM 3155 O O . SER A 1 402 ? 15.276 -19.251 -0.648 1.00 85.19 402 SER A O 1
ATOM 3157 N N . ASN A 1 403 ? 15.783 -18.019 1.163 1.00 87.19 403 ASN A N 1
ATOM 3158 C CA . ASN A 1 403 ? 14.408 -17.607 1.432 1.00 87.19 403 ASN A CA 1
ATOM 3159 C C . ASN A 1 403 ? 14.060 -16.428 0.515 1.00 87.19 403 ASN A C 1
ATOM 3161 O O . ASN A 1 403 ? 14.330 -15.286 0.876 1.00 87.19 403 ASN A O 1
ATOM 3165 N N . VAL A 1 404 ? 13.510 -16.715 -0.663 1.00 90.62 404 VAL A N 1
ATOM 3166 C CA . VAL A 1 404 ? 13.016 -15.706 -1.611 1.00 90.62 404 VAL A CA 1
ATOM 3167 C C . VAL A 1 404 ? 11.573 -15.994 -1.972 1.00 90.62 404 VAL A C 1
ATOM 3169 O O . VAL A 1 404 ? 11.185 -17.155 -2.086 1.00 90.62 404 VAL A O 1
ATOM 3172 N N . ASN A 1 405 ? 10.788 -14.945 -2.184 1.00 93.31 405 ASN A N 1
ATOM 3173 C CA . ASN A 1 405 ? 9.504 -15.037 -2.857 1.00 93.31 405 ASN A CA 1
ATOM 3174 C C . ASN A 1 405 ? 9.339 -13.867 -3.823 1.00 93.31 405 ASN A C 1
ATOM 3176 O O . ASN A 1 405 ? 9.942 -12.808 -3.650 1.00 93.31 405 ASN A O 1
ATOM 3180 N N . LEU A 1 406 ? 8.531 -14.085 -4.852 1.00 96.56 406 LEU A N 1
ATOM 3181 C CA . LEU A 1 406 ? 8.087 -13.027 -5.745 1.00 96.56 406 LEU A CA 1
ATOM 3182 C C . LEU A 1 406 ? 6.686 -13.366 -6.232 1.00 96.56 406 LEU A C 1
ATOM 3184 O O . LEU A 1 406 ? 6.342 -14.536 -6.432 1.00 96.56 406 LEU A O 1
ATOM 3188 N N . SER A 1 407 ? 5.864 -12.345 -6.423 1.00 98.25 407 SER A N 1
ATOM 3189 C CA . SER A 1 407 ? 4.515 -12.539 -6.942 1.00 98.25 407 SER A CA 1
ATOM 3190 C C . SER A 1 407 ? 4.058 -11.389 -7.816 1.00 98.25 407 SER A C 1
ATOM 3192 O O . SER A 1 407 ? 4.674 -10.327 -7.855 1.00 98.25 407 SER A O 1
ATOM 3194 N N . VAL A 1 408 ? 2.975 -11.647 -8.542 1.00 98.69 408 VAL A N 1
ATOM 3195 C CA . VAL A 1 408 ? 2.379 -10.770 -9.542 1.00 98.69 408 VAL A CA 1
ATOM 3196 C C . VAL A 1 408 ? 0.923 -10.562 -9.166 1.00 98.69 408 VAL A C 1
ATOM 3198 O O . VAL A 1 408 ? 0.163 -11.530 -9.112 1.00 98.69 408 VAL A O 1
ATOM 3201 N N . LEU A 1 409 ? 0.521 -9.313 -8.951 1.00 98.56 409 LEU A N 1
ATOM 3202 C CA . LEU A 1 409 ? -0.876 -8.939 -8.733 1.00 98.56 409 LEU A CA 1
ATOM 3203 C C . LEU A 1 409 ? -1.503 -8.493 -10.051 1.00 98.56 409 LEU A C 1
ATOM 3205 O O . LEU A 1 409 ? -0.896 -7.699 -10.764 1.00 98.56 409 LEU A O 1
ATOM 3209 N N . LYS A 1 410 ? -2.730 -8.934 -10.342 1.00 97.19 410 LYS A N 1
ATOM 3210 C CA . LYS A 1 410 ? -3.633 -8.299 -11.320 1.00 97.19 410 LYS A CA 1
ATOM 3211 C C . LYS A 1 410 ? -4.245 -7.062 -10.672 1.00 97.19 410 LYS A C 1
ATOM 3213 O O . LYS A 1 410 ? -5.382 -7.096 -10.198 1.00 97.19 410 LYS A O 1
ATOM 3218 N N . LEU A 1 411 ? -3.438 -6.012 -10.580 1.00 93.94 411 LEU A N 1
ATOM 3219 C CA . LEU A 1 411 ? -3.699 -4.857 -9.732 1.00 93.94 411 LEU A CA 1
ATOM 3220 C C . LEU A 1 411 ? -5.011 -4.164 -10.127 1.00 93.94 411 LEU A C 1
ATOM 3222 O O . LEU A 1 411 ? -5.960 -4.172 -9.349 1.00 93.94 411 LEU A O 1
ATOM 3226 N N . ASN A 1 412 ? -5.093 -3.676 -11.365 1.00 89.00 412 ASN A N 1
ATOM 3227 C CA . ASN A 1 412 ? -6.251 -2.957 -11.912 1.00 89.00 412 ASN A CA 1
ATOM 3228 C C . ASN A 1 412 ? -7.551 -3.797 -11.986 1.00 89.00 412 ASN A C 1
ATOM 3230 O O . ASN A 1 412 ? -8.636 -3.254 -12.149 1.00 89.00 412 ASN A O 1
ATOM 3234 N N . GLU A 1 413 ? -7.479 -5.130 -11.897 1.00 92.06 413 GLU A N 1
ATOM 3235 C CA . GLU A 1 413 ? -8.669 -5.985 -12.047 1.00 92.06 413 GLU A CA 1
ATOM 3236 C C . GLU A 1 413 ? -9.403 -6.243 -10.724 1.00 92.06 413 GLU A C 1
ATOM 3238 O O . GLU A 1 413 ? -10.625 -6.374 -10.740 1.00 92.06 413 GLU A O 1
ATOM 3243 N N . TYR A 1 414 ? -8.686 -6.328 -9.595 1.00 94.56 414 TYR A N 1
ATOM 3244 C CA . TYR A 1 414 ? -9.267 -6.800 -8.326 1.00 94.56 414 TYR A CA 1
ATOM 3245 C C . TYR A 1 414 ? -9.092 -5.846 -7.144 1.00 94.56 414 TYR A C 1
ATOM 3247 O O . TYR A 1 414 ? -9.789 -6.008 -6.146 1.00 94.56 414 TYR A O 1
ATOM 3255 N N . ILE A 1 415 ? -8.169 -4.882 -7.195 1.00 94.56 415 ILE A N 1
ATOM 3256 C CA . ILE A 1 415 ? -7.806 -4.105 -5.998 1.00 94.56 415 ILE A CA 1
ATOM 3257 C C . ILE A 1 415 ? -8.962 -3.263 -5.430 1.00 94.56 415 ILE A C 1
ATOM 3259 O O . ILE A 1 415 ? -9.029 -3.072 -4.217 1.00 94.56 415 ILE A O 1
ATOM 3263 N N . ASP A 1 416 ? -9.915 -2.850 -6.269 1.00 92.38 416 ASP A N 1
ATOM 3264 C CA . ASP A 1 416 ? -11.112 -2.093 -5.869 1.00 92.38 416 ASP A CA 1
ATOM 3265 C C . ASP A 1 416 ? -12.062 -2.892 -4.959 1.00 92.38 416 ASP A C 1
ATOM 3267 O O . ASP A 1 416 ? -12.841 -2.309 -4.201 1.00 92.38 416 ASP A O 1
ATOM 3271 N N . ASP A 1 417 ? -11.991 -4.228 -4.986 1.00 94.56 417 ASP A N 1
ATOM 3272 C CA . ASP A 1 417 ? -12.788 -5.086 -4.104 1.00 94.56 417 ASP A CA 1
ATOM 3273 C C . ASP A 1 417 ? -12.224 -5.124 -2.671 1.00 94.56 417 ASP A C 1
ATOM 3275 O O . ASP A 1 417 ? -12.946 -5.472 -1.726 1.00 94.56 417 ASP A O 1
ATOM 3279 N N . ALA A 1 418 ? -10.950 -4.743 -2.486 1.00 96.06 418 ALA A N 1
ATOM 3280 C CA . ALA A 1 418 ? -10.237 -4.887 -1.219 1.00 96.06 418 ALA A CA 1
ATOM 3281 C C . ALA A 1 418 ? -10.956 -4.218 -0.034 1.00 96.06 418 ALA A C 1
ATOM 3283 O O . ALA A 1 418 ? -11.140 -4.902 0.977 1.00 96.06 418 ALA A O 1
ATOM 3284 N N . PRO A 1 419 ? -11.444 -2.960 -0.111 1.00 94.31 419 PRO A N 1
ATOM 3285 C CA . PRO A 1 419 ? -12.092 -2.330 1.034 1.00 94.31 419 PRO A CA 1
ATOM 3286 C C . PRO A 1 419 ? -13.343 -3.067 1.493 1.00 94.31 419 PRO A C 1
ATOM 3288 O O . PRO A 1 419 ? -13.555 -3.256 2.686 1.00 94.31 419 PRO A O 1
ATOM 3291 N N . THR A 1 420 ? -14.160 -3.542 0.552 1.00 95.75 420 THR A N 1
ATOM 3292 C CA . THR A 1 420 ? -15.396 -4.263 0.881 1.00 95.75 420 THR A CA 1
ATOM 3293 C C . THR A 1 420 ? -15.088 -5.555 1.636 1.00 95.75 420 THR A C 1
ATOM 3295 O O . THR A 1 420 ? -15.684 -5.819 2.682 1.00 95.75 420 THR A O 1
ATOM 3298 N N . ILE A 1 421 ? -14.133 -6.335 1.127 1.00 98.25 421 ILE A N 1
ATOM 3299 C CA . ILE A 1 421 ? -13.776 -7.651 1.671 1.00 98.25 421 ILE A CA 1
ATOM 3300 C C . ILE A 1 421 ? -13.068 -7.504 3.021 1.00 98.25 421 ILE A C 1
ATOM 3302 O O . ILE A 1 421 ? -13.417 -8.180 3.991 1.00 98.25 421 ILE A O 1
ATOM 3306 N N . ILE A 1 422 ? -12.118 -6.573 3.116 1.00 98.38 422 ILE A N 1
ATOM 3307 C CA . ILE A 1 422 ? -11.364 -6.339 4.349 1.00 98.38 422 ILE A CA 1
ATOM 3308 C C . ILE A 1 422 ? -12.262 -5.732 5.429 1.00 98.38 422 ILE A C 1
ATOM 3310 O O . ILE A 1 422 ? -12.172 -6.160 6.574 1.00 98.38 422 ILE A O 1
ATOM 3314 N N . ASN A 1 423 ? -13.204 -4.842 5.098 1.00 93.94 423 ASN A N 1
ATOM 3315 C CA . ASN A 1 423 ? -14.153 -4.302 6.081 1.00 93.94 423 ASN A CA 1
ATOM 3316 C C . ASN A 1 423 ? -15.101 -5.364 6.637 1.00 93.94 423 ASN A C 1
ATOM 3318 O O . ASN A 1 423 ? -15.362 -5.383 7.845 1.00 93.94 423 ASN A O 1
ATOM 3322 N N . ALA A 1 424 ? -15.596 -6.266 5.784 1.00 94.50 424 ALA A N 1
ATOM 3323 C CA . ALA A 1 424 ? -16.400 -7.399 6.232 1.00 94.50 424 ALA A CA 1
ATOM 3324 C C . ALA A 1 424 ? -15.597 -8.288 7.194 1.00 94.50 424 ALA A C 1
ATOM 3326 O O . ALA A 1 424 ? -16.076 -8.622 8.282 1.00 94.50 424 ALA A O 1
ATOM 3327 N N . PHE A 1 425 ? -14.343 -8.583 6.844 1.00 98.50 425 PHE A N 1
ATOM 3328 C CA . PHE A 1 425 ? -13.452 -9.377 7.679 1.00 98.50 425 PHE A CA 1
ATOM 3329 C C . PHE A 1 425 ? -13.111 -8.699 9.013 1.00 98.50 425 PHE A C 1
ATOM 3331 O O . PHE A 1 425 ? -13.299 -9.313 10.062 1.00 98.50 425 PHE A O 1
ATOM 3338 N N . SER A 1 426 ? -12.710 -7.424 9.009 1.00 95.06 426 SER A N 1
ATOM 3339 C CA . SER A 1 426 ? -12.467 -6.625 10.221 1.00 95.06 426 SER A CA 1
ATOM 3340 C C . SER A 1 426 ? -13.682 -6.597 11.142 1.00 95.06 426 SER A C 1
ATOM 3342 O O . SER A 1 426 ? -13.553 -6.832 12.343 1.00 95.06 426 SER A O 1
ATOM 3344 N N . THR A 1 427 ? -14.878 -6.373 10.583 1.00 84.81 427 THR A N 1
ATOM 3345 C CA . THR A 1 427 ? -16.133 -6.351 11.350 1.00 84.81 427 THR A CA 1
ATOM 3346 C C . THR A 1 427 ? -16.391 -7.699 12.019 1.00 84.81 427 THR A C 1
ATOM 3348 O O . THR A 1 427 ? -16.785 -7.741 13.188 1.00 84.81 427 THR A O 1
ATOM 3351 N N . ALA A 1 428 ? -16.177 -8.806 11.300 1.00 89.62 428 ALA A N 1
ATOM 3352 C CA . ALA A 1 428 ? -16.342 -10.147 11.850 1.00 89.62 428 ALA A CA 1
ATOM 3353 C C . ALA A 1 428 ? -15.339 -10.413 12.983 1.00 89.62 428 ALA A C 1
ATOM 3355 O O . ALA A 1 428 ? -15.733 -10.897 14.044 1.00 89.62 428 ALA A O 1
ATOM 3356 N N . LEU A 1 429 ? -14.071 -10.032 12.797 1.00 90.75 429 LEU A N 1
ATOM 3357 C CA . LEU A 1 429 ? -13.019 -10.188 13.804 1.00 90.75 429 LEU A CA 1
ATOM 3358 C C . LEU A 1 429 ? -13.305 -9.375 15.076 1.00 90.75 429 LEU A C 1
ATOM 3360 O O . LEU A 1 429 ? -13.196 -9.911 16.179 1.00 90.75 429 LEU A O 1
ATOM 3364 N N . LEU A 1 430 ? -13.724 -8.113 14.939 1.00 81.75 430 LEU A N 1
ATOM 3365 C CA . LEU A 1 430 ? -14.098 -7.247 16.066 1.00 81.75 430 LEU A CA 1
ATOM 3366 C C . LEU A 1 430 ? -15.300 -7.799 16.850 1.00 81.75 430 LEU A C 1
ATOM 3368 O O . LEU A 1 430 ? -15.330 -7.736 18.078 1.00 81.75 430 LEU A O 1
ATOM 3372 N N . ASN A 1 431 ? -16.277 -8.390 16.157 1.00 79.69 431 ASN A N 1
ATOM 3373 C CA . ASN A 1 431 ? -17.509 -8.892 16.771 1.00 79.69 431 ASN A CA 1
ATOM 3374 C C . ASN A 1 431 ? -17.449 -10.349 17.252 1.00 79.69 431 ASN A C 1
ATOM 3376 O O . ASN A 1 431 ? -18.401 -10.811 17.895 1.00 79.69 431 ASN A O 1
ATOM 3380 N N . SER A 1 432 ? -16.370 -11.070 16.939 1.00 81.81 432 SER A N 1
ATOM 3381 C CA . SER A 1 432 ? -16.224 -12.493 17.244 1.00 81.81 432 SER A CA 1
ATOM 3382 C C . SER A 1 432 ? -16.195 -12.770 18.746 1.00 81.81 432 SER A C 1
ATOM 3384 O O . SER A 1 432 ? -15.607 -12.025 19.538 1.00 81.81 432 SER A O 1
ATOM 3386 N N . ASN A 1 433 ? -16.768 -13.910 19.138 1.00 79.81 433 ASN A N 1
ATOM 3387 C CA . ASN A 1 433 ? -16.685 -14.417 20.511 1.00 79.81 433 ASN A CA 1
ATOM 3388 C C . ASN A 1 433 ? -15.353 -15.138 20.812 1.00 79.81 433 ASN A C 1
ATOM 3390 O O . ASN A 1 433 ? -15.138 -15.558 21.950 1.00 79.81 433 ASN A O 1
ATOM 3394 N N . TYR A 1 434 ? -14.466 -15.293 19.820 1.00 83.50 434 TYR A N 1
ATOM 3395 C CA . TYR A 1 434 ? -13.231 -16.090 19.889 1.00 83.50 434 TYR A CA 1
ATOM 3396 C C . TYR A 1 434 ? -11.968 -15.211 19.837 1.00 83.50 434 TYR A C 1
ATOM 3398 O O . TYR A 1 434 ? -11.024 -15.463 19.085 1.00 83.50 434 TYR A O 1
ATOM 3406 N N . GLN A 1 435 ? -11.935 -14.147 20.646 1.00 82.12 435 GLN A N 1
ATOM 3407 C CA . GLN A 1 435 ? -10.833 -13.170 20.651 1.00 82.12 435 GLN A CA 1
ATOM 3408 C C . GLN A 1 435 ? -9.461 -13.793 20.982 1.00 82.12 435 GLN A C 1
ATOM 3410 O O . GLN A 1 435 ? -8.436 -13.349 20.465 1.00 82.12 435 GLN A O 1
ATOM 3415 N N . SER A 1 436 ? -9.411 -14.856 21.796 1.00 80.12 436 SER A N 1
ATOM 3416 C CA . SER A 1 436 ? -8.162 -15.576 22.102 1.00 80.12 436 SER A CA 1
ATOM 3417 C C . SER A 1 436 ? -7.573 -16.309 20.895 1.00 80.12 436 SER A C 1
ATOM 3419 O O . SER A 1 436 ? -6.352 -16.344 20.707 1.00 80.12 436 SER A O 1
ATOM 3421 N N . GLU A 1 437 ? -8.432 -16.904 20.077 1.00 92.00 437 GLU A N 1
ATOM 3422 C CA . GLU A 1 437 ? -8.080 -17.611 18.854 1.00 92.00 437 GLU A CA 1
ATOM 3423 C C . GLU A 1 437 ? -7.631 -16.614 17.788 1.00 92.00 437 GLU A C 1
ATOM 3425 O O . GLU A 1 437 ? -6.624 -16.858 17.127 1.00 92.00 437 GLU A O 1
ATOM 3430 N N . ILE A 1 438 ? -8.295 -15.456 17.697 1.00 91.19 438 ILE A N 1
ATOM 3431 C CA . ILE A 1 438 ? -7.871 -14.344 16.837 1.00 91.19 438 ILE A CA 1
ATOM 3432 C C . ILE A 1 438 ? -6.483 -13.844 17.249 1.00 91.19 438 ILE A C 1
ATOM 3434 O O . ILE A 1 438 ? -5.592 -13.759 16.406 1.00 91.19 438 ILE A O 1
ATOM 3438 N N . ALA A 1 439 ? -6.246 -13.586 18.540 1.00 85.38 439 ALA A N 1
ATOM 3439 C CA . ALA A 1 439 ? -4.928 -13.178 19.033 1.00 85.38 439 ALA A CA 1
ATOM 3440 C C . ALA A 1 439 ? -3.843 -14.231 18.727 1.00 85.38 439 ALA A C 1
ATOM 3442 O O . ALA A 1 439 ? -2.732 -13.895 18.314 1.00 85.38 439 ALA A O 1
ATOM 3443 N N . SER A 1 440 ? -4.178 -15.519 18.855 1.00 90.50 440 SER A N 1
ATOM 3444 C CA . SER A 1 440 ? -3.272 -16.617 18.489 1.00 90.50 440 SER A CA 1
ATOM 3445 C C . SER A 1 440 ? -3.005 -16.671 16.982 1.00 90.50 440 SER A C 1
ATOM 3447 O O . SER A 1 440 ? -1.874 -16.939 16.569 1.00 90.50 440 SER A O 1
ATOM 3449 N N . ALA A 1 441 ? -4.018 -16.395 16.157 1.00 96.62 441 ALA A N 1
ATOM 3450 C CA . ALA A 1 441 ? -3.899 -16.338 14.705 1.00 96.62 441 ALA A CA 1
ATOM 3451 C C . ALA A 1 441 ? -3.002 -15.180 14.254 1.00 96.62 441 ALA A C 1
ATOM 3453 O O . ALA A 1 441 ? -2.148 -15.392 13.395 1.00 96.62 441 ALA A O 1
ATOM 3454 N N . ARG A 1 442 ? -3.114 -14.002 14.892 1.00 93.50 442 ARG A N 1
ATOM 3455 C CA . ARG A 1 442 ? -2.212 -12.864 14.644 1.00 93.50 442 ARG A CA 1
ATOM 3456 C C . ARG A 1 442 ? -0.759 -13.279 14.828 1.00 93.50 442 ARG A C 1
ATOM 3458 O O . ARG A 1 442 ? 0.044 -13.018 13.946 1.00 93.50 442 ARG A O 1
ATOM 3465 N N . PHE A 1 443 ? -0.432 -13.967 15.921 1.00 90.50 443 PHE A N 1
ATOM 3466 C CA . PHE A 1 443 ? 0.935 -14.424 16.200 1.00 90.50 443 PHE A CA 1
ATOM 3467 C C . PHE A 1 443 ? 1.413 -15.556 15.272 1.00 90.50 443 PHE A C 1
ATOM 3469 O O . PHE A 1 443 ? 2.604 -15.671 14.989 1.00 90.50 443 PHE A O 1
ATOM 3476 N N . SER A 1 444 ? 0.497 -16.423 14.831 1.00 93.94 444 SER A N 1
ATOM 3477 C CA . SER A 1 444 ? 0.835 -17.656 14.100 1.00 93.94 444 SER A CA 1
ATOM 3478 C C . SER A 1 444 ? 0.901 -17.482 12.584 1.00 93.94 444 SER A C 1
ATOM 3480 O O . SER A 1 444 ? 1.468 -18.339 11.905 1.00 93.94 444 SER A O 1
ATOM 3482 N N . ALA A 1 445 ? 0.306 -16.414 12.050 1.00 95.75 445 ALA A N 1
ATOM 3483 C CA . ALA A 1 445 ? 0.358 -16.122 10.628 1.00 95.75 445 ALA A CA 1
ATOM 3484 C C . ALA A 1 445 ? 1.805 -15.917 10.153 1.00 95.75 445 ALA A C 1
ATOM 3486 O O . ALA A 1 445 ? 2.691 -15.497 10.902 1.00 95.75 445 ALA A O 1
ATOM 3487 N N . GLN A 1 446 ? 2.033 -16.266 8.888 1.00 94.06 446 GLN A N 1
ATOM 3488 C CA . GLN A 1 446 ? 3.353 -16.259 8.267 1.00 94.06 446 GLN A CA 1
ATOM 3489 C C . GLN A 1 446 ? 3.872 -14.833 8.298 1.00 94.06 446 GLN A C 1
ATOM 3491 O O . GLN A 1 446 ? 3.214 -13.944 7.776 1.00 94.06 446 GLN A O 1
ATOM 3496 N N . ARG A 1 447 ? 5.027 -14.622 8.921 1.00 91.00 447 ARG A N 1
ATOM 3497 C CA . ARG A 1 447 ? 5.637 -13.300 9.065 1.00 91.00 447 ARG A CA 1
ATOM 3498 C C . ARG A 1 447 ? 6.811 -13.141 8.119 1.00 91.00 447 ARG A C 1
ATOM 3500 O O . ARG A 1 447 ? 7.507 -14.116 7.828 1.00 91.00 447 ARG A O 1
ATOM 3507 N N . PHE A 1 448 ? 7.082 -11.905 7.738 1.00 87.69 448 PHE A N 1
ATOM 3508 C CA . PHE A 1 448 ? 8.193 -11.571 6.863 1.00 87.69 448 PHE A CA 1
ATOM 3509 C C . PHE A 1 448 ? 9.217 -10.684 7.575 1.00 87.69 448 PHE A C 1
ATOM 3511 O O . PHE A 1 448 ? 8.903 -9.887 8.457 1.00 87.69 448 PHE A O 1
ATOM 3518 N N . THR A 1 449 ? 10.489 -10.854 7.223 1.00 69.62 449 THR A N 1
ATOM 3519 C CA . THR A 1 449 ? 11.577 -10.077 7.828 1.00 69.62 449 THR A CA 1
ATOM 3520 C C . THR A 1 449 ? 11.711 -8.726 7.119 1.00 69.62 449 THR A C 1
ATOM 3522 O O . THR A 1 449 ? 11.967 -8.710 5.921 1.00 69.62 449 THR A O 1
ATOM 3525 N N . SER A 1 450 ? 11.597 -7.603 7.847 1.00 59.19 450 SER A N 1
ATOM 3526 C CA . SER A 1 450 ? 12.045 -6.284 7.354 1.00 59.19 450 SER A CA 1
ATOM 3527 C C . SER A 1 450 ? 13.564 -6.142 7.504 1.00 59.19 450 SER A C 1
ATOM 3529 O O . SER A 1 450 ? 14.153 -6.600 8.494 1.00 59.19 450 SER A O 1
ATOM 3531 N N . VAL A 1 451 ? 14.173 -5.429 6.549 1.00 52.09 451 VAL A N 1
ATOM 3532 C CA . VAL A 1 451 ? 15.596 -5.037 6.473 1.00 52.09 451 VAL A CA 1
ATOM 3533 C C . VAL A 1 451 ? 16.103 -4.417 7.786 1.00 52.09 451 VAL A C 1
ATOM 3535 O O . VAL A 1 451 ? 17.286 -4.493 8.115 1.00 52.09 451 VAL A O 1
ATOM 3538 N N . LEU A 1 452 ? 15.214 -3.786 8.557 1.00 47.50 452 LEU A N 1
ATOM 3539 C CA . LEU A 1 452 ? 15.602 -2.809 9.573 1.00 47.50 452 LEU A CA 1
ATOM 3540 C C . LEU A 1 452 ? 15.550 -3.318 11.019 1.00 47.50 452 LEU A C 1
ATOM 3542 O O . LEU A 1 452 ? 16.157 -2.700 11.894 1.00 47.50 452 LEU A O 1
ATOM 3546 N N . THR A 1 453 ? 14.842 -4.415 11.303 1.00 49.66 453 THR A N 1
ATOM 3547 C CA . THR A 1 453 ? 14.674 -4.937 12.678 1.00 49.66 453 THR A CA 1
ATOM 3548 C C . THR A 1 453 ? 15.240 -6.341 12.881 1.00 49.66 453 THR A C 1
ATOM 3550 O O . THR A 1 453 ? 15.394 -6.772 14.024 1.00 49.66 453 THR A O 1
ATOM 3553 N N . GLY A 1 454 ? 15.570 -7.067 11.805 1.00 52.50 454 GLY A N 1
ATOM 3554 C CA . GLY A 1 454 ? 15.997 -8.472 11.897 1.00 52.50 454 GLY A CA 1
ATOM 3555 C C . GLY A 1 454 ? 14.874 -9.448 12.290 1.00 52.50 454 GLY A C 1
ATOM 3556 O O . GLY A 1 454 ? 15.152 -10.561 12.739 1.00 52.50 454 GLY A O 1
ATOM 3557 N N . ASN A 1 455 ? 13.622 -9.004 12.169 1.00 54.41 455 ASN A N 1
ATOM 3558 C CA . ASN A 1 455 ? 12.346 -9.728 12.150 1.00 54.41 455 ASN A CA 1
ATOM 3559 C C . ASN A 1 455 ? 11.297 -8.641 12.369 1.00 54.41 455 ASN A C 1
ATOM 3561 O O . ASN A 1 455 ? 11.292 -8.014 13.431 1.00 54.41 455 ASN A O 1
ATOM 3565 N N . ASP A 1 456 ? 10.439 -8.384 11.391 1.00 65.31 456 ASP A N 1
ATOM 3566 C CA . ASP A 1 456 ? 9.307 -7.496 11.610 1.00 65.31 456 ASP A CA 1
ATOM 3567 C C . ASP A 1 456 ? 8.108 -8.366 11.978 1.00 65.31 456 ASP A C 1
ATOM 3569 O O . ASP A 1 456 ? 7.576 -9.062 11.115 1.00 65.31 456 ASP A O 1
ATOM 3573 N N . PRO A 1 457 ? 7.690 -8.418 13.254 1.00 63.03 457 PRO A N 1
ATOM 3574 C CA . PRO A 1 457 ? 6.575 -9.274 13.643 1.00 63.03 457 PRO A CA 1
ATOM 3575 C C . PRO A 1 457 ? 5.235 -8.776 13.083 1.00 63.03 457 PRO A C 1
ATOM 3577 O O . PRO A 1 457 ? 4.201 -9.367 13.375 1.00 63.03 457 PRO A O 1
ATOM 3580 N N . MET A 1 458 ? 5.228 -7.683 12.320 1.00 84.50 458 MET A N 1
ATOM 3581 C CA . MET A 1 458 ? 4.025 -6.935 11.991 1.00 84.50 458 MET A CA 1
ATOM 3582 C C . MET A 1 458 ? 3.667 -6.989 10.510 1.00 84.50 458 MET A C 1
ATOM 3584 O O . MET A 1 458 ? 2.655 -6.411 10.140 1.00 84.50 458 MET A O 1
ATOM 3588 N N . ILE A 1 459 ? 4.461 -7.646 9.663 1.00 90.38 459 ILE A N 1
ATOM 3589 C CA . ILE A 1 459 ? 4.146 -7.827 8.241 1.00 90.38 459 ILE A CA 1
ATOM 3590 C C . ILE A 1 459 ? 3.905 -9.306 8.007 1.00 90.38 459 ILE A C 1
ATOM 3592 O O . ILE A 1 459 ? 4.790 -10.130 8.267 1.00 90.38 459 ILE A O 1
ATOM 3596 N N . LYS A 1 460 ? 2.683 -9.645 7.594 1.00 94.75 460 LYS A N 1
ATOM 3597 C CA . LYS A 1 460 ? 2.225 -11.032 7.561 1.00 94.75 460 LYS A CA 1
ATOM 3598 C C . LYS A 1 460 ? 1.443 -11.357 6.311 1.00 94.75 460 LYS A C 1
ATOM 3600 O O . LYS A 1 460 ? 0.790 -10.496 5.741 1.00 94.75 460 LYS A O 1
ATOM 3605 N N . ASP A 1 461 ? 1.493 -12.620 5.928 1.00 97.50 461 ASP A N 1
ATOM 3606 C CA . ASP A 1 461 ? 0.731 -13.158 4.811 1.00 97.50 461 ASP A CA 1
ATOM 3607 C C . ASP A 1 461 ? -0.775 -13.078 5.101 1.00 97.50 461 ASP A C 1
ATOM 3609 O O . ASP A 1 461 ? -1.269 -13.631 6.096 1.00 97.50 461 ASP A O 1
ATOM 3613 N N . LEU A 1 462 ? -1.498 -12.363 4.237 1.00 98.56 462 LEU A N 1
ATOM 3614 C CA . LEU A 1 462 ? -2.924 -12.102 4.411 1.00 98.56 462 LEU A CA 1
ATOM 3615 C C . LEU A 1 462 ? -3.750 -13.385 4.253 1.00 98.56 462 LEU A C 1
ATOM 3617 O O . LEU A 1 462 ? -4.669 -13.631 5.041 1.00 98.56 462 LEU A O 1
ATOM 3621 N N . TYR A 1 463 ? -3.400 -14.229 3.278 1.00 98.81 463 TYR A N 1
ATOM 3622 C CA . TYR A 1 463 ? -4.102 -15.487 3.029 1.00 98.81 463 TYR A CA 1
ATOM 3623 C C . TYR A 1 463 ? -3.931 -16.447 4.206 1.00 98.81 463 TYR A C 1
ATOM 3625 O O . TYR A 1 463 ? -4.910 -17.005 4.696 1.00 98.81 463 TYR A O 1
ATOM 3633 N N . HIS A 1 464 ? -2.709 -16.630 4.702 1.00 98.62 464 HIS A N 1
ATOM 3634 C CA . HIS A 1 464 ? -2.421 -17.540 5.802 1.00 98.62 464 HIS A CA 1
ATOM 3635 C C . HIS A 1 464 ? -3.074 -17.063 7.104 1.00 98.62 464 HIS A C 1
ATOM 3637 O O . HIS A 1 464 ? -3.616 -17.886 7.845 1.00 98.62 464 HIS A O 1
ATOM 3643 N N . PHE A 1 465 ? -3.110 -15.750 7.372 1.00 98.69 465 PHE A N 1
ATOM 3644 C CA . PHE A 1 465 ? -3.892 -15.226 8.495 1.00 98.69 465 PHE A CA 1
ATOM 3645 C C . PHE A 1 465 ? -5.375 -15.593 8.361 1.00 98.69 465 PHE A C 1
ATOM 3647 O O . PHE A 1 465 ? -5.943 -16.191 9.280 1.00 98.69 465 PHE A O 1
ATOM 3654 N N . ALA A 1 466 ? -5.982 -15.323 7.203 1.00 98.81 466 ALA A N 1
ATOM 3655 C CA . ALA A 1 466 ? -7.371 -15.682 6.938 1.00 98.81 466 ALA A CA 1
ATOM 3656 C C . ALA A 1 466 ? -7.609 -17.200 7.040 1.00 98.81 466 ALA A C 1
ATOM 3658 O O . ALA A 1 466 ? -8.595 -17.629 7.633 1.00 98.81 466 ALA A O 1
ATOM 3659 N N . GLN A 1 467 ? -6.674 -18.027 6.573 1.00 98.81 467 GLN A N 1
ATOM 3660 C CA . GLN A 1 467 ? -6.739 -19.485 6.666 1.00 98.81 467 GLN A CA 1
ATOM 3661 C C . GLN A 1 467 ? -6.751 -19.976 8.121 1.00 98.81 467 GLN A C 1
ATOM 3663 O O . GLN A 1 467 ? -7.539 -20.862 8.471 1.00 98.81 467 GLN A O 1
ATOM 3668 N N . ILE A 1 468 ? -5.912 -19.400 8.988 1.00 98.75 468 ILE A N 1
ATOM 3669 C CA . ILE A 1 468 ? -5.899 -19.743 10.417 1.00 98.75 468 ILE A CA 1
ATOM 3670 C C . ILE A 1 468 ? -7.216 -19.317 11.075 1.00 98.75 468 ILE A C 1
ATOM 3672 O O . ILE A 1 468 ? -7.771 -20.089 11.864 1.00 98.75 468 ILE A O 1
ATOM 3676 N N . ILE A 1 469 ? -7.738 -18.131 10.742 1.00 98.75 469 ILE A N 1
ATOM 3677 C CA . ILE A 1 469 ? -9.038 -17.660 11.240 1.00 98.75 469 ILE A CA 1
ATOM 3678 C C . ILE A 1 469 ? -10.158 -18.602 10.786 1.00 98.75 469 ILE A C 1
ATOM 3680 O O . ILE A 1 469 ? -10.911 -19.097 11.622 1.00 98.75 469 ILE A O 1
ATOM 3684 N N . ASN A 1 470 ? -10.210 -18.950 9.500 1.00 98.69 470 ASN A N 1
ATOM 3685 C CA . ASN A 1 470 ? -11.205 -19.860 8.934 1.00 98.69 470 ASN A CA 1
ATOM 3686 C C . ASN A 1 470 ? -11.234 -21.222 9.649 1.00 98.69 470 ASN A C 1
ATOM 3688 O O . ASN A 1 470 ? -12.300 -21.793 9.899 1.00 98.69 470 ASN A O 1
ATOM 3692 N N . ALA A 1 471 ? -10.059 -21.733 10.023 1.00 98.50 471 ALA A N 1
ATOM 3693 C CA . ALA A 1 471 ? -9.927 -23.016 10.700 1.00 98.50 471 ALA A CA 1
ATOM 3694 C C . ALA A 1 471 ? -10.337 -22.985 12.184 1.00 98.50 471 ALA A C 1
ATOM 3696 O O . ALA A 1 471 ? -10.771 -24.016 12.706 1.00 98.50 471 ALA A O 1
ATOM 3697 N N . ASN A 1 472 ? -10.184 -21.845 12.869 1.00 97.75 472 ASN A N 1
ATOM 3698 C CA . ASN A 1 472 ? -10.242 -21.782 14.336 1.00 97.75 472 ASN A CA 1
ATOM 3699 C C . ASN A 1 472 ? -11.317 -20.844 14.906 1.00 97.75 472 ASN A C 1
ATOM 3701 O O . ASN A 1 472 ? -11.596 -20.931 16.100 1.00 97.75 472 ASN A O 1
ATOM 3705 N N . VAL A 1 473 ? -11.937 -19.988 14.089 1.00 97.31 473 VAL A N 1
ATOM 3706 C CA . VAL A 1 473 ? -12.913 -18.972 14.516 1.00 97.31 473 VAL A CA 1
ATOM 3707 C C . VAL A 1 473 ? -14.248 -19.206 13.789 1.00 97.31 473 VAL A C 1
ATOM 3709 O O . VAL A 1 473 ? -14.451 -18.711 12.677 1.00 97.31 473 VAL A O 1
ATOM 3712 N N . PRO A 1 474 ? -15.171 -19.998 14.376 1.00 96.81 474 PRO A N 1
ATOM 3713 C CA . PRO A 1 474 ? -16.405 -20.426 13.710 1.00 96.81 474 PRO A CA 1
ATOM 3714 C C . PRO A 1 474 ? -17.323 -19.300 13.222 1.00 96.81 474 PRO A C 1
ATOM 3716 O O . PRO A 1 474 ? -18.043 -19.493 12.246 1.00 96.81 474 PRO A O 1
ATOM 3719 N N . ASP A 1 475 ? -17.329 -18.147 13.893 1.00 92.50 475 ASP A N 1
ATOM 3720 C CA . ASP A 1 475 ? -18.177 -17.002 13.545 1.00 92.50 475 ASP A CA 1
ATOM 3721 C C . ASP A 1 475 ? -17.538 -16.032 12.530 1.00 92.50 475 ASP A C 1
ATOM 3723 O O . ASP A 1 475 ? -18.197 -15.073 12.148 1.00 92.50 475 ASP A O 1
ATOM 3727 N N . CYS A 1 476 ? -16.325 -16.317 12.029 1.00 97.56 476 CYS A N 1
ATOM 3728 C CA . CYS A 1 476 ? -15.648 -15.539 10.974 1.00 97.56 476 CYS A CA 1
ATOM 3729 C C . CYS A 1 476 ? -15.325 -16.367 9.713 1.00 97.56 476 CYS A C 1
ATOM 3731 O O . CYS A 1 476 ? -14.507 -15.961 8.883 1.00 97.56 476 CYS A O 1
ATOM 3733 N N . GLN A 1 477 ? -15.884 -17.576 9.573 1.00 98.38 477 GLN A N 1
ATOM 3734 C CA . GLN A 1 477 ? -15.507 -18.500 8.492 1.00 98.38 477 GLN A CA 1
ATOM 3735 C C . GLN A 1 477 ? -15.884 -17.992 7.096 1.00 98.38 477 GLN A C 1
ATOM 3737 O O . GLN A 1 477 ? -15.156 -18.248 6.142 1.00 98.38 477 GLN A O 1
ATOM 3742 N N . THR A 1 478 ? -17.003 -17.284 6.958 1.00 98.44 478 THR A N 1
ATOM 3743 C CA . THR A 1 478 ? -17.437 -16.760 5.655 1.00 98.44 478 THR A CA 1
ATOM 3744 C C . THR A 1 478 ? -16.479 -15.672 5.184 1.00 98.44 478 THR A C 1
ATOM 3746 O O . THR A 1 478 ? -15.913 -15.772 4.102 1.00 98.44 478 THR A O 1
ATOM 3749 N N . GLU A 1 479 ? -16.227 -14.685 6.037 1.00 98.62 479 GLU A N 1
ATOM 3750 C CA . GLU A 1 479 ? -15.440 -13.497 5.719 1.00 98.62 479 GLU A CA 1
ATOM 3751 C C . GLU A 1 479 ? -13.955 -13.849 5.538 1.00 98.62 479 GLU A C 1
ATOM 3753 O O . GLU A 1 479 ? -13.298 -13.356 4.626 1.00 98.62 479 GLU A O 1
ATOM 3758 N N . SER A 1 480 ? -13.425 -14.783 6.337 1.00 98.75 480 SER A N 1
ATOM 3759 C CA . SER A 1 480 ? -12.073 -15.317 6.109 1.00 98.75 480 SER A CA 1
ATOM 3760 C C . SER A 1 480 ? -11.946 -16.099 4.796 1.00 98.75 480 SER A C 1
ATOM 3762 O O . SER A 1 480 ? -10.888 -16.064 4.170 1.00 98.75 480 SER A O 1
ATOM 3764 N N . GLN A 1 481 ? -12.999 -16.796 4.351 1.00 98.81 481 GLN A N 1
ATOM 3765 C CA . GLN A 1 481 ? -12.992 -17.451 3.040 1.00 98.81 481 GLN A CA 1
ATOM 3766 C C . GLN A 1 481 ? -12.996 -16.424 1.905 1.00 98.81 481 GLN A C 1
ATOM 3768 O O . GLN A 1 481 ? -12.257 -16.601 0.942 1.00 98.81 481 GLN A O 1
ATOM 3773 N N . GLU A 1 482 ? -13.758 -15.337 2.036 1.00 98.75 482 GLU A N 1
ATOM 3774 C CA . GLU A 1 482 ? -13.771 -14.248 1.052 1.00 98.75 482 GLU A CA 1
ATOM 3775 C C . GLU A 1 482 ? -12.391 -13.586 0.907 1.00 98.75 482 GLU A C 1
ATOM 3777 O O . GLU A 1 482 ? -11.967 -13.306 -0.213 1.00 98.75 482 GLU A O 1
ATOM 3782 N N . VAL A 1 483 ? -11.639 -13.424 2.004 1.00 98.88 483 VAL A N 1
ATOM 3783 C CA . VAL A 1 483 ? -10.243 -12.949 1.949 1.00 98.88 483 VAL A CA 1
ATOM 3784 C C . VAL A 1 483 ? -9.332 -13.943 1.220 1.00 98.88 483 VAL A C 1
ATOM 3786 O O . VAL A 1 483 ? -8.534 -13.538 0.376 1.00 98.88 483 VAL A O 1
ATOM 3789 N N . MET A 1 484 ? -9.446 -15.245 1.504 1.00 98.88 484 MET A N 1
ATOM 3790 C CA . MET A 1 484 ? -8.660 -16.270 0.800 1.00 98.88 484 MET A CA 1
ATOM 3791 C C . MET A 1 484 ? -8.967 -16.297 -0.707 1.00 98.88 484 MET A C 1
ATOM 3793 O O . MET A 1 484 ? -8.052 -16.400 -1.531 1.00 98.88 484 MET A O 1
ATOM 3797 N N . ASP A 1 485 ? -10.243 -16.166 -1.073 1.00 98.75 485 ASP A N 1
ATOM 3798 C CA . ASP A 1 485 ? -10.687 -16.109 -2.466 1.00 98.75 485 ASP A CA 1
ATOM 3799 C C . ASP A 1 485 ? -10.181 -14.829 -3.154 1.00 98.75 485 ASP A C 1
ATOM 3801 O O . ASP A 1 485 ? -9.699 -14.892 -4.285 1.00 98.75 485 ASP A O 1
ATOM 3805 N N . PHE A 1 486 ? -10.216 -13.683 -2.463 1.00 98.69 486 PHE A N 1
ATOM 3806 C CA . PHE A 1 486 ? -9.649 -12.420 -2.943 1.00 98.69 486 PHE A CA 1
ATOM 3807 C C . PHE A 1 486 ? -8.161 -12.547 -3.264 1.00 98.69 486 PHE A C 1
ATOM 3809 O O . PHE A 1 486 ? -7.764 -12.266 -4.395 1.00 98.69 486 PHE A O 1
ATOM 3816 N N . VAL A 1 487 ? -7.350 -13.027 -2.312 1.00 98.75 487 VAL A N 1
ATOM 3817 C CA . VAL A 1 487 ? -5.902 -13.182 -2.524 1.00 98.75 487 VAL A CA 1
ATOM 3818 C C . VAL A 1 487 ? -5.630 -14.145 -3.687 1.00 98.75 487 VAL A C 1
ATOM 3820 O O . VAL A 1 487 ? -4.814 -13.843 -4.551 1.00 98.75 487 VAL A O 1
ATOM 3823 N N . SER A 1 488 ? -6.383 -15.246 -3.789 1.00 98.38 488 SER A N 1
ATOM 3824 C CA . SER A 1 488 ? -6.258 -16.203 -4.904 1.00 98.38 488 SER A CA 1
ATOM 3825 C C . SER A 1 488 ? -6.622 -15.612 -6.272 1.00 98.38 488 SER A C 1
ATOM 3827 O O . SER A 1 488 ? -6.165 -16.110 -7.300 1.00 98.38 488 SER A O 1
ATOM 3829 N N . ASN A 1 489 ? -7.479 -14.588 -6.305 1.00 98.06 489 ASN A N 1
ATOM 3830 C CA . ASN A 1 489 ? -7.904 -13.936 -7.540 1.00 98.06 489 ASN A CA 1
ATOM 3831 C C . ASN A 1 489 ? -6.948 -12.818 -7.958 1.00 98.06 489 ASN A C 1
ATOM 3833 O O . ASN A 1 489 ? -6.622 -12.729 -9.146 1.00 98.06 489 ASN A O 1
ATOM 3837 N N . ILE A 1 490 ? -6.505 -11.987 -7.007 1.00 98.12 490 ILE A N 1
ATOM 3838 C CA . ILE A 1 490 ? -5.591 -10.874 -7.279 1.00 98.12 490 ILE A CA 1
ATOM 3839 C C . ILE A 1 490 ? -4.170 -11.369 -7.561 1.00 98.12 490 ILE A C 1
ATOM 3841 O O . ILE A 1 490 ? -3.536 -10.848 -8.474 1.00 98.12 490 ILE A O 1
ATOM 3845 N N . VAL A 1 491 ? -3.683 -12.402 -6.865 1.00 98.62 491 VAL A N 1
ATOM 3846 C CA . VAL A 1 491 ? -2.358 -12.990 -7.109 1.00 98.62 491 VAL A CA 1
ATOM 3847 C C . VAL A 1 491 ? -2.422 -13.887 -8.345 1.00 98.62 491 VAL A C 1
ATOM 3849 O O . VAL A 1 491 ? -2.977 -14.983 -8.325 1.00 98.62 491 VAL A O 1
ATOM 3852 N N . LEU A 1 492 ? -1.851 -13.417 -9.453 1.00 98.38 492 LEU A N 1
ATOM 3853 C CA . LEU A 1 492 ? -1.792 -14.162 -10.710 1.00 98.38 492 LEU A CA 1
ATOM 3854 C C . LEU A 1 492 ? -0.716 -15.245 -10.685 1.00 98.38 492 LEU A C 1
ATOM 3856 O O . LEU A 1 492 ? -0.966 -16.382 -11.083 1.00 98.38 492 LEU A O 1
ATOM 3860 N N . TYR A 1 493 ? 0.478 -14.871 -10.237 1.00 98.12 493 TYR A N 1
ATOM 3861 C CA . TYR A 1 493 ? 1.614 -15.768 -10.098 1.00 98.12 493 TYR A CA 1
ATOM 3862 C C . TYR A 1 493 ? 2.276 -15.513 -8.759 1.00 98.12 493 TYR A C 1
ATOM 3864 O O . TYR A 1 493 ? 2.421 -14.369 -8.341 1.00 98.12 493 TYR A O 1
ATOM 3872 N N . HIS A 1 494 ? 2.701 -16.580 -8.108 1.00 97.44 494 HIS A N 1
ATOM 3873 C CA . HIS A 1 494 ? 3.483 -16.540 -6.887 1.00 97.44 494 HIS A CA 1
ATOM 3874 C C . HIS A 1 494 ? 4.364 -17.778 -6.873 1.00 97.44 494 HIS A C 1
ATOM 3876 O O . HIS A 1 494 ? 3.912 -18.870 -7.230 1.00 97.44 494 HIS A O 1
ATOM 3882 N N . ASP A 1 495 ? 5.624 -17.581 -6.517 1.00 96.31 495 ASP A N 1
ATOM 3883 C CA . ASP A 1 495 ? 6.546 -18.674 -6.259 1.00 96.31 495 ASP A CA 1
ATOM 3884 C C . ASP A 1 495 ? 7.517 -18.271 -5.146 1.00 96.31 495 ASP A C 1
ATOM 3886 O O . ASP A 1 495 ? 7.731 -17.083 -4.865 1.00 96.31 495 ASP A O 1
ATOM 3890 N N . PHE A 1 496 ? 8.089 -19.273 -4.490 1.00 94.44 496 PHE A N 1
ATOM 3891 C CA . PHE A 1 496 ? 9.019 -19.080 -3.390 1.00 94.44 496 PHE A CA 1
ATOM 3892 C C . PHE A 1 496 ? 10.013 -20.235 -3.279 1.00 94.44 496 PHE A C 1
ATOM 3894 O O . PHE A 1 496 ? 9.753 -21.376 -3.664 1.00 94.44 496 PHE A O 1
ATOM 3901 N N . SER A 1 497 ? 11.153 -19.954 -2.658 1.00 91.38 497 SER A N 1
ATOM 3902 C CA . SER A 1 497 ? 12.084 -20.970 -2.183 1.00 91.38 497 SER A CA 1
ATOM 3903 C C . SER A 1 497 ? 12.434 -20.736 -0.720 1.00 91.38 497 SER A C 1
ATOM 3905 O O . SER A 1 497 ? 12.330 -19.627 -0.203 1.00 91.38 497 SER A O 1
ATOM 3907 N N . GLY A 1 498 ? 12.875 -21.800 -0.048 1.00 85.88 498 GLY A N 1
ATOM 3908 C CA . GLY A 1 498 ? 13.258 -21.753 1.359 1.00 85.88 498 GLY A CA 1
ATOM 3909 C C . GLY A 1 498 ? 12.130 -22.158 2.313 1.00 85.88 498 GLY A C 1
ATOM 3910 O O . GLY A 1 498 ? 10.962 -21.830 2.133 1.00 85.88 498 GLY A O 1
ATOM 3911 N N . ILE A 1 499 ? 12.498 -22.915 3.351 1.00 83.62 499 ILE A N 1
ATOM 3912 C CA . ILE A 1 499 ? 11.556 -23.514 4.315 1.00 83.62 499 ILE A CA 1
ATOM 3913 C C . ILE A 1 499 ? 10.827 -22.461 5.161 1.00 83.62 499 ILE A C 1
ATOM 3915 O O . ILE A 1 499 ? 9.766 -22.720 5.717 1.00 83.62 499 ILE A O 1
ATOM 3919 N N . GLU A 1 500 ? 11.401 -21.266 5.294 1.00 86.31 500 GLU A N 1
ATOM 3920 C CA . GLU A 1 500 ? 10.814 -20.217 6.126 1.00 86.31 500 GLU A CA 1
ATOM 3921 C C . GLU A 1 500 ? 9.648 -19.507 5.436 1.00 86.31 500 GLU A C 1
ATOM 3923 O O . GLU A 1 500 ? 8.983 -18.724 6.099 1.00 86.31 500 GLU A O 1
ATOM 3928 N N . LEU A 1 501 ? 9.383 -19.790 4.153 1.00 90.25 501 LEU A N 1
ATOM 3929 C CA . LEU A 1 501 ? 8.345 -19.149 3.339 1.00 90.25 501 LEU A CA 1
ATOM 3930 C C . LEU A 1 501 ? 7.229 -20.117 2.902 1.00 90.25 501 LEU A C 1
ATOM 3932 O O . LEU A 1 501 ? 6.430 -19.768 2.045 1.00 90.25 501 LEU A O 1
ATOM 3936 N N . GLU A 1 502 ? 7.124 -21.309 3.505 1.00 92.06 502 GLU A N 1
ATOM 3937 C CA . GLU A 1 502 ? 6.156 -22.356 3.107 1.00 92.06 502 GLU A CA 1
ATOM 3938 C C . GLU A 1 502 ? 4.682 -21.923 3.103 1.00 92.06 502 GLU A C 1
ATOM 3940 O O . GLU A 1 502 ? 3.871 -22.547 2.423 1.00 92.06 502 GLU A O 1
ATOM 3945 N N . ASN A 1 503 ? 4.337 -20.883 3.866 1.00 95.25 503 ASN A N 1
ATOM 3946 C CA . ASN A 1 503 ? 2.979 -20.343 3.960 1.00 95.25 503 ASN A CA 1
ATOM 3947 C C . ASN A 1 503 ? 2.865 -18.929 3.365 1.00 95.25 503 ASN A C 1
ATOM 3949 O O . ASN A 1 503 ? 1.989 -18.169 3.771 1.00 95.25 503 ASN A O 1
ATOM 3953 N N . SER A 1 504 ? 3.784 -18.557 2.472 1.00 95.38 504 SER A N 1
ATOM 3954 C CA . SER A 1 504 ? 3.669 -17.368 1.626 1.00 95.38 504 SER A CA 1
ATOM 3955 C C . SER A 1 504 ? 2.675 -17.646 0.492 1.00 95.38 504 SER A C 1
ATOM 3957 O O . SER A 1 504 ? 2.661 -18.749 -0.055 1.00 95.38 504 SER A O 1
ATOM 3959 N N . HIS A 1 505 ? 1.855 -16.657 0.154 1.00 97.69 505 HIS A N 1
ATOM 3960 C CA . HIS A 1 505 ? 0.799 -16.716 -0.860 1.00 97.69 505 HIS A CA 1
ATOM 3961 C C . HIS A 1 505 ? 0.812 -15.488 -1.785 1.00 97.69 505 HIS A C 1
ATOM 3963 O O . HIS A 1 505 ? -0.073 -15.355 -2.629 1.00 97.69 505 HIS A O 1
ATOM 3969 N N . GLY A 1 506 ? 1.807 -14.601 -1.664 1.00 97.00 506 GLY A N 1
ATOM 3970 C CA . GLY A 1 506 ? 2.056 -13.513 -2.612 1.00 97.00 506 GLY A CA 1
ATOM 3971 C C . GLY A 1 506 ? 1.365 -12.190 -2.289 1.00 97.00 506 GLY A C 1
ATOM 3972 O O . GLY A 1 506 ? 1.400 -11.278 -3.113 1.00 97.00 506 GLY A O 1
ATOM 3973 N N . LEU A 1 507 ? 0.739 -12.052 -1.118 1.00 98.25 507 LEU A N 1
ATOM 3974 C CA . LEU A 1 507 ? 0.211 -10.769 -0.666 1.00 98.25 507 LEU A CA 1
ATOM 3975 C C . LEU A 1 507 ? 0.219 -10.671 0.859 1.00 98.25 507 LEU A C 1
ATOM 3977 O O . LEU A 1 507 ? -0.493 -11.393 1.566 1.00 98.25 507 LEU A O 1
ATOM 3981 N N . SER A 1 508 ? 0.977 -9.698 1.350 1.00 96.88 508 SER A N 1
ATOM 3982 C CA . SER A 1 508 ? 1.100 -9.422 2.776 1.00 96.88 508 SER A CA 1
ATOM 3983 C C . SER A 1 508 ? 0.244 -8.231 3.218 1.00 96.88 508 SER A C 1
ATOM 3985 O O . SER A 1 508 ? -0.257 -7.458 2.402 1.00 96.88 508 SER A O 1
ATOM 3987 N N . ILE A 1 509 ? 0.051 -8.097 4.527 1.00 97.12 509 ILE A N 1
ATOM 3988 C CA . ILE A 1 509 ? -0.687 -7.016 5.184 1.00 97.12 509 ILE A CA 1
ATOM 3989 C C . ILE A 1 509 ? 0.018 -6.620 6.484 1.00 97.12 509 ILE A C 1
ATOM 3991 O O . ILE A 1 509 ? 0.700 -7.438 7.122 1.00 97.12 509 ILE A O 1
ATOM 3995 N N . TYR A 1 510 ? -0.157 -5.371 6.909 1.00 95.00 510 TYR A N 1
ATOM 3996 C CA . TYR A 1 510 ? 0.230 -4.946 8.245 1.00 95.00 510 TYR A CA 1
ATOM 3997 C C . TYR A 1 510 ? -0.676 -5.589 9.303 1.00 95.00 510 TYR A C 1
ATOM 3999 O O . TYR A 1 510 ? -1.883 -5.362 9.349 1.00 95.00 510 TYR A O 1
ATOM 4007 N N . LEU A 1 511 ? -0.087 -6.405 10.173 1.00 95.06 511 LEU A N 1
ATOM 4008 C CA . LEU A 1 511 ? -0.769 -7.159 11.216 1.00 95.06 511 LEU A CA 1
ATOM 4009 C C . LEU A 1 511 ? 0.113 -7.278 12.475 1.00 95.06 511 LEU A C 1
ATOM 4011 O O . LEU A 1 511 ? 0.795 -8.294 12.664 1.00 95.06 511 LEU A O 1
ATOM 4015 N N . PRO A 1 512 ? 0.117 -6.265 13.363 1.00 91.06 512 PRO A N 1
ATOM 4016 C CA . PRO A 1 512 ? 0.782 -6.342 14.664 1.00 91.06 512 PRO A CA 1
ATOM 4017 C C . PRO A 1 512 ? 0.319 -7.549 15.494 1.00 91.06 512 PRO A C 1
ATOM 4019 O O . PRO A 1 512 ? -0.859 -7.912 15.463 1.00 91.06 512 PRO A O 1
ATOM 4022 N N . ASP A 1 513 ? 1.223 -8.146 16.278 1.00 86.00 513 ASP A N 1
ATOM 4023 C CA . ASP A 1 513 ? 0.898 -9.262 17.184 1.00 86.00 513 ASP A CA 1
ATOM 4024 C C . ASP A 1 513 ? -0.158 -8.861 18.221 1.00 86.00 513 ASP A C 1
ATOM 4026 O O . ASP A 1 513 ? -1.106 -9.611 18.467 1.00 86.00 513 ASP A O 1
ATOM 4030 N N . THR A 1 514 ? -0.026 -7.659 18.786 1.00 81.44 514 THR A N 1
ATOM 4031 C CA . THR A 1 514 ? -0.959 -7.114 19.776 1.00 81.44 514 THR A CA 1
ATOM 4032 C C . THR A 1 514 ? -1.396 -5.692 19.417 1.00 81.44 514 THR A C 1
ATOM 4034 O O . THR A 1 514 ? -0.650 -4.981 18.744 1.00 81.44 514 THR A O 1
ATOM 4037 N N . PRO A 1 515 ? -2.561 -5.225 19.902 1.00 79.31 515 PRO A N 1
ATOM 4038 C CA . PRO A 1 515 ? -2.972 -3.832 19.724 1.00 79.31 515 PRO A CA 1
ATOM 4039 C C . PRO A 1 515 ? -1.948 -2.813 20.245 1.00 79.31 515 PRO A C 1
ATOM 4041 O O . PRO A 1 515 ? -1.780 -1.749 19.660 1.00 79.31 515 PRO A O 1
ATOM 4044 N N . SER A 1 516 ? -1.195 -3.157 21.298 1.00 72.12 516 SER A N 1
ATOM 4045 C CA . SER A 1 516 ? -0.126 -2.302 21.832 1.00 72.12 516 SER A CA 1
ATOM 4046 C C . SER A 1 516 ? 1.078 -2.137 20.907 1.00 72.12 516 SER A C 1
ATOM 4048 O O . SER A 1 516 ? 1.853 -1.205 21.108 1.00 72.12 516 SER A O 1
ATOM 4050 N N . ASP A 1 517 ? 1.240 -3.014 19.915 1.00 80.56 517 ASP A N 1
ATOM 4051 C CA . ASP A 1 517 ? 2.302 -2.885 18.920 1.00 80.56 517 ASP A CA 1
ATOM 4052 C C . ASP A 1 517 ? 1.886 -1.968 17.758 1.00 80.56 517 ASP A C 1
ATOM 4054 O O . ASP A 1 517 ? 2.725 -1.645 16.926 1.00 80.56 517 ASP A O 1
ATOM 4058 N N . TYR A 1 518 ? 0.620 -1.536 17.673 1.00 83.94 518 TYR A N 1
ATOM 4059 C CA . TYR A 1 518 ? 0.129 -0.704 16.572 1.00 83.94 518 TYR A CA 1
ATOM 4060 C C . TYR A 1 518 ? 0.973 0.567 16.376 1.00 83.94 518 TYR A C 1
ATOM 4062 O O . TYR A 1 518 ? 1.233 1.329 17.309 1.00 83.94 518 TYR A O 1
ATOM 4070 N N . ASN A 1 519 ? 1.393 0.803 15.135 1.00 83.62 519 ASN A N 1
ATOM 4071 C CA . ASN A 1 519 ? 2.186 1.951 14.736 1.00 83.62 519 ASN A CA 1
ATOM 4072 C C . ASN A 1 519 ? 1.260 3.041 14.190 1.00 83.62 519 ASN A C 1
ATOM 4074 O O . ASN A 1 519 ? 0.612 2.855 13.163 1.00 83.62 519 ASN A O 1
ATOM 4078 N N . MET A 1 520 ? 1.252 4.197 14.857 1.00 79.25 520 MET A N 1
ATOM 4079 C CA . MET A 1 520 ? 0.395 5.328 14.497 1.00 79.25 520 MET A CA 1
ATOM 4080 C C . MET A 1 520 ? 0.682 5.924 13.115 1.00 79.25 520 MET A C 1
ATOM 4082 O O . MET A 1 520 ? -0.195 6.588 12.578 1.00 79.25 520 MET A O 1
ATOM 4086 N N . ASP A 1 521 ? 1.846 5.665 12.510 1.00 80.94 521 ASP A N 1
ATOM 4087 C CA . ASP A 1 521 ? 2.122 6.083 11.126 1.00 80.94 521 ASP A CA 1
ATOM 4088 C C . ASP A 1 521 ? 1.192 5.401 10.102 1.00 80.94 521 ASP A C 1
ATOM 4090 O O . ASP A 1 521 ? 1.084 5.868 8.968 1.00 80.94 521 ASP A O 1
ATOM 4094 N N . TYR A 1 522 ? 0.536 4.295 10.487 1.00 85.75 522 TYR A N 1
ATOM 4095 C CA . TYR A 1 522 ? -0.454 3.607 9.652 1.00 85.75 522 TYR A CA 1
ATOM 4096 C C . TYR A 1 522 ? -1.740 4.426 9.510 1.00 85.75 522 TYR A C 1
ATOM 4098 O O . TYR A 1 522 ? -2.434 4.318 8.503 1.00 85.75 522 TYR A O 1
ATOM 4106 N N . PHE A 1 523 ? -2.043 5.276 10.496 1.00 82.19 523 PHE A N 1
ATOM 4107 C CA . PHE A 1 523 ? -3.241 6.102 10.477 1.00 82.19 523 PHE A CA 1
ATOM 4108 C C . PHE A 1 523 ? -3.180 7.128 9.338 1.00 82.19 523 PHE A C 1
ATOM 4110 O O . PHE A 1 523 ? -2.222 7.897 9.210 1.00 82.19 523 PHE A O 1
ATOM 4117 N N . GLY A 1 524 ? -4.231 7.167 8.526 1.00 76.94 524 GLY A N 1
ATOM 4118 C CA . GLY A 1 524 ? -4.405 8.101 7.424 1.00 76.94 524 GLY A CA 1
ATOM 4119 C C . GLY A 1 524 ? -3.732 7.702 6.110 1.00 76.94 524 GLY A C 1
ATOM 4120 O O . GLY A 1 524 ? -3.779 8.505 5.175 1.00 76.94 524 GLY A O 1
ATOM 4121 N N . ILE A 1 525 ? -3.134 6.510 5.984 1.00 84.75 525 ILE A N 1
ATOM 4122 C CA . ILE A 1 525 ? -2.720 6.000 4.662 1.00 84.75 525 ILE A CA 1
ATOM 4123 C C . ILE A 1 525 ? -3.961 5.696 3.797 1.00 84.75 525 ILE A C 1
ATOM 4125 O O . ILE A 1 525 ? -5.029 5.456 4.355 1.00 84.75 525 ILE A O 1
ATOM 4129 N N . PRO A 1 526 ? -3.862 5.647 2.453 1.00 86.31 526 PRO A N 1
ATOM 4130 C CA . PRO A 1 526 ? -5.036 5.441 1.595 1.00 86.31 526 PRO A CA 1
ATOM 4131 C C . PRO A 1 526 ? -5.880 4.214 1.968 1.00 86.31 526 PRO A C 1
ATOM 4133 O O . PRO A 1 526 ? -7.097 4.301 2.050 1.00 86.31 526 PRO A O 1
ATOM 4136 N N . PHE A 1 527 ? -5.231 3.088 2.277 1.00 90.44 527 PHE A N 1
ATOM 4137 C CA . PHE A 1 527 ? -5.927 1.867 2.687 1.00 90.44 527 PHE A CA 1
ATOM 4138 C C . PHE A 1 527 ? -6.650 2.007 4.037 1.00 90.44 527 PHE A C 1
ATOM 4140 O O . PHE A 1 527 ? -7.733 1.464 4.212 1.00 90.44 527 PHE A O 1
ATOM 4147 N N . ASP A 1 528 ? -6.087 2.763 4.981 1.00 88.56 528 ASP A N 1
ATOM 4148 C CA . ASP A 1 528 ? -6.716 3.055 6.274 1.00 88.56 528 ASP A CA 1
ATOM 4149 C C . ASP A 1 528 ? -7.923 3.993 6.135 1.00 88.56 528 ASP A C 1
ATOM 4151 O O . ASP A 1 528 ? -8.907 3.859 6.845 1.00 88.56 528 ASP A O 1
ATOM 4155 N N . GLN A 1 529 ? -7.892 4.926 5.181 1.00 85.94 529 GLN A N 1
ATOM 4156 C CA . GLN A 1 529 ? -9.002 5.865 4.980 1.00 85.94 529 GLN A CA 1
ATOM 4157 C C . GLN A 1 529 ? -10.276 5.190 4.453 1.00 85.94 529 GLN A C 1
ATOM 4159 O O . GLN A 1 529 ? -11.378 5.653 4.752 1.00 85.94 529 GLN A O 1
ATOM 4164 N N . ASP A 1 530 ? -10.125 4.108 3.688 1.00 86.31 530 ASP A N 1
ATOM 4165 C CA . ASP A 1 530 ? -11.239 3.387 3.064 1.00 86.31 530 ASP A CA 1
ATOM 4166 C C . ASP A 1 530 ? -11.568 2.058 3.763 1.00 86.31 530 ASP A C 1
ATOM 4168 O O . ASP A 1 530 ? -12.536 1.376 3.397 1.00 86.31 530 ASP A O 1
ATOM 4172 N N . THR A 1 531 ? -10.797 1.681 4.789 1.00 90.12 531 THR A N 1
ATOM 4173 C CA . THR A 1 531 ? -11.031 0.460 5.562 1.00 90.12 531 THR A CA 1
ATOM 4174 C C . THR A 1 531 ? -11.081 0.691 7.064 1.00 90.12 531 THR A C 1
ATOM 4176 O O . THR A 1 531 ? -10.478 1.605 7.596 1.00 90.12 531 THR A O 1
ATOM 4179 N N . ILE A 1 532 ? -11.758 -0.203 7.776 1.00 85.25 532 ILE A N 1
ATOM 4180 C CA . ILE A 1 532 ? -11.761 -0.282 9.242 1.00 85.25 532 ILE A CA 1
ATOM 4181 C C . ILE A 1 532 ? -10.722 -1.301 9.742 1.00 85.25 532 ILE A C 1
ATOM 4183 O O . ILE A 1 532 ? -10.885 -1.936 10.786 1.00 85.25 532 ILE A O 1
ATOM 4187 N N . TRP A 1 533 ? -9.675 -1.565 8.952 1.00 94.44 533 TRP A N 1
ATOM 4188 C CA . TRP A 1 533 ? -8.626 -2.504 9.350 1.00 94.44 533 TRP A CA 1
ATOM 4189 C C . TRP A 1 533 ? -7.867 -1.991 10.575 1.00 94.44 533 TRP A C 1
ATOM 4191 O O . TRP A 1 533 ? -7.628 -2.760 11.507 1.00 94.44 533 TRP A O 1
ATOM 4201 N N . SER A 1 534 ? -7.561 -0.692 10.638 1.00 87.25 534 SER A N 1
ATOM 4202 C CA . SER A 1 534 ? -6.925 -0.082 11.812 1.00 87.25 534 SER A CA 1
ATOM 4203 C C . SER A 1 534 ? -7.774 -0.176 13.073 1.00 87.25 534 SER A C 1
ATOM 4205 O O . SER A 1 534 ? -7.198 -0.387 14.140 1.00 87.25 534 SER A O 1
ATOM 4207 N N . ASP A 1 535 ? -9.105 -0.126 12.977 1.00 81.06 535 ASP A N 1
ATOM 4208 C CA . ASP A 1 535 ? -10.003 -0.350 14.117 1.00 81.06 535 ASP A CA 1
ATOM 4209 C C . ASP A 1 535 ? -9.796 -1.757 14.694 1.00 81.06 535 ASP A C 1
ATOM 4211 O O . ASP A 1 535 ? -9.605 -1.925 15.897 1.00 81.06 535 ASP A O 1
ATOM 4215 N N . PHE A 1 536 ? -9.703 -2.785 13.841 1.00 88.50 536 PHE A N 1
ATOM 4216 C CA . PHE A 1 536 ? -9.345 -4.142 14.276 1.00 88.50 536 PHE A CA 1
ATOM 4217 C C . PHE A 1 536 ? -7.909 -4.240 14.818 1.00 88.50 536 PHE A C 1
ATOM 4219 O O . PHE A 1 536 ? -7.637 -4.969 15.784 1.00 88.50 536 PHE A O 1
ATOM 4226 N N . LEU A 1 537 ? -6.955 -3.555 14.186 1.00 89.56 537 LEU A N 1
ATOM 4227 C CA . LEU A 1 537 ? -5.553 -3.634 14.581 1.00 89.56 537 LEU A CA 1
ATOM 4228 C C . LEU A 1 537 ? -5.290 -2.978 15.934 1.00 89.56 537 LEU A C 1
ATOM 4230 O O . LEU A 1 537 ? -4.589 -3.580 16.750 1.00 89.56 537 LEU A O 1
ATOM 4234 N N . SER A 1 538 ? -5.819 -1.770 16.122 1.00 77.75 538 SER A N 1
ATOM 4235 C CA . SER A 1 538 ? -5.626 -0.905 17.287 1.00 77.75 538 SER A CA 1
ATOM 4236 C C . SER A 1 538 ? -6.615 -1.199 18.411 1.00 77.75 538 SER A C 1
ATOM 4238 O O . SER A 1 538 ? -6.287 -0.955 19.573 1.00 77.75 538 SER A O 1
ATOM 4240 N N . GLN A 1 539 ? -7.801 -1.727 18.071 1.00 70.69 539 GLN A N 1
ATOM 4241 C CA . GLN A 1 539 ? -8.950 -1.849 18.973 1.00 70.69 539 GLN A CA 1
ATOM 4242 C C . GLN A 1 539 ? -9.218 -0.527 19.702 1.00 70.69 539 GLN A C 1
ATOM 4244 O O . GLN A 1 539 ? -9.414 -0.500 20.920 1.00 70.69 539 GLN A O 1
ATOM 4249 N N . GLN A 1 540 ? -9.119 0.585 18.965 1.00 62.88 540 GLN A N 1
ATOM 4250 C CA . GLN A 1 540 ? -9.291 1.918 19.518 1.00 62.88 540 GLN A CA 1
ATOM 4251 C C . GLN A 1 540 ? -10.717 2.071 20.052 1.00 62.88 540 GLN A C 1
ATOM 4253 O O . GLN A 1 540 ? -11.692 1.780 19.374 1.00 62.88 540 GLN A O 1
ATOM 4258 N N . VAL A 1 541 ? -10.816 2.517 21.300 1.00 67.69 541 VAL A N 1
ATOM 4259 C CA . VAL A 1 541 ? -12.081 2.666 22.016 1.00 67.69 541 VAL A CA 1
ATOM 4260 C C . VAL A 1 541 ? -12.605 4.085 21.838 1.00 67.69 541 VAL A C 1
ATOM 4262 O O . VAL A 1 541 ? -11.860 5.032 22.121 1.00 67.69 541 VAL A O 1
ATOM 4265 N N . ASP A 1 542 ? -13.868 4.246 21.432 1.00 73.69 542 ASP A N 1
ATOM 4266 C CA . ASP A 1 542 ? -14.524 5.550 21.484 1.00 73.69 542 ASP A CA 1
ATOM 4267 C C . ASP A 1 542 ? -15.044 5.842 22.899 1.00 73.69 542 ASP A C 1
ATOM 4269 O O . ASP A 1 542 ? -15.687 5.014 23.550 1.00 73.69 542 ASP A O 1
ATOM 4273 N N . TYR A 1 543 ? -14.766 7.049 23.381 1.00 80.88 543 TYR A N 1
ATOM 4274 C CA . TYR A 1 543 ? -15.215 7.536 24.678 1.00 80.88 543 TYR A CA 1
ATOM 4275 C C . TYR A 1 543 ? -16.275 8.611 24.454 1.00 80.88 543 TYR A C 1
ATOM 4277 O O . TYR A 1 543 ? -15.974 9.700 23.961 1.00 80.88 543 TYR A O 1
ATOM 4285 N N . ARG A 1 544 ? -17.518 8.350 24.870 1.00 88.88 544 ARG A N 1
ATOM 4286 C CA . ARG A 1 544 ? -18.620 9.327 24.779 1.00 88.88 544 ARG A CA 1
ATOM 4287 C C . ARG A 1 544 ? -19.245 9.566 26.134 1.00 88.88 544 ARG A C 1
ATOM 4289 O O . ARG A 1 544 ? -19.488 8.625 26.884 1.00 88.88 544 ARG A O 1
ATOM 4296 N N . ALA A 1 545 ? -19.539 10.823 26.442 1.00 92.62 545 ALA A N 1
ATOM 4297 C CA . ALA A 1 545 ? -20.143 11.184 27.716 1.00 92.62 545 ALA A CA 1
ATOM 4298 C C . ALA A 1 545 ? -21.407 12.027 27.563 1.00 92.62 545 ALA A C 1
ATOM 4300 O O . ALA A 1 545 ? -21.483 12.913 26.709 1.00 92.62 545 ALA A O 1
ATOM 4301 N N . LEU A 1 546 ? -22.380 11.778 28.439 1.00 95.50 546 LEU A N 1
ATOM 4302 C CA . LEU A 1 546 ? -23.560 12.607 28.652 1.00 95.50 546 LEU A CA 1
ATOM 4303 C C . LEU A 1 546 ? -23.619 13.021 30.127 1.00 95.50 546 LEU A C 1
ATOM 4305 O O . LEU A 1 546 ? -23.849 12.195 31.011 1.00 95.50 546 LEU A O 1
ATOM 4309 N N . PHE A 1 547 ? -23.445 14.315 30.378 1.00 96.62 547 PHE A N 1
ATOM 4310 C CA . PHE A 1 547 ? -23.548 14.936 31.693 1.00 96.62 547 PHE A CA 1
ATOM 4311 C C . PHE A 1 547 ? -24.891 15.639 31.824 1.00 96.62 547 PHE A C 1
ATOM 4313 O O . PHE A 1 547 ? -25.172 16.606 31.121 1.00 96.62 547 PHE A O 1
ATOM 4320 N N . VAL A 1 548 ? -25.730 15.161 32.736 1.00 96.25 548 VAL A N 1
ATOM 4321 C CA . VAL A 1 548 ? -27.050 15.721 33.019 1.00 96.25 548 VAL A CA 1
ATOM 4322 C C . VAL A 1 548 ? -27.016 16.449 34.358 1.00 96.25 548 VAL A C 1
ATOM 4324 O O . VAL A 1 548 ? -26.610 15.876 35.366 1.00 96.25 548 VAL A O 1
ATOM 4327 N N . GLY A 1 549 ? -27.467 17.703 34.393 1.00 93.12 549 GLY A N 1
ATOM 4328 C CA . GLY A 1 549 ? -27.549 18.488 35.629 1.00 93.12 549 GLY A CA 1
ATOM 4329 C C . GLY A 1 549 ? -28.874 19.227 35.754 1.00 93.12 549 GLY A C 1
ATOM 4330 O O . GLY A 1 549 ? -29.160 20.132 34.964 1.00 93.12 549 GLY A O 1
ATOM 4331 N N . THR A 1 550 ? -29.691 18.875 36.749 1.00 88.62 550 THR A N 1
ATOM 4332 C CA . THR A 1 550 ? -31.025 19.467 36.931 1.00 88.62 550 THR A CA 1
ATOM 4333 C C . THR A 1 550 ? -31.227 20.039 38.328 1.00 88.62 550 THR A C 1
ATOM 4335 O O . THR A 1 550 ? -30.952 19.413 39.345 1.00 88.62 550 THR A O 1
ATOM 4338 N N . ASP A 1 551 ? -31.786 21.246 38.370 1.00 79.75 551 ASP A N 1
ATOM 4339 C CA . ASP A 1 551 ? -32.348 21.849 39.574 1.00 79.75 551 ASP A CA 1
ATOM 4340 C C . ASP A 1 551 ? -33.672 22.513 39.196 1.00 79.75 551 ASP A C 1
ATOM 4342 O O . ASP A 1 551 ? -33.766 23.195 38.171 1.00 79.75 551 ASP A O 1
ATOM 4346 N N . TYR A 1 552 ? -34.710 22.327 40.014 1.00 66.25 552 TYR A N 1
ATOM 4347 C CA . TYR A 1 552 ? -35.987 22.995 39.780 1.00 66.25 552 TYR A CA 1
ATOM 4348 C C . TYR A 1 552 ? -35.910 24.482 40.168 1.00 66.25 552 TYR A C 1
ATOM 4350 O O . TYR A 1 552 ? -35.107 24.921 40.996 1.00 66.25 552 TYR A O 1
ATOM 4358 N N . ASN A 1 553 ? -36.760 25.288 39.533 1.00 51.06 553 ASN A N 1
ATOM 4359 C CA . ASN A 1 553 ? -36.674 26.747 39.544 1.00 51.06 553 ASN A CA 1
ATOM 4360 C C . ASN A 1 553 ? -36.728 27.341 40.975 1.00 51.06 553 ASN A C 1
ATOM 4362 O O . ASN A 1 553 ? -37.707 27.146 41.697 1.00 51.06 553 ASN A O 1
ATOM 4366 N N . GLY A 1 554 ? -35.695 28.096 41.376 1.00 52.62 554 GLY A N 1
ATOM 4367 C CA . GLY A 1 554 ? -35.609 28.767 42.686 1.00 52.62 554 GLY A CA 1
ATOM 4368 C C . GLY A 1 554 ? -34.741 28.079 43.752 1.00 52.62 554 GLY A C 1
ATOM 4369 O O . GLY A 1 554 ? -34.657 28.594 44.869 1.00 52.62 554 GLY A O 1
ATOM 4370 N N . VAL A 1 555 ? -34.082 26.963 43.425 1.00 59.41 555 VAL A N 1
ATOM 4371 C CA . VAL A 1 555 ? -33.048 26.313 44.257 1.00 59.41 555 VAL A CA 1
ATOM 4372 C C . VAL A 1 555 ? -31.651 26.706 43.758 1.00 59.41 555 VAL A C 1
ATOM 4374 O O . VAL A 1 555 ? -31.492 27.153 42.623 1.00 59.41 555 VAL A O 1
ATOM 4377 N N . ALA A 1 556 ? -30.634 26.613 44.621 1.00 61.25 556 ALA A N 1
ATOM 4378 C CA . ALA A 1 556 ? -29.242 26.800 44.215 1.00 61.25 556 ALA A CA 1
ATOM 4379 C C . ALA A 1 556 ? -28.895 25.797 43.099 1.00 61.25 556 ALA A C 1
ATOM 4381 O O . ALA A 1 556 ? -29.098 24.606 43.304 1.00 61.25 556 ALA A O 1
ATOM 4382 N N . GLN A 1 557 ? -28.395 26.295 41.961 1.00 73.12 557 GLN A N 1
ATOM 4383 C CA . GLN A 1 557 ? -28.079 25.548 40.729 1.00 73.12 557 GLN A CA 1
ATOM 4384 C C . GLN A 1 557 ? -26.836 24.646 40.878 1.00 73.12 557 GLN A C 1
ATOM 4386 O O . GLN A 1 557 ? -25.883 24.743 40.107 1.00 73.12 557 GLN A O 1
ATOM 4391 N N . ARG A 1 558 ? -26.806 23.828 41.930 1.00 80.50 558 ARG A N 1
ATOM 4392 C CA . ARG A 1 558 ? -25.642 23.034 42.333 1.00 80.50 558 ARG A CA 1
ATOM 4393 C C . ARG A 1 558 ? -25.454 21.818 41.448 1.00 80.50 558 ARG A C 1
ATOM 4395 O O . ARG A 1 558 ? -24.351 21.609 40.979 1.00 80.50 558 ARG A O 1
ATOM 4402 N N . HIS A 1 559 ? -26.514 21.071 41.143 1.00 87.19 559 HIS A N 1
ATOM 4403 C CA . HIS A 1 559 ? -26.380 19.884 40.295 1.00 87.19 559 HIS A CA 1
ATOM 4404 C C . HIS A 1 559 ? -26.032 20.257 38.850 1.00 87.19 559 HIS A C 1
ATOM 4406 O O . HIS A 1 559 ? -25.349 19.507 38.156 1.00 87.19 559 HIS A O 1
ATOM 4412 N N . ILE A 1 560 ? -26.472 21.445 38.412 1.00 88.19 560 ILE A N 1
ATOM 4413 C CA . ILE A 1 560 ? -26.045 22.053 37.146 1.00 88.19 560 ILE A CA 1
ATOM 4414 C C . ILE A 1 560 ? -24.533 22.308 37.163 1.00 88.19 560 ILE A C 1
ATOM 4416 O O . ILE A 1 560 ? -23.846 21.940 36.212 1.00 88.19 560 ILE A O 1
ATOM 4420 N N . LEU A 1 561 ? -24.015 22.909 38.238 1.00 88.25 561 LEU A N 1
ATOM 4421 C CA . LEU A 1 561 ? -22.584 23.170 38.382 1.00 88.25 561 LEU A CA 1
ATOM 4422 C C . LEU A 1 561 ? -21.774 21.871 38.500 1.00 88.25 561 LEU A C 1
ATOM 4424 O O . LEU A 1 561 ? -20.750 21.739 37.837 1.00 88.25 561 LEU A O 1
ATOM 4428 N N . ASP A 1 562 ? -22.246 20.904 39.285 1.00 91.06 562 ASP A N 1
ATOM 4429 C CA . ASP A 1 562 ? -21.596 19.603 39.443 1.00 91.06 562 ASP A CA 1
ATOM 4430 C C . ASP A 1 562 ? -21.466 18.899 38.082 1.00 91.06 562 ASP A C 1
ATOM 4432 O O . ASP A 1 562 ? -20.379 18.451 37.729 1.00 91.06 562 ASP A O 1
ATOM 4436 N N . ALA A 1 563 ? -22.533 18.874 37.269 1.00 93.38 563 ALA A N 1
ATOM 4437 C CA . ALA A 1 563 ? -22.493 18.316 35.912 1.00 93.38 563 ALA A CA 1
ATOM 4438 C C . ALA A 1 563 ? -21.476 19.030 35.011 1.00 93.38 563 ALA A C 1
ATOM 4440 O O . ALA A 1 563 ? -20.719 18.382 34.293 1.00 93.38 563 ALA A O 1
ATOM 4441 N N . GLN A 1 564 ? -21.419 20.364 35.077 1.00 91.81 564 GLN A N 1
ATOM 4442 C CA . GLN A 1 564 ? -20.447 21.161 34.325 1.00 91.81 564 GLN A CA 1
ATOM 4443 C C . GLN A 1 564 ? -19.002 20.857 34.720 1.00 91.81 564 GLN A C 1
ATOM 4445 O O . GLN A 1 564 ? -18.145 20.774 33.845 1.00 91.81 564 GLN A O 1
ATOM 4450 N N . LYS A 1 565 ? -18.731 20.677 36.013 1.00 91.75 565 LYS A N 1
ATOM 4451 C CA . LYS A 1 565 ? -17.383 20.403 36.530 1.00 91.75 565 LYS A CA 1
ATOM 4452 C C . LYS A 1 565 ? -16.951 18.965 36.275 1.00 91.75 565 LYS A C 1
ATOM 4454 O O . LYS A 1 565 ? -15.794 18.731 35.957 1.00 91.75 565 LYS A O 1
ATOM 4459 N N . MET A 1 566 ? -17.881 18.018 36.355 1.00 93.88 566 MET A N 1
ATOM 4460 C CA . MET A 1 566 ? -17.635 16.636 35.945 1.00 93.88 566 MET A CA 1
ATOM 4461 C C . MET A 1 566 ? -17.323 16.569 34.448 1.00 93.88 566 MET A C 1
ATOM 4463 O O . MET A 1 566 ? -16.335 15.952 34.070 1.00 93.88 566 MET A O 1
ATOM 4467 N N . ASN A 1 567 ? -18.088 17.275 33.610 1.00 94.25 567 ASN A N 1
ATOM 4468 C CA . ASN A 1 567 ? -17.785 17.389 32.185 1.00 94.25 567 ASN A CA 1
ATOM 4469 C C . ASN A 1 567 ? -16.377 17.951 31.938 1.00 94.25 567 ASN A C 1
ATOM 4471 O O . ASN A 1 567 ? -15.632 17.380 31.154 1.00 94.25 567 ASN A O 1
ATOM 4475 N N . ASP A 1 568 ? -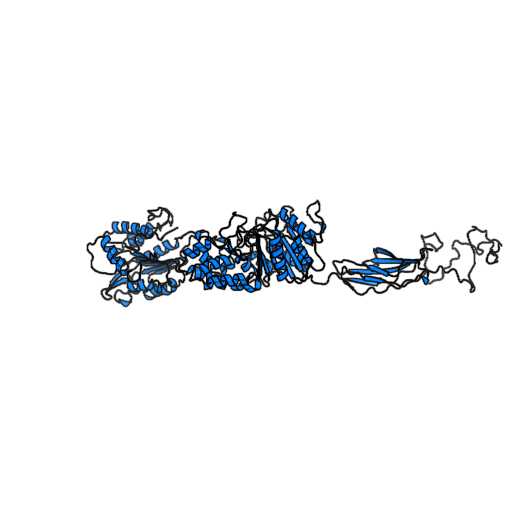15.999 19.026 32.638 1.00 92.69 568 ASP A N 1
ATOM 4476 C CA . ASP A 1 568 ? -14.655 19.619 32.552 1.00 92.69 568 ASP A CA 1
ATOM 4477 C C . ASP A 1 568 ? -13.558 18.620 32.962 1.00 92.69 568 ASP A C 1
ATOM 4479 O O . ASP A 1 568 ? -12.578 18.458 32.243 1.00 92.69 568 ASP A O 1
ATOM 4483 N N . LEU A 1 569 ? -13.746 17.877 34.060 1.00 93.00 569 LEU A N 1
ATOM 4484 C CA . LEU A 1 569 ? -12.807 16.838 34.500 1.00 93.00 569 LEU A CA 1
ATOM 4485 C C . LEU A 1 569 ? -12.573 15.768 33.424 1.00 93.00 569 LEU A C 1
ATOM 4487 O O . LEU A 1 569 ? -11.428 15.426 33.124 1.00 93.00 569 LEU A O 1
ATOM 4491 N N . PHE A 1 570 ? -13.650 15.220 32.864 1.00 91.44 570 PHE A N 1
ATOM 4492 C CA . PHE A 1 570 ? -13.554 14.134 31.889 1.00 91.44 570 PHE A CA 1
ATOM 4493 C C . PHE A 1 570 ? -13.052 14.610 30.519 1.00 91.44 570 PHE A C 1
ATOM 4495 O O . PHE A 1 570 ? -12.353 13.855 29.849 1.00 91.44 570 PHE A O 1
ATOM 4502 N N . ASP A 1 571 ? -13.305 15.865 30.134 1.00 90.38 571 ASP A N 1
ATOM 4503 C CA . ASP A 1 571 ? -12.741 16.475 28.915 1.00 90.38 571 ASP A CA 1
ATOM 4504 C C . ASP A 1 571 ? -11.200 16.557 28.960 1.00 90.38 571 ASP A C 1
ATOM 4506 O O . ASP A 1 571 ? -10.520 16.476 27.933 1.00 90.38 571 ASP A O 1
ATOM 4510 N N . HIS A 1 572 ? -10.630 16.638 30.168 1.00 90.62 572 HIS A N 1
ATOM 4511 C CA . HIS A 1 572 ? -9.183 16.625 30.395 1.00 90.62 572 HIS A CA 1
ATOM 4512 C C . HIS A 1 572 ? -8.585 15.216 30.520 1.00 90.62 572 HIS A C 1
ATOM 4514 O O . HIS A 1 572 ? -7.362 15.095 30.581 1.00 90.62 572 HIS A O 1
ATOM 4520 N N . CYS A 1 573 ? -9.399 14.157 30.541 1.00 87.81 573 CYS A N 1
ATOM 4521 C CA . CYS A 1 573 ? -8.889 12.791 30.628 1.00 87.81 573 CYS A CA 1
ATOM 4522 C C . CYS A 1 573 ? -8.310 12.304 29.286 1.00 87.81 573 CYS A C 1
ATOM 4524 O O . CYS A 1 573 ? -8.799 12.652 28.204 1.00 87.81 573 CYS A O 1
ATOM 4526 N N . LYS A 1 574 ? -7.262 11.481 29.368 1.00 85.06 574 LYS A N 1
ATOM 4527 C CA . LYS A 1 574 ? -6.542 10.874 28.244 1.00 85.06 574 LYS A CA 1
ATOM 4528 C C . LYS A 1 574 ? -6.249 9.413 28.561 1.00 85.06 574 LYS A C 1
ATOM 4530 O O . LYS A 1 574 ? -5.386 9.102 29.372 1.00 85.06 574 LYS A O 1
ATOM 4535 N N . TYR A 1 575 ? -6.980 8.506 27.927 1.00 78.19 575 TYR A N 1
ATOM 4536 C CA . TYR A 1 575 ? -6.939 7.086 28.254 1.00 78.19 575 TYR A CA 1
ATOM 4537 C C . TYR A 1 575 ? -5.989 6.299 27.354 1.00 78.19 575 TYR A C 1
ATOM 4539 O O . TYR A 1 575 ? -5.952 6.470 26.131 1.00 78.19 575 TYR A O 1
ATOM 4547 N N . GLY A 1 576 ? -5.262 5.369 27.974 1.00 66.56 576 GLY A N 1
ATOM 4548 C CA . GLY A 1 576 ? -4.476 4.360 27.272 1.00 66.56 576 GLY A CA 1
ATOM 4549 C C . GLY A 1 576 ? -3.298 4.910 26.458 1.00 66.56 576 GLY A C 1
ATOM 4550 O O . GLY A 1 576 ? -2.839 6.041 26.628 1.00 66.56 576 GLY A O 1
ATOM 4551 N N . LEU A 1 577 ? -2.775 4.063 25.565 1.00 55.38 577 LEU A N 1
ATOM 4552 C CA . LEU A 1 577 ? -1.592 4.369 24.747 1.00 55.38 577 LEU A CA 1
ATOM 4553 C C . LEU A 1 577 ? -1.832 5.529 23.773 1.00 55.38 577 LEU A C 1
ATOM 4555 O O . LEU A 1 577 ? -0.928 6.325 23.539 1.00 55.38 577 LEU A O 1
ATOM 4559 N N . PHE A 1 578 ? -3.053 5.638 23.252 1.00 56.78 578 PHE A N 1
ATOM 4560 C CA . PHE A 1 578 ? -3.455 6.670 22.298 1.00 56.78 578 PHE A CA 1
ATOM 4561 C C . PHE A 1 578 ? -3.768 8.016 22.954 1.00 56.78 578 PHE A C 1
ATOM 4563 O O . PHE A 1 578 ? -4.035 8.982 22.243 1.00 56.78 578 PHE A O 1
ATOM 4570 N N . GLN A 1 579 ? -3.728 8.095 24.295 1.00 72.12 579 GLN A N 1
ATOM 4571 C CA . GLN A 1 579 ? -4.118 9.295 25.038 1.00 72.12 579 GLN A CA 1
ATOM 4572 C C . GLN A 1 579 ? -5.510 9.772 24.587 1.00 72.12 579 GLN A C 1
ATOM 4574 O O . GLN A 1 579 ? -5.757 10.963 24.383 1.00 72.12 579 GLN A O 1
ATOM 4579 N N . THR A 1 580 ? -6.417 8.816 24.369 1.00 72.56 580 THR A N 1
ATOM 4580 C CA . THR A 1 580 ? -7.738 9.071 23.799 1.00 72.56 580 THR A CA 1
ATOM 4581 C C . THR A 1 580 ? -8.560 9.847 24.816 1.00 72.56 580 THR A C 1
ATOM 4583 O O . THR A 1 580 ? -8.760 9.387 25.936 1.00 72.56 580 THR A O 1
ATOM 4586 N N . GLY A 1 581 ? -9.005 11.047 24.451 1.00 79.50 581 GLY A N 1
ATOM 4587 C CA . GLY A 1 581 ? -10.022 11.755 25.226 1.00 79.50 581 GLY A CA 1
ATOM 4588 C C . GLY A 1 581 ? -11.420 11.335 24.796 1.00 79.50 581 GLY A C 1
ATOM 4589 O O . GLY A 1 581 ? -11.580 10.582 23.839 1.00 79.50 581 GLY A O 1
ATOM 4590 N N . PHE A 1 582 ? -12.435 11.886 25.451 1.00 82.31 582 PHE A N 1
ATOM 4591 C CA . PHE A 1 582 ? -13.798 11.765 24.949 1.00 82.31 582 PHE A CA 1
ATOM 4592 C C . PHE A 1 582 ? -13.893 12.377 23.547 1.00 82.31 582 PHE A C 1
ATOM 4594 O O . PHE A 1 582 ? -13.538 13.541 23.354 1.00 82.31 582 PHE A O 1
ATOM 4601 N N . SER A 1 583 ? -14.361 11.605 22.564 1.00 80.06 583 SER A N 1
ATOM 4602 C CA . SER A 1 583 ? -14.622 12.117 21.211 1.00 80.06 583 SER A CA 1
ATOM 4603 C C . SER A 1 583 ? -15.709 13.185 21.242 1.00 80.06 583 SER A C 1
ATOM 4605 O O . SER A 1 583 ? -15.682 14.155 20.479 1.00 80.06 583 SER A O 1
ATOM 4607 N N . SER A 1 584 ? -16.656 13.025 22.168 1.00 77.81 584 SER A N 1
ATOM 4608 C CA . SER A 1 584 ? -17.681 14.001 22.464 1.00 77.81 584 SER A CA 1
ATOM 4609 C C . SER A 1 584 ? -18.176 13.862 23.908 1.00 77.81 584 SER A C 1
ATOM 4611 O O . SER A 1 584 ? -18.434 12.769 24.425 1.00 77.81 584 SER A O 1
ATOM 4613 N N . ALA A 1 585 ? -18.312 15.005 24.576 1.00 86.38 585 ALA A N 1
ATOM 4614 C CA . ALA A 1 585 ? -18.851 15.125 25.921 1.00 86.38 585 ALA A CA 1
ATOM 4615 C C . ALA A 1 585 ? -19.990 16.155 25.901 1.00 86.38 585 ALA A C 1
ATOM 4617 O O . ALA A 1 585 ? -19.785 17.352 25.680 1.00 86.38 585 ALA A O 1
ATOM 4618 N N . VAL A 1 586 ? -21.223 15.673 26.056 1.00 91.62 586 VAL A N 1
ATOM 4619 C CA . VAL A 1 586 ? -22.436 16.491 25.962 1.00 91.62 586 VAL A CA 1
ATOM 4620 C C . VAL A 1 586 ? -22.880 16.892 27.354 1.00 91.62 586 VAL A C 1
ATOM 4622 O O . VAL A 1 586 ? -23.078 16.049 28.223 1.00 91.62 586 VAL A O 1
ATOM 4625 N N . ASN A 1 587 ? -23.112 18.187 27.546 1.00 93.31 587 ASN A N 1
ATOM 4626 C CA . ASN A 1 587 ? -23.599 18.725 28.806 1.00 93.31 587 ASN A CA 1
ATOM 4627 C C . ASN A 1 587 ? -25.053 19.204 28.669 1.00 93.31 587 ASN A C 1
ATOM 4629 O O . ASN A 1 587 ? -25.327 20.255 28.082 1.00 93.31 587 ASN A O 1
ATOM 4633 N N . LEU A 1 588 ? -25.990 18.422 29.204 1.00 94.69 588 LEU A N 1
ATOM 4634 C CA . LEU A 1 588 ? -27.430 18.660 29.176 1.00 94.69 588 LEU A CA 1
ATOM 4635 C C . LEU A 1 588 ? -27.892 19.186 30.543 1.00 94.69 588 LEU A C 1
ATOM 4637 O O . LEU A 1 588 ? -28.180 18.422 31.465 1.00 94.69 588 LEU A O 1
ATOM 4641 N N . VAL A 1 589 ? -27.969 20.510 30.688 1.00 93.06 589 VAL A N 1
ATOM 4642 C CA . VAL A 1 589 ? -28.239 21.161 31.981 1.00 93.06 589 VAL A CA 1
ATOM 4643 C C . VAL A 1 589 ? -29.431 22.106 31.952 1.00 93.06 589 VAL A C 1
ATOM 4645 O O . VAL A 1 589 ? -29.770 22.683 30.919 1.00 93.06 589 VAL A O 1
ATOM 4648 N N . GLY A 1 590 ? -30.040 22.312 33.121 1.00 88.44 590 GLY A N 1
ATOM 4649 C CA . GLY A 1 590 ? -31.091 23.312 33.300 1.00 88.44 590 GLY A CA 1
ATOM 4650 C C . GLY A 1 590 ? -32.310 23.034 32.422 1.00 88.44 590 GLY A C 1
ATOM 4651 O O . GLY A 1 590 ? -32.784 21.904 32.363 1.00 88.44 590 GLY A O 1
ATOM 4652 N N . ASP A 1 591 ? -32.820 24.059 31.738 1.00 88.56 591 ASP A N 1
ATOM 4653 C CA . ASP A 1 591 ? -34.060 23.994 30.956 1.00 88.56 591 ASP A CA 1
ATOM 4654 C C . ASP A 1 591 ? -34.027 23.054 29.747 1.00 88.56 591 ASP A C 1
ATOM 4656 O O . ASP A 1 591 ? -35.086 22.666 29.251 1.00 88.56 591 ASP A O 1
ATOM 4660 N N . TYR A 1 592 ? -32.838 22.616 29.334 1.00 90.50 592 TYR A N 1
ATOM 4661 C CA . TYR A 1 592 ? -32.658 21.604 28.294 1.00 90.50 592 TYR A CA 1
ATOM 4662 C C . TYR A 1 592 ? -32.779 20.168 28.827 1.00 90.50 592 TYR A C 1
ATOM 4664 O O . TYR A 1 592 ? -33.112 19.256 28.078 1.00 90.50 592 TYR A O 1
ATOM 4672 N N . ALA A 1 593 ? -32.577 19.949 30.126 1.00 93.19 593 ALA A N 1
ATOM 4673 C CA . ALA A 1 593 ? -32.546 18.625 30.746 1.00 93.19 593 ALA A CA 1
ATOM 4674 C C . ALA A 1 593 ? -33.940 18.127 31.168 1.00 93.19 593 ALA A C 1
ATOM 4676 O O . ALA A 1 593 ? -34.196 17.801 32.333 1.00 93.19 593 ALA A O 1
ATOM 4677 N N . THR A 1 594 ? -34.873 18.102 30.215 1.00 94.06 594 THR A N 1
ATOM 4678 C CA . THR A 1 594 ? -36.212 17.523 30.420 1.00 94.06 594 THR A CA 1
ATOM 4679 C C . THR A 1 594 ? -36.169 15.996 30.331 1.00 94.06 594 THR A C 1
ATOM 4681 O O . THR A 1 594 ? -35.265 15.444 29.702 1.00 94.06 594 THR A O 1
ATOM 4684 N N . LYS A 1 595 ? -37.168 15.294 30.889 1.00 94.00 595 LYS A N 1
ATOM 4685 C CA . LYS A 1 595 ? -37.259 13.820 30.793 1.00 94.00 595 LYS A CA 1
ATOM 4686 C C . LYS A 1 595 ? -37.111 13.313 29.351 1.00 94.00 595 LYS A C 1
ATOM 4688 O O . LYS A 1 595 ? -36.389 12.354 29.100 1.00 94.00 595 LYS A O 1
ATOM 4693 N N . SER A 1 596 ? -37.797 13.968 28.411 1.00 94.88 596 SER A N 1
ATOM 4694 C CA . SER A 1 596 ? -37.788 13.583 26.994 1.00 94.88 596 SER A CA 1
ATOM 4695 C C . SER A 1 596 ? -36.424 13.794 26.343 1.00 94.88 596 SER A C 1
ATOM 4697 O O . SER A 1 596 ? -35.996 12.955 25.557 1.00 94.88 596 SER A O 1
ATOM 4699 N N . GLU A 1 597 ? -35.754 14.903 26.656 1.00 96.00 597 GLU A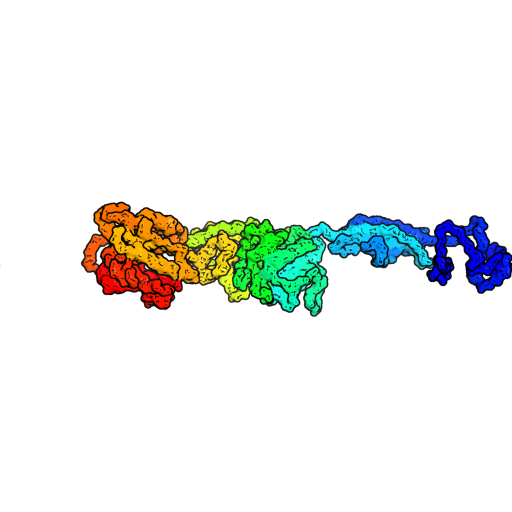 N 1
ATOM 4700 C CA . GLU A 1 597 ? -34.431 15.203 26.103 1.00 96.00 597 GLU A CA 1
ATOM 4701 C C . GLU A 1 597 ? -33.380 14.244 26.659 1.00 96.00 597 GLU A C 1
ATOM 4703 O O . GLU A 1 597 ? -32.608 13.689 25.886 1.00 96.00 597 GLU A O 1
ATOM 4708 N N . ILE A 1 598 ? -33.404 13.960 27.967 1.00 95.44 598 ILE A N 1
ATOM 4709 C CA . ILE A 1 598 ? -32.492 12.986 28.589 1.00 95.44 598 ILE A CA 1
ATOM 4710 C C . ILE A 1 598 ? -32.602 11.628 27.886 1.00 95.44 598 ILE A C 1
ATOM 4712 O O . ILE A 1 598 ? -31.592 11.075 27.465 1.00 95.44 598 ILE A O 1
ATOM 4716 N N . TYR A 1 599 ? -33.819 11.109 27.694 1.00 95.00 599 TYR A N 1
ATOM 4717 C CA . TYR A 1 599 ? -34.006 9.843 26.978 1.00 95.00 599 TYR A CA 1
ATOM 4718 C C . TYR A 1 599 ? -33.583 9.919 25.514 1.00 95.00 599 TYR A C 1
ATOM 4720 O O . TYR A 1 599 ? -32.969 8.979 25.026 1.00 95.00 599 TYR A O 1
ATOM 4728 N N . SER A 1 600 ? -33.861 11.028 24.826 1.00 94.00 600 SER A N 1
ATOM 4729 C CA . SER A 1 600 ? -33.443 11.210 23.434 1.00 94.00 600 SER A CA 1
ATOM 4730 C C . SER A 1 600 ? -31.920 11.198 23.283 1.00 94.00 600 SER A C 1
ATOM 4732 O O . SER A 1 600 ? -31.415 10.603 22.334 1.00 94.00 600 SER A O 1
ATOM 4734 N N . TRP A 1 601 ? -31.189 11.826 24.206 1.00 93.75 601 TRP A N 1
ATOM 4735 C CA . TRP A 1 601 ? -29.724 11.804 24.219 1.00 93.75 601 TRP A CA 1
ATOM 4736 C C . TRP A 1 601 ? -29.165 10.433 24.618 1.00 93.75 601 TRP A C 1
ATOM 4738 O O . TRP A 1 601 ? -28.150 10.009 24.076 1.00 93.75 601 TRP A O 1
ATOM 4748 N N . ILE A 1 602 ? -29.827 9.690 25.507 1.00 91.00 602 ILE A N 1
ATOM 4749 C CA . ILE A 1 602 ? -29.418 8.303 25.768 1.00 91.00 602 ILE A CA 1
ATOM 4750 C C . ILE A 1 602 ? -29.633 7.449 24.511 1.00 91.00 602 ILE A C 1
ATOM 4752 O O . ILE A 1 602 ? -28.691 6.820 24.051 1.00 91.00 602 ILE A O 1
ATOM 4756 N N . ASP A 1 603 ? -30.823 7.478 23.911 1.00 89.06 603 ASP A N 1
ATOM 4757 C CA . ASP A 1 603 ? -31.173 6.605 22.783 1.00 89.06 603 ASP A CA 1
ATOM 4758 C C . ASP A 1 603 ? -30.369 6.904 21.513 1.00 89.06 603 ASP A C 1
ATOM 4760 O O . ASP A 1 603 ? -29.915 5.986 20.840 1.00 89.06 603 ASP A O 1
ATOM 4764 N N . ASN A 1 604 ? -30.225 8.184 21.159 1.00 87.44 604 ASN A N 1
ATOM 4765 C CA . ASN A 1 604 ? -29.701 8.578 19.847 1.00 87.44 604 ASN A CA 1
ATOM 4766 C C . ASN A 1 604 ? -28.234 9.006 19.870 1.00 87.44 604 ASN A C 1
ATOM 4768 O O . ASN A 1 604 ? -27.673 9.242 18.808 1.00 87.44 604 ASN A O 1
ATOM 4772 N N . TYR A 1 605 ? -27.641 9.192 21.049 1.00 87.25 605 TYR A N 1
ATOM 4773 C CA . TYR A 1 605 ? -26.250 9.625 21.159 1.00 87.25 605 TYR A CA 1
ATOM 4774 C C . TYR A 1 605 ? -25.407 8.612 21.926 1.00 87.25 605 TYR A C 1
ATOM 4776 O O . TYR A 1 605 ? -24.431 8.122 21.373 1.00 87.25 605 TYR A O 1
ATOM 4784 N N . LEU A 1 606 ? -25.802 8.206 23.138 1.00 83.94 606 LEU A N 1
ATOM 4785 C CA . LEU A 1 606 ? -25.116 7.081 23.790 1.00 83.94 606 LEU A CA 1
ATOM 4786 C C . LEU A 1 606 ? -25.433 5.749 23.091 1.00 83.94 606 LEU A C 1
ATOM 4788 O O . LEU A 1 606 ? -24.555 4.902 22.966 1.00 83.94 606 LEU A O 1
ATOM 4792 N N . GLY A 1 607 ? -26.667 5.580 22.612 1.00 78.00 607 GLY A N 1
ATOM 4793 C CA . GLY A 1 607 ? -27.141 4.367 21.949 1.00 78.00 607 GLY A CA 1
ATOM 4794 C C . GLY A 1 607 ? -26.730 4.213 20.486 1.00 78.00 607 GLY A C 1
ATOM 4795 O O . GLY A 1 607 ? -26.896 3.131 19.929 1.00 78.00 607 GLY A O 1
ATOM 4796 N N . ASP A 1 608 ? -26.142 5.244 19.874 1.00 78.25 608 ASP A N 1
ATOM 4797 C CA . ASP A 1 608 ? -25.600 5.192 18.510 1.00 78.25 608 ASP A CA 1
ATOM 4798 C C . ASP A 1 608 ? -24.194 4.575 18.509 1.00 78.25 608 ASP A C 1
ATOM 4800 O O . ASP A 1 608 ? -23.216 5.216 18.141 1.00 78.25 608 ASP A O 1
ATOM 4804 N N . THR A 1 609 ? -24.041 3.383 19.087 1.00 67.25 609 THR A N 1
ATOM 4805 C CA . THR A 1 609 ? -22.794 2.604 19.022 1.00 67.25 609 THR A 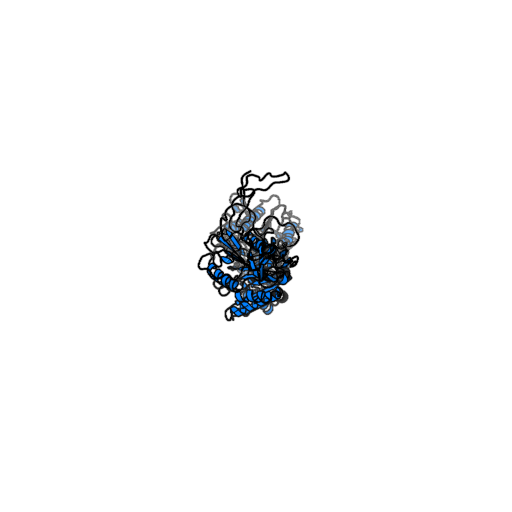CA 1
ATOM 4806 C C . THR A 1 609 ? -23.073 1.226 18.446 1.00 67.25 609 THR A C 1
ATOM 4808 O O . THR A 1 609 ? -24.085 0.585 18.750 1.00 67.25 609 THR A O 1
ATOM 4811 N N . THR A 1 610 ? -22.149 0.773 17.607 1.00 61.66 610 THR A N 1
ATOM 4812 C CA . THR A 1 610 ? -22.084 -0.597 17.100 1.00 61.66 610 THR A CA 1
ATOM 4813 C C . THR A 1 610 ? -20.864 -1.354 17.623 1.00 61.66 610 THR A C 1
ATOM 4815 O O . THR A 1 610 ? -20.787 -2.561 17.394 1.00 61.66 610 THR A O 1
ATOM 4818 N N . ASP A 1 611 ? -19.938 -0.680 18.317 1.00 65.75 611 ASP A N 1
ATOM 4819 C CA . ASP A 1 611 ? -18.733 -1.287 18.882 1.00 65.75 611 ASP A CA 1
ATOM 4820 C C . ASP A 1 611 ? -18.921 -1.564 20.381 1.00 65.75 611 ASP A C 1
ATOM 4822 O O . ASP A 1 611 ? -19.193 -0.689 21.201 1.00 65.75 611 ASP A O 1
ATOM 4826 N N . LYS A 1 612 ? -18.760 -2.832 20.761 1.00 66.38 612 LYS A N 1
ATOM 4827 C CA . LYS A 1 612 ? -18.892 -3.281 22.153 1.00 66.38 612 LYS A CA 1
ATOM 4828 C C . LYS A 1 612 ? -17.727 -2.826 23.035 1.00 66.38 612 LYS A C 1
ATOM 4830 O O . LYS A 1 612 ? -17.830 -2.946 24.259 1.00 66.38 612 LYS A O 1
ATOM 4835 N N . ASN A 1 613 ? -16.638 -2.351 22.435 1.00 67.12 613 ASN A N 1
ATOM 4836 C CA . ASN A 1 613 ? -15.468 -1.846 23.142 1.00 67.12 613 ASN A CA 1
ATOM 4837 C C . ASN A 1 613 ? -15.615 -0.379 23.555 1.00 67.12 613 ASN A C 1
ATOM 4839 O O . ASN A 1 613 ? -14.887 0.038 24.456 1.00 67.12 613 ASN A O 1
ATOM 4843 N N . ASP A 1 614 ? -16.567 0.360 22.972 1.00 75.94 614 ASP A N 1
ATOM 4844 C CA . ASP A 1 614 ? -16.854 1.751 23.328 1.00 75.94 614 ASP A CA 1
ATOM 4845 C C . ASP A 1 614 ? -17.127 1.914 24.826 1.00 75.94 614 ASP A C 1
ATOM 4847 O O . ASP A 1 614 ? -17.722 1.052 25.490 1.00 75.94 614 ASP A O 1
ATOM 4851 N N . ILE A 1 615 ? -16.713 3.063 25.355 1.00 81.88 615 ILE A N 1
ATOM 4852 C CA . ILE A 1 615 ? -16.923 3.450 26.746 1.00 81.88 615 ILE A CA 1
ATOM 4853 C C . ILE A 1 615 ? -17.882 4.637 26.788 1.00 81.88 615 ILE A C 1
ATOM 4855 O O . ILE A 1 615 ? -17.571 5.761 26.389 1.00 81.88 615 ILE A O 1
ATOM 4859 N N . LEU A 1 616 ? -19.069 4.377 27.326 1.00 88.00 616 LEU A N 1
ATOM 4860 C CA . LEU A 1 616 ? -20.138 5.355 27.472 1.00 88.00 616 LEU A CA 1
ATOM 4861 C C . LEU A 1 616 ? -20.217 5.817 28.924 1.00 88.00 616 LEU A C 1
ATOM 4863 O O . LEU A 1 616 ? -20.470 5.015 29.819 1.00 88.00 616 LEU A O 1
ATOM 4867 N N . LEU A 1 617 ? -20.052 7.111 29.174 1.00 91.94 617 LEU A N 1
ATOM 4868 C CA . LEU A 1 617 ? -20.218 7.698 30.499 1.00 91.94 617 LEU A CA 1
ATOM 4869 C C . LEU A 1 617 ? -21.555 8.435 30.594 1.00 91.94 617 LEU A C 1
ATOM 4871 O O . LEU A 1 617 ? -21.813 9.393 29.869 1.00 91.94 617 LEU A O 1
ATOM 4875 N N . PHE A 1 618 ? -22.396 8.023 31.536 1.00 94.31 618 PHE A N 1
ATOM 4876 C CA . PHE A 1 618 ? -23.614 8.731 31.904 1.00 94.31 618 PHE A CA 1
ATOM 4877 C C . PHE A 1 618 ? -23.480 9.290 33.319 1.00 94.31 618 PHE A C 1
ATOM 4879 O O . PHE A 1 618 ? -23.448 8.543 34.299 1.00 94.31 618 PHE A O 1
ATOM 4886 N N . TYR A 1 619 ? -23.433 10.615 33.430 1.00 95.94 619 TYR A N 1
ATOM 4887 C CA . TYR A 1 619 ? -23.501 11.321 34.704 1.00 95.94 619 TYR A CA 1
ATOM 4888 C C . TYR A 1 619 ? -24.866 11.991 34.848 1.00 95.94 619 TYR A C 1
ATOM 4890 O O . TYR A 1 619 ? -25.309 12.689 33.936 1.00 95.94 619 TYR A O 1
ATOM 4898 N N . MET A 1 620 ? -25.506 11.863 36.011 1.00 93.62 620 MET A N 1
ATOM 4899 C CA . MET A 1 620 ? -26.709 12.637 36.325 1.00 93.62 620 MET A CA 1
ATOM 4900 C C . MET A 1 620 ? -26.674 13.201 37.742 1.00 93.62 620 MET A C 1
ATOM 4902 O O . MET A 1 620 ? -26.778 12.465 38.723 1.00 93.62 620 MET A O 1
ATOM 4906 N N . GLY A 1 621 ? -26.592 14.528 37.827 1.00 91.25 621 GLY A N 1
ATOM 4907 C CA . GLY A 1 621 ? -26.829 15.319 39.027 1.00 91.25 621 GLY A CA 1
ATOM 4908 C C . GLY A 1 621 ? -28.265 15.833 39.059 1.00 91.25 621 GLY A C 1
ATOM 4909 O O . GLY A 1 621 ? -28.673 16.547 38.141 1.00 91.25 621 GLY A O 1
ATOM 4910 N N . CYS A 1 622 ? -29.041 15.510 40.093 1.00 88.31 622 CYS A N 1
ATOM 4911 C CA . CYS A 1 622 ? -30.418 16.005 40.212 1.00 88.31 622 CYS A CA 1
ATOM 4912 C C . CYS A 1 622 ? -30.983 15.886 41.631 1.00 88.31 622 CYS A C 1
ATOM 4914 O O . CYS A 1 622 ? -30.359 15.340 42.536 1.00 88.31 622 CYS A O 1
ATOM 4916 N N . HIS A 1 623 ? -32.233 16.306 41.821 1.00 85.44 623 HIS A N 1
ATOM 4917 C CA . HIS A 1 623 ? -33.018 15.897 42.985 1.00 85.44 623 HIS A CA 1
ATOM 4918 C C . HIS A 1 623 ? -33.636 14.506 42.798 1.00 85.44 623 HIS A C 1
ATOM 4920 O O . HIS A 1 623 ? -34.094 14.166 41.712 1.00 85.44 623 HIS A O 1
ATOM 4926 N N . GLY A 1 624 ? -33.727 13.742 43.885 1.00 83.50 624 GLY A N 1
ATOM 4927 C CA . GLY A 1 624 ? -34.225 12.371 43.863 1.00 83.50 624 GLY A CA 1
ATOM 4928 C C . GLY A 1 624 ? -34.965 12.004 45.143 1.00 83.50 624 GLY A C 1
ATOM 4929 O O . GLY A 1 624 ? -34.957 12.741 46.137 1.00 83.50 624 GLY A O 1
ATOM 4930 N N . GLY A 1 625 ? -35.683 10.889 45.114 1.00 79.75 625 GLY A N 1
ATOM 4931 C CA . GLY A 1 625 ? -36.553 10.492 46.214 1.00 79.75 625 GLY A CA 1
ATOM 4932 C C . GLY A 1 625 ? -37.225 9.149 46.002 1.00 79.75 625 GLY A C 1
ATOM 4933 O O . GLY A 1 625 ? -37.095 8.534 44.951 1.00 79.75 625 GLY A O 1
ATOM 4934 N N . TYR A 1 626 ? -37.996 8.719 46.999 1.00 80.44 626 TYR A N 1
ATOM 4935 C CA . TYR A 1 626 ? -38.961 7.635 46.835 1.00 80.44 626 TYR A CA 1
ATOM 4936 C C . TYR A 1 626 ? -40.333 8.211 46.475 1.00 80.44 626 TYR A C 1
ATOM 4938 O O . TYR A 1 626 ? -40.901 9.009 47.230 1.00 80.44 626 TYR A O 1
ATOM 4946 N N . SER A 1 627 ? -40.883 7.806 45.334 1.00 81.00 627 SER A N 1
ATOM 4947 C CA . SER A 1 627 ? -42.236 8.170 44.924 1.00 81.00 627 SER A CA 1
ATOM 4948 C C . SER A 1 627 ? -43.218 7.122 45.423 1.00 81.00 627 SER A C 1
ATOM 4950 O O . SER A 1 627 ? -43.303 6.033 44.872 1.00 81.00 627 SER A O 1
ATOM 4952 N N . SER A 1 628 ? -44.041 7.460 46.415 1.00 80.94 628 SER A N 1
ATOM 4953 C CA . SER A 1 628 ? -45.114 6.566 46.878 1.00 80.94 628 SER A CA 1
ATOM 4954 C C . SER A 1 628 ? -46.239 6.367 45.854 1.00 80.94 628 SER A C 1
ATOM 4956 O O . SER A 1 628 ? -47.050 5.459 46.007 1.00 80.94 628 SER A O 1
ATOM 4958 N N . VAL A 1 629 ? -46.315 7.226 44.830 1.00 85.75 629 VAL A N 1
ATOM 4959 C CA . VAL A 1 629 ? -47.280 7.101 43.726 1.00 85.75 629 VAL A CA 1
ATOM 4960 C C . VAL A 1 629 ? -46.830 6.036 42.730 1.00 85.75 629 VAL A C 1
ATOM 4962 O O . VAL A 1 629 ? -47.667 5.293 42.225 1.00 85.75 629 VAL A O 1
ATOM 4965 N N . LEU A 1 630 ? -45.525 5.982 42.453 1.00 83.62 630 LEU A N 1
ATOM 4966 C CA . LEU A 1 630 ? -44.922 5.021 41.527 1.00 83.62 630 LEU A CA 1
ATOM 4967 C C . LEU A 1 630 ? -44.409 3.761 42.241 1.00 83.62 630 LEU A C 1
ATOM 4969 O O . LEU A 1 630 ? -44.156 2.765 41.581 1.00 83.62 630 LEU A O 1
ATOM 4973 N N . ASP A 1 631 ? -44.319 3.806 43.573 1.00 81.94 631 ASP A N 1
ATOM 4974 C CA . ASP A 1 631 ? -43.730 2.773 44.430 1.00 81.94 631 ASP A CA 1
ATOM 4975 C C . ASP A 1 631 ? -42.264 2.472 44.070 1.00 81.94 631 ASP A C 1
ATOM 4977 O O . ASP A 1 631 ? -41.832 1.325 44.034 1.00 81.94 631 ASP A O 1
ATOM 4981 N N . GLU A 1 632 ? -41.502 3.526 43.755 1.00 76.12 632 GLU A N 1
ATOM 4982 C CA . GLU A 1 632 ? -40.150 3.400 43.209 1.00 76.12 632 GLU A CA 1
ATOM 4983 C C . GLU A 1 632 ? -39.265 4.618 43.519 1.00 76.12 632 GLU A C 1
ATOM 4985 O O . GLU A 1 632 ? -39.751 5.735 43.745 1.00 76.12 632 GLU A O 1
ATOM 4990 N N . TYR A 1 633 ? -37.948 4.405 43.496 1.00 81.06 633 TYR A N 1
ATOM 4991 C CA . TYR A 1 633 ? -36.950 5.468 43.495 1.00 81.06 633 TYR A CA 1
ATOM 4992 C C . TYR A 1 633 ? -36.942 6.228 42.169 1.00 81.06 633 TYR A C 1
ATOM 4994 O O . TYR A 1 633 ? -37.007 5.651 41.081 1.00 81.06 633 TYR A O 1
ATOM 5002 N N . VAL A 1 634 ? -36.875 7.549 42.279 1.00 84.94 634 VAL A N 1
ATOM 5003 C CA . VAL A 1 634 ? -37.066 8.474 41.169 1.00 84.94 634 VAL A CA 1
ATOM 5004 C C . VAL A 1 634 ? -36.022 9.576 41.168 1.00 84.94 634 VAL A C 1
ATOM 5006 O O . VAL A 1 634 ? -35.602 10.061 42.219 1.00 84.94 634 VAL A O 1
ATOM 5009 N N . LEU A 1 635 ? -35.684 10.014 39.964 1.00 88.81 635 LEU A N 1
ATOM 5010 C CA . LEU A 1 635 ? -34.864 11.175 39.658 1.00 88.81 635 LEU A CA 1
ATOM 5011 C C . LEU A 1 635 ? -35.764 12.264 39.072 1.00 88.81 635 LEU A C 1
ATOM 5013 O O . LEU A 1 635 ? -36.743 11.966 38.379 1.00 88.81 635 LEU A O 1
ATOM 5017 N N . ALA A 1 636 ? -35.454 13.525 39.362 1.00 89.81 636 ALA A N 1
ATOM 5018 C CA . ALA A 1 636 ? -36.235 14.681 38.940 1.00 89.81 636 ALA A CA 1
ATOM 5019 C C . ALA A 1 636 ? -35.534 15.448 37.805 1.00 89.81 636 ALA A C 1
ATOM 5021 O O . ALA A 1 636 ? -34.635 16.253 38.063 1.00 89.81 636 ALA A O 1
ATOM 5022 N N . PRO A 1 637 ? -35.962 15.257 36.546 1.00 91.06 637 PRO A N 1
ATOM 5023 C CA . PRO A 1 637 ? -35.595 16.130 35.437 1.00 91.06 637 PRO A CA 1
ATOM 5024 C C . PRO A 1 637 ? -36.061 17.570 35.651 1.00 91.06 637 PRO A C 1
ATOM 5026 O O . PRO A 1 637 ? -36.913 17.847 36.499 1.00 91.06 637 PRO A O 1
ATOM 5029 N N . TYR A 1 638 ? -35.555 18.493 34.834 1.00 89.50 638 TYR A N 1
ATOM 5030 C CA . TYR A 1 638 ? -35.867 19.916 34.972 1.00 89.50 638 TYR A CA 1
ATOM 5031 C C . TYR A 1 638 ? -37.363 20.232 34.851 1.00 89.50 638 TYR A C 1
ATOM 5033 O O . TYR A 1 638 ? -37.872 21.138 35.511 1.00 89.50 638 TYR A O 1
ATOM 5041 N N . ASP A 1 639 ? -38.087 19.495 34.007 1.00 90.25 639 ASP A N 1
ATOM 5042 C CA . ASP A 1 639 ? -39.502 19.744 33.757 1.00 90.25 639 ASP A CA 1
ATOM 5043 C C . ASP A 1 639 ? -40.430 19.212 34.861 1.00 90.25 639 ASP A C 1
ATOM 5045 O O . ASP A 1 639 ? -41.638 19.489 34.813 1.00 90.25 639 ASP A O 1
ATOM 5049 N N . TYR A 1 640 ? -39.902 18.506 35.869 1.00 88.75 640 TYR A N 1
ATOM 5050 C CA . TYR A 1 640 ? -40.664 18.112 37.051 1.00 88.75 640 TYR A CA 1
ATOM 5051 C C . TYR A 1 640 ? -41.038 19.335 37.901 1.00 88.75 640 TYR A C 1
ATOM 5053 O O . TYR A 1 640 ? -40.197 20.095 38.371 1.00 88.75 640 TYR A O 1
ATOM 5061 N N . ASP A 1 641 ? -42.338 19.511 38.133 1.00 83.25 641 ASP A N 1
ATOM 5062 C CA . ASP A 1 641 ? -42.901 20.674 38.830 1.00 83.25 641 ASP A CA 1
ATOM 5063 C C . ASP A 1 641 ? -43.207 20.415 40.315 1.00 83.25 641 ASP A C 1
ATOM 5065 O O . ASP A 1 641 ? -43.853 21.234 40.973 1.00 83.25 641 ASP A O 1
ATOM 5069 N N . GLY A 1 642 ? -42.774 19.268 40.849 1.00 80.88 642 GLY A N 1
ATOM 5070 C CA . GLY A 1 642 ? -43.080 18.842 42.215 1.00 80.88 642 GLY A CA 1
ATOM 5071 C C . GLY A 1 642 ? -44.428 18.134 42.377 1.00 80.88 642 GLY A C 1
ATOM 5072 O O . GLY A 1 642 ? -44.744 17.708 43.488 1.00 80.88 642 GLY A O 1
ATOM 5073 N N . THR A 1 643 ? -45.236 18.024 41.315 1.00 82.69 643 THR A N 1
ATOM 5074 C CA . THR A 1 643 ? -46.607 17.489 41.402 1.00 82.69 643 THR A CA 1
ATOM 5075 C C . THR A 1 643 ? -46.919 16.390 40.393 1.00 82.69 643 THR A C 1
ATOM 5077 O O . THR A 1 643 ? -47.639 15.452 40.735 1.00 82.69 643 THR A O 1
ATOM 5080 N N . ASN A 1 644 ? -46.400 16.480 39.165 1.00 86.88 644 ASN A N 1
ATOM 5081 C CA . ASN A 1 644 ? -46.681 15.501 38.119 1.00 86.88 644 ASN A CA 1
ATOM 5082 C C . ASN A 1 644 ? -45.649 14.363 38.117 1.00 86.88 644 ASN A C 1
ATOM 5084 O O . ASN A 1 644 ? -44.554 14.517 37.573 1.00 86.88 644 ASN A O 1
ATOM 5088 N N . SER A 1 645 ? -46.016 13.212 38.688 1.00 87.00 645 SER A N 1
ATOM 5089 C CA . SER A 1 645 ? -45.147 12.033 38.767 1.00 87.00 645 SER A CA 1
ATOM 5090 C C . SER A 1 645 ? -44.736 11.464 37.406 1.00 87.00 645 SER A C 1
ATOM 5092 O O . SER A 1 645 ? -43.686 10.840 37.326 1.00 87.00 645 SER A O 1
ATOM 5094 N N . ASP A 1 646 ? -45.490 11.712 36.329 1.00 88.50 646 ASP A N 1
ATOM 5095 C CA . ASP A 1 646 ? -45.172 11.188 34.987 1.00 88.50 646 ASP A CA 1
ATOM 5096 C C . ASP A 1 646 ? -43.865 11.770 34.420 1.00 88.50 646 ASP A C 1
ATOM 5098 O O . ASP A 1 646 ? -43.228 11.179 33.541 1.00 88.50 646 ASP A O 1
ATOM 5102 N N . LYS A 1 647 ? -43.455 12.935 34.939 1.00 90.25 647 LYS A N 1
ATOM 5103 C CA . LYS A 1 647 ? -42.222 13.628 34.549 1.00 90.25 647 LYS A CA 1
ATOM 5104 C C . LYS A 1 647 ? -40.979 13.148 35.295 1.00 90.25 647 LYS A C 1
ATOM 5106 O O . LYS A 1 647 ? -39.876 13.529 34.925 1.00 90.25 647 LYS A O 1
ATOM 5111 N N . LEU A 1 648 ? -41.141 12.333 36.334 1.00 91.06 648 LEU A N 1
ATOM 5112 C CA . LEU A 1 648 ? -40.018 11.722 37.037 1.00 91.06 648 LEU A CA 1
ATOM 5113 C C . LEU A 1 648 ? -39.403 10.618 36.174 1.00 91.06 648 LEU A C 1
ATOM 5115 O O . LEU A 1 648 ? -40.121 9.917 35.458 1.00 91.06 648 LEU A O 1
ATOM 5119 N N . ILE A 1 649 ? -38.087 10.454 36.246 1.00 91.62 649 ILE A N 1
ATOM 5120 C CA . ILE A 1 649 ? -37.395 9.286 35.692 1.00 91.62 649 ILE A CA 1
ATOM 5121 C C . ILE A 1 649 ? -37.346 8.243 36.800 1.00 91.62 649 ILE A C 1
ATOM 5123 O O . ILE A 1 649 ? -36.826 8.526 37.877 1.00 91.62 649 ILE A O 1
ATOM 5127 N N . THR A 1 650 ? -37.915 7.064 36.566 1.00 85.94 650 THR A N 1
ATOM 5128 C CA . THR A 1 650 ? -37.739 5.948 37.498 1.00 85.94 650 THR A CA 1
ATOM 5129 C C . THR A 1 650 ? -36.346 5.357 37.324 1.00 85.94 650 THR A C 1
ATOM 5131 O O . THR A 1 650 ? -35.763 5.413 36.237 1.00 85.94 650 THR A O 1
ATOM 5134 N N . VAL A 1 651 ? -35.804 4.795 38.399 1.00 79.12 651 VAL A N 1
ATOM 5135 C CA . VAL A 1 651 ? -34.540 4.055 38.343 1.00 79.12 651 VAL A CA 1
ATOM 5136 C C . VAL A 1 651 ? -34.626 2.902 37.332 1.00 79.12 651 VAL A C 1
ATOM 5138 O O . VAL A 1 651 ? -33.701 2.740 36.542 1.00 79.12 651 VAL A O 1
ATOM 5141 N N . SER A 1 652 ? -35.746 2.169 37.273 1.00 76.12 652 SER A N 1
ATOM 5142 C CA . SER A 1 652 ? -35.933 1.078 36.301 1.00 76.12 652 SER A CA 1
ATOM 5143 C C . SER A 1 652 ? -35.960 1.561 34.851 1.00 76.12 652 SER A C 1
ATOM 5145 O O . SER A 1 652 ? -35.320 0.947 34.004 1.00 76.12 652 SER A O 1
ATOM 5147 N N . ASP A 1 653 ? -36.647 2.670 34.550 1.00 83.50 653 ASP A N 1
ATOM 5148 C CA . ASP A 1 653 ? -36.664 3.209 33.182 1.00 83.50 653 ASP A CA 1
ATOM 5149 C C . ASP A 1 653 ? -35.251 3.614 32.735 1.00 83.50 653 ASP A C 1
ATOM 5151 O O . ASP A 1 653 ? -34.888 3.444 31.570 1.00 83.50 653 ASP A O 1
ATOM 5155 N N . LEU A 1 654 ? -34.453 4.169 33.653 1.00 85.31 654 LEU A N 1
ATOM 5156 C CA . LEU A 1 654 ? -33.070 4.543 33.369 1.00 85.31 654 LEU A CA 1
ATOM 5157 C C . LEU A 1 654 ? -32.180 3.309 33.154 1.00 85.31 654 LEU A C 1
ATOM 5159 O O . LEU A 1 654 ? -31.399 3.292 32.204 1.00 85.31 654 LEU A O 1
ATOM 5163 N N . GLU A 1 655 ? -32.321 2.271 33.983 1.00 75.81 655 GLU A N 1
ATOM 5164 C CA . GLU A 1 655 ? -31.641 0.978 33.797 1.00 75.81 655 GLU A CA 1
ATOM 5165 C C . GLU A 1 655 ? -31.968 0.360 32.428 1.00 75.81 655 GLU A C 1
ATOM 5167 O O . GLU A 1 655 ? -31.063 -0.054 31.703 1.00 75.81 655 GLU A O 1
ATOM 5172 N N . ASP A 1 656 ? -33.244 0.340 32.035 1.00 78.38 656 ASP A N 1
ATOM 5173 C CA . ASP A 1 656 ? -33.677 -0.202 30.743 1.00 78.38 656 ASP A CA 1
ATOM 5174 C C . ASP A 1 656 ? -33.091 0.596 29.567 1.00 78.38 656 ASP A C 1
ATOM 5176 O O . ASP A 1 656 ? -32.661 0.017 28.558 1.00 78.38 656 ASP A O 1
ATOM 5180 N N . LYS A 1 657 ? -33.012 1.925 29.699 1.00 82.50 657 LYS A N 1
ATOM 5181 C CA . LYS A 1 657 ? -32.399 2.811 28.698 1.00 82.50 657 LYS A CA 1
ATOM 5182 C C . LYS A 1 657 ? -30.892 2.616 28.558 1.00 82.50 657 LYS A C 1
ATOM 5184 O O . LYS A 1 657 ? -30.381 2.740 27.453 1.00 82.50 657 LYS A O 1
ATOM 5189 N N . LEU A 1 658 ? -30.201 2.261 29.637 1.00 80.88 658 LEU A N 1
ATOM 5190 C CA . LEU A 1 658 ? -28.761 1.976 29.640 1.00 80.88 658 LEU A CA 1
ATOM 5191 C C . LEU A 1 658 ? -28.448 0.475 29.475 1.00 80.88 658 LEU A C 1
ATOM 5193 O O . LEU A 1 658 ? -27.298 0.053 29.609 1.00 80.88 658 LEU A O 1
ATOM 5197 N N . SER A 1 659 ? -29.456 -0.357 29.202 1.00 74.12 659 SER A N 1
ATOM 5198 C CA . SER A 1 659 ? -29.285 -1.804 29.045 1.00 74.12 659 SER A CA 1
ATOM 5199 C C . SER A 1 659 ? -28.532 -2.170 27.760 1.00 74.12 659 SER A C 1
ATOM 5201 O O . SER A 1 659 ? -28.615 -1.459 26.765 1.00 74.12 659 SER A O 1
ATOM 5203 N N . GLU A 1 660 ? -27.868 -3.330 27.738 1.00 66.00 660 GLU A N 1
ATOM 5204 C CA . GLU A 1 660 ? -27.152 -3.854 26.558 1.00 66.00 660 GLU A CA 1
ATOM 5205 C C . GLU A 1 660 ? -27.970 -3.771 25.257 1.00 66.00 660 GLU A C 1
ATOM 5207 O O . GLU A 1 660 ? -27.434 -3.407 24.216 1.00 66.00 660 GLU A O 1
ATOM 5212 N N . SER A 1 661 ? -29.275 -4.055 25.313 1.00 67.50 661 SER A N 1
ATOM 5213 C CA . SER A 1 661 ? -30.159 -3.982 24.142 1.00 67.50 661 SER A CA 1
ATOM 5214 C C . SER A 1 661 ? -30.423 -2.565 23.629 1.00 67.50 661 SER A C 1
ATOM 5216 O O . SER A 1 661 ? -30.870 -2.417 22.495 1.00 67.50 661 SER A O 1
ATOM 5218 N N . SER A 1 662 ? -30.198 -1.550 24.459 1.00 68.56 662 SER A N 1
ATOM 5219 C CA . SER A 1 662 ? -30.479 -0.143 24.159 1.00 68.56 662 SER A CA 1
ATOM 5220 C C . SER A 1 662 ? -29.237 0.623 23.699 1.00 68.56 662 SER A C 1
ATOM 5222 O O . SER A 1 662 ? -29.374 1.607 22.985 1.00 68.56 662 SER A O 1
ATOM 5224 N N . ILE A 1 663 ? -28.039 0.169 24.078 1.00 69.19 663 ILE A N 1
ATOM 5225 C CA . ILE A 1 663 ? -26.763 0.865 23.828 1.00 69.19 663 ILE A CA 1
ATOM 5226 C C . ILE A 1 663 ? -25.721 -0.007 23.108 1.00 69.19 663 ILE A C 1
ATOM 5228 O O . ILE A 1 663 ? -24.533 0.048 23.408 1.00 69.19 663 ILE A O 1
ATOM 5232 N N . GLY A 1 664 ? -26.167 -0.901 22.223 1.00 67.12 664 GLY A N 1
ATOM 5233 C CA . GLY A 1 664 ? -25.280 -1.674 21.338 1.00 67.12 664 GLY A CA 1
ATOM 5234 C C . GLY A 1 664 ? -24.351 -2.697 22.014 1.00 67.12 664 GLY A C 1
ATOM 5235 O O . GLY A 1 664 ? -23.618 -3.404 21.330 1.00 67.12 664 GLY A O 1
ATOM 5236 N N . GLY A 1 665 ? -24.399 -2.836 23.343 1.00 64.31 665 GLY A N 1
ATOM 5237 C CA . GLY A 1 665 ? -23.553 -3.750 24.118 1.00 64.31 665 GLY A CA 1
ATOM 5238 C C . GLY A 1 665 ? -22.197 -3.198 24.563 1.00 64.31 665 GLY A C 1
ATOM 5239 O O . GLY A 1 665 ? -21.400 -3.987 25.085 1.00 64.31 665 GLY A O 1
ATOM 5240 N N . ALA A 1 666 ? -21.985 -1.885 24.416 1.00 69.50 666 ALA A N 1
ATOM 5241 C CA . ALA A 1 666 ? -20.833 -1.135 24.917 1.00 69.50 666 ALA A CA 1
ATOM 5242 C C . ALA A 1 666 ? -20.669 -1.208 26.449 1.00 69.50 666 ALA A C 1
ATOM 5244 O O . ALA A 1 666 ? -21.587 -1.597 27.188 1.00 69.50 666 ALA A O 1
ATOM 5245 N N . LYS A 1 667 ? -19.489 -0.812 26.939 1.00 76.44 667 LYS A N 1
ATOM 5246 C CA . LYS A 1 667 ? -19.220 -0.636 28.371 1.00 76.44 667 LYS A CA 1
ATOM 5247 C C . LYS A 1 667 ? -19.810 0.692 28.852 1.00 76.44 667 LYS A C 1
ATOM 5249 O O . LYS A 1 667 ? -19.677 1.716 28.188 1.00 76.44 667 LYS A O 1
ATOM 5254 N N . VAL A 1 668 ? -20.430 0.689 30.033 1.00 82.25 668 VAL A N 1
ATOM 5255 C CA . VAL A 1 668 ? -21.111 1.867 30.590 1.00 82.25 668 VAL A CA 1
ATOM 5256 C C . VAL A 1 668 ? -20.571 2.221 31.959 1.00 82.25 668 VAL A C 1
ATOM 5258 O O . VAL A 1 668 ? -20.589 1.399 32.873 1.00 82.25 668 VAL A O 1
ATOM 5261 N N . ILE A 1 669 ? -20.187 3.481 32.117 1.00 87.62 669 ILE A N 1
ATOM 5262 C CA . ILE A 1 669 ? -19.889 4.106 33.398 1.00 87.62 669 ILE A CA 1
ATOM 5263 C C . ILE A 1 669 ? -21.109 4.933 33.804 1.00 87.62 669 ILE A C 1
ATOM 5265 O O . ILE A 1 669 ? -21.509 5.848 33.086 1.00 87.62 669 ILE A O 1
ATOM 5269 N N . VAL A 1 670 ? -21.712 4.631 34.951 1.00 88.81 670 VAL A N 1
ATOM 5270 C CA . VAL A 1 670 ? -22.907 5.321 35.452 1.00 88.81 670 VAL A CA 1
ATOM 5271 C C . VAL A 1 670 ? -22.579 6.021 36.767 1.00 88.81 670 VAL A C 1
ATOM 5273 O O . VAL A 1 670 ? -22.308 5.377 37.779 1.00 88.81 670 VAL A O 1
ATOM 5276 N N . ILE A 1 671 ? -22.641 7.351 36.769 1.00 92.62 671 ILE A N 1
ATOM 5277 C CA . ILE A 1 671 ? -22.374 8.184 37.946 1.00 92.62 671 ILE A CA 1
ATOM 5278 C C . ILE A 1 671 ? -23.656 8.929 38.325 1.00 92.62 671 ILE A C 1
ATOM 5280 O O . ILE A 1 671 ? -24.071 9.860 37.632 1.00 92.62 671 ILE A O 1
ATOM 5284 N N . LEU A 1 672 ? -24.295 8.546 39.435 1.00 89.56 672 LEU A N 1
ATOM 5285 C CA . LEU A 1 672 ? -25.555 9.166 39.871 1.00 89.56 672 LEU A CA 1
ATOM 5286 C C . LEU A 1 672 ? -25.385 9.983 41.146 1.00 89.56 672 LEU A C 1
ATOM 5288 O O . LEU A 1 672 ? -25.199 9.445 42.241 1.00 89.56 672 LEU A O 1
ATOM 5292 N N . ASN A 1 673 ? -25.550 11.292 41.003 1.00 88.94 673 ASN A N 1
ATOM 5293 C CA . ASN A 1 673 ? -25.421 12.265 42.070 1.00 88.94 673 ASN A CA 1
ATOM 5294 C C . ASN A 1 673 ? -26.790 12.840 42.459 1.00 88.94 673 ASN A C 1
ATOM 5296 O O . ASN A 1 673 ? -27.249 13.845 41.913 1.00 88.94 673 ASN A O 1
ATOM 5300 N N . SER A 1 674 ? -27.501 12.128 43.331 1.00 82.56 674 SER A N 1
ATOM 5301 C CA . SER A 1 674 ? -28.809 12.558 43.812 1.00 82.56 674 SER A CA 1
ATOM 5302 C C . SER A 1 674 ? -29.197 11.875 45.123 1.00 82.56 674 SER A C 1
ATOM 5304 O O . SER A 1 674 ? -28.689 10.807 45.475 1.00 82.56 674 SER A O 1
ATOM 5306 N N . CYS A 1 675 ? -30.177 12.450 45.823 1.00 76.06 675 CYS A N 1
ATOM 5307 C CA . CYS A 1 675 ? -30.854 11.795 46.934 1.00 76.06 675 CYS A CA 1
ATOM 5308 C C . CYS A 1 675 ? -31.469 10.454 46.493 1.00 76.06 675 CYS A C 1
ATOM 5310 O O . CYS A 1 675 ? -32.210 10.397 45.514 1.00 76.06 675 CYS A O 1
ATOM 5312 N N . HIS A 1 676 ? -31.279 9.407 47.292 1.00 69.75 676 HIS A N 1
ATOM 5313 C CA . HIS A 1 676 ? -31.849 8.069 47.106 1.00 69.75 676 HIS A CA 1
ATOM 5314 C C . HIS A 1 676 ? -31.408 7.334 45.820 1.00 69.75 676 HIS A C 1
ATOM 5316 O O . HIS A 1 676 ? -32.065 6.369 45.422 1.00 69.75 676 HIS A O 1
ATOM 5322 N N . THR A 1 677 ? -30.303 7.730 45.171 1.00 66.44 677 THR A N 1
ATOM 5323 C CA . THR A 1 677 ? -29.775 7.017 43.987 1.00 66.44 677 THR A CA 1
ATOM 5324 C C . THR A 1 677 ? -29.221 5.642 44.289 1.00 66.44 677 THR A C 1
ATOM 5326 O O . THR A 1 677 ? -29.114 4.837 43.375 1.00 66.44 677 THR A O 1
ATOM 5329 N N . GLY A 1 678 ? -28.952 5.315 45.548 1.00 55.22 678 GLY A N 1
ATOM 5330 C CA . GLY A 1 678 ? -28.607 3.954 45.933 1.00 55.22 678 GLY A CA 1
ATOM 5331 C C . GLY A 1 678 ? -29.742 2.957 45.711 1.00 55.22 678 GLY A C 1
ATOM 5332 O O . GLY A 1 678 ? -29.479 1.770 45.664 1.00 55.22 678 GLY A O 1
ATOM 5333 N N . GLY A 1 679 ? -30.980 3.404 45.453 1.00 56.84 679 GLY A N 1
ATOM 5334 C CA . GLY A 1 679 ? -32.031 2.534 44.910 1.00 56.84 679 GLY A CA 1
ATOM 5335 C C . GLY A 1 679 ? -31.732 1.982 43.505 1.00 56.84 679 GLY A C 1
ATOM 5336 O O . GLY A 1 679 ? -32.323 0.976 43.116 1.00 56.84 679 GLY A O 1
ATOM 5337 N N . PHE A 1 680 ? -30.803 2.608 42.766 1.00 60.84 680 PHE A N 1
ATOM 5338 C CA . PHE A 1 680 ? -30.196 2.095 41.524 1.00 60.84 680 PHE A CA 1
ATOM 5339 C C . PHE A 1 680 ? -29.271 0.898 41.792 1.00 60.84 680 PHE A C 1
ATOM 5341 O O . PHE A 1 680 ? -29.041 0.059 40.929 1.00 60.84 680 PHE A O 1
ATOM 5348 N N . ILE A 1 681 ? -28.777 0.781 43.026 1.00 59.97 681 ILE A N 1
ATOM 5349 C CA . ILE A 1 681 ? -27.967 -0.320 43.537 1.00 59.97 681 ILE A CA 1
ATOM 5350 C C . ILE A 1 681 ? -28.821 -1.051 44.602 1.00 59.97 681 ILE A C 1
ATOM 5352 O O . ILE A 1 681 ? -28.596 -0.940 45.800 1.00 59.97 681 ILE A O 1
ATOM 5356 N N . GLY A 1 682 ? -29.845 -1.802 44.164 1.00 54.88 682 GLY A N 1
ATOM 5357 C CA . GLY A 1 682 ? -30.696 -2.656 45.021 1.00 54.88 682 GLY A CA 1
ATOM 5358 C C . GLY A 1 682 ? -32.026 -2.031 45.491 1.00 54.88 682 GLY A C 1
ATOM 5359 O O . GLY A 1 682 ? -32.057 -1.037 46.206 1.00 54.88 682 GLY A O 1
ATOM 5360 N N . LYS A 1 683 ? -33.159 -2.661 45.130 1.00 49.03 683 LYS A N 1
ATOM 5361 C CA . LYS A 1 683 ? -34.508 -2.038 45.094 1.00 49.03 683 LYS A CA 1
ATOM 5362 C C . LYS A 1 683 ? -35.448 -2.202 46.313 1.00 49.03 683 LYS A C 1
ATOM 5364 O O . LYS A 1 683 ? -36.616 -1.846 46.199 1.00 49.03 683 LYS A O 1
ATOM 5369 N N . ASN A 1 684 ? -35.042 -2.707 47.482 1.00 39.53 684 ASN A N 1
ATOM 5370 C CA . ASN A 1 684 ? -36.026 -3.025 48.544 1.00 39.53 684 ASN A CA 1
ATOM 5371 C C . ASN A 1 684 ? -36.096 -1.977 49.670 1.00 39.53 684 ASN A C 1
ATOM 5373 O O . ASN A 1 684 ? -35.349 -2.032 50.645 1.00 39.53 684 ASN A O 1
ATOM 5377 N N . GLY A 1 685 ? -37.045 -1.046 49.530 1.00 40.12 685 GLY A N 1
ATOM 5378 C CA . GLY A 1 685 ? -37.264 0.119 50.391 1.00 40.12 685 GLY A CA 1
ATOM 5379 C C . GLY A 1 685 ? -37.881 -0.154 51.767 1.00 40.12 685 GLY A C 1
ATOM 5380 O O . GLY A 1 685 ? -38.970 0.334 52.064 1.00 40.12 685 GLY A O 1
ATOM 5381 N N . ASP A 1 686 ? -37.152 -0.832 52.650 1.00 34.41 686 ASP A N 1
ATOM 5382 C CA . ASP A 1 686 ? -37.392 -0.728 54.092 1.00 34.41 686 ASP A CA 1
ATOM 5383 C C . ASP A 1 686 ? -36.393 0.259 54.719 1.00 34.41 686 ASP A C 1
ATOM 5385 O O . ASP A 1 686 ? -35.217 0.308 54.364 1.00 34.41 686 ASP A O 1
ATOM 5389 N N . LEU A 1 687 ? -36.860 1.081 55.663 1.00 36.47 687 LEU A N 1
ATOM 5390 C CA . LEU A 1 687 ? -36.017 1.969 56.472 1.00 36.47 687 LEU A CA 1
ATOM 5391 C C . LEU A 1 687 ? -35.009 1.132 57.277 1.00 36.47 687 LEU A C 1
ATOM 5393 O O . LEU A 1 687 ? -35.310 0.666 58.378 1.00 36.47 687 LEU A O 1
ATOM 5397 N N . ILE A 1 688 ? -33.804 0.948 56.739 1.00 37.06 688 ILE A N 1
ATOM 5398 C CA . ILE A 1 688 ? -32.740 0.193 57.397 1.00 37.06 688 ILE A CA 1
ATOM 5399 C C . ILE A 1 688 ? -31.994 1.111 58.371 1.00 37.06 688 ILE A C 1
ATOM 5401 O O . ILE A 1 688 ? -30.947 1.685 58.086 1.00 37.06 688 ILE A O 1
ATOM 5405 N N . THR A 1 689 ? -32.539 1.243 59.578 1.00 34.81 689 THR A N 1
ATOM 5406 C CA . THR A 1 689 ? -31.718 1.588 60.739 1.00 34.81 689 THR A CA 1
ATOM 5407 C C . THR A 1 689 ? -30.940 0.340 61.148 1.00 34.81 689 THR A C 1
ATOM 5409 O O . THR A 1 689 ? -31.517 -0.564 61.748 1.00 34.81 689 THR A O 1
ATOM 5412 N N . ALA A 1 690 ? -29.640 0.333 60.853 1.00 38.88 690 ALA A N 1
ATOM 5413 C CA . ALA A 1 690 ? -28.643 -0.644 61.298 1.00 38.88 690 ALA A CA 1
ATOM 5414 C C . ALA A 1 690 ? -28.722 -2.042 60.663 1.00 38.88 690 ALA A C 1
ATOM 5416 O O . ALA A 1 690 ? -29.297 -2.969 61.230 1.00 38.88 690 ALA A O 1
ATOM 5417 N N . VAL A 1 691 ? -28.018 -2.214 59.545 1.00 33.88 691 VAL A N 1
ATOM 5418 C CA . VAL A 1 691 ? -27.520 -3.517 59.093 1.00 33.88 691 VAL A CA 1
ATOM 5419 C C . VAL A 1 691 ? -26.083 -3.295 58.594 1.00 33.88 691 VAL A C 1
ATOM 5421 O O . VAL A 1 691 ? -25.800 -2.256 57.998 1.00 33.88 691 VAL A O 1
ATOM 5424 N N . SER A 1 692 ? -25.142 -4.176 58.945 1.00 41.38 692 SER A N 1
ATOM 5425 C CA . SER A 1 692 ? -23.719 -4.003 58.609 1.00 41.38 692 SER A CA 1
ATOM 5426 C C . SER A 1 692 ? -23.491 -3.981 57.090 1.00 41.38 692 SER A C 1
ATOM 5428 O O . SER A 1 692 ? -24.220 -4.685 56.391 1.00 41.38 692 SER A O 1
ATOM 5430 N N . PRO A 1 693 ? -22.454 -3.272 56.590 1.00 39.22 693 PRO A N 1
ATOM 5431 C CA . PRO A 1 693 ? -22.094 -3.208 55.164 1.00 39.22 693 PRO A CA 1
ATOM 5432 C C . PRO A 1 693 ? -22.129 -4.565 54.429 1.00 39.22 693 PRO A C 1
ATOM 5434 O O . PRO A 1 693 ? -22.574 -4.654 53.296 1.00 39.22 693 PRO A O 1
ATOM 5437 N N . GLU A 1 694 ? -21.787 -5.650 55.127 1.00 38.69 694 GLU A N 1
ATOM 5438 C CA . GLU A 1 694 ? -21.730 -7.023 54.601 1.00 38.69 694 GLU A CA 1
ATOM 5439 C C . GLU A 1 694 ? -23.110 -7.677 54.320 1.00 38.69 694 GLU A C 1
ATOM 5441 O O . GLU A 1 694 ? -23.233 -8.568 53.482 1.00 38.69 694 GLU A O 1
ATOM 5446 N N . GLU A 1 695 ? -24.184 -7.251 54.993 1.00 37.44 695 GLU A N 1
ATOM 5447 C CA . GLU A 1 695 ? -25.558 -7.729 54.729 1.00 37.44 695 GLU A CA 1
ATOM 5448 C C . GLU A 1 695 ? -26.279 -6.842 53.690 1.00 37.44 695 GLU A C 1
ATOM 5450 O O . GLU A 1 695 ? -27.242 -7.291 53.066 1.00 37.44 695 GLU A O 1
ATOM 5455 N N . PHE A 1 696 ? -25.772 -5.623 53.456 1.00 38.56 696 PHE A N 1
ATOM 5456 C CA . PHE A 1 696 ? -26.214 -4.700 52.407 1.00 38.56 696 PHE A CA 1
ATOM 5457 C C . PHE A 1 696 ? -25.773 -5.188 51.014 1.00 38.56 696 PHE A C 1
ATOM 5459 O O . PHE A 1 696 ? -26.622 -5.342 50.133 1.00 38.56 696 PHE A O 1
ATOM 5466 N N . ASP A 1 697 ? -24.503 -5.582 50.854 1.00 42.56 697 ASP A N 1
ATOM 5467 C CA . ASP A 1 697 ? -23.973 -6.126 49.590 1.00 42.56 697 ASP A CA 1
ATOM 5468 C C . ASP A 1 697 ? -24.790 -7.330 49.084 1.00 42.56 697 ASP A C 1
ATOM 5470 O O . ASP A 1 697 ? -25.130 -7.430 47.906 1.00 42.56 697 ASP A O 1
ATOM 5474 N N . ASN A 1 698 ? -25.223 -8.214 49.988 1.00 39.34 698 ASN A N 1
ATOM 5475 C CA . ASN A 1 698 ? -25.960 -9.431 49.633 1.00 39.34 698 ASN A CA 1
ATOM 5476 C C . ASN A 1 698 ? -27.405 -9.192 49.138 1.00 39.34 698 ASN A C 1
ATOM 5478 O O . ASN A 1 698 ? -27.967 -10.045 48.443 1.00 39.34 698 ASN A O 1
ATOM 5482 N N . ALA A 1 699 ? -28.027 -8.057 49.474 1.00 37.66 699 ALA A N 1
ATOM 5483 C CA . ALA A 1 699 ? -29.383 -7.710 49.027 1.00 37.66 699 ALA A CA 1
ATOM 5484 C C . ALA A 1 699 ? -29.378 -6.934 47.698 1.00 37.66 699 ALA A C 1
ATOM 5486 O O . ALA A 1 699 ? -30.256 -7.144 46.857 1.00 37.66 699 ALA A O 1
ATOM 5487 N N . VAL A 1 700 ? -28.347 -6.111 47.486 1.00 39.72 700 VAL A N 1
ATOM 5488 C CA . VAL A 1 700 ? -28.054 -5.393 46.237 1.00 39.72 700 VAL A CA 1
ATOM 5489 C C . VAL A 1 700 ? -27.768 -6.355 45.087 1.00 39.72 700 VAL A C 1
ATOM 5491 O O . VAL A 1 700 ? -28.329 -6.208 43.996 1.00 39.72 700 VAL A O 1
ATOM 5494 N N . ILE A 1 701 ? -26.975 -7.396 45.363 1.00 40.69 701 ILE A N 1
ATOM 5495 C CA . ILE A 1 701 ? -26.573 -8.416 44.387 1.00 40.69 701 ILE A CA 1
ATOM 5496 C C . ILE A 1 701 ? -27.789 -9.057 43.696 1.00 40.69 701 ILE A C 1
ATOM 5498 O O . ILE A 1 701 ? -27.719 -9.360 42.515 1.00 40.69 701 ILE A O 1
ATOM 5502 N N . ASN A 1 702 ? -28.948 -9.187 44.351 1.00 38.19 702 ASN A N 1
ATOM 5503 C CA . ASN A 1 702 ? -30.088 -9.923 43.788 1.00 38.19 702 ASN A CA 1
ATOM 5504 C C . ASN A 1 702 ? -30.939 -9.168 42.744 1.00 38.19 702 ASN A C 1
ATOM 5506 O O . ASN A 1 702 ? -31.819 -9.788 42.144 1.00 38.19 702 ASN A O 1
ATOM 5510 N N . THR A 1 703 ? -30.695 -7.878 42.479 1.00 42.19 703 THR A N 1
ATOM 5511 C CA . THR A 1 703 ? -31.501 -7.110 41.497 1.00 42.19 703 THR A CA 1
ATOM 5512 C C . THR A 1 703 ? -30.888 -7.129 40.088 1.00 42.19 703 THR A C 1
ATOM 5514 O O . THR A 1 703 ? -31.620 -7.123 39.102 1.00 42.19 703 THR A O 1
ATOM 5517 N N . PHE A 1 704 ? -29.569 -7.325 39.983 1.00 41.09 704 PHE A N 1
ATOM 5518 C CA . PHE A 1 704 ? -28.867 -7.601 38.719 1.00 41.09 704 PHE A CA 1
ATOM 5519 C C . PHE A 1 704 ? -28.876 -9.099 38.326 1.00 41.09 704 PHE A C 1
ATOM 5521 O O . PHE A 1 704 ? -28.439 -9.471 37.243 1.00 41.09 704 PHE A O 1
ATOM 5528 N N . VAL A 1 705 ? -29.433 -9.981 39.169 1.00 38.78 705 VAL A N 1
ATOM 5529 C CA . VAL A 1 705 ? -29.337 -11.455 39.041 1.00 38.78 705 VAL A CA 1
ATOM 5530 C C . VAL A 1 705 ? -30.379 -12.098 38.108 1.00 38.78 705 VAL A C 1
ATOM 5532 O O . VAL A 1 705 ? -30.342 -13.307 37.888 1.00 38.78 705 VAL A O 1
ATOM 5535 N N . SER A 1 706 ? -31.288 -11.342 37.479 1.00 39.41 706 SER A N 1
ATOM 5536 C CA . SER A 1 706 ? -32.236 -11.944 36.513 1.00 39.41 706 SER A CA 1
ATOM 5537 C C . SER A 1 706 ? -31.737 -12.026 35.062 1.00 39.41 706 SER A C 1
ATOM 5539 O O . SER A 1 706 ? -32.420 -12.615 34.221 1.00 39.41 706 SER A O 1
ATOM 5541 N N . LYS A 1 707 ? -30.532 -11.525 34.764 1.00 41.78 707 LYS A N 1
ATOM 5542 C CA . LYS A 1 707 ? -29.829 -11.753 33.493 1.00 41.78 707 LYS A CA 1
ATOM 5543 C C . LYS A 1 707 ? -28.399 -12.187 33.822 1.00 41.78 707 LYS A C 1
ATOM 5545 O O . LYS A 1 707 ? -27.612 -11.386 34.285 1.00 41.78 707 LYS A O 1
ATOM 5550 N N . ASP A 1 708 ? -28.145 -13.484 33.689 1.00 37.03 708 ASP A N 1
ATOM 5551 C CA . ASP A 1 708 ? -26.929 -14.234 34.044 1.00 37.03 708 ASP A CA 1
ATOM 5552 C C . ASP A 1 708 ? -25.593 -13.444 34.023 1.00 37.03 708 ASP A C 1
ATOM 5554 O O . ASP A 1 708 ? -24.971 -13.282 32.978 1.00 37.03 708 ASP A O 1
ATOM 5558 N N . LEU A 1 709 ? -25.137 -13.011 35.208 1.00 42.47 709 LEU A N 1
ATOM 5559 C CA . LEU A 1 709 ? -23.818 -12.413 35.481 1.00 42.47 709 LEU A CA 1
ATOM 5560 C C . LEU A 1 709 ? -22.857 -13.411 36.159 1.00 42.47 709 LEU A C 1
ATOM 5562 O O . LEU A 1 709 ? -21.940 -13.024 36.879 1.00 42.47 709 LEU A O 1
ATOM 5566 N N . THR A 1 710 ? -23.053 -14.723 35.969 1.00 34.38 710 THR A N 1
ATOM 5567 C CA . THR A 1 710 ? -22.039 -15.715 36.389 1.00 34.38 710 THR A CA 1
ATOM 5568 C C . THR A 1 710 ? -20.822 -15.745 35.457 1.00 34.38 710 THR A C 1
ATOM 5570 O O . THR A 1 710 ? -19.846 -16.446 35.728 1.00 34.38 710 THR A O 1
ATOM 5573 N N . GLN A 1 711 ? -20.864 -14.943 34.391 1.00 35.25 711 GLN A N 1
ATOM 5574 C CA . GLN A 1 711 ? -19.719 -14.557 33.583 1.00 35.25 711 GLN A CA 1
ATOM 5575 C C . GLN A 1 711 ? -19.177 -13.211 34.099 1.00 35.25 711 GLN A C 1
ATOM 5577 O O . GLN A 1 711 ? -19.972 -12.305 34.352 1.00 35.25 711 GLN A O 1
ATOM 5582 N N . PRO A 1 712 ? -17.853 -13.045 34.242 1.00 35.03 712 PRO A N 1
ATOM 5583 C CA . PRO A 1 712 ? -17.228 -11.796 34.666 1.00 35.03 712 PRO A CA 1
ATOM 5584 C C . PRO A 1 712 ? -17.319 -10.756 33.540 1.00 35.03 712 PRO A C 1
ATOM 5586 O O . PRO A 1 712 ? -16.345 -10.488 32.844 1.00 35.03 712 PRO A O 1
ATOM 5589 N N . SER A 1 713 ? -18.503 -10.194 33.297 1.00 43.78 713 SER A N 1
ATOM 5590 C CA . SER A 1 713 ? -18.640 -9.053 32.398 1.00 43.78 713 SER A CA 1
ATOM 5591 C C . SER A 1 713 ? -18.492 -7.776 33.222 1.00 43.78 713 SER A C 1
ATOM 5593 O O . SER A 1 713 ? -19.472 -7.294 33.791 1.00 43.78 713 SER A O 1
ATOM 5595 N N . ASN A 1 714 ? -17.278 -7.222 33.274 1.00 55.94 714 ASN A N 1
ATOM 5596 C CA . ASN A 1 714 ? -16.967 -5.875 33.777 1.00 55.94 714 ASN A CA 1
ATOM 5597 C C . ASN A 1 714 ? -17.623 -4.801 32.884 1.00 55.94 714 ASN A C 1
ATOM 5599 O O . ASN A 1 714 ? -16.927 -3.946 32.364 1.00 55.94 714 ASN A O 1
ATOM 5603 N N . ARG A 1 715 ? -18.915 -4.906 32.546 1.00 65.56 715 ARG A N 1
ATOM 5604 C CA . ARG A 1 715 ? -19.573 -4.054 31.538 1.00 65.56 715 ARG A CA 1
ATOM 5605 C C . ARG A 1 715 ? -20.172 -2.788 32.147 1.00 65.56 715 ARG A C 1
ATOM 5607 O O . ARG A 1 715 ? -20.190 -1.764 31.479 1.00 65.56 715 ARG A O 1
ATOM 5614 N N . TYR A 1 716 ? -20.672 -2.866 33.377 1.00 72.62 716 TYR A N 1
ATOM 5615 C CA . TYR A 1 716 ? -21.283 -1.741 34.079 1.00 72.62 716 TYR A CA 1
ATOM 5616 C C . TYR A 1 716 ? -20.403 -1.323 35.249 1.00 72.62 716 TYR A C 1
ATOM 5618 O O . TYR A 1 716 ? -20.159 -2.126 36.142 1.00 72.62 716 TYR A O 1
ATOM 5626 N N . GLU A 1 717 ? -19.978 -0.066 35.241 1.00 78.81 717 GLU A N 1
ATOM 5627 C CA . GLU A 1 717 ? -19.150 0.565 36.267 1.00 78.81 717 GLU A CA 1
ATOM 5628 C C . GLU A 1 717 ? -19.984 1.685 36.909 1.00 78.81 717 GLU A C 1
ATOM 5630 O O . GLU A 1 717 ? -20.162 2.757 36.337 1.00 78.81 717 GLU A O 1
ATOM 5635 N N . VAL A 1 718 ? -20.588 1.425 38.066 1.00 83.25 718 VAL A N 1
ATOM 5636 C CA . VAL A 1 718 ? -21.599 2.291 38.689 1.00 83.25 718 VAL A CA 1
ATOM 5637 C C . VAL A 1 718 ? -21.080 2.867 40.001 1.00 83.25 718 VAL A C 1
ATOM 5639 O O . VAL A 1 718 ? -20.613 2.126 40.860 1.00 83.25 718 VAL A O 1
ATOM 5642 N N . ILE A 1 719 ? -21.237 4.175 40.209 1.00 87.62 719 ILE A N 1
ATOM 5643 C CA . ILE A 1 719 ? -21.023 4.837 41.504 1.00 87.62 719 ILE A CA 1
ATOM 5644 C C . ILE A 1 719 ? -22.170 5.811 41.794 1.00 87.62 719 ILE A C 1
ATOM 5646 O O . ILE A 1 719 ? -22.605 6.569 40.924 1.00 87.62 719 ILE A O 1
ATOM 5650 N N . THR A 1 720 ? -22.698 5.787 43.018 1.00 85.56 720 THR A N 1
ATOM 5651 C CA . THR A 1 720 ? -23.847 6.619 43.413 1.00 85.56 720 THR A CA 1
ATOM 5652 C C . THR A 1 720 ? -23.588 7.384 44.707 1.00 85.56 720 THR A C 1
ATOM 5654 O O . THR A 1 720 ? -22.919 6.895 45.619 1.00 85.56 720 THR A O 1
ATOM 5657 N N . ALA A 1 721 ? -24.121 8.606 44.787 1.00 81.56 721 ALA A N 1
ATOM 5658 C CA . ALA A 1 721 ? -23.841 9.544 45.873 1.00 81.56 721 ALA A CA 1
ATOM 5659 C C . ALA A 1 721 ? -24.425 9.148 47.235 1.00 81.56 721 ALA A C 1
ATOM 5661 O O . ALA A 1 721 ? -23.811 9.460 48.262 1.00 81.56 721 ALA A O 1
ATOM 5662 N N . CYS A 1 722 ? -25.614 8.528 47.281 1.00 71.06 722 CYS A N 1
ATOM 5663 C CA . CYS A 1 722 ? -26.215 8.111 48.549 1.00 71.06 722 CYS A CA 1
ATOM 5664 C C . CYS A 1 722 ? -27.332 7.057 48.429 1.00 71.06 722 CYS A C 1
ATOM 5666 O O . CYS A 1 722 ? -28.132 7.086 47.499 1.00 71.06 722 CYS A O 1
ATOM 5668 N N . HIS A 1 723 ? -27.487 6.205 49.451 1.00 60.88 723 HIS A N 1
ATOM 5669 C CA . HIS A 1 723 ? -28.645 5.302 49.592 1.00 60.88 723 HIS A CA 1
ATOM 5670 C C . HIS A 1 723 ? -29.965 6.008 49.946 1.00 60.88 723 HIS A C 1
ATOM 5672 O O . HIS A 1 723 ? -31.043 5.555 49.566 1.00 60.88 723 HIS A O 1
ATOM 5678 N N . SER A 1 724 ? -29.908 7.093 50.722 1.00 62.00 724 SER A N 1
ATOM 5679 C CA . SER A 1 724 ? -31.092 7.721 51.319 1.00 62.00 724 SER A CA 1
ATOM 5680 C C . SER A 1 724 ? -31.106 9.230 51.093 1.00 62.00 724 SER A C 1
ATOM 5682 O O . SER A 1 724 ? -31.578 9.690 50.065 1.00 62.00 724 SER A O 1
ATOM 5684 N N . SER A 1 725 ? -30.585 10.035 52.011 1.00 62.88 725 SER A N 1
ATOM 5685 C CA . SER A 1 725 ? -30.564 11.486 51.846 1.00 62.88 725 SER A CA 1
ATOM 5686 C C . SER A 1 725 ? -29.176 11.965 51.475 1.00 62.88 725 SER A C 1
ATOM 5688 O O . SER A 1 725 ? -28.192 11.622 52.126 1.00 62.88 725 SER A O 1
ATOM 5690 N N . GLU A 1 726 ? -29.125 12.849 50.491 1.00 66.56 726 GLU A N 1
ATOM 5691 C CA . GLU A 1 726 ? -27.938 13.632 50.205 1.00 66.56 726 GLU A CA 1
ATOM 5692 C C . GLU A 1 726 ? -28.017 14.967 50.955 1.00 66.56 726 GLU A C 1
ATOM 5694 O O . GLU A 1 726 ? -29.087 15.586 51.021 1.00 66.56 726 GLU A O 1
ATOM 5699 N N . THR A 1 727 ? -26.905 15.426 51.536 1.00 62.53 727 THR A N 1
ATOM 5700 C CA . THR A 1 727 ? -26.812 16.795 52.065 1.00 62.53 727 THR A CA 1
ATOM 5701 C C . THR A 1 727 ? -25.934 17.627 51.142 1.00 62.53 727 THR A C 1
ATOM 5703 O O . THR A 1 727 ? -24.753 17.363 50.985 1.00 62.53 727 THR A O 1
ATOM 5706 N N . SER A 1 728 ? -26.493 18.677 50.547 1.00 61.47 728 SER A N 1
ATOM 5707 C CA . SER A 1 728 ? -25.840 19.435 49.471 1.00 61.47 728 SER A CA 1
ATOM 5708 C C . SER A 1 728 ? -25.447 20.852 49.919 1.00 61.47 728 SER A C 1
ATOM 5710 O O . SER A 1 728 ? -26.108 21.823 49.539 1.00 61.47 728 SER A O 1
ATOM 5712 N N . ASN A 1 729 ? -24.436 20.985 50.787 1.00 63.38 729 ASN A N 1
ATOM 5713 C CA . ASN A 1 729 ? -23.953 22.290 51.282 1.00 63.38 729 ASN A CA 1
ATOM 5714 C C . ASN A 1 729 ? -22.419 22.354 51.419 1.00 63.38 729 ASN A C 1
ATOM 5716 O O . ASN A 1 729 ? -21.905 22.984 52.348 1.00 63.38 729 ASN A O 1
ATOM 5720 N N . ALA A 1 730 ? -21.685 21.734 50.496 1.00 59.88 730 ALA A N 1
ATOM 5721 C CA . ALA A 1 730 ? -20.260 22.005 50.363 1.00 59.88 730 ALA A CA 1
ATOM 5722 C C . ALA A 1 730 ? -20.083 23.383 49.700 1.00 59.88 730 ALA A C 1
ATOM 5724 O O . ALA A 1 730 ? -20.754 23.678 48.711 1.00 59.88 730 ALA A O 1
ATOM 5725 N N . VAL A 1 731 ? -19.227 24.249 50.249 1.00 62.16 731 VAL A N 1
ATOM 5726 C CA . VAL A 1 731 ? -18.889 25.541 49.628 1.00 62.16 731 VAL A CA 1
ATOM 5727 C C . VAL A 1 731 ? -17.386 25.609 49.429 1.00 62.16 731 VAL A C 1
ATOM 5729 O O . VAL A 1 731 ? -16.637 25.584 50.405 1.00 62.16 731 VAL A O 1
ATOM 5732 N N . GLU A 1 732 ? -16.961 25.741 48.179 1.00 63.44 732 GLU A N 1
ATOM 5733 C CA . GLU A 1 732 ? -15.557 25.842 47.789 1.00 63.44 732 GLU A CA 1
ATOM 5734 C C . GLU A 1 732 ? -15.377 27.052 46.877 1.00 63.44 732 GLU A C 1
ATOM 5736 O O . GLU A 1 732 ? -16.130 27.249 45.931 1.00 63.44 732 GLU A O 1
ATOM 5741 N N . ASN A 1 733 ? -14.449 27.947 47.230 1.00 59.91 733 ASN A N 1
ATOM 5742 C CA . ASN A 1 733 ? -14.193 29.198 46.502 1.00 59.91 733 ASN A CA 1
ATOM 5743 C C . ASN A 1 733 ? -15.435 30.089 46.231 1.00 59.91 733 ASN A C 1
ATOM 5745 O O . ASN A 1 733 ? -15.396 30.982 45.389 1.00 59.91 733 ASN A O 1
ATOM 5749 N N . GLY A 1 734 ? -16.518 29.913 46.999 1.00 62.16 734 GLY A N 1
ATOM 5750 C CA . GLY A 1 734 ? -17.781 30.649 46.843 1.00 62.16 734 GLY A CA 1
ATOM 5751 C C . GLY A 1 734 ? -18.810 29.972 45.931 1.00 62.16 734 GLY A C 1
ATOM 5752 O O . GLY A 1 734 ? -19.925 30.482 45.812 1.00 62.16 734 GLY A O 1
ATOM 5753 N N . GLU A 1 735 ? -18.467 28.827 45.344 1.00 68.88 735 GLU A N 1
ATOM 5754 C CA . GLU A 1 735 ? -19.352 27.950 44.578 1.00 68.88 735 GLU A CA 1
ATOM 5755 C C . GLU A 1 735 ? -19.939 26.863 45.492 1.00 68.88 735 GLU A C 1
ATOM 5757 O O . GLU A 1 735 ? -19.296 26.429 46.450 1.00 68.88 735 GLU A O 1
ATOM 5762 N N . ALA A 1 736 ? -21.189 26.462 45.249 1.00 71.69 736 ALA A N 1
ATOM 5763 C CA . ALA A 1 736 ? -21.878 25.466 46.063 1.00 71.69 736 ALA A CA 1
ATOM 5764 C C . ALA A 1 736 ? -21.932 24.124 45.323 1.00 71.69 736 ALA A C 1
ATOM 5766 O O . ALA A 1 736 ? -22.478 24.065 44.225 1.00 71.69 736 ALA A O 1
ATOM 5767 N N . PHE A 1 737 ? -21.421 23.074 45.963 1.00 75.44 737 PHE A N 1
ATOM 5768 C CA . PHE A 1 737 ? -21.332 21.712 45.437 1.00 75.44 737 PHE A CA 1
ATOM 5769 C C . PHE A 1 737 ? -22.157 20.738 46.284 1.00 75.44 737 PHE A C 1
ATOM 5771 O O . PHE A 1 737 ? -22.478 20.995 47.458 1.00 75.44 737 PHE A O 1
ATOM 5778 N N . THR A 1 738 ? -22.462 19.584 45.703 1.00 84.31 738 THR A N 1
ATOM 5779 C CA . THR A 1 738 ? -22.743 18.375 46.488 1.00 84.31 738 THR A CA 1
ATOM 5780 C C . THR A 1 738 ? -21.457 17.834 47.122 1.00 84.31 738 THR A C 1
ATOM 5782 O O . THR A 1 738 ? -20.366 17.996 46.576 1.00 84.31 738 THR A O 1
ATOM 5785 N N . TRP A 1 739 ? -21.550 17.190 48.293 1.00 84.75 739 TRP A N 1
ATOM 5786 C CA . TRP A 1 739 ? -20.364 16.582 48.919 1.00 84.75 739 TRP A CA 1
ATOM 5787 C C . TRP A 1 739 ? -19.767 15.474 48.050 1.00 84.75 739 TRP A C 1
ATOM 5789 O O . TRP A 1 739 ? -18.547 15.356 47.979 1.00 84.75 739 TRP A O 1
ATOM 5799 N N . PHE A 1 740 ? -20.617 14.703 47.366 1.00 88.31 740 PHE A N 1
ATOM 5800 C CA . PHE A 1 740 ? -20.171 13.656 46.456 1.00 88.31 740 PHE A CA 1
ATOM 5801 C C . PHE A 1 740 ? -19.363 14.234 45.292 1.00 88.31 740 PHE A C 1
ATOM 5803 O O . PHE A 1 740 ? -18.203 13.861 45.135 1.00 88.31 740 PHE A O 1
ATOM 5810 N N . ALA A 1 741 ? -19.923 15.183 44.527 1.00 90.25 741 ALA A N 1
ATOM 5811 C CA . ALA A 1 741 ? -19.208 15.763 43.390 1.00 90.25 741 ALA A CA 1
ATOM 5812 C C . ALA A 1 741 ? -17.930 16.476 43.834 1.00 90.25 741 ALA A C 1
ATOM 5814 O O . ALA A 1 741 ? -16.896 16.302 43.198 1.00 90.25 741 ALA A O 1
ATOM 5815 N N . LYS A 1 742 ? -17.963 17.206 44.960 1.00 89.06 742 LYS A N 1
ATOM 5816 C CA . LYS A 1 742 ? -16.764 17.851 45.507 1.00 89.06 742 LYS A CA 1
ATOM 5817 C C . LYS A 1 742 ? -15.632 16.844 45.716 1.00 89.06 742 LYS A C 1
ATOM 5819 O O . LYS A 1 742 ? -14.548 17.037 45.178 1.00 89.06 742 LYS A O 1
ATOM 5824 N N . TYR A 1 743 ? -15.864 15.787 46.496 1.00 91.75 743 TYR A N 1
ATOM 5825 C CA . TYR A 1 743 ? -14.797 14.834 46.813 1.00 91.75 743 TYR A CA 1
ATOM 5826 C C . TYR A 1 743 ? -14.439 13.928 45.639 1.00 91.75 743 TYR A C 1
ATOM 5828 O O . TYR A 1 743 ? -13.321 13.424 45.594 1.00 91.75 743 TYR A O 1
ATOM 5836 N N . PHE A 1 744 ? -15.340 13.751 44.671 1.00 94.06 744 PHE A N 1
ATOM 5837 C CA . PHE A 1 744 ? -15.005 13.089 43.415 1.00 94.06 744 PHE A CA 1
ATOM 5838 C C . PHE A 1 744 ? -13.998 13.943 42.633 1.00 94.06 744 PHE A C 1
ATOM 5840 O O . PHE A 1 744 ? -12.908 13.483 42.306 1.00 94.06 744 PHE A O 1
ATOM 5847 N N . LEU A 1 745 ? -14.316 15.222 42.421 1.00 93.56 745 LEU A N 1
ATOM 5848 C CA . LEU A 1 745 ? -13.452 16.179 41.728 1.00 93.56 745 LEU A CA 1
ATOM 5849 C C . LEU A 1 745 ? -12.106 16.365 42.453 1.00 93.56 745 LEU A C 1
ATOM 5851 O O . LEU A 1 745 ? -11.050 16.341 41.817 1.00 93.56 745 LEU A O 1
ATOM 5855 N N . GLU A 1 746 ? -12.123 16.507 43.782 1.00 93.19 746 GLU A N 1
ATOM 5856 C CA . GLU A 1 746 ? -10.914 16.606 44.615 1.00 93.19 746 GLU A CA 1
ATOM 5857 C C . GLU A 1 746 ? -10.064 15.332 44.507 1.00 93.19 746 GLU A C 1
ATOM 5859 O O . GLU A 1 746 ? -8.863 15.412 44.246 1.00 93.19 746 GLU A O 1
ATOM 5864 N N . GLY A 1 747 ? -10.695 14.158 44.614 1.00 93.81 747 GLY A N 1
ATOM 5865 C CA . GLY A 1 747 ? -10.049 12.854 44.463 1.00 93.81 747 GLY A CA 1
ATOM 5866 C C . GLY A 1 747 ? -9.337 12.697 43.125 1.00 93.81 747 GLY A C 1
ATOM 5867 O O . GLY A 1 747 ? -8.257 12.108 43.063 1.00 93.81 747 GLY A O 1
ATOM 5868 N N . CYS A 1 748 ? -9.895 13.288 42.072 1.00 94.38 748 CYS A N 1
ATOM 5869 C CA . CYS A 1 748 ? -9.331 13.271 40.730 1.00 94.38 748 CYS A CA 1
ATOM 5870 C C . CYS A 1 748 ? -8.324 14.400 40.457 1.00 94.38 748 CYS A C 1
ATOM 5872 O O . CYS A 1 748 ? -7.707 14.390 39.402 1.00 94.38 748 CYS A O 1
ATOM 5874 N N . ASN A 1 749 ? -8.073 15.335 41.378 1.00 92.00 749 ASN A N 1
ATOM 5875 C CA . ASN A 1 749 ? -7.206 16.508 41.162 1.00 92.00 749 ASN A CA 1
ATOM 5876 C C . ASN A 1 749 ? -7.696 17.486 40.071 1.00 92.00 749 ASN A C 1
ATOM 5878 O O . ASN A 1 749 ? -6.902 17.972 39.257 1.00 92.00 749 ASN A O 1
ATOM 5882 N N . TYR A 1 750 ? -8.998 17.792 40.063 1.00 88.31 750 TYR A N 1
ATOM 5883 C CA . TYR A 1 750 ? -9.636 18.613 39.022 1.00 88.31 750 TYR A CA 1
ATOM 5884 C C . TYR A 1 750 ? -9.063 20.038 38.850 1.00 88.31 750 TYR A C 1
ATOM 5886 O O . TYR A 1 750 ? -9.323 20.681 37.845 1.00 88.31 750 TYR A O 1
ATOM 5894 N N . GLU A 1 751 ? -8.307 20.586 39.807 1.00 85.81 751 GLU A N 1
ATOM 5895 C CA . GLU A 1 751 ? -7.766 21.950 39.666 1.00 85.81 751 GLU A CA 1
ATOM 5896 C C . GLU A 1 751 ? -6.528 22.027 38.755 1.00 85.81 751 GLU A C 1
ATOM 5898 O O . GLU A 1 751 ? -6.196 23.104 38.255 1.00 85.81 751 GLU A O 1
ATOM 5903 N N . ILE A 1 752 ? -5.804 20.913 38.590 1.00 85.81 752 ILE A N 1
ATOM 5904 C CA . ILE A 1 752 ? -4.485 20.886 37.930 1.00 85.81 752 ILE A CA 1
ATOM 5905 C C . ILE A 1 752 ? -4.428 19.847 36.804 1.00 85.81 752 ILE A C 1
ATOM 5907 O O . ILE A 1 752 ? -3.625 20.015 35.888 1.00 85.81 752 ILE A O 1
ATOM 5911 N N . TYR A 1 753 ? -5.265 18.804 36.850 1.00 88.25 753 TYR A N 1
ATOM 5912 C CA . TYR A 1 753 ? -5.285 17.727 35.852 1.00 88.25 753 TYR A CA 1
ATOM 5913 C C . TYR A 1 753 ? -3.921 17.037 35.692 1.00 88.25 753 TYR A C 1
ATOM 5915 O O . TYR A 1 753 ? -3.431 16.808 34.590 1.00 88.25 753 TYR A O 1
ATOM 5923 N N . SER A 1 754 ? -3.237 16.771 36.810 1.00 84.38 754 SER A N 1
ATOM 5924 C CA . SER A 1 754 ? -1.921 16.131 36.786 1.00 84.38 754 SER A CA 1
ATOM 5925 C C . SER A 1 754 ? -1.660 15.278 38.021 1.00 84.38 754 SER A C 1
ATOM 5927 O O . SER A 1 754 ? -2.274 15.455 39.073 1.00 84.38 754 SER A O 1
ATOM 5929 N N . ALA A 1 755 ? -0.662 14.399 37.944 1.00 80.62 755 ALA A N 1
ATOM 5930 C CA . ALA A 1 755 ? -0.133 13.729 39.126 1.00 80.62 755 ALA A CA 1
ATOM 5931 C C . ALA A 1 755 ? 0.513 14.735 40.115 1.00 80.62 755 ALA A C 1
ATOM 5933 O O . ALA A 1 755 ? 1.036 15.772 39.688 1.00 80.62 755 ALA A O 1
ATOM 5934 N N . PRO A 1 756 ? 0.553 14.425 41.428 1.00 86.69 756 PRO A N 1
ATOM 5935 C CA . PRO A 1 756 ? -0.054 13.256 42.070 1.00 86.69 756 PRO A CA 1
ATOM 5936 C C . PRO A 1 756 ? -1.580 13.391 42.179 1.00 86.69 756 PRO A C 1
ATOM 5938 O O . PRO A 1 756 ? -2.072 14.422 42.630 1.00 86.69 756 PRO A O 1
ATOM 5941 N N . ILE A 1 757 ? -2.311 12.336 41.809 1.00 89.56 757 ILE A N 1
ATOM 5942 C CA . ILE A 1 757 ? -3.775 12.305 41.899 1.00 89.56 757 ILE A CA 1
ATOM 5943 C C . ILE A 1 757 ? -4.177 11.825 43.311 1.00 89.56 757 ILE A C 1
ATOM 5945 O O . ILE A 1 757 ? -3.681 10.784 43.740 1.00 89.56 757 ILE A O 1
ATOM 5949 N N . PRO A 1 758 ? -5.010 12.555 44.082 1.00 93.75 758 PRO A N 1
ATOM 5950 C CA . PRO A 1 758 ? -5.312 12.213 45.477 1.00 93.75 758 PRO A CA 1
ATOM 5951 C C . PRO A 1 758 ? -5.947 10.837 45.709 1.00 93.75 758 PRO A C 1
ATOM 5953 O O . PRO A 1 758 ? -5.661 10.209 46.731 1.00 93.75 758 PRO A O 1
ATOM 5956 N N . ALA A 1 759 ? -6.790 10.367 44.789 1.00 93.88 759 ALA A N 1
ATOM 5957 C CA . ALA A 1 759 ? -7.432 9.059 44.885 1.00 93.88 759 ALA A CA 1
ATOM 5958 C C . ALA A 1 759 ? -6.519 7.888 44.467 1.00 93.88 759 ALA A C 1
ATOM 5960 O O . ALA A 1 759 ? -6.801 6.763 44.873 1.00 93.88 759 ALA A O 1
ATOM 5961 N N . ASP A 1 760 ? -5.417 8.142 43.746 1.00 91.56 760 ASP A N 1
ATOM 5962 C CA . ASP A 1 760 ? -4.448 7.126 43.293 1.00 91.56 760 ASP A CA 1
ATOM 5963 C C . ASP A 1 760 ? -3.655 6.561 44.489 1.00 91.56 760 ASP A C 1
ATOM 5965 O O . ASP A 1 760 ? -2.681 7.151 44.996 1.00 91.56 760 ASP A O 1
ATOM 5969 N N . ASN A 1 761 ? -4.125 5.424 45.005 1.00 81.25 761 ASN A N 1
ATOM 5970 C CA . ASN A 1 761 ? -3.733 4.922 46.317 1.00 81.25 761 ASN A CA 1
ATOM 5971 C C . ASN A 1 761 ? -3.044 3.555 46.253 1.00 81.25 761 ASN A C 1
ATOM 5973 O O . ASN A 1 761 ? -2.082 3.355 47.013 1.00 81.25 761 ASN A O 1
ATOM 5977 N N . SER A 1 762 ? -3.461 2.621 45.383 1.00 72.81 762 SER A N 1
ATOM 5978 C CA . SER A 1 762 ? -2.732 1.354 45.208 1.00 72.81 762 SER A CA 1
ATOM 5979 C C . SER A 1 762 ? -3.189 0.524 43.994 1.00 72.81 762 SER A C 1
ATOM 5981 O O . SER A 1 762 ? -4.299 -0.003 44.025 1.00 72.81 762 SER A O 1
ATOM 5983 N N . PRO A 1 763 ? -2.302 0.252 43.013 1.00 73.19 763 PRO A N 1
ATOM 5984 C CA . PRO A 1 763 ? -0.923 0.731 42.891 1.00 73.19 763 PRO A CA 1
ATOM 5985 C C . PRO A 1 763 ? -0.869 2.200 42.455 1.00 73.19 763 PRO A C 1
ATOM 5987 O O . PRO A 1 763 ? -1.630 2.585 41.588 1.00 73.19 763 PRO A O 1
ATOM 5990 N N . LYS A 1 764 ? 0.102 2.971 42.974 1.00 80.50 764 LYS A N 1
ATOM 5991 C CA . LYS A 1 764 ? 0.348 4.362 42.549 1.00 80.50 764 LYS A CA 1
ATOM 5992 C C . LYS A 1 764 ? 0.851 4.446 41.114 1.00 80.50 764 LYS A C 1
ATOM 5994 O O . LYS A 1 764 ? 2.066 4.483 40.894 1.00 80.50 764 LYS A O 1
ATOM 5999 N N . ASN A 1 765 ? -0.068 4.384 40.165 1.00 83.06 765 ASN A N 1
ATOM 6000 C CA . ASN A 1 765 ? 0.208 4.213 38.742 1.00 83.06 765 ASN A CA 1
ATOM 6001 C C . ASN A 1 765 ? -0.097 5.479 37.925 1.00 83.06 765 ASN A C 1
ATOM 6003 O O . ASN A 1 765 ? 0.090 5.459 36.710 1.00 83.06 765 ASN A O 1
ATOM 6007 N N . GLY A 1 766 ? -0.502 6.575 38.579 1.00 84.31 766 GLY A N 1
ATOM 6008 C CA . GLY A 1 766 ? -0.878 7.822 37.916 1.00 84.31 766 GLY A CA 1
ATOM 6009 C C . GLY A 1 766 ? -2.278 7.796 37.302 1.00 84.31 766 GLY A C 1
ATOM 6010 O O . GLY A 1 766 ? -2.613 8.718 36.565 1.00 84.31 766 GLY A O 1
ATOM 6011 N N . LYS A 1 767 ? -3.078 6.770 37.602 1.00 88.56 767 LYS A N 1
ATOM 6012 C CA . LYS A 1 767 ? -4.464 6.593 37.160 1.00 88.56 767 LYS A CA 1
ATOM 6013 C C . LYS A 1 767 ? -5.370 6.461 38.383 1.00 88.56 767 LYS A C 1
ATOM 6015 O O . LYS A 1 767 ? -4.892 6.195 39.480 1.00 88.56 767 LYS A O 1
ATOM 6020 N N . VAL A 1 768 ? -6.672 6.651 38.197 1.00 91.44 768 VAL A N 1
ATOM 6021 C CA . VAL A 1 768 ? -7.675 6.401 39.240 1.00 91.44 768 VAL A CA 1
ATOM 6022 C C . VAL A 1 768 ? -8.688 5.388 38.730 1.00 91.44 768 VAL A C 1
ATOM 6024 O O . VAL A 1 768 ? -9.432 5.663 37.782 1.00 91.44 768 VAL A O 1
ATOM 6027 N N . GLY A 1 769 ? -8.719 4.220 39.370 1.00 89.25 769 GLY A N 1
ATOM 6028 C CA . GLY A 1 769 ? -9.734 3.191 39.143 1.00 89.25 769 GLY A CA 1
ATOM 6029 C C . GLY A 1 769 ? -11.080 3.495 39.818 1.00 89.25 769 GLY A C 1
ATOM 6030 O O . GLY A 1 769 ? -11.155 4.319 40.734 1.00 89.25 769 GLY A O 1
ATOM 6031 N N . LEU A 1 770 ? -12.148 2.791 39.418 1.00 88.06 770 LEU A N 1
ATOM 6032 C CA . LEU A 1 770 ? -13.482 2.915 40.028 1.00 88.06 770 LEU A CA 1
ATOM 6033 C C . LEU A 1 770 ? -13.438 2.673 41.543 1.00 88.06 770 LEU A C 1
ATOM 6035 O O . LEU A 1 770 ? -13.980 3.468 42.316 1.00 88.06 770 LEU A O 1
ATOM 6039 N N . GLN A 1 771 ? -12.768 1.605 41.980 1.00 87.25 771 GLN A N 1
ATOM 6040 C CA . GLN A 1 771 ? -12.657 1.292 43.404 1.00 87.25 771 GLN A CA 1
ATOM 6041 C C . GLN A 1 771 ? -11.886 2.375 44.178 1.00 87.25 771 GLN A C 1
ATOM 6043 O O . GLN A 1 771 ? -12.220 2.681 45.324 1.00 87.25 771 GLN A O 1
ATOM 6048 N N . GLU A 1 772 ? -10.868 2.975 43.564 1.00 92.19 772 GLU A N 1
ATOM 6049 C CA . GLU A 1 772 ? -10.042 4.005 44.197 1.00 92.19 772 GLU A CA 1
ATOM 6050 C C . GLU A 1 772 ? -10.818 5.303 44.413 1.00 92.19 772 GLU A C 1
ATOM 6052 O O . GLU A 1 772 ? -10.814 5.847 45.524 1.00 92.19 772 GLU A O 1
ATOM 6057 N N . ILE A 1 773 ? -11.540 5.772 43.386 1.00 93.69 773 ILE A N 1
ATOM 6058 C CA . ILE A 1 773 ? -12.369 6.974 43.526 1.00 93.69 773 ILE A CA 1
ATOM 6059 C C . ILE A 1 773 ? -13.545 6.738 44.471 1.00 93.69 773 ILE A C 1
ATOM 6061 O O . ILE A 1 773 ? -13.887 7.626 45.256 1.00 93.69 773 ILE A O 1
ATOM 6065 N N . TYR A 1 774 ? -14.123 5.534 44.473 1.00 91.00 774 TYR A N 1
ATOM 6066 C CA . TYR A 1 774 ? -15.134 5.149 45.454 1.00 91.00 774 TYR A CA 1
ATOM 6067 C C . TYR A 1 774 ? -14.596 5.252 46.883 1.00 91.00 774 TYR A C 1
ATOM 6069 O O . TYR A 1 774 ? -15.205 5.926 47.710 1.00 91.00 774 TYR A O 1
ATOM 6077 N N . GLN A 1 775 ? -13.446 4.642 47.180 1.00 90.44 775 GLN A N 1
ATOM 6078 C CA . GLN A 1 775 ? -12.895 4.656 48.535 1.00 90.44 775 GLN A CA 1
ATOM 6079 C C . GLN A 1 775 ? -12.582 6.087 48.992 1.00 90.44 775 GLN A C 1
ATOM 6081 O O . GLN A 1 775 ? -12.917 6.470 50.115 1.00 90.44 775 GLN A O 1
ATOM 6086 N N . TYR A 1 776 ? -11.997 6.897 48.103 1.00 93.38 776 TYR A N 1
ATOM 6087 C CA . TYR A 1 776 ? -11.698 8.296 48.390 1.00 93.38 776 TYR A CA 1
ATOM 6088 C C . TYR A 1 776 ? -12.972 9.097 48.685 1.00 93.38 776 TYR A C 1
ATOM 6090 O O . TYR A 1 776 ? -13.060 9.765 49.717 1.00 93.38 776 TYR A O 1
ATOM 6098 N N . THR A 1 777 ? -13.972 9.015 47.805 1.00 91.62 777 THR A N 1
ATOM 6099 C CA . THR A 1 777 ? -15.239 9.743 47.969 1.00 91.62 777 THR A CA 1
ATOM 6100 C C . THR A 1 777 ? -16.002 9.282 49.204 1.00 91.62 777 THR A C 1
ATOM 6102 O O . THR A 1 777 ? -16.450 10.122 49.982 1.00 91.62 777 THR A O 1
ATOM 6105 N N . TYR A 1 778 ? -16.096 7.972 49.435 1.00 87.94 778 TYR A N 1
ATOM 6106 C CA . TYR A 1 778 ? -16.765 7.387 50.594 1.00 87.94 778 TYR A CA 1
ATOM 6107 C C . TYR A 1 778 ? -16.173 7.897 51.913 1.00 87.94 778 TYR A C 1
ATOM 6109 O O . TYR A 1 778 ? -16.911 8.414 52.754 1.00 87.94 778 TYR A O 1
ATOM 6117 N N . ASP A 1 779 ? -14.849 7.818 52.081 1.00 88.38 779 ASP A N 1
ATOM 6118 C CA . ASP A 1 779 ? -14.190 8.198 53.336 1.00 88.38 779 ASP A CA 1
ATOM 6119 C C . ASP A 1 779 ? -14.357 9.692 53.652 1.00 88.38 779 ASP A C 1
ATOM 6121 O O . ASP A 1 779 ? -14.631 10.065 54.799 1.00 88.38 779 ASP A O 1
ATOM 6125 N N . HIS A 1 780 ? -14.235 10.558 52.641 1.00 90.06 780 HIS A N 1
ATOM 6126 C CA . HIS A 1 780 ? -14.346 12.004 52.834 1.00 90.06 780 HIS A CA 1
ATOM 6127 C C . HIS A 1 780 ? -15.794 12.447 53.060 1.00 90.06 780 HIS A C 1
ATOM 6129 O O . HIS A 1 780 ? -16.056 13.201 54.001 1.00 90.06 780 HIS A O 1
ATOM 6135 N N . VAL A 1 781 ? -16.745 11.932 52.272 1.00 86.25 781 VAL A N 1
ATOM 6136 C CA . VAL A 1 781 ? -18.176 12.220 52.456 1.00 86.25 781 VAL A CA 1
ATOM 6137 C C . VAL A 1 781 ? -18.640 11.775 53.844 1.00 86.25 781 VAL A C 1
ATOM 6139 O O . VAL A 1 781 ? -19.276 12.560 54.549 1.00 86.25 781 VAL A O 1
ATOM 6142 N N . LEU A 1 782 ? -18.260 10.569 54.280 1.00 82.94 782 LEU A N 1
ATOM 6143 C CA . LEU A 1 782 ? -18.623 10.043 55.599 1.00 82.94 782 LEU A CA 1
ATOM 6144 C C . LEU A 1 782 ? -18.036 10.888 56.743 1.00 82.94 782 LEU A C 1
ATOM 6146 O O . LEU A 1 782 ? -18.648 11.008 57.808 1.00 82.94 782 LEU A O 1
ATOM 6150 N N . SER A 1 783 ? -16.858 11.487 56.534 1.00 84.44 783 SER A N 1
ATOM 6151 C CA . SER A 1 783 ? -16.215 12.354 57.528 1.00 84.44 783 SER A CA 1
ATOM 6152 C C . SER A 1 783 ? -16.947 13.686 57.736 1.00 84.44 783 SER A C 1
ATOM 6154 O O . SER A 1 783 ? -17.024 14.166 58.870 1.00 84.44 783 SER A O 1
ATOM 6156 N N . GLU A 1 784 ? -17.522 14.253 56.671 1.00 82.62 784 GLU A N 1
ATOM 6157 C CA . GLU A 1 784 ? -18.293 15.502 56.726 1.00 82.62 784 GLU A CA 1
ATOM 6158 C C . GLU A 1 784 ? -19.745 15.261 57.151 1.00 82.62 784 GLU A C 1
ATOM 6160 O O . GLU A 1 784 ? -20.325 16.046 57.910 1.00 82.62 784 GLU A O 1
ATOM 6165 N N . TYR A 1 785 ? -20.343 14.167 56.673 1.00 75.62 785 TYR A N 1
ATOM 6166 C CA . TYR A 1 785 ? -21.731 13.822 56.942 1.00 75.62 785 TYR A CA 1
ATOM 6167 C C . TYR A 1 785 ? -21.892 12.314 57.204 1.00 75.62 785 TYR A C 1
ATOM 6169 O O . TYR A 1 785 ? -22.089 11.541 56.268 1.00 75.62 785 TYR A O 1
ATOM 6177 N N . PRO A 1 786 ? -21.880 11.885 58.483 1.00 71.56 786 PRO A N 1
ATOM 6178 C CA . PRO A 1 786 ? -21.900 10.467 58.864 1.00 71.56 786 PRO A CA 1
ATOM 6179 C C . PRO A 1 786 ? -23.105 9.650 58.376 1.00 71.56 786 PRO A C 1
ATOM 6181 O O . PRO A 1 786 ? -23.059 8.426 58.443 1.00 71.56 786 PRO A O 1
ATOM 6184 N N . ASP A 1 787 ? -24.173 10.315 57.926 1.00 67.75 787 ASP A N 1
ATOM 6185 C CA . ASP A 1 787 ? -25.404 9.686 57.439 1.00 67.75 787 ASP A CA 1
ATOM 6186 C C . ASP A 1 787 ? -25.477 9.622 55.891 1.00 67.75 787 ASP A C 1
ATOM 6188 O O . ASP A 1 787 ? -26.500 9.203 55.345 1.00 67.75 787 ASP A O 1
ATOM 6192 N N . GLN A 1 788 ? -24.426 10.037 55.164 1.00 73.12 788 GLN A N 1
ATOM 6193 C CA . GLN A 1 788 ? -24.329 9.930 53.700 1.00 73.12 788 GLN A CA 1
ATOM 6194 C C . GLN A 1 788 ? -23.400 8.767 53.317 1.00 73.12 788 GLN A C 1
ATOM 6196 O O . GLN A 1 788 ? -22.250 8.710 53.740 1.00 73.12 788 GLN A O 1
ATOM 6201 N N . HIS A 1 789 ? -23.911 7.833 52.510 1.00 71.88 789 HIS A N 1
ATOM 6202 C CA . HIS A 1 789 ? -23.236 6.578 52.165 1.00 71.88 789 HIS A CA 1
ATOM 6203 C C . HIS A 1 789 ? -23.086 6.458 50.646 1.00 71.88 789 HIS A C 1
ATOM 6205 O O . HIS A 1 789 ? -24.062 6.124 49.976 1.00 71.88 789 HIS A O 1
ATOM 6211 N N . VAL A 1 790 ? -21.891 6.728 50.116 1.00 82.06 790 VAL A N 1
ATOM 6212 C CA . VAL A 1 790 ? -21.549 6.486 48.701 1.00 82.06 790 VAL A CA 1
ATOM 6213 C C . VAL A 1 790 ? -21.571 4.978 48.425 1.00 82.06 790 VAL A C 1
ATOM 6215 O O . VAL A 1 790 ? -21.269 4.190 49.322 1.00 82.06 790 VAL A O 1
ATOM 6218 N N . GLN A 1 791 ? -21.939 4.563 47.213 1.00 80.38 791 GLN A N 1
ATOM 6219 C CA . GLN A 1 791 ? -21.998 3.149 46.816 1.00 80.38 791 GLN A CA 1
ATOM 6220 C C . GLN A 1 791 ? -21.345 2.926 45.458 1.00 80.38 791 GLN A C 1
ATOM 6222 O O . GLN A 1 791 ? -21.353 3.832 44.627 1.00 80.38 791 GLN A O 1
ATOM 6227 N N . VAL A 1 792 ? -20.834 1.716 45.223 1.00 80.25 792 VAL A N 1
ATOM 6228 C CA . VAL A 1 792 ? -20.142 1.329 43.987 1.00 80.25 792 VAL A CA 1
ATOM 6229 C C . VAL A 1 792 ? -20.541 -0.075 43.533 1.00 80.25 792 VAL A C 1
ATOM 6231 O O . VAL A 1 792 ? -20.857 -0.933 44.360 1.00 80.25 792 VAL A O 1
ATOM 6234 N N . HIS A 1 793 ? -20.520 -0.317 42.226 1.00 73.19 793 HIS A N 1
ATOM 6235 C CA . HIS A 1 793 ? -20.660 -1.639 41.635 1.00 73.19 793 HIS A CA 1
ATOM 6236 C C . HIS A 1 793 ? -19.883 -1.752 40.306 1.00 73.19 793 HIS A C 1
ATOM 6238 O O . HIS A 1 793 ? -20.017 -0.856 39.480 1.00 73.19 793 HIS A O 1
ATOM 6244 N N . PRO A 1 794 ? -19.167 -2.859 40.050 1.00 69.12 794 PRO A N 1
ATOM 6245 C CA . PRO A 1 794 ? -18.831 -3.886 41.022 1.00 69.12 794 PRO A CA 1
ATOM 6246 C C . PRO A 1 794 ? -17.873 -3.334 42.083 1.00 69.12 794 PRO A C 1
ATOM 6248 O O . PRO A 1 794 ? -17.131 -2.380 41.857 1.00 69.12 794 PRO A O 1
ATOM 6251 N N . VAL A 1 795 ? -17.917 -3.935 43.269 1.00 70.19 795 VAL A N 1
ATOM 6252 C CA . VAL A 1 795 ? -16.882 -3.705 44.280 1.00 70.19 795 VAL A CA 1
ATOM 6253 C C . VAL A 1 795 ? -15.580 -4.319 43.758 1.00 70.19 795 VAL A C 1
ATOM 6255 O O . VAL A 1 795 ? -15.613 -5.359 43.101 1.00 70.19 795 VAL A O 1
ATOM 6258 N N . ASP A 1 796 ? -14.452 -3.674 44.043 1.00 73.94 796 ASP A N 1
ATOM 6259 C CA . ASP A 1 796 ? -13.103 -4.080 43.626 1.00 73.94 796 ASP A CA 1
ATOM 6260 C C . ASP A 1 796 ? -12.829 -3.988 42.111 1.00 73.94 796 ASP A C 1
ATOM 6262 O O . ASP A 1 796 ? -11.920 -4.644 41.602 1.00 73.94 796 ASP A O 1
ATOM 6266 N N . SER A 1 797 ? -13.573 -3.147 41.386 1.00 75.69 797 SER A N 1
ATOM 6267 C CA . SER A 1 797 ? -13.270 -2.831 39.984 1.00 75.69 797 SER A CA 1
ATOM 6268 C C . SER A 1 797 ? -11.960 -2.046 39.842 1.00 75.69 797 SER A C 1
ATOM 6270 O O . SER A 1 797 ? -11.780 -0.987 40.454 1.00 75.69 797 SER A O 1
ATOM 6272 N N . ASP A 1 798 ? -11.067 -2.537 38.982 1.00 72.88 798 ASP A N 1
ATOM 6273 C CA . ASP A 1 798 ? -9.825 -1.872 38.575 1.00 72.88 798 ASP A CA 1
ATOM 6274 C C . ASP A 1 798 ? -9.994 -1.007 37.316 1.00 72.88 798 ASP A C 1
ATOM 6276 O O . ASP A 1 798 ? -9.020 -0.463 36.785 1.00 72.88 798 ASP A O 1
ATOM 6280 N N . PHE A 1 799 ? -11.230 -0.851 36.837 1.00 80.81 799 PHE A N 1
ATOM 6281 C CA . PHE A 1 799 ? -11.508 -0.078 35.643 1.00 80.81 799 PHE A CA 1
ATOM 6282 C C . PHE A 1 799 ? -11.089 1.385 35.824 1.00 80.81 799 PHE A C 1
ATOM 6284 O O . PHE A 1 799 ? -11.537 2.064 36.747 1.00 80.81 799 PHE A O 1
ATOM 6291 N N . THR A 1 800 ? -10.225 1.874 34.934 1.00 85.50 800 THR A N 1
ATOM 6292 C CA . THR A 1 800 ? -9.696 3.242 34.985 1.00 85.50 800 THR A CA 1
ATOM 6293 C C . THR A 1 800 ? -10.774 4.254 34.605 1.00 85.50 800 THR A C 1
ATOM 6295 O O . THR A 1 800 ? -11.289 4.221 33.491 1.00 85.50 800 THR A O 1
ATOM 6298 N N . ILE A 1 801 ? -11.079 5.178 35.518 1.00 87.56 801 ILE A N 1
ATOM 6299 C CA . ILE A 1 801 ? -12.044 6.267 35.303 1.00 87.56 801 ILE A CA 1
ATOM 6300 C C . ILE A 1 801 ? -11.339 7.582 34.988 1.00 87.56 801 ILE A C 1
ATOM 6302 O O . ILE A 1 801 ? -11.833 8.342 34.162 1.00 87.56 801 ILE A O 1
ATOM 6306 N N . VAL A 1 802 ? -10.183 7.852 35.600 1.00 88.94 802 VAL A N 1
ATOM 6307 C CA . VAL A 1 802 ? -9.393 9.064 35.327 1.00 88.94 802 VAL A CA 1
ATOM 6308 C C . VAL A 1 802 ? -7.950 8.690 35.011 1.00 88.94 802 VAL A C 1
ATOM 6310 O O . VAL A 1 802 ? -7.306 7.954 35.757 1.00 88.94 802 VAL A O 1
ATOM 6313 N N . GLU A 1 803 ? -7.457 9.223 33.899 1.00 87.88 803 GLU A N 1
ATOM 6314 C CA . GLU A 1 803 ? -6.076 9.156 33.416 1.00 87.88 803 GLU A CA 1
ATOM 6315 C C . GLU A 1 803 ? -5.780 10.498 32.730 1.00 87.88 803 GLU A C 1
ATOM 6317 O O . GLU A 1 803 ? -6.673 11.036 32.075 1.00 87.88 803 GLU A O 1
ATOM 6322 N N . TYR A 1 804 ? -4.583 11.060 32.920 1.00 86.38 804 TYR A N 1
ATOM 6323 C CA . TYR A 1 804 ? -4.175 12.368 32.385 1.00 86.38 804 TYR A CA 1
ATOM 6324 C C . TYR A 1 804 ? -3.001 12.261 31.424 1.00 86.38 804 TYR A C 1
ATOM 6326 O O . TYR A 1 804 ? -2.103 11.431 31.708 1.00 86.38 804 TYR A O 1
#

pLDDT: mean 80.7, std 18.91, range [23.81, 98.88]